Protein AF-0000000087013252 (afdb_homodimer)

Foldseek 3Di:
DAQAEAAEAEEDQAQAFDLCCPVDADDDDFLSVRTTVVVVSLVVLVQLVVFFLVLLLVLLVVLQVVQVVVVAGDAYEYEYALNNVVSCVVRNVVSLVSVLVVLVSVRYHYAFEFNNLFPCLPFPQCVNVLVRSVVRQVVCCVRNVDRHQEHQYRLLKDAPVNQVVCVVSPHQEYEHAPDCVFQVPHDLAFWEDDVRYIYRHAPLVLQCCLQPVCQPPPPPPPNDALLNSLVVQLPDDHYYHYHYYHSSSRDNSDNVVSCSSVRSNCNVVSNVVSNHGYDHPVRCSPPDYHYGDGHAIAGSDDDVRGCCLQVVDDLSVLLVVLLQQQQLLQVVVDDSSVVSSSSSRNSLLRNLLRDDDDDCVVVSCVSHPHNHSVSSSSNSSCSSNVSSVVSCVVVVFDFDWDFQDDPNHTHHIHRDPVSVVVVCVSPVVRVVCVVCRDVRVDPPPD/DAQAEAAEAEEDQAQAFDLCCPVDADDDDFLSVRTTPVPVSLVVLVQLCVFFLPLLLVLLVVLQVVQVVVVAGDAYEYEYALNRVVSCVVRNVVSLVSVLVVLVSVRYHYAFEFNNLFPCLPFPQCVNVVVRSVVRQVVCCVRNVDRHQEHQYRLLKDAPVNQVVCVVSPHQEYEHAPDCVFCVPHDLAFWEDDVRYIYRHAPLVLQCCLQPVCQPPPPPPPNDALLNSLVVQLPDDHYYHYHYYHSSSRDNSDNVVSCSSVRSNCNVVSNVVSNHGYDHPVVCSPPDYHYGDGHAIAGSDDDVRGCCLQVVDDLSVLLVVLLQQQQLLQVVVDDSSVVSSSSSRNSLLRNLLRDDDDDCVVVSCVSHPHNHSVSSSSNSSCSSNVSSVVSCVVVVFDFDWDFQDDPNHTHHIHRDPVSVVVVCVSPVVRVVCVVCRDVRVDPPPD

Nearest PDB structures (foldseek):
  3n98-assembly1_A  TM=6.508E-01  e=6.643E-13  Thermococcus kodakarensis
  1k1x-assembly1_A  TM=6.122E-01  e=3.134E-13  Thermococcus litoralis
  1k1x-assembly2_B  TM=6.027E-01  e=4.324E-13  Thermococcus litoralis
  5wu7-assembly1_A  TM=6.167E-01  e=5.104E-12  Pyrococcus horikoshii OT3
  1k1w-assembly1_A  TM=5.883E-01  e=2.050E-12  Thermococcus litoralis

Radius of gyration: 33.81 Å; Cα contacts (8 Å, |Δi|>4): 1611; chains: 2; bounding box: 65×100×78 Å

pLDDT: mean 94.32, std 11.1, range [25.77, 98.88]

Organism: Acidianus infernus (NCBI:txid12915)

Sequence (892 aa):
MVDKIILGFEVHQPFRIRKDAFWNPRFRGNVLERFFDMELNKEIFNRVKRKCYIPATKIILEEIENAEDEGREVKFFFSLSGTFIEQAEKWGKDVLELFQVLSSTKKVEFLGQTYYHSITSLWEDKTEWKEQVREQKEIIKEYFKQEPQVFENTELLTNPQILDMVEEIGYKGIIMEGKESTLNGKSPNFVYRRKGLTILFRNYRLSDDIAFRFSLRNWDQYPLTADKFANWVKDSPGQVVTIFVDYETFGEHHWPESGILDFLRWLPRELNKRGVKFALPRELINESYYDIDIQGTSSWADINKDESSWLGNIMQWAYDEAVRRAEMPSKELGGDYLKAWKYFTTSDNYYYLFTGGGGPAEVHNYFNAYSTPVDAFINEFYAINAFLNEELHKLGINNEPFFFVKNGKRSSVAWNKKEFEEIIKRDESLKDHLKYLKEWLGNEKDMVDKIILGFEVHQPFRIRKDAFWNPRFRGNVLERFFDMELNKEIFNRVKRKCYIPATKIILEEIENAEDEGREVKFFFSLSGTFIEQAEKWGKDVLELFQVLSSTKKVEFLGQTYYHSITSLWEDKTEWKEQVREQKEIIKEYFKQEPQVFENTELLTNPQILDMVEEIGYKGIIMEGKESTLNGKSPNFVYRRKGLTILFRNYRLSDDIAFRFSLRNWDQYPLTADKFANWVKDSPGQVVTIFVDYETFGEHHWPESGILDFLRWLPRELNKRGVKFALPRELINESYYDIDIQGTSSWADINKDESSWLGNIMQWAYDEAVRRAEMPSKELGGDYLKAWKYFTTSDNYYYLFTGGGGPAEVHNYFNAYSTPVDAFINEFYAINAFLNEELHKLGINNEPFFFVKNGKRSSVAWNKKEFEEIIKRDESLKDHLKYLKEWLGNEKD

Secondary structure (DSSP, 8-state):
---EEEEEEEE----PBPTTTTTS---SS-HHHHHB-HHHHHHHHHHHIIIIIHHHHHHHHHHHHHHHHTT----EEEEE-HHHHHHHHHH-HHHHHHHHHHHHTT-EEEPB--TT-BSGGGSS--HHHHHHHHHHHHHHHHHH-----EE--GGG-B-HHHHHHHHHHT-SEEEEE--HHHHTT--SSSEEEETTEEEEEE-HHHHHHHHTSTT-TTSTT-S--HHHHHHHHHHS-SSEEEEEEEGGGBTTTB-GGGTHHHHHHHHHHHHHHTTPEE--GGGGTTS--EE----S-B-SSTTT-STHHHHSSHHHHHHHHHHHHTHHHHHHH-HHHHHHHHHHTBHHHHHTT----STTHHHHHHH-SSSSHHHHHHHHHHHHHHHHHHHHHHHT--SPPEEEEETTEEEEEESSHHHHHHHHHH-GGGGGGGGGHHHHH-----/---EEEEEEEE----PBPTTTTTS---SS-HHHHHB-HHHHHHHHHHHIIIIIHHHHHHHHHHHHHHHHTT----EEEEE-HHHHHHHHHH-HHHHHHHHHHHHTT-EEEPB--TT-BSGGGSS--HHHHHHHHHHHHHHHHHH-----EE--GGG-B-HHHHHHHHHHT-SEEEEE--HHHHTT--SSSEEEETTEEEEEE-HHHHHHHHTSTT-TTSTT-S--HHHHHHHHHHS-SSEEEEEEEGGGBTTTB-GGGTHHHHHHHHHHHHHHTTPEE--GGGGTTS--EE----S-B-SSTTT-STHHHHSSHHHHHHHHHHHHTHHHHHHH-HHHHHHHHHHTBHHHHHTT----STHHHHHHHH-SSSSHHHHHHHHHHHHHHHHHHHHHHHT--SPPEEEEETTEEEEEESSHHHHHHHHHH-GGGGGGGGGHHHHH-----

Solvent-accessible surface area (backbone atoms only — not comparable to full-atom values): 46318 Å² total; per-residue (Å²): 93,22,44,30,34,32,45,33,27,43,40,77,46,76,73,46,63,30,80,46,31,55,86,57,54,58,60,65,75,56,71,52,64,46,47,24,34,62,65,59,41,48,52,52,50,52,52,40,38,67,43,11,54,46,55,48,48,50,43,52,49,48,47,31,52,51,25,50,76,71,74,45,73,47,40,34,34,35,36,66,23,40,44,28,52,54,47,24,65,74,75,29,51,68,51,51,49,51,52,35,52,41,34,72,68,67,40,44,46,59,41,28,35,30,18,52,37,32,54,42,78,75,43,79,55,49,64,64,33,53,49,28,33,50,53,23,42,52,51,42,31,70,66,49,71,42,77,50,44,30,33,39,44,45,71,28,50,40,30,55,66,54,52,53,49,44,41,69,78,62,35,42,26,34,49,35,53,46,43,60,86,54,46,69,86,53,71,38,17,40,47,27,29,48,89,82,26,26,37,41,21,25,33,55,69,66,24,40,43,61,59,67,41,47,81,34,75,85,43,92,66,50,72,69,44,27,58,61,48,30,48,54,52,39,67,32,67,48,52,32,45,31,34,62,36,55,45,48,35,37,20,60,74,36,41,57,87,73,40,43,52,54,30,62,57,42,29,66,57,39,23,48,76,69,61,35,39,54,39,47,76,71,72,53,58,83,49,82,64,42,81,53,73,72,70,63,63,36,16,70,49,70,91,79,18,31,62,51,54,45,63,55,49,69,66,22,46,53,43,49,52,44,52,50,55,32,46,51,56,19,62,70,70,30,70,65,50,29,53,44,51,49,49,67,43,18,39,64,68,31,41,40,38,47,76,73,91,67,82,52,44,58,54,46,60,71,71,31,92,39,95,39,34,65,55,34,40,53,12,52,46,42,40,48,49,54,52,37,52,51,43,31,57,77,68,69,52,64,55,48,69,48,76,40,69,53,95,91,33,78,49,52,46,22,62,49,69,68,45,42,52,50,52,30,70,77,36,64,88,50,51,76,55,60,79,48,47,58,69,69,68,40,83,65,78,124,90,23,44,30,35,33,44,31,28,42,39,76,46,77,73,46,63,29,82,47,31,55,86,58,53,58,59,62,78,56,71,54,64,45,46,25,34,61,64,58,39,49,52,51,49,53,51,41,38,68,43,11,55,46,55,49,49,50,42,52,50,50,48,31,51,51,25,50,77,70,74,46,74,47,42,35,35,36,36,68,24,41,43,28,52,53,48,25,64,74,74,28,52,69,51,52,49,51,52,36,52,42,35,72,68,68,40,41,45,59,40,27,34,30,17,52,37,32,54,41,79,76,43,80,57,49,63,64,34,53,49,28,33,51,52,22,42,51,51,41,32,69,68,48,71,41,77,49,44,30,33,38,43,44,69,29,49,40,31,56,67,54,53,50,48,44,42,70,77,63,36,43,26,33,48,34,52,46,43,60,86,55,46,69,86,52,74,38,17,41,48,28,28,46,89,82,26,26,38,42,22,25,34,54,69,65,23,40,42,60,60,67,42,47,80,33,77,84,42,91,66,49,74,69,42,28,59,61,49,30,47,54,52,39,67,31,70,47,54,31,45,31,34,62,37,55,44,48,35,34,19,61,74,35,42,56,89,73,40,44,52,56,32,63,57,42,28,64,57,38,24,48,76,69,59,36,38,54,38,46,75,70,73,53,58,84,49,82,64,41,81,55,72,71,72,62,61,35,17,70,49,71,90,80,20,31,63,50,54,45,62,56,48,69,66,23,45,53,42,50,50,45,53,51,54,33,47,49,56,20,62,71,70,29,71,66,50,29,52,45,51,49,48,69,44,18,39,64,68,30,41,39,38,47,77,72,89,67,82,53,42,57,57,45,60,70,70,30,91,37,95,39,35,64,55,34,40,54,12,52,46,42,41,48,48,52,52,38,52,50,45,31,58,77,68,68,50,64,57,48,67,46,76,39,69,53,95,93,31,80,50,52,44,21,61,47,70,69,44,43,51,51,53,32,69,76,36,63,89,48,50,76,56,58,79,46,47,56,70,72,70,40,81,66,78,126

Structure (mmCIF, N/CA/C/O backbone):
data_AF-0000000087013252-model_v1
#
loop_
_entity.id
_entity.type
_entity.pdbx_description
1 polymer Alpha-amylase
#
loop_
_atom_site.group_PDB
_atom_site.id
_atom_site.type_symbol
_atom_site.label_atom_id
_atom_site.label_alt_id
_atom_site.label_comp_id
_atom_site.label_asym_id
_atom_site.label_entity_id
_atom_site.label_seq_id
_atom_site.pdbx_PDB_ins_code
_atom_site.Cartn_x
_atom_site.Cartn_y
_atom_site.Cartn_z
_atom_site.occupancy
_atom_site.B_iso_or_equiv
_atom_site.auth_seq_id
_atom_site.auth_comp_id
_atom_site.auth_asym_id
_atom_site.auth_atom_id
_atom_site.pdbx_PDB_model_num
ATOM 1 N N . MET A 1 1 ? 5.422 51.688 -3.424 1 88.56 1 MET A N 1
ATOM 2 C CA . MET A 1 1 ? 6.285 50.844 -2.604 1 88.56 1 MET A CA 1
ATOM 3 C C . MET A 1 1 ? 5.609 50.5 -1.279 1 88.56 1 MET A C 1
ATOM 5 O O . MET A 1 1 ? 4.895 51.312 -0.711 1 88.56 1 MET A O 1
ATOM 9 N N . VAL A 1 2 ? 5.848 49.219 -0.745 1 91.5 2 VAL A N 1
ATOM 10 C CA . VAL A 1 2 ? 5.109 48.75 0.419 1 91.5 2 VAL A CA 1
ATOM 11 C C . VAL A 1 2 ? 5.562 49.5 1.666 1 91.5 2 VAL A C 1
ATOM 13 O O . VAL A 1 2 ? 6.738 49.844 1.793 1 91.5 2 VAL A O 1
ATOM 16 N N . ASP A 1 3 ? 4.598 49.75 2.545 1 94.5 3 ASP A N 1
ATOM 17 C CA . ASP A 1 3 ? 4.953 50.438 3.787 1 94.5 3 ASP A CA 1
ATOM 18 C C . ASP A 1 3 ? 4.508 49.625 5.004 1 94.5 3 ASP A C 1
ATOM 20 O O . ASP A 1 3 ? 4.695 50.031 6.145 1 94.5 3 ASP A O 1
ATOM 24 N N . LYS A 1 4 ? 3.908 48.438 4.793 1 97.75 4 LYS A N 1
ATOM 25 C CA . LYS A 1 4 ? 3.467 47.594 5.895 1 97.75 4 LYS A CA 1
ATOM 26 C C . LYS A 1 4 ? 3.885 46.125 5.668 1 97.75 4 LYS A C 1
ATOM 28 O O . LYS A 1 4 ? 3.957 45.656 4.527 1 97.75 4 LYS A O 1
ATOM 33 N N . ILE A 1 5 ? 4.133 45.469 6.738 1 98.5 5 ILE A N 1
ATOM 34 C CA . ILE A 1 5 ? 4.445 44.062 6.676 1 98.5 5 ILE A CA 1
ATOM 35 C C . ILE A 1 5 ? 3.658 43.312 7.75 1 98.5 5 ILE A C 1
ATOM 37 O O . ILE A 1 5 ? 3.453 43.812 8.852 1 98.5 5 ILE A O 1
ATOM 41 N N . ILE A 1 6 ? 3.088 42.188 7.438 1 98.62 6 ILE A N 1
ATOM 42 C CA . ILE A 1 6 ? 2.609 41.188 8.398 1 98.62 6 ILE A CA 1
ATOM 43 C C . ILE A 1 6 ? 3.52 39.969 8.367 1 98.62 6 ILE A C 1
ATOM 45 O O . ILE A 1 6 ? 3.664 39.312 7.328 1 98.62 6 ILE A O 1
ATOM 49 N N . LEU A 1 7 ? 4.133 39.688 9.438 1 98.75 7 LEU A N 1
ATOM 50 C CA . LEU A 1 7 ? 5.094 38.625 9.578 1 98.75 7 LEU A CA 1
ATOM 51 C C . LEU A 1 7 ? 4.613 37.594 10.594 1 98.75 7 LEU A C 1
ATOM 53 O O . LEU A 1 7 ? 4.367 37.938 11.758 1 98.75 7 LEU A O 1
ATOM 57 N N . GLY A 1 8 ? 4.375 36.344 10.117 1 98.5 8 GLY A N 1
ATOM 58 C CA . GLY A 1 8 ? 3.873 35.344 11.062 1 98.5 8 GLY A CA 1
ATOM 59 C C . GLY A 1 8 ? 4.344 33.938 10.758 1 98.5 8 GLY A C 1
ATOM 60 O O . GLY A 1 8 ? 5.066 33.719 9.781 1 98.5 8 GLY A O 1
ATOM 61 N N . PHE A 1 9 ? 4.004 33.031 11.656 1 98.81 9 PHE A N 1
ATOM 62 C CA . PHE A 1 9 ? 4.602 31.688 11.648 1 98.81 9 PHE A CA 1
ATOM 63 C C . PHE A 1 9 ? 3.557 30.625 11.938 1 98.81 9 PHE A C 1
ATOM 65 O O . PHE A 1 9 ? 2.688 30.812 12.789 1 98.81 9 PHE A O 1
ATOM 72 N N . GLU A 1 10 ? 3.658 29.562 11.172 1 98.56 10 GLU A N 1
ATOM 73 C CA . GLU A 1 10 ? 2.943 28.328 11.5 1 98.56 10 GLU A CA 1
ATOM 74 C C . GLU A 1 10 ? 3.738 27.484 12.484 1 98.56 10 GLU A C 1
ATOM 76 O O . GLU A 1 10 ? 4.91 27.172 12.242 1 98.56 10 GLU A O 1
ATOM 81 N N . VAL A 1 11 ? 3.123 27.188 13.641 1 98.75 11 VAL A N 1
ATOM 82 C CA . VAL A 1 11 ? 3.754 26.328 14.641 1 98.75 11 VAL A CA 1
ATOM 83 C C . VAL A 1 11 ? 2.975 25.016 14.773 1 98.75 11 VAL A C 1
ATOM 85 O O . VAL A 1 11 ? 1.846 25.016 15.266 1 98.75 11 VAL A O 1
ATOM 88 N N . HIS A 1 12 ? 3.6 23.922 14.289 1 98.38 12 HIS A N 1
ATOM 89 C CA . HIS A 1 12 ? 2.873 22.656 14.234 1 98.38 12 HIS A CA 1
ATOM 90 C C . HIS A 1 12 ? 3.811 21.469 14.453 1 98.38 12 HIS A C 1
ATOM 92 O O . HIS A 1 12 ? 4.926 21.453 13.922 1 98.38 12 HIS A O 1
ATOM 98 N N . GLN A 1 13 ? 3.404 20.578 15.359 1 98.06 13 GLN A N 1
ATOM 99 C CA . GLN A 1 13 ? 3.994 19.266 15.547 1 98.06 13 GLN A CA 1
ATOM 100 C C . GLN A 1 13 ? 2.922 18.172 15.547 1 98.06 13 GLN A C 1
ATOM 102 O O . GLN A 1 13 ? 2.01 18.188 16.375 1 98.06 13 GLN A O 1
ATOM 107 N N . PRO A 1 14 ? 3.041 17.234 14.625 1 98 14 PRO A N 1
ATOM 108 C CA . PRO A 1 14 ? 2.07 16.141 14.625 1 98 14 PRO A CA 1
ATOM 109 C C . PRO A 1 14 ? 2.385 15.078 15.68 1 98 14 PRO A C 1
ATOM 111 O O . PRO A 1 14 ? 3.482 15.07 16.234 1 98 14 PRO A O 1
ATOM 114 N N . PHE A 1 15 ? 1.362 14.328 16.094 1 98.56 15 PHE A N 1
ATOM 115 C CA . PHE A 1 15 ? 1.606 13.023 16.703 1 98.56 15 PHE A CA 1
ATOM 116 C C . PHE A 1 15 ? 1.786 11.961 15.625 1 98.56 15 PHE A C 1
ATOM 118 O O . PHE A 1 15 ? 0.81 11.508 15.023 1 98.56 15 PHE A O 1
ATOM 125 N N . ARG A 1 16 ? 3.053 11.555 15.477 1 98 16 ARG A N 1
ATOM 126 C CA . ARG A 1 16 ? 3.422 10.711 14.344 1 98 16 ARG A CA 1
ATOM 127 C C . ARG A 1 16 ? 3.002 9.266 14.578 1 98 16 ARG A C 1
ATOM 129 O O . ARG A 1 16 ? 3.24 8.711 15.656 1 98 16 ARG A O 1
ATOM 136 N N . ILE A 1 17 ? 2.43 8.664 13.516 1 98.38 17 ILE A N 1
ATOM 137 C CA . ILE A 1 17 ? 2.135 7.234 13.531 1 98.38 17 ILE A CA 1
ATOM 138 C C . ILE A 1 17 ? 3.436 6.438 13.609 1 98.38 17 ILE A C 1
ATOM 140 O O . ILE A 1 17 ? 4.441 6.824 13.008 1 98.38 17 ILE A O 1
ATOM 144 N N . ARG A 1 18 ? 3.426 5.312 14.328 1 97.19 18 ARG A N 1
ATOM 145 C CA . ARG A 1 18 ? 4.625 4.484 14.438 1 97.19 18 ARG A CA 1
ATOM 146 C C . ARG A 1 18 ? 5.121 4.059 13.055 1 97.19 18 ARG A C 1
ATOM 148 O O . ARG A 1 18 ? 4.363 3.508 12.258 1 97.19 18 ARG A O 1
ATOM 155 N N . LYS A 1 19 ? 6.398 4.215 12.828 1 95.06 19 LYS A N 1
ATOM 156 C CA . LYS A 1 19 ? 6.984 3.906 11.523 1 95.06 19 LYS A CA 1
ATOM 157 C C . LYS A 1 19 ? 7.051 2.4 11.289 1 95.06 19 LYS A C 1
ATOM 159 O O . LYS A 1 19 ? 7.254 1.948 10.164 1 95.06 19 LYS A O 1
ATOM 164 N N . ASP A 1 20 ? 7.004 1.646 12.352 1 95.94 20 ASP A N 1
ATOM 165 C CA . ASP A 1 20 ? 7.086 0.192 12.242 1 95.94 20 ASP A CA 1
ATOM 166 C C . ASP A 1 20 ? 5.754 -0.462 12.609 1 95.94 20 ASP A C 1
ATOM 168 O O . ASP A 1 20 ? 5.723 -1.613 13.047 1 95.94 20 ASP A O 1
ATOM 172 N N . ALA A 1 21 ? 4.656 0.305 12.5 1 97.44 21 ALA A N 1
ATOM 173 C CA . ALA A 1 21 ? 3.346 -0.162 12.953 1 97.44 21 ALA A CA 1
ATOM 174 C C . ALA A 1 21 ? 3.018 -1.529 12.359 1 97.44 21 ALA A C 1
ATOM 176 O O . ALA A 1 21 ? 2.51 -2.41 13.055 1 97.44 21 ALA A O 1
ATOM 177 N N . PHE A 1 22 ? 3.307 -1.709 11.062 1 97.81 22 PHE A N 1
ATOM 178 C CA . PHE A 1 22 ? 3.037 -2.988 10.422 1 97.81 22 PHE A CA 1
ATOM 179 C C . PHE A 1 22 ? 4.082 -4.027 10.812 1 97.81 22 PHE A C 1
ATOM 181 O O . PHE A 1 22 ? 3.74 -5.168 11.133 1 97.81 22 PHE A O 1
ATOM 188 N N . TRP A 1 23 ? 5.301 -3.709 10.789 1 96.38 23 TRP A N 1
ATOM 189 C CA . TRP A 1 23 ? 6.402 -4.652 10.961 1 96.38 23 TRP A CA 1
ATOM 190 C C . TRP A 1 23 ? 6.496 -5.121 12.406 1 96.38 23 TRP A C 1
ATOM 192 O O . TRP A 1 23 ? 7.02 -6.203 12.68 1 96.38 23 TRP A O 1
ATOM 202 N N . ASN A 1 24 ? 5.988 -4.297 13.328 1 95.25 24 ASN A N 1
ATOM 203 C CA . ASN A 1 24 ? 5.961 -4.625 14.75 1 95.25 24 ASN A CA 1
ATOM 204 C C . ASN A 1 24 ? 4.625 -4.25 15.391 1 95.25 24 ASN A C 1
ATOM 206 O O . ASN A 1 24 ? 4.562 -3.357 16.234 1 95.25 24 ASN A O 1
ATOM 210 N N . PRO A 1 25 ? 3.576 -5.02 15.039 1 95.88 25 PRO A N 1
ATOM 211 C CA . PRO A 1 25 ? 2.246 -4.664 15.539 1 95.88 25 PRO A CA 1
ATOM 212 C C . PRO A 1 25 ? 2.131 -4.805 17.062 1 95.88 25 PRO A C 1
ATOM 214 O O . PRO A 1 25 ? 2.76 -5.684 17.641 1 95.88 25 PRO A O 1
ATOM 217 N N . ARG A 1 26 ? 1.38 -3.967 17.719 1 94.56 26 ARG A N 1
ATOM 218 C CA . ARG A 1 26 ? 1.104 -3.977 19.141 1 94.56 26 ARG A CA 1
ATOM 219 C C . ARG A 1 26 ? -0.395 -4.074 19.422 1 94.56 26 ARG A C 1
ATOM 221 O O . ARG A 1 26 ? -1.193 -3.398 18.766 1 94.56 26 ARG A O 1
ATOM 228 N N . PHE A 1 27 ? -0.754 -4.969 20.281 1 92.94 27 PHE A N 1
ATOM 229 C CA . PHE A 1 27 ? -2.168 -5.191 20.562 1 92.94 27 PHE A CA 1
ATOM 230 C C . PHE A 1 27 ? -2.492 -4.852 22.016 1 92.94 27 PHE A C 1
ATOM 232 O O . PHE A 1 27 ? -3.623 -4.477 22.328 1 92.94 27 PHE A O 1
ATOM 239 N N . ARG A 1 28 ? -1.529 -4.992 22.969 1 92.44 28 ARG A N 1
ATOM 240 C CA . ARG A 1 28 ? -1.719 -4.711 24.391 1 92.44 28 ARG A CA 1
ATOM 241 C C . ARG A 1 28 ? -1.294 -3.285 24.719 1 92.44 28 ARG A C 1
ATOM 243 O O . ARG A 1 28 ? -0.451 -2.703 24.031 1 92.44 28 ARG A O 1
ATOM 250 N N . GLY A 1 29 ? -1.912 -2.754 25.719 1 92.5 29 GLY A N 1
ATOM 251 C CA . GLY A 1 29 ? -1.509 -1.439 26.188 1 92.5 29 GLY A CA 1
ATOM 252 C C . GLY A 1 29 ? -2.416 -0.326 25.703 1 92.5 29 GLY A C 1
ATOM 253 O O . GLY A 1 29 ? -3.502 -0.586 25.188 1 92.5 29 GLY A O 1
ATOM 254 N N . ASN A 1 30 ? -1.947 0.935 25.938 1 94.94 30 ASN A N 1
ATOM 255 C CA . ASN A 1 30 ? -2.699 2.143 25.625 1 94.94 30 ASN A CA 1
ATOM 256 C C . ASN A 1 30 ? -2.805 2.35 24.109 1 94.94 30 ASN A C 1
ATOM 258 O O . ASN A 1 30 ? -1.817 2.203 23.391 1 94.94 30 ASN A O 1
ATOM 262 N N . VAL A 1 31 ? -4.059 2.688 23.656 1 97.38 31 VAL A N 1
ATOM 263 C CA . VAL A 1 31 ? -4.332 2.781 22.234 1 97.38 31 VAL A CA 1
ATOM 264 C C . VAL A 1 31 ? -3.463 3.867 21.609 1 97.38 31 VAL A C 1
ATOM 266 O O . VAL A 1 31 ? -3 3.725 20.469 1 97.38 31 VAL A O 1
ATOM 269 N N . LEU A 1 32 ? -3.201 4.977 22.281 1 98.31 32 LEU A N 1
ATOM 270 C CA . LEU A 1 32 ? -2.379 6.055 21.75 1 98.31 32 LEU A CA 1
ATOM 271 C C . LEU A 1 32 ? -0.94 5.59 21.547 1 98.31 32 LEU A C 1
ATOM 273 O O . LEU A 1 32 ? -0.344 5.848 20.5 1 98.31 32 LEU A O 1
ATOM 277 N N . GLU A 1 33 ? -0.42 4.824 22.5 1 96.75 33 GLU A N 1
ATOM 278 C CA . GLU A 1 33 ? 0.965 4.367 22.422 1 96.75 33 GLU A CA 1
ATOM 279 C C . GLU A 1 33 ? 1.122 3.23 21.422 1 96.75 33 GLU A C 1
ATOM 281 O O . GLU A 1 33 ? 2.219 2.996 20.906 1 96.75 33 GLU A O 1
ATOM 286 N N . ARG A 1 34 ? 0.055 2.508 21.156 1 97 34 ARG A N 1
ATOM 287 C CA . ARG A 1 34 ? 0.116 1.377 20.234 1 97 34 ARG A CA 1
ATOM 288 C C . ARG A 1 34 ? 0.22 1.852 18.797 1 97 34 ARG A C 1
ATOM 290 O O . ARG A 1 34 ? 0.854 1.195 17.969 1 97 34 ARG A O 1
ATOM 297 N N . PHE A 1 35 ? -0.352 3.045 18.547 1 98.44 35 PHE A N 1
ATOM 298 C CA . PHE A 1 35 ? -0.414 3.441 17.141 1 98.44 35 PHE A CA 1
ATOM 299 C C . PHE A 1 35 ? 0.46 4.664 16.891 1 98.44 35 PHE A C 1
ATOM 301 O O . PHE A 1 35 ? 0.826 4.941 15.742 1 98.44 35 PHE A O 1
ATOM 308 N N . PHE A 1 36 ? 0.834 5.434 17.859 1 98.62 36 PHE A N 1
ATOM 309 C CA . PHE A 1 36 ? 1.62 6.652 17.688 1 98.62 36 PHE A CA 1
ATOM 310 C C . PHE A 1 36 ? 2.936 6.559 18.453 1 98.62 36 PHE A C 1
ATOM 312 O O . PHE A 1 36 ? 2.975 6.043 19.578 1 98.62 36 PHE A O 1
ATOM 319 N N . ASP A 1 37 ? 4.008 6.984 17.891 1 97.56 37 ASP A N 1
ATOM 320 C CA . ASP A 1 37 ? 5.348 6.902 18.469 1 97.56 37 ASP A CA 1
ATOM 321 C C . ASP A 1 37 ? 5.586 8.039 19.469 1 97.56 37 ASP A C 1
ATOM 323 O O . ASP A 1 37 ? 6.293 9 19.156 1 97.56 37 ASP A O 1
ATOM 327 N N . MET A 1 38 ? 5.133 7.883 20.672 1 97.5 38 MET A N 1
ATOM 328 C CA . MET A 1 38 ? 5.16 8.938 21.688 1 97.5 38 MET A CA 1
ATOM 329 C C . MET A 1 38 ? 6.598 9.281 22.062 1 97.5 38 MET A C 1
ATOM 331 O O . MET A 1 38 ? 6.906 10.445 22.344 1 97.5 38 MET A O 1
ATOM 335 N N . GLU A 1 39 ? 7.434 8.312 22 1 97.19 39 GLU A N 1
ATOM 336 C CA . GLU A 1 39 ? 8.836 8.562 22.328 1 97.19 39 GLU A CA 1
ATOM 337 C C . GLU A 1 39 ? 9.5 9.43 21.266 1 97.19 39 GLU A C 1
ATOM 339 O O . GLU A 1 39 ? 10.203 10.391 21.594 1 97.19 39 GLU A O 1
ATOM 344 N N . LEU A 1 40 ? 9.312 9.039 20.062 1 97.12 40 LEU A N 1
ATOM 345 C CA . LEU A 1 40 ? 9.867 9.828 18.984 1 97.12 40 LEU A CA 1
ATOM 346 C C . LEU A 1 40 ? 9.297 11.242 18.984 1 97.12 40 LEU A C 1
ATOM 348 O O . LEU A 1 40 ? 10.023 12.211 18.766 1 97.12 40 LEU A O 1
ATOM 352 N N . ASN A 1 41 ? 8.008 11.375 19.156 1 97.94 41 ASN A N 1
ATOM 353 C CA . ASN A 1 41 ? 7.367 12.688 19.219 1 97.94 41 ASN A CA 1
ATOM 354 C C . ASN A 1 41 ? 7.98 13.555 20.312 1 97.94 41 ASN A C 1
ATOM 356 O O . ASN A 1 41 ? 8.25 14.734 20.094 1 97.94 41 ASN A O 1
ATOM 360 N N . LYS A 1 42 ? 8.18 12.977 21.422 1 98.44 42 LYS A N 1
ATOM 361 C CA . LYS A 1 42 ? 8.805 13.688 22.531 1 98.44 42 LYS A CA 1
ATOM 362 C C . LYS A 1 42 ? 10.219 14.133 22.172 1 98.44 42 LYS A C 1
ATOM 364 O O . LYS A 1 42 ? 10.602 15.273 22.422 1 98.44 42 LYS A O 1
ATOM 369 N N . GLU A 1 43 ? 10.922 13.219 21.594 1 98.19 43 GLU A N 1
ATOM 370 C CA . GLU A 1 43 ? 12.305 13.508 21.219 1 98.19 43 GLU A CA 1
ATOM 371 C C . GLU A 1 43 ? 12.359 14.656 20.219 1 98.19 43 GLU A C 1
ATOM 373 O O . GLU A 1 43 ? 13.164 15.578 20.359 1 98.19 43 GLU A O 1
ATOM 378 N N . ILE A 1 44 ? 11.539 14.609 19.219 1 97.31 44 ILE A N 1
ATOM 379 C CA . ILE A 1 44 ? 11.516 15.641 18.172 1 97.31 44 ILE A CA 1
ATOM 380 C C . ILE A 1 44 ? 11.078 16.969 18.781 1 97.31 44 ILE A C 1
ATOM 382 O O . ILE A 1 44 ? 11.688 18.016 18.531 1 97.31 44 ILE A O 1
ATOM 386 N N . PHE A 1 45 ? 10.062 16.938 19.594 1 98.38 45 PHE A N 1
ATOM 387 C CA . PHE A 1 45 ? 9.578 18.156 20.234 1 98.38 45 PHE A CA 1
ATOM 388 C C . PHE A 1 45 ? 10.68 18.812 21.047 1 98.38 45 PHE A C 1
ATOM 390 O O . PHE A 1 45 ? 10.891 20.031 20.969 1 98.38 45 PHE A O 1
ATOM 397 N N . ASN A 1 46 ? 11.367 18.016 21.797 1 98.44 46 ASN A N 1
ATOM 398 C CA . ASN A 1 46 ? 12.43 18.531 22.656 1 98.44 46 ASN A CA 1
ATOM 399 C C . ASN A 1 46 ? 13.562 19.141 21.828 1 98.44 46 ASN A C 1
ATOM 401 O O . ASN A 1 46 ? 14.125 20.172 22.188 1 98.44 46 ASN A O 1
ATOM 405 N N . ARG A 1 47 ? 13.875 18.5 20.766 1 97.62 47 ARG A N 1
ATOM 406 C CA . ARG A 1 47 ? 14.906 19.031 19.875 1 97.62 47 ARG A CA 1
ATOM 407 C C . ARG A 1 47 ? 14.492 20.375 19.297 1 97.62 47 ARG A C 1
ATOM 409 O O . ARG A 1 47 ? 15.25 21.344 19.359 1 97.62 47 ARG A O 1
ATOM 416 N N . VAL A 1 48 ? 13.266 20.453 18.766 1 97.94 48 VAL A N 1
ATOM 417 C CA . VAL A 1 48 ? 12.789 21.688 18.141 1 97.94 48 VAL A CA 1
ATOM 418 C C . VAL A 1 48 ? 12.633 22.766 19.188 1 97.94 48 VAL A C 1
ATOM 420 O O . VAL A 1 48 ? 12.875 23.953 18.922 1 97.94 48 VAL A O 1
ATOM 423 N N . LYS A 1 49 ? 12.156 22.359 20.391 1 98.25 49 LYS A N 1
ATOM 424 C CA . LYS A 1 49 ? 12.055 23.281 21.516 1 98.25 49 LYS A CA 1
ATOM 425 C C . LYS A 1 49 ? 13.391 23.969 21.797 1 98.25 49 LYS A C 1
ATOM 427 O O . LYS A 1 49 ? 13.453 25.188 21.906 1 98.25 49 LYS A O 1
ATOM 432 N N . ARG A 1 50 ? 14.438 23.25 21.797 1 97.81 50 ARG A N 1
ATOM 433 C CA . ARG A 1 50 ? 15.766 23.75 22.141 1 97.81 50 ARG A CA 1
ATOM 434 C C . ARG A 1 50 ? 16.328 24.625 21.016 1 97.81 50 ARG A C 1
ATOM 436 O O . ARG A 1 50 ? 17 25.625 21.266 1 97.81 50 ARG A O 1
ATOM 443 N N . LYS A 1 51 ? 16.016 24.25 19.828 1 97.56 51 LYS A N 1
ATOM 444 C CA . LYS A 1 51 ? 16.703 24.859 18.688 1 97.56 51 LYS A CA 1
ATOM 445 C C . LYS A 1 51 ? 15.875 26 18.109 1 97.56 51 LYS A C 1
ATOM 447 O O . LYS A 1 51 ? 16.422 26.922 17.5 1 97.56 51 LYS A O 1
ATOM 452 N N . CYS A 1 52 ? 14.625 25.953 18.281 1 98.31 52 CYS A N 1
ATOM 453 C CA . CYS A 1 52 ? 13.766 26.906 17.609 1 98.31 52 CYS A CA 1
ATOM 454 C C . CYS A 1 52 ? 12.789 27.562 18.578 1 98.31 52 CYS A C 1
ATOM 456 O O . CYS A 1 52 ? 12.914 28.734 18.891 1 98.31 52 CYS A O 1
ATOM 458 N N . TYR A 1 53 ? 11.883 26.875 19.266 1 98.62 53 TYR A N 1
ATOM 459 C CA . TYR A 1 53 ? 10.742 27.453 19.969 1 98.62 53 TYR A CA 1
ATOM 460 C C . TYR A 1 53 ? 11.211 28.406 21.078 1 98.62 53 TYR A C 1
ATOM 462 O O . TYR A 1 53 ? 10.688 29.516 21.219 1 98.62 53 TYR A O 1
ATOM 470 N N . ILE A 1 54 ? 12.164 28 21.828 1 98.62 54 ILE A N 1
ATOM 471 C CA . ILE A 1 54 ? 12.602 28.828 22.953 1 98.62 54 ILE A CA 1
ATOM 472 C C . ILE A 1 54 ? 13.461 29.984 22.422 1 98.62 54 ILE A C 1
ATOM 474 O O . ILE A 1 54 ? 13.117 31.156 22.625 1 98.62 54 ILE A O 1
ATOM 478 N N . PRO A 1 55 ? 14.562 29.672 21.719 1 98.5 55 PRO A N 1
ATOM 479 C CA . PRO A 1 55 ? 15.422 30.797 21.328 1 98.5 55 PRO A CA 1
ATOM 480 C C . PRO A 1 55 ? 14.734 31.766 20.375 1 98.5 55 PRO A C 1
ATOM 482 O O . PRO A 1 55 ? 14.883 33 20.531 1 98.5 55 PRO A O 1
ATOM 485 N N . ALA A 1 56 ? 14.07 31.312 19.359 1 98.75 56 ALA A N 1
ATOM 486 C CA . ALA A 1 56 ? 13.398 32.219 18.422 1 98.75 56 ALA A CA 1
ATOM 487 C C . ALA A 1 56 ? 12.344 33.062 19.125 1 98.75 56 ALA A C 1
ATOM 489 O O . ALA A 1 56 ? 12.219 34.25 18.844 1 98.75 56 ALA A O 1
ATOM 490 N N . THR A 1 57 ? 11.562 32.438 20.062 1 98.81 57 THR A N 1
ATOM 491 C CA . THR A 1 57 ? 10.523 33.188 20.766 1 98.81 57 THR A CA 1
ATOM 492 C C . THR A 1 57 ? 11.133 34.219 21.688 1 98.81 57 THR A C 1
ATOM 494 O O . THR A 1 57 ? 10.586 35.344 21.828 1 98.81 57 THR A O 1
ATOM 497 N N . LYS A 1 58 ? 12.188 33.938 22.297 1 98.69 58 LYS A N 1
ATOM 498 C CA . LYS A 1 58 ? 12.883 34.906 23.141 1 98.69 58 LYS A CA 1
ATOM 499 C C . LYS A 1 58 ? 13.367 36.094 22.312 1 98.69 58 LYS A C 1
ATOM 501 O O . LYS A 1 58 ? 13.281 37.25 22.75 1 98.69 58 LYS A O 1
ATOM 506 N N . ILE A 1 59 ? 13.906 35.812 21.172 1 98.75 59 ILE A N 1
ATOM 507 C CA . ILE A 1 59 ? 14.359 36.844 20.281 1 98.75 59 ILE A CA 1
ATOM 508 C C . ILE A 1 59 ? 13.188 37.781 19.922 1 98.75 59 ILE A C 1
ATOM 510 O O . ILE A 1 59 ? 13.312 39 19.984 1 98.75 59 ILE A O 1
ATOM 514 N N . ILE A 1 60 ? 12.078 37.188 19.547 1 98.75 60 ILE A N 1
ATOM 515 C CA . ILE A 1 60 ? 10.891 37.938 19.172 1 98.75 60 ILE A CA 1
ATOM 516 C C . ILE A 1 60 ? 10.445 38.812 20.344 1 98.75 60 ILE A C 1
ATOM 518 O O . ILE A 1 60 ? 10.156 40 20.172 1 98.75 60 ILE A O 1
ATOM 522 N N . LEU A 1 61 ? 10.391 38.219 21.562 1 98.56 61 LEU A N 1
ATOM 523 C CA . LEU A 1 61 ? 9.992 38.969 22.766 1 98.56 61 LEU A CA 1
ATOM 524 C C . LEU A 1 61 ? 10.93 40.125 23.016 1 98.56 61 LEU A C 1
ATOM 526 O O . LEU A 1 61 ? 10.477 41.25 23.297 1 98.56 61 LEU A O 1
ATOM 530 N N . GLU A 1 62 ? 12.188 39.875 22.891 1 98.38 62 GLU A N 1
ATOM 531 C CA . GLU A 1 62 ? 13.188 40.906 23.109 1 98.38 62 GLU A CA 1
ATOM 532 C C . GLU A 1 62 ? 13.016 42.062 22.125 1 98.38 62 GLU A C 1
ATOM 534 O O . GLU A 1 62 ? 13.109 43.25 22.5 1 98.38 62 GLU A O 1
ATOM 539 N N . GLU A 1 63 ? 12.852 41.719 20.922 1 98.25 63 GLU A N 1
ATOM 540 C CA . GLU A 1 63 ? 12.727 42.75 19.891 1 98.25 63 GLU A CA 1
ATOM 541 C C . GLU A 1 63 ? 11.438 43.531 20.047 1 98.25 63 GLU A C 1
ATOM 543 O O . GLU A 1 63 ? 11.398 44.719 19.766 1 98.25 63 GLU A O 1
ATOM 548 N N . ILE A 1 64 ? 10.336 42.906 20.5 1 98.56 64 ILE A N 1
ATOM 549 C CA . ILE A 1 64 ? 9.094 43.594 20.797 1 98.56 64 ILE A CA 1
ATOM 550 C C . ILE A 1 64 ? 9.32 44.594 21.922 1 98.56 64 ILE A C 1
ATOM 552 O O . ILE A 1 64 ? 8.922 45.75 21.812 1 98.56 64 ILE A O 1
ATOM 556 N N . GLU A 1 65 ? 10.008 44.188 22.953 1 97.62 65 GLU A N 1
ATOM 557 C CA . GLU A 1 65 ? 10.273 45.031 24.109 1 97.62 65 GLU A CA 1
ATOM 558 C C . GLU A 1 65 ? 11.203 46.188 23.734 1 97.62 65 GLU A C 1
ATOM 560 O O . GLU A 1 65 ? 10.953 47.344 24.109 1 97.62 65 GLU A O 1
ATOM 565 N N . ASN A 1 66 ? 12.219 45.844 23.062 1 97.12 66 ASN A N 1
ATOM 566 C CA . ASN A 1 66 ? 13.148 46.875 22.625 1 97.12 66 ASN A CA 1
ATOM 567 C C . ASN A 1 66 ? 12.445 47.938 21.781 1 97.12 66 ASN A C 1
ATOM 569 O O . ASN A 1 66 ? 12.703 49.125 21.938 1 97.12 66 ASN A O 1
ATOM 573 N N . ALA A 1 67 ? 11.68 47.469 20.875 1 97.31 67 ALA A N 1
ATOM 574 C CA . ALA A 1 67 ? 10.953 48.375 20 1 97.31 67 ALA A CA 1
ATOM 575 C C . ALA A 1 67 ? 10.047 49.312 20.812 1 97.31 67 ALA A C 1
ATOM 577 O O . ALA A 1 67 ? 9.953 50.5 20.531 1 97.31 67 ALA A O 1
ATOM 578 N N . GLU A 1 68 ? 9.367 48.75 21.719 1 95.31 68 GLU A N 1
ATOM 579 C CA . GLU A 1 68 ? 8.5 49.531 22.578 1 95.31 68 GLU A CA 1
ATOM 580 C C . GLU A 1 68 ? 9.281 50.625 23.297 1 95.31 68 GLU A C 1
ATOM 582 O O . GLU A 1 68 ? 8.836 51.781 23.375 1 95.31 68 GLU A O 1
ATOM 587 N N . ASP A 1 69 ? 10.422 50.281 23.766 1 96 69 ASP A N 1
ATOM 588 C CA . ASP A 1 69 ? 11.289 51.219 24.469 1 96 69 ASP A CA 1
ATOM 589 C C . ASP A 1 69 ? 11.758 52.344 23.531 1 96 69 ASP A C 1
ATOM 591 O O . ASP A 1 69 ? 11.992 53.469 23.969 1 96 69 ASP A O 1
ATOM 595 N N . GLU A 1 70 ? 11.844 52 22.344 1 95.31 70 GLU A N 1
ATOM 596 C CA . GLU A 1 70 ? 12.352 52.969 21.344 1 95.31 70 GLU A CA 1
ATOM 597 C C . GLU A 1 70 ? 11.211 53.75 20.703 1 95.31 70 GLU A C 1
ATOM 599 O O . GLU A 1 70 ? 11.438 54.562 19.828 1 95.31 70 GLU A O 1
ATOM 604 N N . GLY A 1 71 ? 9.984 53.469 21.016 1 92.81 71 GLY A N 1
ATOM 605 C CA . GLY A 1 71 ? 8.828 54.156 20.5 1 92.81 71 GLY A CA 1
ATOM 606 C C . GLY A 1 71 ? 8.352 53.625 19.156 1 92.81 71 GLY A C 1
ATOM 607 O O . GLY A 1 71 ? 7.734 54.344 1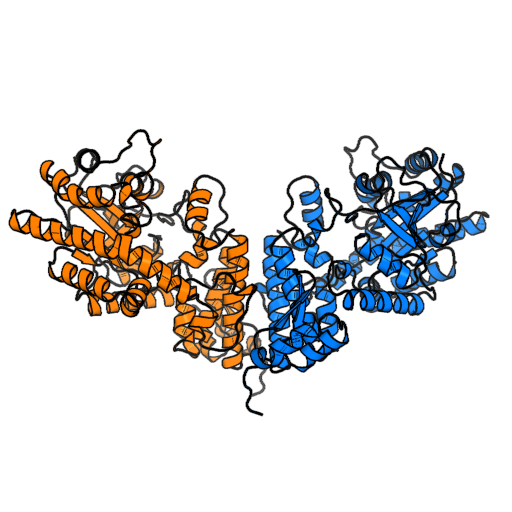8.375 1 92.81 71 GLY A O 1
ATOM 608 N N . ARG A 1 72 ? 8.797 52.438 18.828 1 94.06 72 ARG A N 1
ATOM 609 C CA . ARG A 1 72 ? 8.344 51.75 17.609 1 94.06 72 ARG A CA 1
ATOM 610 C C . ARG A 1 72 ? 7.512 50.531 17.938 1 94.06 72 ARG A C 1
ATOM 612 O O . ARG A 1 72 ? 7.352 50.188 19.109 1 94.06 72 ARG A O 1
ATOM 619 N N . GLU A 1 73 ? 6.961 49.938 16.906 1 95.81 73 GLU A N 1
ATOM 620 C CA . GLU A 1 73 ? 6.164 48.719 17.125 1 95.81 73 GLU A CA 1
ATOM 621 C C . GLU A 1 73 ? 6.699 47.562 16.297 1 95.81 73 GLU A C 1
ATOM 623 O O . GLU A 1 73 ? 7.004 47.719 15.109 1 95.81 73 GLU A O 1
ATOM 628 N N . VAL A 1 74 ? 6.887 46.531 16.938 1 98.44 74 VAL A N 1
ATOM 629 C CA . VAL A 1 74 ? 7.199 45.281 16.297 1 98.44 74 VAL A CA 1
ATOM 630 C C . VAL A 1 74 ? 6.113 44.25 16.641 1 98.44 74 VAL A C 1
ATOM 632 O O . VAL A 1 74 ? 5.758 44.062 17.797 1 98.44 74 VAL A O 1
ATOM 635 N N . LYS A 1 75 ? 5.496 43.688 15.609 1 98.75 75 LYS A N 1
ATOM 636 C CA . LYS A 1 75 ? 4.355 42.781 15.781 1 98.75 75 LYS A CA 1
ATOM 637 C C . LYS A 1 75 ? 4.543 41.5 14.984 1 98.75 75 LYS A C 1
ATOM 639 O O . LYS A 1 75 ? 5.219 41.5 13.945 1 98.75 75 LYS A O 1
ATOM 644 N N . PHE A 1 76 ? 4.02 40.438 15.469 1 98.88 76 PHE A N 1
ATOM 645 C CA . PHE A 1 76 ? 4.039 39.156 14.797 1 98.88 76 PHE A CA 1
ATOM 646 C C . PHE A 1 76 ? 2.689 38.469 14.922 1 98.88 76 PHE A C 1
ATOM 648 O O . PHE A 1 76 ? 1.873 38.812 15.773 1 98.88 76 PHE A O 1
ATOM 655 N N . PHE A 1 77 ? 2.389 37.531 14.047 1 98.81 77 PHE A N 1
ATOM 656 C CA . PHE A 1 77 ? 1.254 36.625 14.281 1 98.81 77 PHE A CA 1
ATOM 657 C C . PHE A 1 77 ? 1.691 35.188 14.242 1 98.81 77 PHE A C 1
ATOM 659 O O . PHE A 1 77 ? 2.727 34.844 13.656 1 98.81 77 PHE A O 1
ATOM 666 N N . PHE A 1 78 ? 0.954 34.312 14.938 1 98.88 78 PHE A N 1
ATOM 667 C CA . PHE A 1 78 ? 1.223 32.906 15.016 1 98.88 78 PHE A CA 1
ATOM 668 C C . PHE A 1 78 ? -0.037 32.094 14.719 1 98.88 78 PHE A C 1
ATOM 670 O O . PHE A 1 78 ? -1.143 32.5 15.07 1 98.88 78 PHE A O 1
ATOM 677 N N . SER A 1 79 ? 0.114 31.047 14.047 1 98.75 79 SER A N 1
ATOM 678 C CA . SER A 1 79 ? -0.882 29.984 13.961 1 98.75 79 SER A CA 1
ATOM 679 C C . SER A 1 79 ? -0.394 28.719 14.656 1 98.75 79 SER A C 1
ATOM 681 O O . SER A 1 79 ? 0.426 27.969 14.102 1 98.75 79 SER A O 1
ATOM 683 N N . LEU A 1 80 ? -0.898 28.438 15.875 1 98.81 80 LEU A N 1
ATOM 684 C CA . LEU A 1 80 ? -0.507 27.281 16.656 1 98.81 80 LEU A CA 1
ATOM 685 C C . LEU A 1 80 ? -1.521 26.141 16.516 1 98.81 80 LEU A C 1
ATOM 687 O O . LEU A 1 80 ? -2.711 26.328 16.781 1 98.81 80 LEU A O 1
ATOM 691 N N . SER A 1 81 ? -1.069 25 16.094 1 98.75 81 SER A N 1
ATOM 692 C CA . SER A 1 81 ? -2.004 23.875 16.078 1 98.75 81 SER A CA 1
ATOM 693 C C . SER A 1 81 ? -2.316 23.391 17.484 1 98.75 81 SER A C 1
ATOM 695 O O . SER A 1 81 ? -1.519 23.578 18.406 1 98.75 81 SER A O 1
ATOM 697 N N . GLY A 1 82 ? -3.512 22.812 17.609 1 98.81 82 GLY A N 1
ATOM 698 C CA . GLY A 1 82 ? -3.846 22.188 18.875 1 98.81 82 GLY A CA 1
ATOM 699 C C . GLY A 1 82 ? -2.893 21.078 19.25 1 98.81 82 GLY A C 1
ATOM 700 O O . GLY A 1 82 ? -2.557 20.906 20.438 1 98.81 82 GLY A O 1
ATOM 701 N N . THR A 1 83 ? -2.406 20.297 18.297 1 98.75 83 THR A N 1
ATOM 702 C CA . THR A 1 83 ? -1.477 19.203 18.562 1 98.75 83 THR A CA 1
ATOM 703 C C . THR A 1 83 ? -0.159 19.734 19.125 1 98.75 83 THR A C 1
ATOM 705 O O . THR A 1 83 ? 0.448 19.125 20 1 98.75 83 THR A O 1
ATOM 708 N N . PHE A 1 84 ? 0.28 20.922 18.609 1 98.69 84 PHE A N 1
ATOM 709 C CA . PHE A 1 84 ? 1.461 21.562 19.188 1 98.69 84 PHE A CA 1
ATOM 710 C C . PHE A 1 84 ? 1.229 21.938 20.641 1 98.69 84 PHE A C 1
ATOM 712 O O . PHE A 1 84 ? 2.076 21.672 21.5 1 98.69 84 PHE A O 1
ATOM 719 N N . ILE A 1 85 ? 0.09 22.531 20.906 1 98.81 85 ILE A N 1
ATOM 720 C CA . ILE A 1 85 ? -0.22 22.984 22.25 1 98.81 85 ILE A CA 1
ATOM 721 C C . ILE A 1 85 ? -0.256 21.781 23.203 1 98.81 85 ILE A C 1
ATOM 723 O O . ILE A 1 85 ? 0.264 21.844 24.312 1 98.81 85 ILE A O 1
ATOM 727 N N . GLU A 1 86 ? -0.815 20.625 22.734 1 98.5 86 GLU A N 1
ATOM 728 C CA . GLU A 1 86 ? -0.833 19.422 23.531 1 98.5 86 GLU A CA 1
ATOM 729 C C . GLU A 1 86 ? 0.584 18.953 23.859 1 98.5 86 GLU A C 1
ATOM 731 O O . GLU A 1 86 ? 0.873 18.562 25 1 98.5 86 GLU A O 1
ATOM 736 N N . GLN A 1 87 ? 1.384 18.953 22.891 1 98.62 87 GLN A N 1
ATOM 737 C CA . GLN A 1 87 ? 2.754 18.5 23.078 1 98.62 87 GLN A CA 1
ATOM 738 C C . GLN A 1 87 ? 3.533 19.453 23.984 1 98.62 87 GLN A C 1
ATOM 740 O O . GLN A 1 87 ? 4.316 19.016 24.828 1 98.62 87 GLN A O 1
ATOM 745 N N . ALA A 1 88 ? 3.307 20.766 23.797 1 98.69 88 ALA A N 1
ATOM 746 C CA . ALA A 1 88 ? 3.953 21.766 24.656 1 98.69 88 ALA A CA 1
ATOM 747 C C . ALA A 1 88 ? 3.508 21.609 26.109 1 98.69 88 ALA A C 1
ATOM 749 O O . ALA A 1 88 ? 4.305 21.781 27.031 1 98.69 88 ALA A O 1
ATOM 750 N N . GLU A 1 89 ? 2.258 21.297 26.297 1 98.25 89 GLU A N 1
ATOM 751 C CA . GLU A 1 89 ? 1.749 21.062 27.641 1 98.25 89 GLU A CA 1
ATOM 752 C C . GLU A 1 89 ? 2.424 19.844 28.281 1 98.25 89 GLU A C 1
ATOM 754 O O . GLU A 1 89 ? 2.709 19.844 29.484 1 98.25 89 GLU A O 1
ATOM 759 N N . LYS A 1 90 ? 2.666 18.844 27.484 1 97.56 90 LYS A N 1
ATOM 760 C CA . LYS A 1 90 ? 3.238 17.594 27.984 1 97.56 90 LYS A CA 1
ATOM 761 C C . LYS A 1 90 ? 4.742 17.734 28.203 1 97.56 90 LYS A C 1
ATOM 763 O O . LYS A 1 90 ? 5.293 17.172 29.156 1 97.56 90 LYS A O 1
ATOM 768 N N . TRP A 1 91 ? 5.395 18.438 27.234 1 98.06 91 TRP A N 1
ATOM 769 C CA . TRP A 1 91 ? 6.848 18.281 27.219 1 98.06 91 TRP A CA 1
ATOM 770 C C . TRP A 1 91 ? 7.531 19.656 27.203 1 98.06 91 TRP A C 1
ATOM 772 O O . TRP A 1 91 ? 8.766 19.734 27.25 1 98.06 91 TRP A O 1
ATOM 782 N N . GLY A 1 92 ? 6.801 20.734 27.125 1 97.88 92 GLY A N 1
ATOM 783 C CA . GLY A 1 92 ? 7.418 22.047 26.984 1 97.88 92 GLY A CA 1
ATOM 784 C C . GLY A 1 92 ? 6.566 23.172 27.531 1 97.88 92 GLY A C 1
ATOM 785 O O . GLY A 1 92 ? 6.289 24.156 26.844 1 97.88 92 GLY A O 1
ATOM 786 N N . LYS A 1 93 ? 6.184 23.109 28.781 1 98 93 LYS A N 1
ATOM 787 C CA . LYS A 1 93 ? 5.363 24.141 29.406 1 98 93 LYS A CA 1
ATOM 788 C C . LYS A 1 93 ? 6.039 25.516 29.344 1 98 93 LYS A C 1
ATOM 790 O O . LYS A 1 93 ? 5.367 26.531 29.234 1 98 93 LYS A O 1
ATOM 795 N N . ASP A 1 94 ? 7.336 25.5 29.375 1 98.19 94 ASP A N 1
ATOM 796 C CA . ASP A 1 94 ? 8.086 26.75 29.266 1 98.19 94 ASP A CA 1
ATOM 797 C C . ASP A 1 94 ? 7.859 27.406 27.922 1 98.19 94 ASP A C 1
ATOM 799 O O . ASP A 1 94 ? 7.863 28.641 27.812 1 98.19 94 ASP A O 1
ATOM 803 N N . VAL A 1 95 ? 7.719 26.625 26.891 1 98.5 95 VAL A N 1
ATOM 804 C CA . VAL A 1 95 ? 7.398 27.156 25.562 1 98.5 95 VAL A CA 1
ATOM 805 C C . VAL A 1 95 ? 6.031 27.828 25.594 1 98.5 95 VAL A C 1
ATOM 807 O O . VAL A 1 95 ? 5.867 28.938 25.078 1 98.5 95 VAL A O 1
ATOM 810 N N . LEU A 1 96 ? 5.039 27.156 26.188 1 98.12 96 LEU A N 1
ATOM 811 C CA . LEU A 1 96 ? 3.689 27.703 26.281 1 98.12 96 LEU A CA 1
ATOM 812 C C . LEU A 1 96 ? 3.693 29.016 27.062 1 98.12 96 LEU A C 1
ATOM 814 O O . LEU A 1 96 ? 2.996 29.953 26.703 1 98.12 96 LEU A O 1
ATOM 818 N N . GLU A 1 97 ? 4.422 29.016 28.078 1 98.38 97 GLU A N 1
ATOM 819 C CA . GLU A 1 97 ? 4.531 30.219 28.906 1 98.38 97 GLU A CA 1
ATOM 820 C C . GLU A 1 97 ? 5.102 31.391 28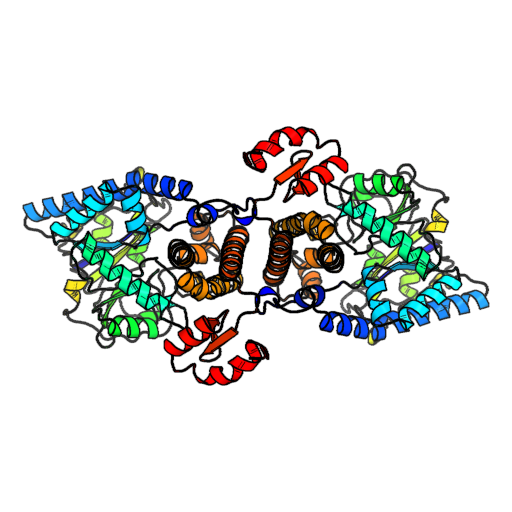.094 1 98.38 97 GLU A C 1
ATOM 822 O O . GLU A 1 97 ? 4.652 32.531 28.234 1 98.38 97 GLU A O 1
ATOM 827 N N . LEU A 1 98 ? 6.113 31.109 27.312 1 98.56 98 LEU A N 1
ATOM 828 C CA . LEU A 1 98 ? 6.699 32.125 26.469 1 98.56 98 LEU A CA 1
ATOM 829 C C . LEU A 1 98 ? 5.656 32.719 25.516 1 98.56 98 LEU A C 1
ATOM 831 O O . LEU A 1 98 ? 5.602 33.906 25.297 1 98.56 98 LEU A O 1
ATOM 835 N N . PHE A 1 99 ? 4.855 31.844 24.938 1 98.75 99 PHE A N 1
ATOM 836 C CA . PHE A 1 99 ? 3.809 32.312 24.031 1 98.75 99 PHE A CA 1
ATOM 837 C C . PHE A 1 99 ? 2.76 33.125 24.797 1 98.75 99 PHE A C 1
ATOM 839 O O . PHE A 1 99 ? 2.182 34.062 24.234 1 98.75 99 PHE A O 1
ATOM 846 N N . GLN A 1 100 ? 2.508 32.719 26.047 1 98.62 100 GLN A N 1
ATOM 847 C CA . GLN A 1 100 ? 1.575 33.5 26.875 1 98.62 100 GLN A CA 1
ATOM 848 C C . GLN A 1 100 ? 2.117 34.906 27.172 1 98.62 100 GLN A C 1
ATOM 850 O O . GLN A 1 100 ? 1.364 35.875 27.172 1 98.62 100 GLN A O 1
ATOM 855 N N . VAL A 1 101 ? 3.408 34.969 27.391 1 98.62 101 VAL A N 1
ATOM 856 C CA . VAL A 1 101 ? 4.043 36.25 27.578 1 98.62 101 VAL A CA 1
ATOM 857 C C . VAL A 1 101 ? 3.918 37.094 26.312 1 98.62 101 VAL A C 1
ATOM 859 O O . VAL A 1 101 ? 3.596 38.281 26.359 1 98.62 101 VAL A O 1
ATOM 862 N N . LEU A 1 102 ? 4.195 36.469 25.203 1 98.62 102 LEU A N 1
ATOM 863 C CA . LEU A 1 102 ? 4.023 37.156 23.922 1 98.62 102 LEU A CA 1
ATOM 864 C C . LEU A 1 102 ? 2.611 37.719 23.781 1 98.62 102 LEU A C 1
ATOM 866 O O . LEU A 1 102 ? 2.424 38.844 23.328 1 98.62 102 LEU A O 1
ATOM 870 N N . SER A 1 103 ? 1.658 36.875 24.141 1 98.44 103 SER A N 1
ATOM 871 C CA . SER A 1 103 ? 0.264 37.312 24.062 1 98.44 103 SER A CA 1
ATOM 872 C C . SER A 1 103 ? 0.017 38.531 24.922 1 98.44 103 SER A C 1
ATOM 874 O O . SER A 1 103 ? -0.736 39.438 24.547 1 98.44 103 SER A O 1
ATOM 876 N N . SER A 1 104 ? 0.605 38.625 26.062 1 97.81 104 SER A N 1
ATOM 877 C CA . SER A 1 104 ? 0.383 39.688 27.031 1 97.81 104 SER A CA 1
ATOM 878 C C . SER A 1 104 ? 0.952 41 26.531 1 97.81 104 SER A C 1
ATOM 880 O O . SER A 1 104 ? 0.542 42.094 26.984 1 97.81 104 SER A O 1
ATOM 882 N N . THR A 1 105 ? 1.897 40.969 25.562 1 97.81 105 THR A N 1
ATOM 883 C CA . THR A 1 105 ? 2.48 42.188 25.031 1 97.81 105 THR A CA 1
ATOM 884 C C . THR A 1 105 ? 1.465 42.938 24.172 1 97.81 105 THR A C 1
ATOM 886 O O . THR A 1 105 ? 1.646 44.125 23.875 1 97.81 105 THR A O 1
ATOM 889 N N . LYS A 1 106 ? 0.452 42.156 23.688 1 97.31 106 LYS A N 1
ATOM 890 C CA . LYS A 1 106 ? -0.586 42.656 22.797 1 97.31 106 LYS A CA 1
ATOM 891 C C . LYS A 1 106 ? -0.01 43 21.422 1 97.31 106 LYS A C 1
ATOM 893 O O . LYS A 1 106 ? -0.654 43.688 20.641 1 97.31 106 LYS A O 1
ATOM 898 N N . LYS A 1 107 ? 1.219 42.625 21.234 1 98.56 107 LYS A N 1
ATOM 899 C CA . LYS A 1 107 ? 1.878 42.844 19.953 1 98.56 107 LYS A CA 1
ATOM 900 C C . LYS A 1 107 ? 1.899 41.562 19.109 1 98.56 107 LYS A C 1
ATOM 902 O O . LYS A 1 107 ? 2.527 41.531 18.062 1 98.56 107 LYS A O 1
ATOM 907 N N . VAL A 1 108 ? 1.203 40.531 19.578 1 98.81 108 VAL A N 1
ATOM 908 C CA . VAL A 1 108 ? 1.16 39.25 18.891 1 98.81 108 VAL A CA 1
ATOM 909 C C . VAL A 1 108 ? -0.29 38.812 18.703 1 98.81 108 VAL A C 1
ATOM 911 O O . VAL A 1 108 ? -1.106 38.969 19.625 1 98.81 108 VAL A O 1
ATOM 914 N N . GLU A 1 109 ? -0.623 38.375 17.5 1 98.81 109 GLU A N 1
ATOM 915 C CA . GLU A 1 109 ? -1.942 37.844 17.188 1 98.81 109 GLU A CA 1
ATOM 916 C C . GLU A 1 109 ? -1.882 36.344 16.953 1 98.81 109 GLU A C 1
ATOM 918 O O . GLU A 1 109 ? -0.98 35.844 16.266 1 98.81 109 GLU A O 1
ATOM 923 N N . PHE A 1 110 ? -2.766 35.594 17.578 1 98.88 110 PHE A N 1
ATOM 924 C CA . PHE A 1 110 ? -2.902 34.156 17.312 1 98.88 110 PHE A CA 1
ATOM 925 C C . PHE A 1 110 ? -4.078 33.875 16.375 1 98.88 110 PHE A C 1
ATOM 927 O O . PHE A 1 110 ? -5.215 34.25 16.688 1 98.88 110 PHE A O 1
ATOM 934 N N . LEU A 1 111 ? -3.838 33.25 15.25 1 98.88 111 LEU A N 1
ATOM 935 C CA . LEU A 1 111 ? -4.848 32.969 14.234 1 98.88 111 LEU A CA 1
ATOM 936 C C . LEU A 1 111 ? -5.664 31.734 14.609 1 98.88 111 LEU A C 1
ATOM 938 O O . LEU A 1 111 ? -5.262 30.953 15.484 1 98.88 111 LEU A O 1
ATOM 942 N N . GLY A 1 112 ? -6.867 31.688 13.984 1 98.5 112 GLY A N 1
ATOM 943 C CA . GLY A 1 112 ? -7.59 30.422 14 1 98.5 112 GLY A CA 1
ATOM 944 C C . GLY A 1 112 ? -7.043 29.406 13.016 1 98.5 112 GLY A C 1
ATOM 945 O O . GLY A 1 112 ? -6.445 29.766 12 1 98.5 112 GLY A O 1
ATOM 946 N N . GLN A 1 113 ? -7.23 28.172 13.289 1 98.38 113 GLN A N 1
ATOM 947 C CA . GLN A 1 113 ? -6.91 27.031 12.422 1 98.38 113 GLN A CA 1
ATOM 948 C C . GLN A 1 113 ? -7.645 25.781 12.867 1 98.38 113 GLN A C 1
ATOM 950 O O . GLN A 1 113 ? -8.602 25.844 13.641 1 98.38 113 GLN A O 1
ATOM 955 N N . THR A 1 114 ? -7.32 24.578 12.289 1 98.56 114 THR A N 1
ATOM 956 C CA . THR A 1 114 ? -7.895 23.328 12.797 1 98.56 114 THR A CA 1
ATOM 957 C C . THR A 1 114 ? -7.059 22.781 13.945 1 98.56 114 THR A C 1
ATOM 959 O O . THR A 1 114 ? -5.828 22.844 13.914 1 98.56 114 THR A O 1
ATOM 962 N N . TYR A 1 115 ? -7.742 22.328 14.945 1 98.81 115 TYR A N 1
ATOM 963 C CA . TYR A 1 115 ? -7.07 21.859 16.156 1 98.81 115 TYR A CA 1
ATOM 964 C C . TYR A 1 115 ? -6 20.828 15.805 1 98.81 115 TYR A C 1
ATOM 966 O O . TYR A 1 115 ? -4.887 20.875 16.328 1 98.81 115 TYR A O 1
ATOM 974 N N . TYR A 1 116 ? -6.25 19.938 14.914 1 98.88 116 TYR A N 1
ATOM 975 C CA . TYR A 1 116 ? -5.379 18.797 14.648 1 98.88 116 TYR A CA 1
ATOM 976 C C . TYR A 1 116 ? -4.605 18.984 13.352 1 98.88 116 TYR A C 1
ATOM 978 O O . TYR A 1 116 ? -4 18.047 12.836 1 98.88 116 TYR A O 1
ATOM 986 N N . HIS A 1 117 ? -4.652 20.203 12.797 1 98.75 117 HIS A N 1
ATOM 987 C CA . HIS A 1 117 ? -3.977 20.453 11.531 1 98.75 117 HIS A CA 1
ATOM 988 C C . HIS A 1 117 ? -4.32 19.391 10.492 1 98.75 117 HIS A C 1
ATOM 990 O O . HIS A 1 117 ? -3.428 18.812 9.875 1 98.75 117 HIS A O 1
ATOM 996 N N . SER A 1 118 ? -5.613 19.156 10.297 1 98.69 118 SER A N 1
ATOM 997 C CA . SER A 1 118 ? -6.105 18.016 9.531 1 98.69 118 SER A CA 1
ATOM 998 C C . SER A 1 118 ? -6.559 18.438 8.141 1 98.69 118 SER A C 1
ATOM 1000 O O . SER A 1 118 ? -6.672 19.625 7.848 1 98.69 118 SER A O 1
ATOM 1002 N N . ILE A 1 119 ? -6.832 17.484 7.293 1 97.94 119 ILE A N 1
ATOM 1003 C CA . ILE A 1 119 ? -7.25 17.766 5.926 1 97.94 119 ILE A CA 1
ATOM 1004 C C . ILE A 1 119 ? -8.773 17.656 5.816 1 97.94 119 ILE A C 1
ATOM 1006 O O . ILE A 1 119 ? -9.32 17.562 4.715 1 97.94 119 ILE A O 1
ATOM 1010 N N . THR A 1 120 ? -9.477 17.703 6.934 1 98.12 120 THR A N 1
ATOM 1011 C CA . THR A 1 120 ? -10.906 17.438 6.992 1 98.12 120 THR A CA 1
ATOM 1012 C C . THR A 1 120 ? -11.688 18.5 6.219 1 98.12 120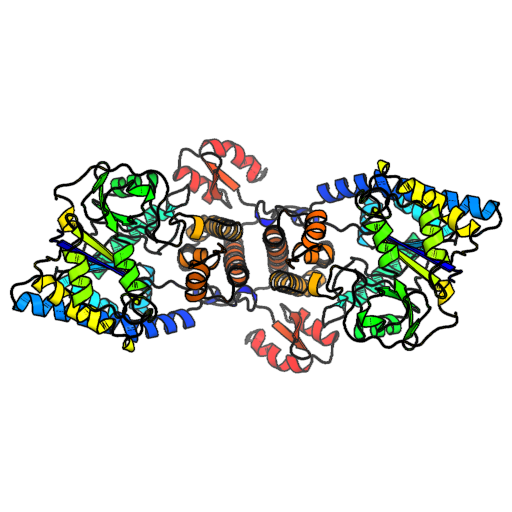 THR A C 1
ATOM 1014 O O . THR A 1 120 ? -12.859 18.297 5.891 1 98.12 120 THR A O 1
ATOM 1017 N N . SER A 1 121 ? -11.047 19.625 5.91 1 98.06 121 SER A N 1
ATOM 1018 C CA . SER A 1 121 ? -11.703 20.641 5.094 1 98.06 121 SER A CA 1
ATOM 1019 C C . SER A 1 121 ? -11.984 20.125 3.688 1 98.06 121 SER A C 1
ATOM 1021 O O . SER A 1 121 ? -12.812 20.688 2.967 1 98.06 121 SER A O 1
ATOM 1023 N N . LEU A 1 122 ? -11.312 19.062 3.27 1 96.44 122 LEU A N 1
ATOM 1024 C CA . LEU A 1 122 ? -11.445 18.531 1.919 1 96.44 122 LEU A CA 1
ATOM 1025 C C . LEU A 1 122 ? -12.562 17.5 1.855 1 96.44 122 LEU A C 1
ATOM 1027 O O . LEU A 1 122 ? -12.93 17.047 0.771 1 96.44 122 LEU A O 1
ATOM 1031 N N . TRP A 1 123 ? -13.109 17.141 3 1 95.69 123 TRP A N 1
ATOM 1032 C CA . TRP A 1 123 ? -14.18 16.141 3.029 1 95.69 123 TRP A CA 1
ATOM 1033 C C . TRP A 1 123 ? -15.492 16.75 2.557 1 95.69 123 TRP A C 1
ATOM 1035 O O . TRP A 1 123 ? -15.703 17.969 2.664 1 95.69 123 TRP A O 1
ATOM 1045 N N . GLU A 1 124 ? -16.406 15.93 2.043 1 93.19 124 GLU A N 1
ATOM 1046 C CA . GLU A 1 124 ? -17.75 16.375 1.673 1 93.19 124 GLU A CA 1
ATOM 1047 C C . GLU A 1 124 ? -18.547 16.766 2.902 1 93.19 124 GLU A C 1
ATOM 1049 O O . GLU A 1 124 ? -19.266 17.781 2.885 1 93.19 124 GLU A O 1
ATOM 1054 N N . ASP A 1 125 ? -18.484 15.906 3.854 1 93.81 125 ASP A N 1
ATOM 1055 C CA . ASP A 1 125 ? -19.062 16.219 5.148 1 93.81 125 ASP A CA 1
ATOM 1056 C C . ASP A 1 125 ? -18.141 17.094 5.98 1 93.81 125 ASP A C 1
ATOM 1058 O O . ASP A 1 125 ? -17.078 16.641 6.422 1 93.81 125 ASP A O 1
ATOM 1062 N N . LYS A 1 126 ? -18.562 18.359 6.336 1 95.44 126 LYS A N 1
ATOM 1063 C CA . LYS A 1 126 ? -17.688 19.344 6.973 1 95.44 126 LYS A CA 1
ATOM 1064 C C . LYS A 1 126 ? -17.859 19.328 8.492 1 95.44 126 LYS A C 1
ATOM 1066 O O . LYS A 1 126 ? -17.297 20.188 9.188 1 95.44 126 LYS A O 1
ATOM 1071 N N . THR A 1 127 ? -18.547 18.344 8.992 1 96.12 127 THR A N 1
ATOM 1072 C CA . THR A 1 127 ? -18.875 18.312 10.414 1 96.12 127 THR A CA 1
ATOM 1073 C C . THR A 1 127 ? -17.594 18.25 11.25 1 96.12 127 THR A C 1
ATOM 1075 O O . THR A 1 127 ? -17.422 19.047 12.18 1 96.12 127 THR A O 1
ATOM 1078 N N . GLU A 1 128 ? -16.766 17.375 10.891 1 97.81 128 GLU A N 1
ATOM 1079 C CA . GLU A 1 128 ? -15.531 17.234 11.664 1 97.81 128 GLU A CA 1
ATOM 1080 C C . GLU A 1 128 ? -14.648 18.469 11.539 1 97.81 128 GLU A C 1
ATOM 1082 O O . GLU A 1 128 ? -14.039 18.906 12.516 1 97.81 128 GLU A O 1
ATOM 1087 N N . TRP A 1 129 ? -14.555 19.047 10.359 1 98.19 129 TRP A N 1
ATOM 1088 C CA . TRP A 1 129 ? -13.766 20.25 10.156 1 98.19 129 TRP A CA 1
ATOM 1089 C C . TRP A 1 129 ? -14.242 21.375 11.055 1 98.19 129 TRP A C 1
ATOM 1091 O O . TRP A 1 129 ? -13.445 22.031 11.734 1 98.19 129 TRP A O 1
ATOM 1101 N N . LYS A 1 130 ? -15.539 21.594 11.094 1 98 130 LYS A N 1
ATOM 1102 C CA . LYS A 1 130 ? -16.125 22.641 11.93 1 98 130 LYS A CA 1
ATOM 1103 C C . LYS A 1 130 ? -15.828 22.391 13.406 1 98 130 LYS A C 1
ATOM 1105 O O . LYS A 1 130 ? -15.562 23.328 14.164 1 98 130 LYS A O 1
ATOM 1110 N N . GLU A 1 131 ? -15.922 21.125 13.719 1 98.12 131 GLU A N 1
ATOM 1111 C CA . GLU A 1 131 ? -15.641 20.781 15.109 1 98.12 131 GLU A CA 1
ATOM 1112 C C . GLU A 1 131 ? -14.203 21.109 15.477 1 98.12 131 GLU A C 1
ATOM 1114 O O . GLU A 1 131 ? -13.945 21.672 16.547 1 98.12 131 GLU A O 1
ATOM 1119 N N . GLN A 1 132 ? -13.281 20.797 14.641 1 98.75 132 GLN A N 1
ATOM 1120 C CA . GLN A 1 132 ? -11.875 21.062 14.922 1 98.75 132 GLN A CA 1
ATOM 1121 C C . GLN A 1 132 ? -11.594 22.562 14.945 1 98.75 132 GLN A C 1
ATOM 1123 O O . GLN A 1 132 ? -10.75 23.031 15.719 1 98.75 132 GLN A O 1
ATOM 1128 N N . VAL A 1 133 ? -12.258 23.344 14.078 1 98.75 133 VAL A N 1
ATOM 1129 C CA . VAL A 1 133 ? -12.125 24.797 14.078 1 98.75 133 VAL A CA 1
ATOM 1130 C C . VAL A 1 133 ? -12.617 25.359 15.406 1 98.75 133 VAL A C 1
ATOM 1132 O O . VAL A 1 133 ? -11.977 26.234 15.984 1 98.75 133 VAL A O 1
ATOM 1135 N N . ARG A 1 134 ? -13.719 24.828 15.891 1 98.38 134 ARG A N 1
ATOM 1136 C CA . ARG A 1 134 ? -14.273 25.266 17.172 1 98.38 134 ARG A CA 1
ATOM 1137 C C . ARG A 1 134 ? -13.328 24.922 18.312 1 98.38 134 ARG A C 1
ATOM 1139 O O . ARG A 1 134 ? -13.07 25.75 19.188 1 98.38 134 ARG A O 1
ATOM 1146 N N . GLU A 1 135 ? -12.844 23.688 18.297 1 98.62 135 GLU A N 1
ATOM 1147 C CA . GLU A 1 135 ? -11.898 23.25 19.328 1 98.62 135 GLU A CA 1
ATOM 1148 C C . GLU A 1 135 ? -10.672 24.172 19.359 1 98.62 135 GLU A C 1
ATOM 1150 O O . GLU A 1 135 ? -10.164 24.484 20.438 1 98.62 135 GLU A O 1
ATOM 1155 N N . GLN A 1 136 ? -10.234 24.562 18.219 1 98.62 136 GLN A N 1
ATOM 1156 C CA . GLN A 1 136 ? -9.07 25.438 18.125 1 98.62 136 GLN A CA 1
ATOM 1157 C C . GLN A 1 136 ? -9.352 26.812 18.734 1 98.62 136 GLN A C 1
ATOM 1159 O O . GLN A 1 136 ? -8.523 27.344 19.469 1 98.62 136 GLN A O 1
ATOM 1164 N N . LYS A 1 137 ? -10.453 27.375 18.359 1 98.19 137 LYS A N 1
ATOM 1165 C CA . LYS A 1 137 ? -10.852 28.672 18.922 1 98.19 137 LYS A CA 1
ATOM 1166 C C . LYS A 1 137 ? -10.867 28.625 20.438 1 98.19 137 LYS A C 1
ATOM 1168 O O . LYS A 1 137 ? -10.375 29.547 21.094 1 98.19 137 LYS A O 1
ATOM 1173 N N . GLU A 1 138 ? -11.375 27.547 21.016 1 98.44 138 GLU A N 1
ATOM 1174 C CA . GLU A 1 138 ? -11.508 27.406 22.469 1 98.44 138 GLU A CA 1
ATOM 1175 C C . GLU A 1 138 ? -10.141 27.312 23.141 1 98.44 138 GLU A C 1
ATOM 1177 O O . GLU A 1 138 ? -9.914 27.938 24.172 1 98.44 138 GLU A O 1
ATOM 1182 N N . ILE A 1 139 ? -9.258 26.578 22.516 1 98.56 139 ILE A N 1
ATOM 1183 C CA . ILE A 1 139 ? -7.969 26.359 23.156 1 98.56 139 ILE A CA 1
ATOM 1184 C C . ILE A 1 139 ? -7.141 27.656 23.078 1 98.56 139 ILE A C 1
ATOM 1186 O O . ILE A 1 139 ? -6.375 27.953 24 1 98.56 139 ILE A O 1
ATOM 1190 N N . ILE A 1 140 ? -7.242 28.422 22.016 1 98.69 140 ILE A N 1
ATOM 1191 C CA . ILE A 1 140 ? -6.543 29.703 21.891 1 98.69 140 ILE A CA 1
ATOM 1192 C C . ILE A 1 140 ? -7.055 30.672 22.953 1 98.69 140 ILE A C 1
ATOM 1194 O O . ILE A 1 140 ? -6.27 31.375 23.594 1 98.69 140 ILE A O 1
ATOM 1198 N N . LYS A 1 141 ? -8.344 30.688 23.109 1 98.44 141 LYS A N 1
ATOM 1199 C CA . LYS A 1 141 ? -8.93 31.531 24.156 1 98.44 141 LYS A CA 1
ATOM 1200 C C . LYS A 1 141 ? -8.453 31.109 25.547 1 98.44 141 LYS A C 1
ATOM 1202 O O . LYS A 1 141 ? -8.117 31.953 26.375 1 98.44 141 LYS A O 1
ATOM 1207 N N . GLU A 1 142 ? -8.406 29.844 25.75 1 98.12 142 GLU A N 1
ATOM 1208 C CA . GLU A 1 142 ? -8.039 29.297 27.047 1 98.12 142 GLU A CA 1
ATOM 1209 C C . GLU A 1 142 ? -6.594 29.625 27.406 1 98.12 142 GLU A C 1
ATOM 1211 O O . GLU A 1 142 ? -6.312 30.094 28.516 1 98.12 142 GLU A O 1
ATOM 1216 N N . TYR A 1 143 ? -5.691 29.484 26.5 1 97.94 143 TYR A N 1
ATOM 1217 C CA . TYR A 1 143 ? -4.27 29.578 26.828 1 97.94 143 TYR A CA 1
ATOM 1218 C C . TYR A 1 143 ? -3.75 30.984 26.609 1 97.94 143 TYR A C 1
ATOM 1220 O O . TYR A 1 143 ? -2.834 31.438 27.297 1 97.94 143 TYR A O 1
ATOM 1228 N N . PHE A 1 144 ? -4.328 31.766 25.656 1 98.38 144 PHE A N 1
ATOM 1229 C CA . PHE A 1 144 ? -3.691 33.031 25.25 1 98.38 144 PHE A CA 1
ATOM 1230 C C . PHE A 1 144 ? -4.656 34.188 25.391 1 98.38 144 PHE A C 1
ATOM 1232 O O . PHE A 1 144 ? -4.301 35.344 25.109 1 98.38 144 PHE A O 1
ATOM 1239 N N . LYS A 1 145 ? -5.895 33.938 25.766 1 98 145 LYS A N 1
ATOM 1240 C CA . LYS A 1 145 ? -6.914 34.938 26.062 1 98 145 LYS A CA 1
ATOM 1241 C C . LYS A 1 145 ? -7.211 35.781 24.844 1 98 145 LYS A C 1
ATOM 1243 O O . LYS A 1 145 ? -7.383 37 24.953 1 98 145 LYS A O 1
ATOM 1248 N N . GLN A 1 146 ? -7.16 35.219 23.703 1 98.31 146 GLN A N 1
ATOM 1249 C CA . GLN A 1 146 ? -7.5 35.875 22.453 1 98.31 146 GLN A CA 1
ATOM 1250 C C . GLN A 1 146 ? -8.594 35.094 21.703 1 98.31 146 GLN A C 1
ATOM 1252 O O . GLN A 1 146 ? -8.656 33.875 21.781 1 98.31 146 GLN A O 1
ATOM 1257 N N . GLU A 1 147 ? -9.445 35.781 21.125 1 97.94 147 GLU A N 1
ATOM 1258 C CA . GLU A 1 147 ? -10.406 35.25 20.188 1 97.94 147 GLU A CA 1
ATOM 1259 C C . GLU A 1 147 ? -9.945 35.438 18.734 1 97.94 147 GLU A C 1
ATOM 1261 O O . GLU A 1 147 ? -9.984 36.562 18.219 1 97.94 147 GLU A O 1
ATOM 1266 N N . PRO A 1 148 ? -9.594 34.406 18.109 1 98.31 148 PRO A N 1
ATOM 1267 C CA . PRO A 1 148 ? -9.047 34.562 16.766 1 98.31 148 PRO A CA 1
ATOM 1268 C C . PRO A 1 148 ? -10.031 35.219 15.797 1 98.31 148 PRO A C 1
ATOM 1270 O O . PRO A 1 148 ? -11.211 34.875 15.773 1 98.31 148 PRO A O 1
ATOM 1273 N N . GLN A 1 149 ? -9.531 36.156 15.047 1 98.25 149 GLN A N 1
ATOM 1274 C CA . GLN A 1 149 ? -10.352 36.875 14.086 1 98.25 149 GLN A CA 1
ATOM 1275 C C . GLN A 1 149 ? -9.977 36.5 12.648 1 98.25 149 GLN A C 1
ATOM 1277 O O . GLN A 1 149 ? -10.805 36.594 11.742 1 98.25 149 GLN A O 1
ATOM 1282 N N . VAL A 1 150 ? -8.805 36.156 12.453 1 98.81 150 VAL A N 1
ATOM 1283 C CA . VAL A 1 150 ? -8.281 35.781 11.148 1 98.81 150 VAL A CA 1
ATOM 1284 C C . VAL A 1 150 ? -7.953 34.281 11.141 1 98.81 150 VAL A C 1
ATOM 1286 O O . VAL A 1 150 ? -7.492 33.75 12.148 1 98.81 150 VAL A O 1
ATOM 1289 N N . PHE A 1 151 ? -8.289 33.625 10.008 1 98.75 151 PHE A N 1
ATOM 1290 C CA . PHE A 1 151 ? -8.188 32.156 9.914 1 98.75 151 PHE A CA 1
ATOM 1291 C C . PHE A 1 151 ? -7.059 31.766 8.969 1 98.75 151 PHE A C 1
ATOM 1293 O O . PHE A 1 151 ? -6.75 32.5 8.023 1 98.75 151 PHE A O 1
ATOM 1300 N N . GLU A 1 152 ? -6.348 30.781 9.312 1 98.31 152 GLU A N 1
ATOM 1301 C CA . GLU A 1 152 ? -5.449 30.047 8.43 1 98.31 152 GLU A CA 1
ATOM 1302 C C . GLU A 1 152 ? -5.824 28.562 8.367 1 98.31 152 GLU A C 1
ATOM 1304 O O . GLU A 1 152 ? -5.59 27.828 9.32 1 98.31 152 GLU A O 1
ATOM 1309 N N . ASN A 1 153 ? -6.406 28.109 7.242 1 98.62 153 ASN A N 1
ATOM 1310 C CA . ASN A 1 153 ? -6.738 26.688 7.145 1 98.62 153 ASN A CA 1
ATOM 1311 C C . ASN A 1 153 ? -5.488 25.828 6.992 1 98.62 153 ASN A C 1
ATOM 1313 O O . ASN A 1 153 ? -4.477 26.297 6.461 1 98.62 153 ASN A O 1
ATOM 1317 N N . THR A 1 154 ? -5.629 24.594 7.488 1 98.44 154 THR A N 1
ATOM 1318 C CA . THR A 1 154 ? -4.531 23.641 7.391 1 98.44 154 THR A CA 1
ATOM 1319 C C . THR A 1 154 ? -3.902 23.672 6 1 98.44 154 THR A C 1
ATOM 1321 O O . THR A 1 154 ? -4.594 23.516 4.996 1 98.44 154 THR A O 1
ATOM 1324 N N . GLU A 1 155 ? -2.553 23.984 5.992 1 97.94 155 GLU A N 1
ATOM 1325 C CA . GLU A 1 155 ? -1.742 23.953 4.781 1 97.94 155 GLU A CA 1
ATOM 1326 C C . GLU A 1 155 ? -2.189 25.016 3.783 1 97.94 155 GLU A C 1
ATOM 1328 O O . GLU A 1 155 ? -1.918 24.906 2.586 1 97.94 155 GLU A O 1
ATOM 1333 N N . LEU A 1 156 ? -2.936 26.031 4.234 1 98.19 156 LEU A N 1
ATOM 1334 C CA . LEU A 1 156 ? -3.498 27.109 3.42 1 98.19 156 LEU A CA 1
ATOM 1335 C C . LEU A 1 156 ? -4.406 26.531 2.334 1 98.19 156 LEU A C 1
ATOM 1337 O O . LEU A 1 156 ? -4.539 27.125 1.258 1 98.19 156 LEU A O 1
ATOM 1341 N N . LEU A 1 157 ? -4.883 25.328 2.59 1 97.94 157 LEU A N 1
ATOM 1342 C CA . LEU A 1 157 ? -5.883 24.766 1.688 1 97.94 157 LEU A CA 1
ATOM 1343 C C . LEU A 1 157 ? -7.137 25.625 1.659 1 97.94 157 LEU A C 1
ATOM 1345 O O . LEU A 1 157 ? -7.781 25.828 2.691 1 97.94 157 LEU A O 1
ATOM 1349 N N . THR A 1 158 ? -7.43 26.125 0.471 1 96.88 158 THR A N 1
ATOM 1350 C CA . THR A 1 158 ? -8.594 27 0.352 1 96.88 158 THR A CA 1
ATOM 1351 C C . THR A 1 158 ? -9.297 26.781 -0.986 1 96.88 158 THR A C 1
ATOM 1353 O O . THR A 1 158 ? -8.656 26.438 -1.98 1 96.88 158 THR A O 1
ATOM 1356 N N . ASN A 1 159 ? -10.531 26.859 -1 1 96.31 159 ASN A N 1
ATOM 1357 C CA . ASN A 1 159 ? -11.406 26.906 -2.164 1 96.31 159 ASN A CA 1
ATOM 1358 C C . ASN A 1 159 ? -12.68 27.703 -1.866 1 96.31 159 ASN A C 1
ATOM 1360 O O . ASN A 1 159 ? -12.883 28.172 -0.743 1 96.31 159 ASN A O 1
ATOM 1364 N N . PRO A 1 160 ? -13.484 27.953 -2.832 1 96.62 160 PRO A N 1
ATOM 1365 C CA . PRO A 1 160 ? -14.656 28.797 -2.594 1 96.62 160 PRO A CA 1
ATOM 1366 C C . PRO A 1 160 ? -15.531 28.297 -1.454 1 96.62 160 PRO A C 1
ATOM 1368 O O . PRO A 1 160 ? -16.016 29.094 -0.643 1 96.62 160 PRO A O 1
ATOM 1371 N N . GLN A 1 161 ? -15.664 27.016 -1.371 1 96.19 161 GLN A N 1
ATOM 1372 C CA . GLN A 1 161 ? -16.5 26.453 -0.322 1 96.19 161 GLN A CA 1
ATOM 1373 C C . GLN A 1 161 ? -15.898 26.688 1.059 1 96.19 161 GLN A C 1
ATOM 1375 O O . GLN A 1 161 ? -16.609 27.047 1.998 1 96.19 161 GLN A O 1
ATOM 1380 N N . ILE A 1 162 ? -14.633 26.484 1.193 1 97.56 162 ILE A N 1
ATOM 1381 C CA . ILE A 1 162 ? -13.938 26.703 2.457 1 97.56 162 ILE A CA 1
ATOM 1382 C C . ILE A 1 162 ? -14.039 28.172 2.857 1 97.56 162 ILE A C 1
ATOM 1384 O O . ILE A 1 162 ? -14.305 28.484 4.02 1 97.56 162 ILE A O 1
ATOM 1388 N N . LEU A 1 163 ? -13.898 29.078 1.899 1 98.12 163 LEU A N 1
ATOM 1389 C CA . LEU A 1 163 ? -14 30.516 2.172 1 98.12 163 LEU A CA 1
ATOM 1390 C C . LEU A 1 163 ? -15.391 30.875 2.682 1 98.12 163 LEU A C 1
ATOM 1392 O O . LEU A 1 163 ? -15.523 31.656 3.629 1 98.12 163 LEU A O 1
ATOM 1396 N N . ASP A 1 164 ? -16.375 30.266 2.049 1 97.81 164 ASP A N 1
ATOM 1397 C CA . ASP A 1 164 ? -17.734 30.516 2.482 1 97.81 164 ASP A CA 1
ATOM 1398 C C . ASP A 1 164 ? -17.953 30.031 3.916 1 97.81 164 ASP A C 1
ATOM 1400 O O . ASP A 1 164 ? -18.578 30.734 4.719 1 97.81 164 ASP A O 1
ATOM 1404 N N . MET A 1 165 ? -17.422 28.906 4.199 1 97.62 165 MET A N 1
ATOM 1405 C CA . MET A 1 165 ? -17.594 28.312 5.52 1 97.62 165 MET A CA 1
ATOM 1406 C C . MET A 1 165 ? -16.844 29.109 6.586 1 97.62 165 MET A C 1
ATOM 1408 O O . MET A 1 165 ? -17.344 29.281 7.703 1 97.62 165 MET A O 1
ATOM 1412 N N . VAL A 1 166 ? -15.672 29.562 6.266 1 98.31 166 VAL A N 1
ATOM 1413 C CA . VAL A 1 166 ? -14.883 30.375 7.18 1 98.31 166 VAL A CA 1
ATOM 1414 C C . VAL A 1 166 ? -15.648 31.656 7.523 1 98.31 166 VAL A C 1
ATOM 1416 O O . VAL A 1 166 ? -15.703 32.062 8.688 1 98.31 166 VAL A O 1
ATOM 1419 N N . GLU A 1 167 ? -16.219 32.281 6.551 1 97.75 167 GLU A N 1
ATOM 1420 C CA . GLU A 1 167 ? -17.031 33.469 6.758 1 97.75 167 GLU A CA 1
ATOM 1421 C C . GLU A 1 167 ? -18.266 33.156 7.602 1 97.75 167 GLU A C 1
ATOM 1423 O O . GLU A 1 167 ? -18.594 33.906 8.516 1 97.75 167 GLU A O 1
ATOM 1428 N N . GLU A 1 168 ? -18.875 32.062 7.344 1 97.25 168 GLU A N 1
ATOM 1429 C CA . GLU A 1 168 ? -20.078 31.641 8.047 1 97.25 168 GLU A CA 1
ATOM 1430 C C . GLU A 1 168 ? -19.797 31.406 9.531 1 97.25 168 GLU A C 1
ATOM 1432 O O . GLU A 1 168 ? -20.656 31.688 10.375 1 97.25 168 GLU A O 1
ATOM 1437 N N . ILE A 1 169 ? -18.703 30.812 9.82 1 97.19 169 ILE A N 1
ATOM 1438 C CA . ILE A 1 169 ? -18.328 30.5 11.195 1 97.19 169 ILE A CA 1
ATOM 1439 C C . ILE A 1 169 ? -18.109 31.812 11.969 1 97.19 169 ILE A C 1
ATOM 1441 O O . ILE A 1 169 ? -18.266 31.844 13.188 1 97.19 169 ILE A O 1
ATOM 1445 N N . GLY A 1 170 ? -17.625 32.906 11.242 1 97.25 170 GLY A N 1
ATOM 1446 C CA . GLY A 1 170 ? -17.562 34.188 11.906 1 97.25 170 GLY A CA 1
ATOM 1447 C C . GLY A 1 170 ? -16.172 34.812 11.82 1 97.25 170 GLY A C 1
ATOM 1448 O O . GLY A 1 170 ? -15.938 35.875 12.406 1 97.25 170 GLY A O 1
ATOM 1449 N N . TYR A 1 171 ? -15.312 34.219 11.109 1 98.56 171 TYR A N 1
ATOM 1450 C CA . TYR A 1 171 ? -14.008 34.844 10.922 1 98.56 171 TYR A CA 1
ATOM 1451 C C . TYR A 1 171 ? -14.102 36.031 9.969 1 98.56 171 TYR A C 1
ATOM 1453 O O . TYR A 1 171 ? -14.945 36.062 9.07 1 98.56 171 TYR A O 1
ATOM 1461 N N . LYS A 1 172 ? -13.172 36.969 10.148 1 98.56 172 LYS A N 1
ATOM 1462 C CA . LYS A 1 172 ? -13.219 38.219 9.391 1 98.56 172 LYS A CA 1
ATOM 1463 C C . LYS A 1 172 ? -12.141 38.25 8.312 1 98.56 172 LYS A C 1
ATOM 1465 O O . LYS A 1 172 ? -12.211 39.062 7.383 1 98.56 172 LYS A O 1
ATOM 1470 N N . GLY A 1 173 ? -11.227 37.438 8.422 1 98.62 173 GLY A N 1
ATOM 1471 C CA . GLY A 1 173 ? -10.156 37.344 7.445 1 98.62 173 GLY A CA 1
ATOM 1472 C C . GLY A 1 173 ? -9.547 35.969 7.336 1 98.62 173 GLY A C 1
ATOM 1473 O O . GLY A 1 173 ? -9.789 35.125 8.188 1 98.62 173 GLY A O 1
ATOM 1474 N N . ILE A 1 174 ? -8.781 35.781 6.262 1 98.75 174 ILE A N 1
ATOM 1475 C CA . ILE A 1 174 ? -8.102 34.5 6.051 1 98.75 174 ILE A CA 1
ATOM 1476 C C . ILE A 1 174 ? -6.793 34.75 5.305 1 98.75 174 ILE A C 1
ATOM 1478 O O . ILE A 1 174 ? -6.695 35.656 4.469 1 98.75 174 ILE A O 1
ATOM 1482 N N . ILE A 1 175 ? -5.758 34 5.711 1 98.62 175 ILE A N 1
ATOM 1483 C CA . ILE A 1 175 ? -4.5 33.969 4.973 1 98.62 175 ILE A CA 1
ATOM 1484 C C . ILE A 1 175 ? -4.559 32.938 3.865 1 98.62 175 ILE A C 1
ATOM 1486 O O . ILE A 1 175 ? -4.977 31.797 4.098 1 98.62 175 ILE A O 1
ATOM 1490 N N . MET A 1 176 ? -4.188 33.281 2.648 1 97.75 176 MET A N 1
ATOM 1491 C CA . MET A 1 176 ? -4.203 32.406 1.49 1 97.75 176 MET A CA 1
ATOM 1492 C C . MET A 1 176 ? -2.887 32.5 0.726 1 97.75 176 MET A C 1
ATOM 1494 O O . MET A 1 176 ? -2.158 33.469 0.837 1 97.75 176 MET A O 1
ATOM 1498 N N . GLU A 1 177 ? -2.66 31.469 -0.085 1 97.81 177 GLU A N 1
ATOM 1499 C CA . GLU A 1 177 ? -1.446 31.469 -0.896 1 97.81 177 GLU A CA 1
ATOM 1500 C C . GLU A 1 177 ? -1.562 32.438 -2.068 1 97.81 177 GLU A C 1
ATOM 1502 O O . GLU A 1 177 ? -2.592 32.469 -2.742 1 97.81 177 GLU A O 1
ATOM 1507 N N . GLY A 1 178 ? -0.469 33.219 -2.219 1 96.5 178 GLY A N 1
ATOM 1508 C CA . GLY A 1 178 ? -0.453 34.125 -3.357 1 96.5 178 GLY A CA 1
ATOM 1509 C C . GLY A 1 178 ? -0.091 33.438 -4.66 1 96.5 178 GLY A C 1
ATOM 1510 O O . GLY A 1 178 ? 0.833 33.875 -5.355 1 96.5 178 GLY A O 1
ATOM 1511 N N . LYS A 1 179 ? -0.862 32.438 -4.953 1 93.12 179 LYS A N 1
ATOM 1512 C CA . LYS A 1 179 ? -0.629 31.641 -6.16 1 93.12 179 LYS A CA 1
ATOM 1513 C C . LYS A 1 179 ? -1.031 32.406 -7.41 1 93.12 179 LYS A C 1
ATOM 1515 O O . LYS A 1 179 ? -2.055 33.094 -7.418 1 93.12 179 LYS A O 1
ATOM 1520 N N . GLU A 1 180 ? -0.315 32.281 -8.5 1 92 180 GLU A N 1
ATOM 1521 C CA . GLU A 1 180 ? -0.521 33.062 -9.719 1 92 180 GLU A CA 1
ATOM 1522 C C . GLU A 1 180 ? -1.904 32.781 -10.312 1 92 180 GLU A C 1
ATOM 1524 O O . GLU A 1 180 ? -2.58 33.719 -10.75 1 92 180 GLU A O 1
ATOM 1529 N N . SER A 1 181 ? -2.258 31.5 -10.289 1 91.5 181 SER A N 1
ATOM 1530 C CA . SER A 1 181 ? -3.531 31.172 -10.914 1 91.5 181 SER A CA 1
ATOM 1531 C C . SER A 1 181 ? -4.703 31.781 -10.164 1 91.5 181 SER A C 1
ATOM 1533 O O . SER A 1 181 ? -5.758 32.031 -10.75 1 91.5 181 SER A O 1
ATOM 1535 N N . THR A 1 182 ? -4.484 32.062 -8.906 1 93.25 182 THR A N 1
ATOM 1536 C CA . THR A 1 182 ? -5.52 32.656 -8.094 1 93.25 182 THR A CA 1
ATOM 1537 C C . THR A 1 182 ? -5.539 34.188 -8.305 1 93.25 182 THR A C 1
ATOM 1539 O O . THR A 1 182 ? -6.605 34.781 -8.453 1 93.25 182 THR A O 1
ATOM 1542 N N . LEU A 1 183 ? -4.395 34.812 -8.375 1 95.19 183 LEU A N 1
ATOM 1543 C CA . LEU A 1 183 ? -4.246 36.25 -8.422 1 95.19 183 LEU A CA 1
ATOM 1544 C C . LEU A 1 183 ? -4.477 36.781 -9.836 1 95.19 183 LEU A C 1
ATOM 1546 O O . LEU A 1 183 ? -4.863 37.938 -10.016 1 95.19 183 LEU A O 1
ATOM 1550 N N . ASN A 1 184 ? -4.246 35.938 -10.859 1 93.25 184 ASN A N 1
ATOM 1551 C CA . ASN A 1 184 ? -4.473 36.281 -12.258 1 93.25 184 ASN A CA 1
ATOM 1552 C C . ASN A 1 184 ? -3.844 37.625 -12.625 1 93.25 184 ASN A C 1
ATOM 1554 O O . ASN A 1 184 ? -4.527 38.5 -13.117 1 93.25 184 ASN A O 1
ATOM 1558 N N . GLY A 1 185 ? -2.561 37.781 -12.297 1 92.5 185 GLY A N 1
ATOM 1559 C CA . GLY A 1 185 ? -1.814 38.969 -12.688 1 92.5 185 GLY A CA 1
ATOM 1560 C C . GLY A 1 185 ? -1.791 40.031 -11.617 1 92.5 185 GLY A C 1
ATOM 1561 O O . GLY A 1 185 ? -1.037 41 -11.719 1 92.5 185 GLY A O 1
ATOM 1562 N N . LYS A 1 186 ? -2.557 39.875 -10.57 1 95.31 186 LYS A N 1
ATOM 1563 C CA . LYS A 1 186 ? -2.564 40.844 -9.461 1 95.31 186 LYS A CA 1
ATOM 1564 C C . LYS A 1 186 ? -1.425 40.562 -8.484 1 95.31 186 LYS A C 1
ATOM 1566 O O . LYS A 1 186 ? -0.88 39.438 -8.469 1 95.31 186 LYS A O 1
ATOM 1571 N N . SER A 1 187 ? -1.096 41.625 -7.812 1 96.12 187 SER A N 1
ATOM 1572 C CA . SER A 1 187 ? -0.04 41.5 -6.812 1 96.12 187 SER A CA 1
ATOM 1573 C C . SER A 1 187 ? -0.571 40.906 -5.52 1 96.12 187 SER A C 1
ATOM 1575 O O . SER A 1 187 ? -1.68 41.219 -5.086 1 96.12 187 SER A O 1
ATOM 1577 N N . PRO A 1 188 ? 0.208 40.031 -4.871 1 97.81 188 PRO A N 1
ATOM 1578 C CA . PRO A 1 188 ? -0.201 39.5 -3.57 1 97.81 188 PRO A CA 1
ATOM 1579 C C . PRO A 1 188 ? -0.07 40.5 -2.445 1 97.81 188 PRO A C 1
ATOM 1581 O O . PRO A 1 188 ? -0.392 40.219 -1.293 1 97.81 188 PRO A O 1
ATOM 1584 N N . ASN A 1 189 ? 0.376 41.719 -2.748 1 98.31 189 ASN A N 1
ATOM 1585 C CA . ASN A 1 189 ? 0.767 42.688 -1.726 1 98.31 189 ASN A CA 1
ATOM 1586 C C . ASN A 1 189 ? -0.315 43.719 -1.505 1 98.31 189 ASN A C 1
ATOM 1588 O O . ASN A 1 189 ? -0.009 44.906 -1.265 1 98.31 189 ASN A O 1
ATOM 1592 N N . PHE A 1 190 ? -1.536 43.281 -1.646 1 97.88 190 PHE A N 1
ATOM 1593 C CA . PHE A 1 190 ? -2.678 44.156 -1.356 1 97.88 190 PHE A CA 1
ATOM 1594 C C . PHE A 1 190 ? -3.658 43.438 -0.424 1 97.88 190 PHE A C 1
ATOM 1596 O O . PHE A 1 190 ? -3.574 42.219 -0.222 1 97.88 190 PHE A O 1
ATOM 1603 N N . VAL A 1 191 ? -4.492 44.25 0.22 1 98.12 191 VAL A N 1
ATOM 1604 C CA . VAL A 1 191 ? -5.621 43.719 0.964 1 98.12 191 VAL A CA 1
ATOM 1605 C C . VAL A 1 191 ? -6.781 43.438 0.012 1 98.12 191 VAL A C 1
ATOM 1607 O O . VAL A 1 191 ? -7.215 44.312 -0.728 1 98.12 191 VAL A O 1
ATOM 1610 N N . TYR A 1 192 ? -7.191 42.188 0.002 1 98.12 192 TYR A N 1
ATOM 1611 C CA . TYR A 1 192 ? -8.289 41.812 -0.88 1 98.12 192 TYR A CA 1
ATOM 1612 C C . TYR A 1 192 ? -9.539 41.438 -0.077 1 98.12 192 TYR A C 1
ATOM 1614 O O . TYR A 1 192 ? -9.461 41.25 1.137 1 98.12 192 TYR A O 1
ATOM 1622 N N . ARG A 1 193 ? -10.594 41.438 -0.772 1 97.56 193 ARG A N 1
ATOM 1623 C CA . ARG A 1 193 ? -11.859 41.062 -0.134 1 97.56 193 ARG A CA 1
ATOM 1624 C C . ARG A 1 193 ? -12.703 40.188 -1.054 1 97.56 193 ARG A C 1
ATOM 1626 O O . ARG A 1 193 ? -12.766 40.438 -2.262 1 97.56 193 ARG A O 1
ATOM 1633 N N . ARG A 1 194 ? -13.188 39.188 -0.568 1 96.56 194 ARG A N 1
ATOM 1634 C CA . ARG A 1 194 ? -14.195 38.344 -1.197 1 96.56 194 ARG A CA 1
ATOM 1635 C C . ARG A 1 194 ? -15.445 38.25 -0.327 1 96.56 194 ARG A C 1
ATOM 1637 O O . ARG A 1 194 ? -15.445 37.562 0.696 1 96.56 194 ARG A O 1
ATOM 1644 N N . LYS A 1 195 ? -16.531 38.906 -0.787 1 93.81 195 LYS A N 1
ATOM 1645 C CA . LYS A 1 195 ? -17.734 39.062 0.03 1 93.81 195 LYS A CA 1
ATOM 1646 C C . LYS A 1 195 ? -17.422 39.781 1.348 1 93.81 195 LYS A C 1
ATOM 1648 O O . LYS A 1 195 ? -16.844 40.844 1.354 1 93.81 195 LYS A O 1
ATOM 1653 N N . GLY A 1 196 ? -17.609 39.156 2.389 1 94 196 GLY A N 1
ATOM 1654 C CA . GLY A 1 196 ? -17.359 39.781 3.678 1 94 196 GLY A CA 1
ATOM 1655 C C . GLY A 1 196 ? -16.047 39.375 4.312 1 94 196 GLY A C 1
ATOM 1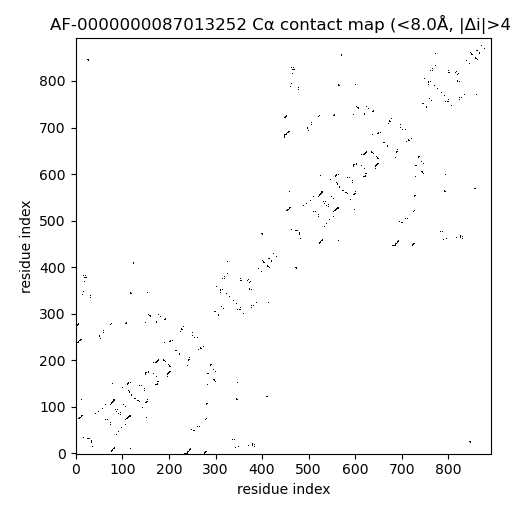656 O O . GLY A 1 196 ? -15.719 39.812 5.414 1 94 196 GLY A O 1
ATOM 1657 N N . LEU A 1 197 ? -15.297 38.656 3.59 1 97.69 197 LEU A N 1
ATOM 1658 C CA . LEU A 1 197 ? -14.078 38.062 4.156 1 97.69 197 LEU A CA 1
ATOM 1659 C C . LEU A 1 197 ? -12.836 38.75 3.594 1 97.69 197 LEU A C 1
ATOM 1661 O O . LEU A 1 197 ? -12.672 38.844 2.375 1 97.69 197 LEU A O 1
ATOM 1665 N N . THR A 1 198 ? -11.992 39.344 4.441 1 98.44 198 THR A N 1
ATOM 1666 C CA . THR A 1 198 ? -10.703 39.875 4.031 1 98.44 198 THR A CA 1
ATOM 1667 C C . THR A 1 198 ? -9.727 38.75 3.689 1 98.44 198 THR A C 1
ATOM 1669 O O . THR A 1 198 ? -9.617 37.781 4.43 1 98.44 198 THR A O 1
ATOM 1672 N N . ILE A 1 199 ? -9.086 38.875 2.566 1 98.44 199 ILE A N 1
ATOM 1673 C CA . ILE A 1 199 ? -8.117 37.875 2.139 1 98.44 199 ILE A CA 1
ATOM 1674 C C . ILE A 1 199 ? -6.723 38.5 2.102 1 98.44 199 ILE A C 1
ATOM 1676 O O . ILE A 1 199 ? -6.492 39.5 1.413 1 98.44 199 ILE A O 1
ATOM 1680 N N . LEU A 1 200 ? -5.852 37.969 2.857 1 98.56 200 LEU A N 1
ATOM 1681 C CA . LEU A 1 200 ? -4.445 38.344 2.859 1 98.56 200 LEU A CA 1
ATOM 1682 C C . LEU A 1 200 ? -3.584 37.281 2.195 1 98.56 200 LEU A C 1
ATOM 1684 O O . LEU A 1 200 ? -3.402 36.188 2.748 1 98.56 200 LEU A O 1
ATOM 1688 N N . PHE A 1 201 ? -3.014 37.594 1.013 1 98.5 201 PHE A N 1
ATOM 1689 C CA . PHE A 1 201 ? -2.242 36.625 0.25 1 98.5 201 PHE A CA 1
ATOM 1690 C C . PHE A 1 201 ? -0.797 36.594 0.735 1 98.5 201 PHE A C 1
ATOM 1692 O O . PHE A 1 201 ? -0.148 37.625 0.866 1 98.5 201 PHE A O 1
ATOM 1699 N N . ARG A 1 202 ? -0.387 35.344 0.999 1 98.44 202 ARG A N 1
ATOM 1700 C CA . ARG A 1 202 ? 1.022 35.094 1.284 1 98.44 202 ARG A CA 1
ATOM 1701 C C . ARG A 1 202 ? 1.893 35.438 0.08 1 98.44 202 ARG A C 1
ATOM 1703 O O . ARG A 1 202 ? 1.592 35.031 -1.045 1 98.44 202 ARG A O 1
ATOM 1710 N N . ASN A 1 203 ? 2.877 36.312 0.269 1 98.19 203 ASN A N 1
ATOM 1711 C CA . ASN A 1 203 ? 3.906 36.469 -0.75 1 98.19 203 ASN A CA 1
ATOM 1712 C C . ASN A 1 203 ? 4.879 35.281 -0.761 1 98.19 203 ASN A C 1
ATOM 1714 O O . ASN A 1 203 ? 5.906 35.312 -0.085 1 98.19 203 ASN A O 1
ATOM 1718 N N . TYR A 1 204 ? 4.523 34.312 -1.557 1 96.31 204 TYR A N 1
ATOM 1719 C CA . TYR A 1 204 ? 5.23 33.031 -1.406 1 96.31 204 TYR A CA 1
ATOM 1720 C C . TYR A 1 204 ? 6.668 33.156 -1.906 1 96.31 204 TYR A C 1
ATOM 1722 O O . TYR A 1 204 ? 7.555 32.438 -1.436 1 96.31 204 TYR A O 1
ATOM 1730 N N . ARG A 1 205 ? 7.027 34.094 -2.805 1 95.62 205 ARG A N 1
ATOM 1731 C CA . ARG A 1 205 ? 8.406 34.25 -3.266 1 95.62 205 ARG A CA 1
ATOM 1732 C C . ARG A 1 205 ? 9.312 34.688 -2.127 1 95.62 205 ARG A C 1
ATOM 1734 O O . ARG A 1 205 ? 10.328 34.062 -1.85 1 95.62 205 ARG A O 1
ATOM 1741 N N . LEU A 1 206 ? 8.867 35.75 -1.46 1 98.06 206 LEU A N 1
ATOM 1742 C CA . LEU A 1 206 ? 9.656 36.25 -0.346 1 98.06 206 LEU A CA 1
ATOM 1743 C C . LEU A 1 206 ? 9.641 35.281 0.825 1 98.06 206 LEU A C 1
ATOM 1745 O O . LEU A 1 206 ? 10.672 35.062 1.477 1 98.06 206 LEU A O 1
ATOM 1749 N N . SER A 1 207 ? 8.5 34.719 1.096 1 98.25 207 SER A N 1
ATOM 1750 C CA . SER A 1 207 ? 8.398 33.75 2.178 1 98.25 207 SER A CA 1
ATOM 1751 C C . SER A 1 207 ? 9.32 32.562 1.94 1 98.25 207 SER A C 1
ATOM 1753 O O . SER A 1 207 ? 10.016 32.094 2.855 1 98.25 207 SER A O 1
ATOM 1755 N N . ASP A 1 208 ? 9.336 32.062 0.687 1 95.94 208 ASP A N 1
ATOM 1756 C CA . ASP A 1 208 ? 10.102 30.875 0.348 1 95.94 208 ASP A CA 1
ATOM 1757 C C . ASP A 1 208 ? 11.602 31.172 0.371 1 95.94 208 ASP A C 1
ATOM 1759 O O . ASP A 1 208 ? 12.414 30.266 0.597 1 95.94 208 ASP A O 1
ATOM 1763 N N . ASP A 1 209 ? 11.969 32.375 0.087 1 97.25 209 ASP A N 1
ATOM 1764 C CA . ASP A 1 209 ? 13.375 32.781 0.202 1 97.25 209 ASP A CA 1
ATOM 1765 C C . ASP A 1 209 ? 13.891 32.531 1.62 1 97.25 209 ASP A C 1
ATOM 1767 O O . ASP A 1 209 ? 15.023 32.094 1.81 1 97.25 209 ASP A O 1
ATOM 1771 N N . ILE A 1 210 ? 13.008 32.812 2.574 1 97.81 210 ILE A N 1
ATOM 1772 C CA . ILE A 1 210 ? 13.375 32.625 3.971 1 97.81 210 ILE A CA 1
ATOM 1773 C C . ILE A 1 210 ? 13.312 31.125 4.309 1 97.81 210 ILE A C 1
ATOM 1775 O O . ILE A 1 210 ? 14.258 30.578 4.867 1 97.81 210 ILE A O 1
ATOM 1779 N N . ALA A 1 211 ? 12.305 30.516 3.895 1 96.25 211 ALA A N 1
ATOM 1780 C CA . ALA A 1 211 ? 11.969 29.172 4.359 1 96.25 211 ALA A CA 1
ATOM 1781 C C . ALA A 1 211 ? 12.859 28.125 3.686 1 96.25 211 ALA A C 1
ATOM 1783 O O . ALA A 1 211 ? 13.234 27.125 4.305 1 96.25 211 ALA A O 1
ATOM 1784 N N . PHE A 1 212 ? 13.234 28.391 2.383 1 92.81 212 PHE A N 1
ATOM 1785 C CA . PHE A 1 212 ? 13.828 27.297 1.636 1 92.81 212 PHE A CA 1
ATOM 1786 C C . PHE A 1 212 ? 15.211 27.672 1.12 1 92.81 212 PHE A C 1
ATOM 1788 O O . PHE A 1 212 ? 16.094 26.828 0.992 1 92.81 212 PHE A O 1
ATOM 1795 N N . ARG A 1 213 ? 15.445 28.875 0.855 1 94.75 213 ARG A N 1
ATOM 1796 C CA . ARG A 1 213 ? 16.656 29.25 0.139 1 94.75 213 ARG A CA 1
ATOM 1797 C C . ARG A 1 213 ? 17.688 29.844 1.087 1 94.75 213 ARG A C 1
ATOM 1799 O O . ARG A 1 213 ? 18.844 30.078 0.698 1 94.75 213 ARG A O 1
ATOM 1806 N N . PHE A 1 214 ? 17.328 30.062 2.283 1 96.12 214 PHE A N 1
ATOM 1807 C CA . PHE A 1 214 ? 18.156 30.797 3.232 1 96.12 214 PHE A CA 1
ATOM 1808 C C . PHE A 1 214 ? 19.562 30.203 3.314 1 96.12 214 PHE A C 1
ATOM 1810 O O . PHE A 1 214 ? 20.547 30.922 3.344 1 96.12 214 PHE A O 1
ATOM 1817 N N . SER A 1 215 ? 19.625 28.859 3.312 1 94.44 215 SER A N 1
ATOM 1818 C CA . SER A 1 215 ? 20.906 28.188 3.52 1 94.44 215 SER A CA 1
ATOM 1819 C C . SER A 1 215 ? 21.484 27.688 2.201 1 94.44 215 SER A C 1
ATOM 1821 O O . SER A 1 215 ? 22.484 26.969 2.191 1 94.44 215 SER A O 1
ATOM 1823 N N . LEU A 1 216 ? 20.797 28.078 1.127 1 94.06 216 LEU A N 1
ATOM 1824 C CA . LEU A 1 216 ? 21.266 27.609 -0.179 1 94.06 216 LEU A CA 1
ATOM 1825 C C . LEU A 1 216 ? 22.438 28.453 -0.674 1 94.06 216 LEU A C 1
ATOM 1827 O O . LEU A 1 216 ? 22.234 29.5 -1.272 1 94.06 216 LEU A O 1
ATOM 1831 N N . ARG A 1 217 ? 23.562 27.953 -0.719 1 93.5 217 ARG A N 1
ATOM 1832 C CA . ARG A 1 217 ? 24.781 28.688 -1.024 1 93.5 217 ARG A CA 1
ATOM 1833 C C . ARG A 1 217 ? 24.875 29 -2.516 1 93.5 217 ARG A C 1
ATOM 1835 O O . ARG A 1 217 ? 25.5 29.969 -2.918 1 93.5 217 ARG A O 1
ATOM 1842 N N . ASN A 1 218 ? 24.266 28.156 -3.322 1 93.94 218 ASN A N 1
ATOM 1843 C CA . ASN A 1 218 ? 24.328 28.344 -4.766 1 93.94 218 ASN A CA 1
ATOM 1844 C C . ASN A 1 218 ? 23.25 29.297 -5.254 1 93.94 218 ASN A C 1
ATOM 1846 O O . ASN A 1 218 ? 23.156 29.594 -6.449 1 93.94 218 ASN A O 1
ATOM 1850 N N . TRP A 1 219 ? 22.359 29.703 -4.336 1 95 219 TRP A N 1
ATOM 1851 C CA . TRP A 1 219 ? 21.391 30.734 -4.648 1 95 219 TRP A CA 1
ATOM 1852 C C . TRP A 1 219 ? 22.062 32.062 -4.934 1 95 219 TRP A C 1
ATOM 1854 O O . TRP A 1 219 ? 22.922 32.531 -4.164 1 95 219 TRP A O 1
ATOM 1864 N N . ASP A 1 220 ? 21.781 32.688 -6.066 1 96.06 220 ASP A N 1
ATOM 1865 C CA . ASP A 1 220 ? 22.5 33.875 -6.531 1 96.06 220 ASP A CA 1
ATOM 1866 C C . ASP A 1 220 ? 22.266 35.062 -5.605 1 96.06 220 ASP A C 1
ATOM 1868 O O . ASP A 1 220 ? 22.938 36.094 -5.73 1 96.06 220 ASP A O 1
ATOM 1872 N N . GLN A 1 221 ? 21.406 34.938 -4.668 1 96.44 221 GLN A N 1
ATOM 1873 C CA . GLN A 1 221 ? 21.125 36 -3.717 1 96.44 221 GLN A CA 1
ATOM 1874 C C . GLN A 1 221 ? 21.672 35.656 -2.332 1 96.44 221 GLN A C 1
ATOM 1876 O O . GLN A 1 221 ? 21.359 36.344 -1.352 1 96.44 221 GLN A O 1
ATOM 1881 N N . TYR A 1 222 ? 22.422 34.562 -2.275 1 95.62 222 TYR A N 1
ATOM 1882 C CA . TYR A 1 222 ? 23.031 34.188 -1.01 1 95.62 222 TYR A CA 1
ATOM 1883 C C . TYR A 1 222 ? 24.172 35.125 -0.644 1 95.62 222 TYR A C 1
ATOM 1885 O O . TYR A 1 222 ? 24.938 35.531 -1.511 1 95.62 222 TYR A O 1
ATOM 1893 N N . PRO A 1 223 ? 24.328 35.312 0.61 1 96.81 223 PRO A N 1
ATOM 1894 C CA . PRO A 1 223 ? 23.453 35 1.743 1 96.81 223 PRO A CA 1
ATOM 1895 C C . PRO A 1 223 ? 22.25 35.906 1.843 1 96.81 223 PRO A C 1
ATOM 1897 O O . PRO A 1 223 ? 22.297 37.062 1.374 1 96.81 223 PRO A O 1
ATOM 1900 N N . LEU A 1 224 ? 21.234 35.469 2.373 1 97.75 224 LEU A N 1
ATOM 1901 C CA . LEU A 1 224 ? 20.078 36.312 2.66 1 97.75 224 LEU A CA 1
ATOM 1902 C C . LEU A 1 224 ? 20.234 37 4.004 1 97.75 224 LEU A C 1
ATOM 1904 O O . LEU A 1 224 ? 20.078 36.406 5.059 1 97.75 224 LEU A O 1
ATOM 1908 N N . THR A 1 225 ? 20.422 38.281 3.973 1 97.5 225 THR A N 1
ATOM 1909 C CA . THR A 1 225 ? 20.562 39.094 5.191 1 97.5 225 THR A CA 1
ATOM 1910 C C . THR A 1 225 ? 19.281 39.844 5.477 1 97.5 225 THR A C 1
ATOM 1912 O O . THR A 1 225 ? 18.438 40.031 4.586 1 97.5 225 THR A O 1
ATOM 1915 N N . ALA A 1 226 ? 19.188 40.312 6.75 1 98.31 226 ALA A N 1
ATOM 1916 C CA . ALA A 1 226 ? 18 41.094 7.141 1 98.31 226 ALA A CA 1
ATOM 1917 C C . ALA A 1 226 ? 17.906 42.375 6.352 1 98.31 226 ALA A C 1
ATOM 1919 O O . ALA A 1 226 ? 16.828 42.812 5.965 1 98.31 226 ALA A O 1
ATOM 1920 N N . ASP A 1 227 ? 19.047 42.969 6.141 1 98 227 ASP A N 1
ATOM 1921 C CA . ASP A 1 227 ? 19.094 44.219 5.398 1 98 227 ASP A CA 1
ATOM 1922 C C . ASP A 1 227 ? 18.656 44.031 3.951 1 98 227 ASP A C 1
ATOM 1924 O O . ASP A 1 227 ? 17.844 44.781 3.432 1 98 227 ASP A O 1
ATOM 1928 N N . LYS A 1 228 ? 19.234 43.062 3.26 1 97.56 228 LYS A N 1
ATOM 1929 C CA . LYS A 1 228 ? 18.859 42.719 1.887 1 97.56 228 LYS A CA 1
ATOM 1930 C C . LYS A 1 228 ? 17.375 42.438 1.771 1 97.56 228 LYS A C 1
ATOM 1932 O O . LYS A 1 228 ? 16.703 42.938 0.882 1 97.56 228 LYS A O 1
ATOM 1937 N N . PHE A 1 229 ? 16.891 41.625 2.68 1 98.69 229 PHE A N 1
ATOM 1938 C CA . PHE A 1 229 ? 15.477 41.25 2.664 1 98.69 229 PHE A CA 1
ATOM 1939 C C . PHE A 1 229 ? 14.578 42.438 2.896 1 98.69 229 PHE A C 1
ATOM 1941 O O . PHE A 1 229 ? 13.547 42.594 2.244 1 98.69 229 PHE A O 1
ATOM 1948 N N . ALA A 1 230 ? 14.922 43.281 3.814 1 98.44 230 ALA A N 1
ATOM 1949 C CA . ALA A 1 230 ? 14.148 44.469 4.102 1 98.44 230 ALA A CA 1
ATOM 1950 C C . ALA A 1 230 ? 14.062 45.375 2.873 1 98.44 230 ALA A C 1
ATOM 1952 O O . ALA A 1 230 ? 13.031 46 2.629 1 98.44 230 ALA A O 1
ATOM 1953 N N . ASN A 1 231 ? 15.125 45.438 2.135 1 98.25 231 ASN A N 1
ATOM 1954 C CA . ASN A 1 231 ? 15.094 46.188 0.883 1 98.25 231 ASN A CA 1
ATOM 1955 C C . ASN A 1 231 ? 14.102 45.562 -0.106 1 98.25 231 ASN A C 1
ATOM 1957 O O . ASN A 1 231 ? 13.359 46.312 -0.767 1 98.25 231 ASN A O 1
ATOM 1961 N N . TRP A 1 232 ? 14.203 44.281 -0.212 1 98.31 232 TRP A N 1
ATOM 1962 C CA . TRP A 1 232 ? 13.281 43.594 -1.115 1 98.31 232 TRP A CA 1
ATOM 1963 C C . TRP A 1 232 ? 11.836 43.875 -0.739 1 98.31 232 TRP A C 1
ATOM 1965 O O . TRP A 1 232 ? 10.992 44.094 -1.612 1 98.31 232 TRP A O 1
ATOM 1975 N N . VAL A 1 233 ? 11.539 43.875 0.581 1 98.38 233 VAL A N 1
ATOM 1976 C CA . VAL A 1 233 ? 10.195 44.156 1.07 1 98.38 233 VAL A CA 1
ATOM 1977 C C . VAL A 1 233 ? 9.797 45.594 0.707 1 98.38 233 VAL A C 1
ATOM 1979 O O . VAL A 1 233 ? 8.75 45.812 0.099 1 98.38 233 VAL A O 1
ATOM 1982 N N . LYS A 1 234 ? 10.633 46.531 1.022 1 97.81 234 LYS A N 1
ATOM 1983 C CA . LYS A 1 234 ? 10.344 47.938 0.775 1 97.81 234 LYS A CA 1
ATOM 1984 C C . LYS A 1 234 ? 10.141 48.188 -0.714 1 97.81 234 LYS A C 1
ATOM 1986 O O . LYS A 1 234 ? 9.281 49 -1.098 1 97.81 234 LYS A O 1
ATOM 1991 N N . ASP A 1 235 ? 10.914 47.531 -1.537 1 96.94 235 ASP A N 1
ATOM 1992 C CA . ASP A 1 235 ? 10.914 47.75 -2.977 1 96.94 235 ASP A CA 1
ATOM 1993 C C . ASP A 1 235 ? 9.742 47.031 -3.652 1 96.94 235 ASP A C 1
ATOM 1995 O O . ASP A 1 235 ? 9.438 47.312 -4.82 1 96.94 235 ASP A O 1
ATOM 1999 N N . SER A 1 236 ? 9.047 46.188 -2.904 1 96.62 236 SER A N 1
ATOM 2000 C CA . SER A 1 236 ? 7.91 45.469 -3.471 1 96.62 236 SER A CA 1
ATOM 2001 C C . SER A 1 236 ? 6.73 46.406 -3.709 1 96.62 236 SER A C 1
ATOM 2003 O O . SER A 1 236 ? 6.469 47.281 -2.9 1 96.62 236 SER A O 1
ATOM 2005 N N . PRO A 1 237 ? 6.133 46.281 -4.828 1 95.19 237 PRO A N 1
ATOM 2006 C CA . PRO A 1 237 ? 4.93 47.094 -5.039 1 95.19 237 PRO A CA 1
ATOM 2007 C C . PRO A 1 237 ? 3.746 46.625 -4.195 1 95.19 237 PRO A C 1
ATOM 2009 O O . PRO A 1 237 ? 3.613 45.438 -3.928 1 95.19 237 PRO A O 1
ATOM 2012 N N . GLY A 1 238 ? 2.93 47.594 -3.799 1 95.81 238 GLY A N 1
ATOM 2013 C CA . GLY A 1 238 ? 1.705 47.219 -3.113 1 95.81 238 GLY A CA 1
ATOM 2014 C C . GLY A 1 238 ? 1.517 47.938 -1.786 1 95.81 238 GLY A C 1
ATOM 2015 O O . GLY A 1 238 ? 2.111 49 -1.551 1 95.81 238 GLY A O 1
ATOM 2016 N N . GLN A 1 239 ? 0.618 47.344 -0.942 1 94.94 239 GLN A N 1
ATOM 2017 C CA . GLN A 1 239 ? 0.166 47.938 0.31 1 94.94 239 GLN A CA 1
ATOM 2018 C C . GLN A 1 239 ? 0.773 47.219 1.513 1 94.94 239 GLN A C 1
ATOM 2020 O O . GLN A 1 239 ? 1.138 47.844 2.502 1 94.94 239 GLN A O 1
ATOM 2025 N N . VAL A 1 240 ? 0.871 45.938 1.449 1 98.12 240 VAL A N 1
ATOM 2026 C CA . VAL A 1 240 ? 1.292 45.125 2.586 1 98.12 240 VAL A CA 1
ATOM 2027 C C . VAL A 1 240 ? 1.914 43.844 2.088 1 98.12 240 VAL A C 1
ATOM 2029 O O . VAL A 1 240 ? 1.395 43.188 1.164 1 98.12 240 VAL A O 1
ATOM 2032 N N . VAL A 1 241 ? 3.059 43.5 2.613 1 98.62 241 VAL A N 1
ATOM 2033 C CA . VAL A 1 241 ? 3.693 42.219 2.33 1 98.62 241 VAL A CA 1
ATOM 2034 C C . VAL A 1 241 ? 3.379 41.219 3.449 1 98.62 241 VAL A C 1
ATOM 2036 O O . VAL A 1 241 ? 3.584 41.531 4.629 1 98.62 241 VAL A O 1
ATOM 2039 N N . THR A 1 242 ? 2.803 40.094 3.078 1 98.75 242 THR A N 1
ATOM 2040 C CA . THR A 1 242 ? 2.5 39.031 4.039 1 98.75 242 THR A CA 1
ATOM 2041 C C . THR A 1 242 ? 3.551 37.938 3.975 1 98.75 242 THR A C 1
ATOM 2043 O O . THR A 1 242 ? 3.684 37.25 2.955 1 98.75 242 THR A O 1
ATOM 2046 N N . ILE A 1 243 ? 4.289 37.781 5.039 1 98.81 243 ILE A N 1
ATOM 2047 C CA . ILE A 1 243 ? 5.254 36.688 5.184 1 98.81 243 ILE A CA 1
ATOM 2048 C C . ILE A 1 243 ? 4.711 35.656 6.148 1 98.81 243 ILE A C 1
ATOM 2050 O O . ILE A 1 243 ? 4.348 35.969 7.285 1 98.81 243 ILE A O 1
ATOM 2054 N N . PHE A 1 244 ? 4.59 34.469 5.695 1 98.75 244 PHE A N 1
ATOM 2055 C CA . PHE A 1 244 ? 4.074 33.375 6.5 1 98.75 244 PHE A CA 1
ATOM 2056 C C . PHE A 1 244 ? 4.863 32.094 6.23 1 98.75 244 PHE A C 1
ATOM 2058 O O . PHE A 1 244 ? 4.863 31.578 5.109 1 98.75 244 PHE A O 1
ATOM 2065 N N . VAL A 1 245 ? 5.672 31.625 7.207 1 98.31 245 VAL A N 1
ATOM 2066 C CA . VAL A 1 245 ? 6.527 30.438 7.062 1 98.31 245 VAL A CA 1
ATOM 2067 C C . VAL A 1 245 ? 6.422 29.562 8.312 1 98.31 245 VAL A C 1
ATOM 2069 O O . VAL A 1 245 ? 5.898 30 9.336 1 98.31 245 VAL A O 1
ATOM 2072 N N . ASP A 1 246 ? 6.879 28.328 8.211 1 97.56 246 ASP A N 1
ATOM 2073 C CA . ASP A 1 246 ? 6.961 27.469 9.391 1 97.56 246 ASP A CA 1
ATOM 2074 C C . ASP A 1 246 ? 7.895 28.062 10.445 1 97.56 246 ASP A C 1
ATOM 2076 O O . ASP A 1 246 ? 8.977 28.562 10.109 1 97.56 246 ASP A O 1
ATOM 2080 N N . TYR A 1 247 ? 7.387 28.016 11.648 1 98.62 247 TYR A N 1
ATOM 2081 C CA . TYR A 1 247 ? 8.227 28.531 12.719 1 98.62 247 TYR A CA 1
ATOM 2082 C C . TYR A 1 247 ? 9.531 27.766 12.812 1 98.62 247 TYR A C 1
ATOM 2084 O O . TYR A 1 247 ? 10.578 28.344 13.125 1 98.62 247 TYR A O 1
ATOM 2092 N N . GLU A 1 248 ? 9.492 26.5 12.398 1 97.56 248 GLU A N 1
ATOM 2093 C CA . GLU A 1 248 ? 10.641 25.594 12.469 1 97.56 248 GLU A CA 1
ATOM 2094 C C . GLU A 1 248 ? 11.727 26.016 11.484 1 97.56 248 GLU A C 1
ATOM 2096 O O . GLU A 1 248 ? 12.852 25.5 11.539 1 97.56 248 GLU A O 1
ATOM 2101 N N . THR A 1 249 ? 11.375 26.938 10.641 1 97.62 249 THR A N 1
ATOM 2102 C CA . THR A 1 249 ? 12.375 27.531 9.758 1 97.62 249 THR A CA 1
ATOM 2103 C C . THR A 1 249 ? 13.523 28.125 10.57 1 97.62 249 THR A C 1
ATOM 2105 O O . THR A 1 249 ? 14.68 28.094 10.141 1 97.62 249 THR A O 1
ATOM 2108 N N . PHE A 1 250 ? 13.234 28.656 11.711 1 98.31 250 PHE A N 1
ATOM 2109 C CA . PHE A 1 250 ? 14.195 29.391 12.531 1 98.31 250 PHE A CA 1
ATOM 2110 C C . PHE A 1 250 ? 14.836 28.484 13.57 1 98.31 250 PHE A C 1
ATOM 2112 O O . PHE A 1 250 ? 14.625 28.656 14.773 1 98.31 250 PHE A O 1
ATOM 2119 N N . GLY A 1 251 ? 15.781 27.641 13.102 1 95.5 251 GLY A N 1
ATOM 2120 C CA . GLY A 1 251 ? 16.531 26.812 14.039 1 95.5 251 GLY A CA 1
ATOM 2121 C C . GLY A 1 251 ? 16.469 25.328 13.719 1 95.5 251 GLY A C 1
ATOM 2122 O O . GLY A 1 251 ? 17.359 24.578 14.086 1 95.5 251 GLY A O 1
ATOM 2123 N N . GLU A 1 252 ? 15.359 24.891 13.047 1 92.75 252 GLU A N 1
ATOM 2124 C CA . GLU A 1 252 ? 15.219 23.469 12.734 1 92.75 252 GLU A CA 1
ATOM 2125 C C . GLU A 1 252 ? 15.445 23.203 11.25 1 92.75 252 GLU A C 1
ATOM 2127 O O . GLU A 1 252 ? 16.281 22.375 10.883 1 92.75 252 GLU A O 1
ATOM 2132 N N . HIS A 1 253 ? 14.695 23.922 10.406 1 92.12 253 HIS A N 1
ATOM 2133 C CA . HIS A 1 253 ? 14.922 23.766 8.969 1 92.12 253 HIS A CA 1
ATOM 2134 C C . HIS A 1 253 ? 16.266 24.359 8.555 1 92.12 253 HIS A C 1
ATOM 2136 O O . HIS A 1 253 ? 16.938 23.828 7.684 1 92.12 253 HIS A O 1
ATOM 2142 N N . HIS A 1 254 ? 16.516 25.547 9.07 1 95.06 254 HIS A N 1
ATOM 2143 C CA . HIS A 1 254 ? 17.844 26.172 9.016 1 95.06 254 HIS A CA 1
ATOM 2144 C C . HIS A 1 254 ? 18.484 26.219 10.398 1 95.06 254 HIS A C 1
ATOM 2146 O O . HIS A 1 254 ? 17.938 26.812 11.328 1 95.06 254 HIS A O 1
ATOM 2152 N N . TRP A 1 255 ? 19.625 25.672 10.492 1 93.12 255 TRP A N 1
ATOM 2153 C CA . TRP A 1 255 ? 20.281 25.594 11.797 1 93.12 255 TRP A CA 1
ATOM 2154 C C . TRP A 1 255 ? 20.719 26.969 12.273 1 93.12 255 TRP A C 1
ATOM 2156 O O . TRP A 1 255 ? 20.953 27.875 11.469 1 93.12 255 TRP A O 1
ATOM 2166 N N . PRO A 1 256 ? 20.797 27.016 13.555 1 92.62 256 PRO A N 1
ATOM 2167 C CA . PRO A 1 256 ? 21.203 28.312 14.117 1 92.62 256 PRO A CA 1
ATOM 2168 C C . PRO A 1 256 ? 22.5 28.844 13.523 1 92.62 256 PRO A C 1
ATOM 2170 O O . PRO A 1 256 ? 22.656 30.047 13.328 1 92.62 256 PRO A O 1
ATOM 2173 N N . GLU A 1 257 ? 23.344 27.938 13.125 1 93.5 257 GLU A N 1
ATOM 2174 C CA . GLU A 1 257 ? 24.656 28.312 12.602 1 93.5 257 GLU A CA 1
ATOM 2175 C C . GLU A 1 257 ? 24.547 28.969 11.234 1 93.5 257 GLU A C 1
ATOM 2177 O O . GLU A 1 257 ? 25.484 29.641 10.781 1 93.5 257 GLU A O 1
ATOM 2182 N N . SER A 1 258 ? 23.438 28.797 10.617 1 94.69 258 SER A N 1
ATOM 2183 C CA . SER A 1 258 ? 23.234 29.391 9.305 1 94.69 258 SER A CA 1
ATOM 2184 C C . SER A 1 258 ? 23.062 30.906 9.406 1 94.69 258 SER A C 1
ATOM 2186 O O . SER A 1 258 ? 23.156 31.609 8.398 1 94.69 258 SER A O 1
ATOM 2188 N N . GLY A 1 259 ? 22.703 31.391 10.602 1 96.81 259 GLY A N 1
ATOM 2189 C CA . GLY A 1 259 ? 22.453 32.812 10.805 1 96.81 259 GLY A CA 1
ATOM 2190 C C . GLY A 1 259 ? 20.969 33.156 10.789 1 96.81 259 GLY A C 1
ATOM 2191 O O . GLY A 1 259 ? 20.609 34.312 10.852 1 96.81 259 GLY A O 1
ATOM 2192 N N . ILE A 1 260 ? 20.188 32.156 10.734 1 98.38 260 ILE A N 1
ATOM 2193 C CA . ILE A 1 260 ? 18.75 32.344 10.578 1 98.38 260 ILE A CA 1
ATOM 2194 C C . ILE A 1 260 ? 18.188 33.094 11.797 1 98.38 260 ILE A C 1
ATOM 2196 O O . ILE A 1 260 ? 17.266 33.906 11.672 1 98.38 260 ILE A O 1
ATOM 2200 N N . LEU A 1 261 ? 18.703 32.844 13.016 1 98.44 261 LEU A N 1
ATOM 2201 C CA . LEU A 1 261 ? 18.219 33.5 14.227 1 98.44 261 LEU A CA 1
ATOM 2202 C C . LEU A 1 261 ? 18.656 34.938 14.273 1 98.44 261 LEU A C 1
ATOM 2204 O O . LEU A 1 261 ? 17.922 35.812 14.75 1 98.44 261 LEU A O 1
ATOM 2208 N N . ASP A 1 262 ? 19.828 35.188 13.789 1 98 262 ASP A N 1
ATOM 2209 C CA . ASP A 1 262 ? 20.266 36.562 13.664 1 98 262 ASP A CA 1
ATOM 2210 C C . ASP A 1 262 ? 19.422 37.344 12.664 1 98 262 ASP A C 1
ATOM 2212 O O . ASP A 1 262 ? 19.094 38.5 12.875 1 98 262 ASP A O 1
ATOM 2216 N N . PHE A 1 263 ? 19.234 36.656 11.602 1 98.62 263 PHE A N 1
ATOM 2217 C CA . PHE A 1 263 ? 18.328 37.219 10.617 1 98.62 263 PHE A CA 1
ATOM 2218 C C . PHE A 1 263 ? 17 37.656 11.266 1 98.62 263 PHE A C 1
ATOM 2220 O O . PHE A 1 263 ? 16.531 38.75 11.055 1 98.62 263 PHE A O 1
ATOM 2227 N N . LEU A 1 264 ? 16.406 36.781 12.055 1 98.62 264 LEU A N 1
ATOM 2228 C CA . LEU A 1 264 ? 15.148 37.031 12.75 1 98.62 264 LEU A CA 1
ATOM 2229 C C . LEU A 1 264 ? 15.281 38.219 13.688 1 98.62 264 LEU A C 1
ATOM 2231 O O . LEU A 1 264 ? 14.383 39.062 13.766 1 98.62 264 LEU A O 1
ATOM 2235 N N . ARG A 1 265 ? 16.359 38.344 14.375 1 98.19 265 ARG A N 1
ATOM 2236 C CA . ARG A 1 265 ? 16.625 39.406 15.344 1 98.19 265 ARG A CA 1
ATOM 2237 C C . ARG A 1 265 ? 16.719 40.781 14.656 1 98.19 265 ARG A C 1
ATOM 2239 O O . ARG A 1 265 ? 16.156 41.75 15.141 1 98.19 265 ARG A O 1
ATOM 2246 N N . TRP A 1 266 ? 17.328 40.812 13.516 1 98.06 266 TRP A N 1
ATOM 2247 C CA . TRP A 1 266 ? 17.688 42.062 12.906 1 98.06 266 TRP A CA 1
ATOM 2248 C C . TRP A 1 266 ? 16.609 42.562 11.953 1 98.06 266 TRP A C 1
ATOM 2250 O O . TRP A 1 266 ? 16.531 43.75 11.625 1 98.06 266 TRP A O 1
ATOM 2260 N N . LEU A 1 267 ? 15.781 41.688 11.523 1 98.56 267 LEU A N 1
ATOM 2261 C CA . LEU A 1 267 ? 14.828 42 10.469 1 98.56 267 LEU A CA 1
ATOM 2262 C C . LEU A 1 267 ? 13.93 43.156 10.883 1 98.56 267 LEU A C 1
ATOM 2264 O O . LEU A 1 267 ? 13.734 44.125 10.117 1 98.56 267 LEU A O 1
ATOM 2268 N N . PRO A 1 268 ? 13.32 43.156 12.133 1 98.25 268 PRO A N 1
ATOM 2269 C CA . PRO A 1 268 ? 12.461 44.281 12.523 1 98.25 268 PRO A CA 1
ATOM 2270 C C . PRO A 1 268 ? 13.188 45.625 12.484 1 98.25 268 PRO A C 1
ATOM 2272 O O . PRO A 1 268 ? 12.609 46.656 12.07 1 98.25 268 PRO A O 1
ATOM 2275 N N . ARG A 1 269 ? 14.445 45.625 12.789 1 97.44 269 ARG A N 1
ATOM 2276 C CA . ARG A 1 269 ? 15.242 46.875 12.812 1 97.44 269 ARG A CA 1
ATOM 2277 C C . ARG A 1 269 ? 15.508 47.375 11.398 1 97.44 269 ARG A C 1
ATOM 2279 O O . ARG A 1 269 ? 15.391 48.562 11.117 1 97.44 269 ARG A O 1
ATOM 2286 N N . GLU A 1 270 ? 15.898 46.438 10.586 1 98.12 270 GLU A N 1
ATOM 2287 C CA . GLU A 1 270 ? 16.203 46.812 9.203 1 98.12 270 GLU A CA 1
ATOM 2288 C C . GLU A 1 270 ? 14.945 47.281 8.484 1 98.12 270 GLU A C 1
ATOM 2290 O O . GLU A 1 270 ? 15.023 48.188 7.645 1 98.12 270 GLU A O 1
ATOM 2295 N N . LEU A 1 271 ? 13.789 46.688 8.75 1 98.38 271 LEU A N 1
ATOM 2296 C CA . LEU A 1 271 ? 12.523 47.156 8.188 1 98.38 271 LEU A CA 1
ATOM 2297 C C . LEU A 1 271 ? 12.18 48.562 8.672 1 98.38 271 LEU A C 1
ATOM 2299 O O . LEU A 1 271 ? 11.742 49.406 7.879 1 98.38 271 LEU A O 1
ATOM 2303 N N . ASN A 1 272 ? 12.359 48.781 9.945 1 97 272 ASN A N 1
ATOM 2304 C CA . ASN A 1 272 ? 12.094 50.094 10.523 1 97 272 ASN A CA 1
ATOM 2305 C C . ASN A 1 272 ? 12.945 51.188 9.867 1 97 272 ASN A C 1
ATOM 2307 O O . ASN A 1 272 ? 12.461 52.281 9.609 1 97 272 ASN A O 1
ATOM 2311 N N . LYS A 1 273 ? 14.195 50.906 9.57 1 96.88 273 LYS A N 1
ATOM 2312 C CA . LYS A 1 273 ? 15.102 51.844 8.922 1 96.88 273 LYS A CA 1
ATOM 2313 C C . LYS A 1 273 ? 14.562 52.281 7.559 1 96.88 273 LYS A C 1
ATOM 2315 O O . LYS A 1 273 ? 14.867 53.375 7.09 1 96.88 273 LYS A O 1
ATOM 2320 N N . ARG A 1 274 ? 13.758 51.5 7.016 1 97.06 274 ARG A N 1
ATOM 2321 C CA . ARG A 1 274 ? 13.258 51.75 5.668 1 97.06 274 ARG A CA 1
ATOM 2322 C C . ARG A 1 274 ? 11.82 52.25 5.699 1 97.06 274 ARG A C 1
ATOM 2324 O O . ARG A 1 274 ? 11.18 52.375 4.656 1 97.06 274 ARG A O 1
ATOM 2331 N N . GLY A 1 275 ? 11.281 52.406 6.84 1 95.75 275 GLY A N 1
ATOM 2332 C CA . GLY A 1 275 ? 9.953 52.969 7.012 1 95.75 275 GLY A CA 1
ATOM 2333 C C . GLY A 1 275 ? 8.844 51.938 6.852 1 95.75 275 GLY A C 1
ATOM 2334 O O . GLY A 1 275 ? 7.684 52.281 6.641 1 95.75 275 GLY A O 1
ATOM 2335 N N . VAL A 1 276 ? 9.164 50.688 6.871 1 97.81 276 VAL A N 1
ATOM 2336 C CA . VAL A 1 276 ? 8.164 49.625 6.785 1 97.81 276 VAL A CA 1
ATOM 2337 C C . VAL A 1 276 ? 7.59 49.344 8.172 1 97.81 276 VAL A C 1
ATOM 2339 O O . VAL A 1 276 ? 8.328 49 9.102 1 97.81 276 VAL A O 1
ATOM 2342 N N . LYS A 1 277 ? 6.293 49.438 8.312 1 97.5 277 LYS A N 1
ATOM 2343 C CA . LYS A 1 277 ? 5.641 49.25 9.609 1 97.5 277 LYS A CA 1
ATOM 2344 C C . LYS A 1 277 ? 5.062 47.844 9.75 1 97.5 277 LYS A C 1
ATOM 2346 O O . LYS A 1 277 ? 4.578 47.281 8.773 1 97.5 277 LYS A O 1
ATOM 2351 N N . PHE A 1 278 ? 5.109 47.375 10.969 1 98.31 278 PHE A N 1
ATOM 2352 C CA . PHE A 1 278 ? 4.484 46.094 11.273 1 98.31 278 PHE A CA 1
ATOM 2353 C C . PHE A 1 278 ? 2.982 46.25 11.484 1 98.31 278 PHE A C 1
ATOM 2355 O O . PHE A 1 278 ? 2.537 47.25 12.055 1 98.31 278 PHE A O 1
ATOM 2362 N N . ALA A 1 279 ? 2.242 45.312 11.07 1 98.06 279 ALA A N 1
ATOM 2363 C CA . ALA A 1 279 ? 0.812 45.219 11.344 1 98.06 279 ALA A CA 1
ATOM 2364 C C . ALA A 1 279 ? 0.412 43.781 11.672 1 98.06 279 ALA A C 1
ATOM 2366 O O . ALA A 1 279 ? 1.104 42.844 11.289 1 98.06 279 ALA A O 1
ATOM 2367 N N . LEU A 1 280 ? -0.626 43.656 12.484 1 98.62 280 LEU A N 1
ATOM 2368 C CA . LEU A 1 280 ? -1.263 42.375 12.68 1 98.62 280 LEU A CA 1
ATOM 2369 C C . LEU A 1 280 ? -2.318 42.125 11.609 1 98.62 280 LEU A C 1
ATOM 2371 O O . LEU A 1 280 ? -2.932 43.062 11.102 1 98.62 280 LEU A O 1
ATOM 2375 N N . PRO A 1 281 ? -2.543 40.781 11.273 1 98.75 281 PRO A N 1
ATOM 2376 C CA . PRO A 1 281 ? -3.59 40.5 10.297 1 98.75 281 PRO A CA 1
ATOM 2377 C C . PRO A 1 281 ? -4.934 41.125 10.656 1 98.75 281 PRO A C 1
ATOM 2379 O O . PRO A 1 281 ? -5.609 41.688 9.797 1 98.75 281 PRO A O 1
ATOM 2382 N N . ARG A 1 282 ? -5.336 41.125 11.891 1 98.31 282 ARG A N 1
ATOM 2383 C CA . ARG A 1 282 ? -6.641 41.625 12.305 1 98.31 282 ARG A CA 1
ATOM 2384 C C . ARG A 1 282 ? -6.746 43.125 12.062 1 98.31 282 ARG A C 1
ATOM 2386 O O . ARG A 1 282 ? -7.844 43.656 11.891 1 98.31 282 ARG A O 1
ATOM 2393 N N . GLU A 1 283 ? -5.602 43.812 12.047 1 98.19 283 GLU A N 1
ATOM 2394 C CA . GLU A 1 283 ? -5.586 45.25 11.883 1 98.19 283 GLU A CA 1
ATOM 2395 C C . GLU A 1 283 ? -5.844 45.656 10.43 1 98.19 283 GLU A C 1
ATOM 2397 O O . GLU A 1 283 ? -6.117 46.812 10.133 1 98.19 283 GLU A O 1
ATOM 2402 N N . LEU A 1 284 ? -5.812 44.75 9.531 1 97.94 284 LEU A N 1
ATOM 2403 C CA . LEU A 1 284 ? -5.953 45.031 8.109 1 97.94 284 LEU A CA 1
ATOM 2404 C C . LEU A 1 284 ? -7.371 44.719 7.633 1 97.94 284 LEU A C 1
ATOM 2406 O O . LEU A 1 284 ? -7.703 44.969 6.473 1 97.94 284 LEU A O 1
ATOM 2410 N N . ILE A 1 285 ? -8.281 44.281 8.484 1 97.19 285 ILE A N 1
ATOM 2411 C CA . ILE A 1 285 ? -9.633 43.844 8.133 1 97.19 285 ILE A CA 1
ATOM 2412 C C . ILE A 1 285 ? -10.43 45.031 7.59 1 97.19 285 ILE A C 1
ATOM 2414 O O . ILE A 1 285 ? -11.227 44.875 6.66 1 97.19 285 ILE A O 1
ATOM 2418 N N . ASN A 1 286 ? -10.188 46.219 8.109 1 92.19 286 ASN A N 1
ATOM 2419 C CA . ASN A 1 286 ? -10.977 47.375 7.699 1 92.19 286 ASN A CA 1
ATOM 2420 C C . ASN A 1 286 ? -10.18 48.312 6.812 1 92.19 286 ASN A C 1
ATOM 2422 O O . ASN A 1 286 ? -10.57 49.469 6.613 1 92.19 286 ASN A O 1
ATOM 2426 N N . GLU A 1 287 ? -9.125 47.906 6.23 1 93.31 287 GLU A N 1
ATOM 2427 C CA . GLU A 1 287 ? -8.297 48.719 5.336 1 93.31 287 GLU A CA 1
ATOM 2428 C C . GLU A 1 287 ? -8.898 48.75 3.934 1 93.31 287 GLU A C 1
ATOM 2430 O O . GLU A 1 287 ? -9.797 48 3.605 1 93.31 287 GLU A O 1
ATOM 2435 N N . SER A 1 288 ? -8.414 49.781 3.145 1 92.12 288 SER A N 1
ATOM 2436 C CA . SER A 1 288 ? -8.781 49.781 1.732 1 92.12 288 SER A CA 1
ATOM 2437 C C . SER A 1 288 ? -8.438 48.469 1.046 1 92.12 288 SER A C 1
ATOM 2439 O O . SER A 1 288 ? -7.383 47.906 1.314 1 92.12 288 SER A O 1
ATOM 2441 N N . TYR A 1 289 ? -9.398 48.031 0.199 1 93.25 289 TYR A N 1
ATOM 2442 C CA . TYR A 1 289 ? -9.234 46.688 -0.34 1 93.25 289 TYR A CA 1
ATOM 2443 C C . TYR A 1 289 ? -9.562 46.656 -1.829 1 93.25 289 TYR A C 1
ATOM 2445 O O . TYR A 1 289 ? -10.164 47.594 -2.361 1 93.25 289 TYR A O 1
ATOM 2453 N N . TYR A 1 290 ? -9.086 45.625 -2.422 1 96.19 290 TYR A N 1
ATOM 2454 C CA . TYR A 1 290 ? -9.477 45.281 -3.781 1 96.19 290 TYR A CA 1
ATOM 2455 C C . TYR A 1 290 ? -10.344 44.031 -3.791 1 96.19 290 TYR A C 1
ATOM 2457 O O . TYR A 1 290 ? -10.117 43.094 -3.016 1 96.19 290 TYR A O 1
ATOM 2465 N N . ASP A 1 291 ? -11.305 44.062 -4.672 1 96.19 291 ASP A N 1
ATOM 2466 C CA . ASP A 1 291 ? -12.156 42.875 -4.793 1 96.19 291 ASP A CA 1
ATOM 2467 C C . ASP A 1 291 ? -11.438 41.75 -5.547 1 96.19 291 ASP A C 1
ATOM 2469 O O . ASP A 1 291 ? -10.672 42.031 -6.477 1 96.19 291 ASP A O 1
ATOM 2473 N N . ILE A 1 292 ? -11.703 40.562 -5.121 1 96.25 292 ILE A N 1
ATOM 2474 C CA . ILE A 1 292 ? -11.102 39.438 -5.82 1 96.25 292 ILE A CA 1
ATOM 2475 C C . ILE A 1 292 ? -12.086 38.25 -5.852 1 96.25 292 ILE A C 1
ATOM 2477 O O . ILE A 1 292 ? -12.875 38.062 -4.922 1 96.25 292 ILE A O 1
ATOM 2481 N N . ASP A 1 293 ? -12.031 37.531 -6.957 1 93.31 293 ASP A N 1
ATOM 2482 C CA . ASP A 1 293 ? -12.773 36.281 -7.086 1 93.31 293 ASP A CA 1
ATOM 2483 C C . ASP A 1 293 ? -11.836 35.062 -7.027 1 93.31 293 ASP A C 1
ATOM 2485 O O . ASP A 1 293 ? -10.734 35.125 -7.59 1 93.31 293 ASP A O 1
ATOM 2489 N N . ILE A 1 294 ? -12.148 34.188 -6.211 1 94.56 294 ILE A N 1
ATOM 2490 C CA . ILE A 1 294 ? -11.344 32.969 -6.043 1 94.56 294 ILE A CA 1
ATOM 2491 C C . ILE A 1 294 ? -12.047 31.797 -6.699 1 94.56 294 ILE A C 1
ATOM 2493 O O . ILE A 1 294 ? -13.211 31.5 -6.391 1 94.56 294 ILE A O 1
ATOM 2497 N N . GLN A 1 295 ? -11.219 31.266 -7.703 1 90.31 295 GLN A N 1
ATOM 2498 C CA . GLN A 1 295 ? -11.719 30.062 -8.375 1 90.31 295 GLN A CA 1
ATOM 2499 C C . GLN A 1 295 ? -10.828 28.859 -8.102 1 90.31 295 GLN A C 1
ATOM 2501 O O . GLN A 1 295 ? -9.625 29.016 -7.875 1 90.31 295 GLN A O 1
ATOM 2506 N N . GLY A 1 296 ? -11.305 27.688 -7.758 1 91.44 296 GLY A N 1
ATOM 2507 C CA . GLY A 1 296 ? -10.547 26.453 -7.617 1 91.44 296 GLY A CA 1
ATOM 2508 C C . GLY A 1 296 ? -9.898 26.297 -6.254 1 91.44 296 GLY A C 1
ATOM 2509 O O . GLY A 1 296 ? -10.117 27.125 -5.363 1 91.44 296 GLY A O 1
ATOM 2510 N N . THR A 1 297 ? -9.016 25.297 -6.109 1 94.94 297 THR A N 1
ATOM 2511 C CA . THR A 1 297 ? -8.352 25.016 -4.844 1 94.94 297 THR A CA 1
ATOM 2512 C C . THR A 1 297 ? -6.934 25.578 -4.836 1 94.94 297 THR A C 1
ATOM 2514 O O . THR A 1 297 ? -6.246 25.547 -5.859 1 94.94 297 THR A O 1
ATOM 2517 N N . SER A 1 298 ? -6.559 26.141 -3.711 1 96.06 298 SER A N 1
ATOM 2518 C CA . SER A 1 298 ? -5.219 26.672 -3.502 1 96.06 298 SER A CA 1
ATOM 2519 C C . SER A 1 298 ? -4.59 26.125 -2.23 1 96.06 298 SER A C 1
ATOM 2521 O O . SER A 1 298 ? -5.293 25.797 -1.271 1 96.06 298 SER A O 1
ATOM 2523 N N . SER A 1 299 ? -3.316 25.891 -2.229 1 96.94 299 SER A N 1
ATOM 2524 C CA . SER A 1 299 ? -2.512 25.531 -1.064 1 96.94 299 SER A CA 1
ATOM 2525 C C . SER A 1 299 ? -1.078 26.031 -1.208 1 96.94 299 SER A C 1
ATOM 2527 O O . SER A 1 299 ? -0.676 26.484 -2.285 1 96.94 299 SER A O 1
ATOM 2529 N N . TRP A 1 300 ? -0.332 26 -0.164 1 95.12 300 TRP A N 1
ATOM 2530 C CA . TRP A 1 300 ? 1.036 26.5 -0.278 1 95.12 300 TRP A CA 1
ATOM 2531 C C . TRP A 1 300 ? 2.008 25.344 -0.546 1 95.12 300 TRP A C 1
ATOM 2533 O O . TRP A 1 300 ? 3.227 25.547 -0.518 1 95.12 300 TRP A O 1
ATOM 2543 N N . ALA A 1 301 ? 1.418 24.203 -0.804 1 90.31 301 ALA A N 1
ATOM 2544 C CA . ALA A 1 301 ? 2.299 23.047 -0.887 1 90.31 301 ALA A CA 1
ATOM 2545 C C . ALA A 1 301 ? 2.633 22.719 -2.338 1 90.31 301 ALA A C 1
ATOM 2547 O O . ALA A 1 301 ? 1.755 22.734 -3.205 1 90.31 301 ALA A O 1
ATOM 2548 N N . ASP A 1 302 ? 3.889 22.453 -2.639 1 85.88 302 ASP A N 1
ATOM 2549 C CA . ASP A 1 302 ? 4.434 21.812 -3.83 1 85.88 302 ASP A CA 1
ATOM 2550 C C . ASP A 1 302 ? 4.102 22.609 -5.086 1 85.88 302 ASP A C 1
ATOM 2552 O O . ASP A 1 302 ? 3.76 23.797 -5.004 1 85.88 302 ASP A O 1
ATOM 2556 N N . ILE A 1 303 ? 4.254 22.016 -6.223 1 82.38 303 ILE A N 1
ATOM 2557 C CA . ILE A 1 303 ? 4.246 22.734 -7.496 1 82.38 303 ILE A CA 1
ATOM 2558 C C . ILE A 1 303 ? 2.811 23.047 -7.906 1 82.38 303 ILE A C 1
ATOM 2560 O O . ILE A 1 303 ? 2.527 24.141 -8.414 1 82.38 303 ILE A O 1
ATOM 2564 N N . ASN A 1 304 ? 1.958 22.156 -7.598 1 85.62 304 ASN A N 1
ATOM 2565 C CA . ASN A 1 304 ? 0.58 22.344 -8.039 1 85.62 304 ASN A CA 1
ATOM 2566 C C . ASN A 1 304 ? -0.173 23.312 -7.141 1 85.62 304 ASN A C 1
ATOM 2568 O O . ASN A 1 304 ? -1.141 23.953 -7.57 1 85.62 304 ASN A O 1
ATOM 2572 N N . LYS A 1 305 ? 0.271 23.406 -5.875 1 93.44 305 LYS A N 1
ATOM 2573 C CA . LYS A 1 305 ? -0.326 24.312 -4.891 1 93.44 305 LYS A CA 1
ATOM 2574 C C . LYS A 1 305 ? -1.831 24.078 -4.781 1 93.44 305 LYS A C 1
ATOM 2576 O O . LYS A 1 305 ? -2.613 25.031 -4.82 1 93.44 305 LYS A O 1
ATOM 2581 N N . ASP A 1 306 ? -2.18 22.812 -4.844 1 93.81 306 ASP A N 1
ATOM 2582 C CA . ASP A 1 306 ? -3.574 22.422 -4.688 1 93.81 306 ASP A CA 1
ATOM 2583 C C . ASP A 1 306 ? -3.697 21.188 -3.791 1 93.81 306 ASP A C 1
ATOM 2585 O O . ASP A 1 306 ? -2.822 20.938 -2.961 1 93.81 306 ASP A O 1
ATOM 2589 N N . GLU A 1 307 ? -4.797 20.531 -3.836 1 95.5 307 GLU A N 1
ATOM 2590 C CA . GLU A 1 307 ? -5.098 19.453 -2.9 1 95.5 307 GLU A CA 1
ATOM 2591 C C . GLU A 1 307 ? -4.324 18.172 -3.252 1 95.5 307 GLU A C 1
ATOM 2593 O O . GLU A 1 307 ? -4.312 17.219 -2.479 1 95.5 307 GLU A O 1
ATOM 2598 N N . SER A 1 308 ? -3.578 18.094 -4.367 1 94.19 308 SER A N 1
ATOM 2599 C CA . SER A 1 308 ? -2.973 16.875 -4.883 1 94.19 308 SER A CA 1
ATOM 2600 C C . SER A 1 308 ? -1.887 16.359 -3.945 1 94.19 308 SER A C 1
ATOM 2602 O O . SER A 1 308 ? -1.587 15.164 -3.934 1 94.19 308 SER A O 1
ATOM 2604 N N . SER A 1 309 ? -1.321 17.25 -3.105 1 94.56 309 SER A N 1
ATOM 2605 C CA . SER A 1 309 ? -0.272 16.844 -2.178 1 94.56 309 SER A CA 1
ATOM 2606 C C . SER A 1 309 ? -0.831 15.977 -1.06 1 94.56 309 SER A C 1
ATOM 2608 O O . SER A 1 309 ? -0.08 15.273 -0.378 1 94.56 309 SER A O 1
ATOM 2610 N N . TRP A 1 310 ? -2.174 15.953 -0.872 1 96.56 310 TRP A N 1
ATOM 2611 C CA . TRP A 1 310 ? -2.793 15.211 0.219 1 96.56 310 TRP A CA 1
ATOM 2612 C C . TRP A 1 310 ? -3.822 14.219 -0.315 1 96.56 310 TRP A C 1
ATOM 2614 O O . TRP A 1 310 ? -4.145 13.227 0.349 1 96.56 310 TRP A O 1
ATOM 2624 N N . LEU A 1 311 ? -4.434 14.547 -1.412 1 96.19 311 LEU A N 1
ATOM 2625 C CA . LEU A 1 311 ? -5.441 13.688 -2.025 1 96.19 311 LEU A CA 1
ATOM 2626 C C . LEU A 1 311 ? -5.25 13.617 -3.537 1 96.19 311 LEU A C 1
ATOM 2628 O O . LEU A 1 311 ? -6.203 13.812 -4.297 1 96.19 311 LEU A O 1
ATOM 2632 N N . GLY A 1 312 ? -3.998 13.328 -3.926 1 93.88 312 GLY A N 1
ATOM 2633 C CA . GLY A 1 312 ? -3.682 13.359 -5.344 1 93.88 312 GLY A CA 1
ATOM 2634 C C . GLY A 1 312 ? -3.363 11.992 -5.918 1 93.88 312 GLY A C 1
ATOM 2635 O O . GLY A 1 312 ? -3.135 11.859 -7.125 1 93.88 312 GLY A O 1
ATOM 2636 N N . ASN A 1 313 ? -3.297 10.945 -5.102 1 92.81 313 ASN A N 1
ATOM 2637 C CA . ASN A 1 313 ? -2.973 9.609 -5.59 1 92.81 313 ASN A CA 1
ATOM 2638 C C . ASN A 1 313 ? -3.756 8.531 -4.844 1 92.81 313 ASN A C 1
ATOM 2640 O O . ASN A 1 313 ? -4.422 8.82 -3.848 1 92.81 313 ASN A O 1
ATOM 2644 N N . ILE A 1 314 ? -3.715 7.367 -5.293 1 94.25 314 ILE A N 1
ATOM 2645 C CA . ILE A 1 314 ? -4.609 6.305 -4.852 1 94.25 314 ILE A CA 1
ATOM 2646 C C . ILE A 1 314 ? -4.246 5.883 -3.428 1 94.25 314 ILE A C 1
ATOM 2648 O O . ILE A 1 314 ? -5.113 5.473 -2.654 1 94.25 314 ILE A O 1
ATOM 2652 N N . MET A 1 315 ? -2.984 5.934 -3.043 1 95.88 315 MET A N 1
ATOM 2653 C CA . MET A 1 315 ? -2.596 5.617 -1.671 1 95.88 315 MET A CA 1
ATOM 2654 C C . MET A 1 315 ? -3.225 6.598 -0.687 1 95.88 315 MET A C 1
ATOM 2656 O O . MET A 1 315 ? -3.762 6.191 0.344 1 95.88 315 MET A O 1
ATOM 2660 N N . GLN A 1 316 ? -3.174 7.895 -1.031 1 97.38 316 GLN A N 1
ATOM 2661 C CA . GLN A 1 316 ? -3.779 8.938 -0.207 1 97.38 316 GLN A CA 1
ATOM 2662 C C . GLN A 1 316 ? -5.289 8.758 -0.116 1 97.38 316 GLN A C 1
ATOM 2664 O O . GLN A 1 316 ? -5.875 8.914 0.958 1 97.38 316 GLN A O 1
ATOM 2669 N N . TRP A 1 317 ? -5.91 8.391 -1.196 1 97.12 317 TRP A N 1
ATOM 2670 C CA . TRP A 1 317 ? -7.352 8.164 -1.212 1 97.12 317 TRP A CA 1
ATOM 2671 C C . TRP A 1 317 ? -7.73 6.988 -0.319 1 97.12 317 TRP A C 1
ATOM 2673 O O . TRP A 1 317 ? -8.719 7.051 0.414 1 97.12 317 TRP A O 1
ATOM 2683 N N . ALA A 1 318 ? -6.965 5.902 -0.434 1 97.81 318 ALA A N 1
ATOM 2684 C CA . ALA A 1 318 ? -7.234 4.719 0.379 1 97.81 318 ALA A CA 1
ATOM 2685 C C . ALA A 1 318 ? -7.074 5.027 1.865 1 97.81 318 ALA A C 1
ATOM 2687 O O . ALA A 1 318 ? -7.91 4.633 2.682 1 97.81 318 ALA A O 1
ATOM 2688 N N . TYR A 1 319 ? -5.992 5.719 2.215 1 98.38 319 TYR A N 1
ATOM 2689 C CA . TYR A 1 319 ? -5.777 6.125 3.6 1 98.38 319 TYR A CA 1
ATOM 2690 C C . TYR A 1 319 ? -6.93 6.988 4.098 1 98.38 319 TYR A C 1
ATOM 2692 O O . TYR A 1 319 ? -7.457 6.762 5.191 1 98.38 319 TYR A O 1
ATOM 2700 N N . ASP A 1 320 ? -7.293 7.953 3.297 1 98.25 320 ASP A N 1
ATOM 2701 C CA . ASP A 1 320 ? -8.375 8.859 3.658 1 98.25 320 ASP A CA 1
ATOM 2702 C C . ASP A 1 320 ? -9.68 8.102 3.885 1 98.25 320 ASP A C 1
ATOM 2704 O O . ASP A 1 320 ? -10.422 8.383 4.832 1 98.25 320 ASP A O 1
ATOM 2708 N N . GLU A 1 321 ? -10 7.168 3.002 1 97.75 321 GLU A N 1
ATOM 2709 C CA . GLU A 1 321 ? -11.188 6.34 3.143 1 97.75 321 GLU A CA 1
ATOM 2710 C C . GLU A 1 321 ? -11.188 5.59 4.473 1 97.75 321 GLU A C 1
ATOM 2712 O O . GLU A 1 321 ? -12.203 5.535 5.164 1 97.75 321 GLU A O 1
ATOM 2717 N N . ALA A 1 322 ? -10.047 5.02 4.805 1 98.56 322 ALA A N 1
ATOM 2718 C CA . ALA A 1 322 ? -9.93 4.281 6.059 1 98.56 322 ALA A CA 1
ATOM 2719 C C . ALA A 1 322 ? -10.133 5.203 7.258 1 98.56 322 ALA A C 1
ATOM 2721 O O . ALA A 1 322 ? -10.781 4.828 8.234 1 98.56 322 ALA A O 1
ATOM 2722 N N . VAL A 1 323 ? -9.555 6.402 7.18 1 98.75 323 VAL A N 1
ATOM 2723 C CA . VAL A 1 323 ? -9.711 7.375 8.25 1 98.75 323 VAL A CA 1
ATOM 2724 C C . VAL A 1 323 ? -11.188 7.734 8.414 1 98.75 323 VAL A C 1
ATOM 2726 O O . VAL A 1 323 ? -11.703 7.758 9.531 1 98.75 323 VAL A O 1
ATOM 2729 N N . ARG A 1 324 ? -11.859 7.98 7.355 1 98 324 ARG A N 1
ATOM 2730 C CA . ARG A 1 324 ? -13.273 8.344 7.406 1 98 324 ARG A CA 1
ATOM 2731 C C . ARG A 1 324 ? -14.109 7.191 7.961 1 98 324 ARG A C 1
ATOM 2733 O O . ARG A 1 324 ? -15.07 7.418 8.703 1 98 324 ARG A O 1
ATOM 2740 N N . ARG A 1 325 ? -13.75 5.969 7.645 1 98.06 325 ARG A N 1
ATOM 2741 C CA . ARG A 1 325 ? -14.453 4.793 8.148 1 98.06 325 ARG A CA 1
ATOM 2742 C C . ARG A 1 325 ? -14.367 4.711 9.664 1 98.06 325 ARG A C 1
ATOM 2744 O O . ARG A 1 325 ? -15.273 4.18 10.32 1 98.06 325 ARG A O 1
ATOM 2751 N N . ALA A 1 326 ? -13.359 5.25 10.227 1 98.62 326 ALA A N 1
ATOM 2752 C CA . ALA A 1 326 ? -13.117 5.102 11.664 1 98.62 326 ALA A CA 1
ATOM 2753 C C . ALA A 1 326 ? -13.766 6.23 12.453 1 98.62 326 ALA A C 1
ATOM 2755 O O . ALA A 1 326 ? -13.789 6.199 13.688 1 98.62 326 ALA A O 1
ATOM 2756 N N . GLU A 1 327 ? -14.328 7.254 11.75 1 98.62 327 GLU A N 1
ATOM 2757 C CA . GLU A 1 327 ? -14.867 8.438 12.414 1 98.62 327 GLU A CA 1
ATOM 2758 C C . GLU A 1 327 ? -15.961 8.055 13.414 1 98.62 327 GLU A C 1
ATOM 2760 O O . GLU A 1 327 ? -15.844 8.336 14.602 1 98.62 327 GLU A O 1
ATOM 2765 N N . MET A 1 328 ? -17.031 7.375 12.945 1 98.38 328 MET A N 1
ATOM 2766 C CA . MET A 1 328 ? -18.234 7.168 13.758 1 98.38 328 MET A CA 1
ATOM 2767 C C . MET A 1 328 ? -17.953 6.188 14.898 1 98.38 328 MET A C 1
ATOM 2769 O O . MET A 1 328 ? -18.375 6.414 16.031 1 98.38 328 MET A O 1
ATOM 2773 N N . PRO A 1 329 ? -17.188 5.047 14.594 1 98.56 329 PRO A N 1
ATOM 2774 C CA . PRO A 1 329 ? -16.828 4.184 15.719 1 98.56 329 PRO A CA 1
ATOM 2775 C C . PRO A 1 329 ? -16.031 4.918 16.797 1 98.56 329 PRO A C 1
ATOM 2777 O O . PRO A 1 329 ? -16.25 4.699 17.984 1 98.56 329 PRO A O 1
ATOM 2780 N N . SER A 1 330 ? -15.117 5.77 16.422 1 98.75 330 SER A N 1
ATOM 2781 C CA . SER A 1 330 ? -14.305 6.527 17.375 1 98.75 330 SER A CA 1
ATOM 2782 C C . SER A 1 330 ? -15.172 7.473 18.203 1 98.75 330 SER A C 1
ATOM 2784 O O . SER A 1 330 ? -14.961 7.609 19.406 1 98.75 330 SER A O 1
ATOM 2786 N N . LYS A 1 331 ? -16.047 8.133 17.547 1 98.25 331 LYS A N 1
ATOM 2787 C CA . LYS A 1 331 ? -16.938 9.047 18.25 1 98.25 331 LYS A CA 1
ATOM 2788 C C . LYS A 1 331 ? -17.844 8.297 19.219 1 98.25 331 LYS A C 1
ATOM 2790 O O . LYS A 1 331 ? -18.172 8.805 20.297 1 98.25 331 LYS A O 1
ATOM 2795 N N . GLU A 1 332 ? -18.281 7.121 18.812 1 98 332 GLU A N 1
ATOM 2796 C CA . GLU A 1 332 ? -19.109 6.289 19.688 1 98 332 GLU A CA 1
ATOM 2797 C C . GLU A 1 332 ? -18.312 5.812 20.906 1 98 332 GLU A C 1
ATOM 2799 O O . GLU A 1 332 ? -18.828 5.789 22.031 1 98 332 GLU A O 1
ATOM 2804 N N . LEU A 1 333 ? -17.094 5.395 20.734 1 98.25 333 LEU A N 1
ATOM 2805 C CA . LEU A 1 333 ? -16.25 4.902 21.828 1 98.25 333 LEU A CA 1
ATOM 2806 C C . LEU A 1 333 ? -15.789 6.051 22.703 1 98.25 333 LEU A C 1
ATOM 2808 O O . LEU A 1 333 ? -15.703 5.902 23.938 1 98.25 333 LEU A O 1
ATOM 2812 N N . GLY A 1 334 ? -15.414 7.207 22.156 1 98.12 334 GLY A N 1
ATOM 2813 C CA . GLY A 1 334 ? -14.945 8.375 22.875 1 98.12 334 GLY A CA 1
ATOM 2814 C C . GLY A 1 334 ? -13.57 8.188 23.484 1 98.12 334 GLY A C 1
ATOM 2815 O O . GLY A 1 334 ? -12.805 7.328 23.062 1 98.12 334 GLY A O 1
ATOM 2816 N N . GLY A 1 335 ? -13.172 9.125 24.328 1 97.75 335 GLY A N 1
ATOM 2817 C CA . GLY A 1 335 ? -11.938 9.039 25.078 1 97.75 335 GLY A CA 1
ATOM 2818 C C . GLY A 1 335 ? -10.703 8.953 24.203 1 97.75 335 GLY A C 1
ATOM 2819 O O . GLY A 1 335 ? -10.555 9.734 23.266 1 97.75 335 GLY A O 1
ATOM 2820 N N . ASP A 1 336 ? -9.852 7.961 24.547 1 98.19 336 ASP A N 1
ATOM 2821 C CA . ASP A 1 336 ? -8.562 7.828 23.875 1 98.19 336 ASP A CA 1
ATOM 2822 C C . ASP A 1 336 ? -8.758 7.371 22.422 1 98.19 336 ASP A C 1
ATOM 2824 O O . ASP A 1 336 ? -7.945 7.68 21.562 1 98.19 336 ASP A O 1
ATOM 2828 N N . TYR A 1 337 ? -9.828 6.656 22.172 1 98.62 337 TYR A N 1
ATOM 2829 C CA . TYR A 1 337 ? -10.094 6.227 20.812 1 98.62 337 TYR A CA 1
ATOM 2830 C C . TYR A 1 337 ? -10.438 7.414 19.922 1 98.62 337 TYR A C 1
ATOM 2832 O O . TYR A 1 337 ? -9.961 7.512 18.797 1 98.62 337 TYR A O 1
ATOM 2840 N N . LEU A 1 338 ? -11.312 8.281 20.469 1 98.81 338 LEU A N 1
ATOM 2841 C CA . LEU A 1 338 ? -11.648 9.492 19.719 1 98.81 338 LEU A CA 1
ATOM 2842 C C . LEU A 1 338 ? -10.406 10.352 19.5 1 98.81 338 LEU A C 1
ATOM 2844 O O . LEU A 1 338 ? -10.188 10.852 18.391 1 98.81 338 LEU A O 1
ATOM 2848 N N . LYS A 1 339 ? -9.617 10.508 20.516 1 98.5 339 LYS A N 1
ATOM 2849 C CA . LYS A 1 339 ? -8.391 11.281 20.406 1 98.5 339 LYS A CA 1
ATOM 2850 C C . LYS A 1 339 ? -7.445 10.672 19.375 1 98.5 339 LYS A C 1
ATOM 2852 O O . LYS A 1 339 ? -6.891 11.391 18.531 1 98.5 339 LYS A O 1
ATOM 2857 N N . ALA A 1 340 ? -7.238 9.344 19.453 1 98.81 340 ALA A N 1
ATOM 2858 C CA . ALA A 1 340 ? -6.391 8.648 18.484 1 98.81 340 ALA A CA 1
ATOM 2859 C C . ALA A 1 340 ? -6.887 8.883 17.062 1 98.81 340 ALA A C 1
ATOM 2861 O O . ALA A 1 340 ? -6.094 9.18 16.156 1 98.81 340 ALA A O 1
ATOM 2862 N N . TRP A 1 341 ? -8.18 8.766 16.828 1 98.88 341 TRP A N 1
ATOM 2863 C CA . TRP A 1 341 ? -8.75 8.969 15.5 1 98.88 341 TRP A CA 1
ATOM 2864 C C . TRP A 1 341 ? -8.461 10.375 14.992 1 98.88 341 TRP A C 1
ATOM 2866 O O . TRP A 1 341 ? -8.117 10.562 13.82 1 98.88 341 TRP A O 1
ATOM 2876 N N . LYS A 1 342 ? -8.609 11.352 15.859 1 98.88 342 LYS A N 1
ATOM 2877 C CA . LYS A 1 342 ? -8.328 12.734 15.484 1 98.88 342 LYS A CA 1
ATOM 2878 C C . LYS A 1 342 ? -6.879 12.906 15.047 1 98.88 342 LYS A C 1
ATOM 2880 O O . LYS A 1 342 ? -6.59 13.641 14.102 1 98.88 342 LYS A O 1
ATOM 2885 N N . TYR A 1 343 ? -5.934 12.195 15.703 1 98.88 343 TYR A N 1
ATOM 2886 C CA . TYR A 1 343 ? -4.531 12.234 15.297 1 98.88 343 TYR A CA 1
ATOM 2887 C C . TYR A 1 343 ? -4.348 11.664 13.898 1 98.88 343 TYR A C 1
ATOM 2889 O O . TYR A 1 343 ? -3.498 12.133 13.141 1 98.88 343 TYR A O 1
ATOM 2897 N N . PHE A 1 344 ? -5.145 10.68 13.477 1 98.88 344 PHE A N 1
ATOM 2898 C CA . PHE A 1 344 ? -5.039 10.062 12.156 1 98.88 344 PHE A CA 1
ATOM 2899 C C . PHE A 1 344 ? -5.445 11.047 11.07 1 98.88 344 PHE A C 1
ATOM 2901 O O . PHE A 1 344 ? -5.078 10.875 9.898 1 98.88 344 PHE A O 1
ATOM 2908 N N . THR A 1 345 ? -6.188 12.141 11.414 1 98.88 345 THR A N 1
ATOM 2909 C CA . THR A 1 345 ? -6.711 13.07 10.422 1 98.88 345 THR A CA 1
ATOM 2910 C C . THR A 1 345 ? -5.664 14.125 10.062 1 98.88 345 THR A C 1
ATOM 2912 O O . THR A 1 345 ? -5.863 14.914 9.141 1 98.88 345 THR A O 1
ATOM 2915 N N . THR A 1 346 ? -4.508 14.109 10.75 1 98.75 346 THR A N 1
ATOM 2916 C CA . THR A 1 346 ? -3.482 15.141 10.625 1 98.75 346 THR A CA 1
ATOM 2917 C C . THR A 1 346 ? -2.912 15.164 9.211 1 98.75 346 THR A C 1
ATOM 2919 O O . THR A 1 346 ? -2.662 14.117 8.617 1 98.75 346 THR A O 1
ATOM 2922 N N . SER A 1 347 ? -2.65 16.344 8.648 1 98.38 347 SER A N 1
ATOM 2923 C CA . SER A 1 347 ? -2.236 16.547 7.266 1 98.38 347 SER A CA 1
ATOM 2924 C C . SER A 1 347 ? -0.911 15.852 6.977 1 98.38 347 SER A C 1
ATOM 2926 O O . SER A 1 347 ? -0.696 15.344 5.871 1 98.38 347 SER A O 1
ATOM 2928 N N . ASP A 1 348 ? -0.038 15.727 7.965 1 97.44 348 ASP A N 1
ATOM 2929 C CA . ASP A 1 348 ? 1.288 15.141 7.805 1 97.44 348 ASP A CA 1
ATOM 2930 C C . ASP A 1 348 ? 1.193 13.695 7.332 1 97.44 348 ASP A C 1
ATOM 2932 O O . ASP A 1 348 ? 1.967 13.266 6.473 1 97.44 348 ASP A O 1
ATOM 2936 N N . ASN A 1 349 ? 0.272 12.953 7.891 1 97.94 349 ASN A N 1
ATOM 2937 C CA . ASN A 1 349 ? 0.094 11.547 7.535 1 97.94 349 ASN A CA 1
ATOM 2938 C C . ASN A 1 349 ? -0.219 11.383 6.051 1 97.94 349 ASN A C 1
ATOM 2940 O O . ASN A 1 349 ? 0.276 10.453 5.41 1 97.94 349 ASN A O 1
ATOM 2944 N N . TYR A 1 350 ? -1.044 12.289 5.527 1 97.56 350 TYR A N 1
ATOM 2945 C CA . TYR A 1 350 ? -1.407 12.273 4.117 1 97.56 350 TYR A CA 1
ATOM 2946 C C . TYR A 1 350 ? -0.226 12.68 3.244 1 97.56 350 TYR A C 1
ATOM 2948 O O . TYR A 1 350 ? -0.008 12.109 2.174 1 97.56 350 TYR A O 1
ATOM 2956 N N . TYR A 1 351 ? 0.495 13.664 3.729 1 95.75 351 TYR A N 1
ATOM 2957 C CA . TYR A 1 351 ? 1.605 14.211 2.955 1 95.75 351 TYR A CA 1
ATOM 2958 C C . TYR A 1 351 ? 2.711 13.18 2.785 1 95.75 351 TYR A C 1
ATOM 2960 O O . TYR A 1 351 ? 3.371 13.133 1.744 1 95.75 351 TYR A O 1
ATOM 2968 N N . TYR A 1 352 ? 2.943 12.312 3.77 1 95.44 352 TYR A N 1
ATOM 2969 C CA . TYR A 1 352 ? 3.963 11.273 3.713 1 95.44 352 TYR A CA 1
ATOM 2970 C C . TYR A 1 352 ? 3.688 10.305 2.57 1 95.44 352 TYR A C 1
ATOM 2972 O O . TYR A 1 352 ? 4.586 9.586 2.125 1 95.44 352 TYR A O 1
ATOM 2980 N N . LEU A 1 353 ? 2.5 10.297 2.018 1 95.94 353 LEU A N 1
ATOM 2981 C CA . LEU A 1 353 ? 2.076 9.359 0.985 1 95.94 353 LEU A CA 1
ATOM 2982 C C . LEU A 1 353 ? 2.146 10 -0.396 1 95.94 353 LEU A C 1
ATOM 2984 O O . LEU A 1 353 ? 1.81 9.367 -1.398 1 95.94 353 LEU A O 1
ATOM 2988 N N . PHE A 1 354 ? 2.576 11.219 -0.463 1 92.94 354 PHE A N 1
ATOM 2989 C CA . PHE A 1 354 ? 2.631 11.961 -1.716 1 92.94 354 PHE A CA 1
ATOM 2990 C C . PHE A 1 354 ? 3.723 11.406 -2.625 1 92.94 354 PHE A C 1
ATOM 2992 O O . PHE A 1 354 ? 4.859 11.211 -2.191 1 92.94 354 PHE A O 1
ATOM 2999 N N . THR A 1 355 ? 3.393 10.992 -4.027 1 85.12 355 THR A N 1
ATOM 3000 C CA . THR A 1 355 ? 4.332 10.391 -4.969 1 85.12 355 THR A CA 1
ATOM 3001 C C . THR A 1 355 ? 4.691 11.375 -6.078 1 85.12 355 THR A C 1
ATOM 3003 O O . THR A 1 355 ? 5.383 11.016 -7.035 1 85.12 355 THR A O 1
ATOM 3006 N N . GLY A 1 356 ? 4.277 12.531 -6.383 1 69.56 356 GLY A N 1
ATOM 3007 C CA . GLY A 1 356 ? 4.457 13.438 -7.504 1 69.56 356 GLY A CA 1
ATOM 3008 C C . GLY A 1 356 ? 5.914 13.734 -7.801 1 69.56 356 GLY A C 1
ATOM 3009 O O . GLY A 1 356 ? 6.77 13.617 -6.922 1 69.56 356 GLY A O 1
ATOM 3010 N N . GLY A 1 357 ? 6.449 13.438 -9.148 1 55.22 357 GLY A N 1
ATOM 3011 C CA . GLY A 1 357 ? 7.695 13.648 -9.859 1 55.22 357 GLY A CA 1
ATOM 3012 C C . GLY A 1 357 ? 8.133 15.102 -9.883 1 55.22 357 GLY A C 1
ATOM 3013 O O . GLY A 1 357 ? 7.332 16 -9.586 1 55.22 357 GLY A O 1
ATOM 3014 N N . GLY A 1 358 ? 9.477 15.719 -9.734 1 45.19 358 GLY A N 1
ATOM 3015 C CA . GLY A 1 358 ? 10.273 16.922 -9.953 1 45.19 358 GLY A CA 1
ATOM 3016 C C . GLY A 1 358 ? 10.969 17.406 -8.695 1 45.19 358 GLY A C 1
ATOM 3017 O O . GLY A 1 358 ? 11.18 16.641 -7.758 1 45.19 358 GLY A O 1
ATOM 3018 N N . GLY A 1 359 ? 11.023 18.797 -8.633 1 38.34 359 GLY A N 1
ATOM 3019 C CA . GLY A 1 359 ? 11.656 19.578 -7.582 1 38.34 359 GLY A CA 1
ATOM 3020 C C . GLY A 1 359 ? 11.336 19.062 -6.191 1 38.34 359 GLY A C 1
ATOM 3021 O O . GLY A 1 359 ? 12.203 19.031 -5.316 1 38.34 359 GLY A O 1
ATOM 3022 N N . PRO A 1 360 ? 10.125 18.906 -5.754 1 40.19 360 PRO A N 1
ATOM 3023 C CA . PRO A 1 360 ? 9.531 18.781 -4.422 1 40.19 360 PRO A CA 1
ATOM 3024 C C . PRO A 1 360 ? 9.781 17.406 -3.791 1 40.19 360 PRO A C 1
ATOM 3026 O O . PRO A 1 360 ? 9.406 17.172 -2.639 1 40.19 360 PRO A O 1
ATOM 3029 N N . ALA A 1 361 ? 9.992 16.297 -4.543 1 43.56 361 ALA A N 1
ATOM 3030 C CA . ALA A 1 361 ? 10.391 15.023 -3.955 1 43.56 361 ALA A CA 1
ATOM 3031 C C . ALA A 1 361 ? 11.523 15.219 -2.947 1 43.56 361 ALA A C 1
ATOM 3033 O O . ALA A 1 361 ? 11.57 14.531 -1.924 1 43.56 361 ALA A O 1
ATOM 3034 N N . GLU A 1 362 ? 12.359 16.078 -3.305 1 38.69 362 GLU A N 1
ATOM 3035 C CA . GLU A 1 362 ? 13.422 16.438 -2.369 1 38.69 362 GLU A CA 1
ATOM 3036 C C . GLU A 1 362 ? 12.852 17.016 -1.077 1 38.69 362 GLU A C 1
ATOM 3038 O O . GLU A 1 362 ? 13.336 16.703 0.014 1 38.69 362 GLU A O 1
ATOM 3043 N N . VAL A 1 363 ? 11.914 17.875 -1.242 1 40.06 363 VAL A N 1
ATOM 3044 C CA . VAL A 1 363 ? 11.289 18.438 -0.052 1 40.06 363 VAL A CA 1
ATOM 3045 C C . VAL A 1 363 ? 10.539 17.344 0.704 1 40.06 363 VAL A C 1
ATOM 3047 O O . VAL A 1 363 ? 10.578 17.281 1.936 1 40.06 363 VAL A O 1
ATOM 3050 N N . HIS A 1 364 ? 9.938 16.422 -0.146 1 42.94 364 HIS A N 1
ATOM 3051 C CA . HIS A 1 364 ? 9.18 15.328 0.46 1 42.94 364 HIS A CA 1
ATOM 3052 C C . HIS A 1 364 ? 10.094 14.359 1.189 1 42.94 364 HIS A C 1
ATOM 3054 O O . HIS A 1 364 ? 9.766 13.883 2.281 1 42.94 364 HIS A O 1
ATOM 3060 N N . ASN A 1 365 ? 11.203 14.156 0.573 1 43.5 365 ASN A N 1
ATOM 3061 C CA . ASN A 1 365 ? 12.164 13.266 1.209 1 43.5 365 ASN A CA 1
ATOM 3062 C C . ASN A 1 365 ? 12.719 13.859 2.502 1 43.5 365 ASN A C 1
ATOM 3064 O O . ASN A 1 365 ? 13.047 13.133 3.434 1 43.5 365 ASN A O 1
ATOM 3068 N N . TYR A 1 366 ? 12.711 15.234 2.482 1 38.03 366 TYR A N 1
ATOM 3069 C CA . TYR A 1 366 ? 13.203 15.945 3.66 1 38.03 366 TYR A CA 1
ATOM 3070 C C . TYR A 1 366 ? 12.234 15.797 4.828 1 38.03 366 TYR A C 1
ATOM 3072 O O . TYR A 1 366 ? 12.656 15.672 5.98 1 38.03 366 TYR A O 1
ATOM 3080 N N . PHE A 1 367 ? 10.93 15.742 4.539 1 40.81 367 PHE A N 1
ATOM 3081 C CA . PHE A 1 367 ? 9.922 15.773 5.594 1 40.81 367 PHE A CA 1
ATOM 3082 C C . PHE A 1 367 ? 9.367 14.375 5.844 1 40.81 367 PHE A C 1
ATOM 3084 O O . PHE A 1 367 ? 8.5 14.195 6.707 1 40.81 367 PHE A O 1
ATOM 3091 N N . ASN A 1 368 ? 9.867 13.359 5.09 1 43.03 368 ASN A N 1
ATOM 3092 C CA . ASN A 1 368 ? 9.242 12.039 5.18 1 43.03 368 ASN A CA 1
ATOM 3093 C C . ASN A 1 368 ? 9.828 11.219 6.324 1 43.03 368 ASN A C 1
ATOM 3095 O O . ASN A 1 368 ? 11.031 10.969 6.355 1 43.03 368 ASN A O 1
ATOM 3099 N N . ALA A 1 369 ? 8.891 11.031 7.297 1 49.12 369 ALA A N 1
ATOM 3100 C CA . ALA A 1 369 ? 9.234 10.18 8.43 1 49.12 369 ALA A CA 1
ATOM 3101 C C . ALA A 1 369 ? 9.602 8.773 7.961 1 49.12 369 ALA A C 1
ATOM 3103 O O . ALA A 1 369 ? 10.156 7.98 8.727 1 49.12 369 ALA A O 1
ATOM 3104 N N . TYR A 1 370 ? 9.273 8.539 6.672 1 65.56 370 TYR A N 1
ATOM 3105 C CA . TYR A 1 370 ? 9.484 7.199 6.129 1 65.56 370 TYR A CA 1
ATOM 3106 C C . TYR A 1 370 ? 10.508 7.223 5 1 65.56 370 TYR A C 1
ATOM 3108 O O . TYR A 1 370 ? 10.82 8.281 4.457 1 65.56 370 TYR A O 1
ATOM 3116 N N . SER A 1 371 ? 11.078 6.172 4.676 1 72.62 371 SER A N 1
ATOM 3117 C CA . SER A 1 371 ? 12.078 6.07 3.619 1 72.62 371 SER A CA 1
ATOM 3118 C C . SER A 1 371 ? 11.461 6.32 2.246 1 72.62 371 SER A C 1
ATOM 3120 O O . SER A 1 371 ? 12.078 6.969 1.396 1 72.62 371 SER A O 1
ATOM 3122 N N . THR A 1 372 ? 10.273 5.902 2.029 1 88.81 372 THR A N 1
ATOM 3123 C CA . THR A 1 372 ? 9.547 6.098 0.781 1 88.81 372 THR A CA 1
ATOM 3124 C C . THR A 1 372 ? 8.047 6.242 1.044 1 88.81 372 THR A C 1
ATOM 3126 O O . THR A 1 372 ? 7.551 5.809 2.084 1 88.81 372 THR A O 1
ATOM 3129 N N . PRO A 1 373 ? 7.367 6.914 0.131 1 92.94 373 PRO A N 1
ATOM 3130 C CA . PRO A 1 373 ? 5.914 7.004 0.29 1 92.94 373 PRO A CA 1
ATOM 3131 C C . PRO A 1 373 ? 5.25 5.637 0.437 1 92.94 373 PRO A C 1
ATOM 3133 O O . PRO A 1 373 ? 4.277 5.496 1.185 1 92.94 373 PRO A O 1
ATOM 3136 N N . VAL A 1 374 ? 5.82 4.625 -0.185 1 92.75 374 VAL A N 1
ATOM 3137 C CA . VAL A 1 374 ? 5.238 3.289 -0.105 1 92.75 374 VAL A CA 1
ATOM 3138 C C . VAL A 1 374 ? 5.449 2.717 1.295 1 92.75 374 VAL A C 1
ATOM 3140 O O . VAL A 1 374 ? 4.547 2.096 1.861 1 92.75 374 VAL A O 1
ATOM 3143 N N . ASP A 1 375 ? 6.605 2.939 1.803 1 94.5 375 ASP A N 1
ATOM 3144 C CA . ASP A 1 375 ? 6.879 2.496 3.166 1 94.5 375 ASP A CA 1
ATOM 3145 C C . ASP A 1 375 ? 5.945 3.178 4.164 1 94.5 375 ASP A C 1
ATOM 3147 O O . ASP A 1 375 ? 5.422 2.533 5.074 1 94.5 375 ASP A O 1
ATOM 3151 N N . ALA A 1 376 ? 5.789 4.488 3.996 1 96.75 376 ALA A N 1
ATOM 3152 C CA . ALA A 1 376 ? 4.832 5.219 4.82 1 96.75 376 ALA A CA 1
ATOM 3153 C C . ALA A 1 376 ? 3.432 4.625 4.691 1 96.75 376 ALA A C 1
ATOM 3155 O O . ALA A 1 376 ? 2.74 4.426 5.691 1 96.75 376 ALA A O 1
ATOM 3156 N N . PHE A 1 377 ? 3.066 4.293 3.455 1 97.38 377 PHE A N 1
ATOM 3157 C CA . PHE A 1 377 ? 1.733 3.768 3.182 1 97.38 377 PHE A CA 1
ATOM 3158 C C . PHE A 1 377 ? 1.527 2.43 3.879 1 97.38 377 PHE A C 1
ATOM 3160 O O . PHE A 1 377 ? 0.485 2.197 4.496 1 97.38 377 PHE A O 1
ATOM 3167 N N . ILE A 1 378 ? 2.441 1.536 3.826 1 98 378 ILE A N 1
ATOM 3168 C CA . ILE A 1 378 ? 2.348 0.214 4.434 1 98 378 ILE A CA 1
ATOM 3169 C C . ILE A 1 378 ? 2.043 0.351 5.926 1 98 378 ILE A C 1
ATOM 3171 O O . ILE A 1 378 ? 1.117 -0.283 6.434 1 98 378 ILE A O 1
ATOM 3175 N N . ASN A 1 379 ? 2.713 1.205 6.586 1 98.19 379 ASN A N 1
ATOM 3176 C CA . ASN A 1 379 ? 2.584 1.323 8.031 1 98.19 379 ASN A CA 1
ATOM 3177 C C . ASN A 1 379 ? 1.343 2.121 8.422 1 98.19 379 ASN A C 1
ATOM 3179 O O . ASN A 1 379 ? 0.588 1.712 9.305 1 98.19 379 ASN A O 1
ATOM 3183 N N . GLU A 1 380 ? 1.09 3.242 7.77 1 98.44 380 GLU A N 1
ATOM 3184 C CA . GLU A 1 380 ? -0.056 4.078 8.125 1 98.44 380 GLU A CA 1
ATOM 3185 C C . GLU A 1 380 ? -1.37 3.389 7.762 1 98.44 380 GLU A C 1
ATOM 3187 O O . GLU A 1 380 ? -2.338 3.451 8.523 1 98.44 380 GLU A O 1
ATOM 3192 N N . PHE A 1 381 ? -1.398 2.771 6.551 1 98.5 381 PHE A N 1
ATOM 3193 C CA . PHE A 1 381 ? -2.584 2.061 6.086 1 98.5 381 PHE A CA 1
ATOM 3194 C C . PHE A 1 381 ? -2.893 0.875 6.992 1 98.5 381 PHE A C 1
ATOM 3196 O O . PHE A 1 381 ? -4.055 0.625 7.324 1 98.5 381 PHE A O 1
ATOM 3203 N N . TYR A 1 382 ? -1.85 0.13 7.402 1 98.56 382 TYR A N 1
ATOM 3204 C CA . TYR A 1 382 ? -2.035 -0.95 8.367 1 98.56 382 TYR A CA 1
ATOM 3205 C C . TYR A 1 382 ? -2.559 -0.413 9.695 1 98.56 382 TYR A C 1
ATOM 3207 O O . TYR A 1 382 ? -3.504 -0.964 10.266 1 98.56 382 TYR A O 1
ATOM 3215 N N . ALA A 1 383 ? -1.961 0.675 10.219 1 98.75 383 ALA A N 1
ATOM 3216 C CA . ALA A 1 383 ? -2.293 1.227 11.531 1 98.75 383 ALA A CA 1
ATOM 3217 C C . ALA A 1 383 ? -3.762 1.639 11.594 1 98.75 383 ALA A C 1
ATOM 3219 O O . ALA A 1 383 ? -4.48 1.254 12.523 1 98.75 383 ALA A O 1
ATOM 3220 N N . ILE A 1 384 ? -4.215 2.395 10.602 1 98.81 384 ILE A N 1
ATOM 3221 C CA . ILE A 1 384 ? -5.574 2.924 10.648 1 98.81 384 ILE A CA 1
ATOM 3222 C C . ILE A 1 384 ? -6.578 1.783 10.484 1 98.81 384 ILE A C 1
ATOM 3224 O O . ILE A 1 384 ? -7.645 1.794 11.109 1 98.81 384 ILE A O 1
ATOM 3228 N N . ASN A 1 385 ? -6.281 0.765 9.656 1 98.56 385 ASN A N 1
ATOM 3229 C CA . ASN A 1 385 ? -7.203 -0.357 9.5 1 98.56 385 ASN A CA 1
ATOM 3230 C C . ASN A 1 385 ? -7.215 -1.251 10.734 1 98.56 385 ASN A C 1
ATOM 3232 O O . ASN A 1 385 ? -8.258 -1.779 11.117 1 98.56 385 ASN A O 1
ATOM 3236 N N . ALA A 1 386 ? -6.008 -1.506 11.312 1 97.75 386 ALA A N 1
ATOM 3237 C CA . ALA A 1 386 ? -5.957 -2.242 12.57 1 97.75 386 ALA A CA 1
ATOM 3238 C C . ALA A 1 386 ? -6.75 -1.521 13.664 1 97.75 386 ALA A C 1
ATOM 3240 O O . ALA A 1 386 ? -7.457 -2.154 14.445 1 97.75 386 ALA A O 1
ATOM 3241 N N . PHE A 1 387 ? -6.586 -0.161 13.758 1 98.44 387 PHE A N 1
ATOM 3242 C CA . PHE A 1 387 ? -7.32 0.684 14.695 1 98.44 387 PHE A CA 1
ATOM 3243 C C . PHE A 1 387 ? -8.82 0.526 14.5 1 98.44 387 PHE A C 1
ATOM 3245 O O . PHE A 1 387 ? -9.555 0.292 15.469 1 98.44 387 PHE A O 1
ATOM 3252 N N . LEU A 1 388 ? -9.305 0.644 13.25 1 98.31 388 LEU A N 1
ATOM 3253 C CA . LEU A 1 388 ? -10.727 0.5 12.938 1 98.31 388 LEU A CA 1
ATOM 3254 C C . LEU A 1 388 ? -11.234 -0.876 13.344 1 98.31 388 LEU A C 1
ATOM 3256 O O . LEU A 1 388 ? -12.312 -0.991 13.938 1 98.31 388 LEU A O 1
ATOM 3260 N N . ASN A 1 389 ? -10.492 -1.943 13.008 1 96.88 389 ASN A N 1
ATOM 3261 C CA . ASN A 1 389 ? -10.906 -3.295 13.367 1 96.88 389 ASN A CA 1
ATOM 3262 C C . ASN A 1 389 ? -11.07 -3.449 14.875 1 96.88 389 ASN A C 1
ATOM 3264 O O . ASN A 1 389 ? -12.008 -4.102 15.336 1 96.88 389 ASN A O 1
ATOM 3268 N N . GLU A 1 390 ? -10.156 -2.904 15.602 1 96.12 390 GLU A N 1
ATOM 3269 C CA . GLU A 1 390 ? -10.25 -2.93 17.062 1 96.12 390 GLU A CA 1
ATOM 3270 C C . GLU A 1 390 ? -11.516 -2.227 17.531 1 96.12 390 GLU A C 1
ATOM 3272 O O . GLU A 1 390 ? -12.203 -2.723 18.438 1 96.12 390 GLU A O 1
ATOM 3277 N N . GLU A 1 391 ? -11.797 -1.074 16.969 1 97.88 391 GLU A N 1
ATOM 3278 C CA . GLU A 1 391 ? -13 -0.335 17.344 1 97.88 391 GLU A CA 1
ATOM 3279 C C . GLU A 1 391 ? -14.258 -1.155 17.078 1 97.88 391 GLU A C 1
ATOM 3281 O O . GLU A 1 391 ? -15.164 -1.211 17.906 1 97.88 391 GLU A O 1
ATOM 3286 N N . LEU A 1 392 ? -14.312 -1.73 15.906 1 97.31 392 LEU A N 1
ATOM 3287 C CA . LEU A 1 392 ? -15.477 -2.525 15.539 1 97.31 392 LEU A CA 1
ATOM 3288 C C . LEU A 1 392 ? -15.656 -3.701 16.484 1 97.31 392 LEU A C 1
ATOM 3290 O O . LEU A 1 392 ? -16.781 -4.008 16.891 1 97.31 392 LEU A O 1
ATOM 3294 N N . HIS A 1 393 ? -14.562 -4.293 16.828 1 95.31 393 HIS A N 1
ATOM 3295 C CA . HIS A 1 393 ? -14.617 -5.391 17.797 1 95.31 393 HIS A CA 1
ATOM 3296 C C . HIS A 1 393 ? -15.148 -4.914 19.141 1 95.31 393 HIS A C 1
ATOM 3298 O O . HIS A 1 393 ? -16.016 -5.562 19.734 1 95.31 393 HIS A O 1
ATOM 3304 N N . LYS A 1 394 ? -14.648 -3.84 19.609 1 96 394 LYS A N 1
ATOM 3305 C CA . LYS A 1 394 ? -15.055 -3.291 20.906 1 96 394 LYS A CA 1
ATOM 3306 C C . LYS A 1 394 ? -16.547 -2.939 20.906 1 96 394 LYS A C 1
ATOM 3308 O O . LYS A 1 394 ? -17.203 -3.055 21.938 1 96 394 LYS A O 1
ATOM 3313 N N . LEU A 1 395 ? -17 -2.566 19.703 1 97.44 395 LEU A N 1
ATOM 3314 C CA . LEU A 1 395 ? -18.391 -2.141 19.609 1 97.44 395 LEU A CA 1
ATOM 3315 C C . LEU A 1 395 ? -19.297 -3.311 19.234 1 97.44 395 LEU A C 1
ATOM 3317 O O . LEU A 1 395 ? -20.516 -3.152 19.141 1 97.44 395 LEU A O 1
ATOM 3321 N N . GLY A 1 396 ? -18.703 -4.465 18.984 1 95.25 396 GLY A N 1
ATOM 3322 C CA . GLY A 1 396 ? -19.453 -5.648 18.609 1 95.25 396 GLY A CA 1
ATOM 3323 C C . GLY A 1 396 ? -20.062 -5.555 17.234 1 95.25 396 GLY A C 1
ATOM 3324 O O . GLY A 1 396 ? -21.156 -6.098 16.984 1 95.25 396 GLY A O 1
ATOM 3325 N N . ILE A 1 397 ? -19.422 -4.859 16.375 1 94.62 397 ILE A N 1
ATOM 3326 C CA . ILE A 1 397 ? -19.922 -4.66 15.016 1 94.62 397 ILE A CA 1
ATOM 3327 C C . ILE A 1 397 ? -19.391 -5.766 14.102 1 94.62 397 ILE A C 1
ATOM 3329 O O . ILE A 1 397 ? -18.188 -5.984 14.016 1 94.62 397 ILE A O 1
ATOM 3333 N N . ASN A 1 398 ? -20.281 -6.43 13.344 1 88.94 398 ASN A N 1
ATOM 3334 C CA . ASN A 1 398 ? -19.891 -7.555 12.508 1 88.94 398 ASN A CA 1
ATOM 3335 C C . ASN A 1 398 ? -20.453 -7.418 11.094 1 88.94 398 ASN A C 1
ATOM 3337 O O . ASN A 1 398 ? -20.438 -8.375 10.32 1 88.94 398 ASN A O 1
ATOM 3341 N N . ASN A 1 399 ? -21 -6.301 10.789 1 90.75 399 ASN A N 1
ATOM 3342 C CA . ASN A 1 399 ? -21.547 -6.082 9.461 1 90.75 399 ASN A CA 1
ATOM 3343 C C . ASN A 1 399 ? -20.672 -5.145 8.633 1 90.75 399 ASN A C 1
ATOM 3345 O O . ASN A 1 399 ? -19.875 -4.383 9.195 1 90.75 399 ASN A O 1
ATOM 3349 N N . GLU A 1 400 ? -20.766 -5.242 7.25 1 94.25 400 GLU A N 1
ATOM 3350 C CA . GLU A 1 400 ? -20.062 -4.32 6.367 1 94.25 400 GLU A CA 1
ATOM 3351 C C . GLU A 1 400 ? -20.578 -2.896 6.52 1 94.25 400 GLU A C 1
ATOM 3353 O O . GLU A 1 400 ? -21.703 -2.689 6.977 1 94.25 400 GLU A O 1
ATOM 3358 N N . PRO A 1 401 ? -19.859 -1.931 6.16 1 96.38 401 PRO A N 1
ATOM 3359 C CA . PRO A 1 401 ? -20.266 -0.538 6.352 1 96.38 401 PRO A CA 1
ATOM 3360 C C . PRO A 1 401 ? -21.344 -0.096 5.352 1 96.38 401 PRO A C 1
ATOM 3362 O O . PRO A 1 401 ? -21.469 -0.697 4.281 1 96.38 401 PRO A O 1
ATOM 3365 N N . PHE A 1 402 ? -22.109 0.847 5.762 1 96.81 402 PHE A N 1
ATOM 3366 C CA . PHE A 1 402 ? -23 1.568 4.852 1 96.81 402 PHE A CA 1
ATOM 3367 C C . PHE A 1 402 ? -22.344 2.865 4.383 1 96.81 402 PHE A C 1
ATOM 3369 O O . PHE A 1 402 ? -21.984 3.715 5.195 1 96.81 402 PHE A O 1
ATOM 3376 N N . PHE A 1 403 ? -22.141 3.045 3.1 1 95.94 403 PHE A N 1
ATOM 3377 C CA . PHE A 1 403 ? -21.516 4.23 2.521 1 95.94 403 PHE A CA 1
ATOM 3378 C C . PHE A 1 403 ? -22.578 5.23 2.07 1 95.94 403 PHE A C 1
ATOM 3380 O O . PHE A 1 403 ? -23.391 4.93 1.188 1 95.94 403 PHE A O 1
ATOM 3387 N N . PHE A 1 404 ? -22.594 6.359 2.713 1 96.31 404 PHE A N 1
ATOM 3388 C CA . PHE A 1 404 ? -23.469 7.434 2.252 1 96.31 404 PHE A CA 1
ATOM 3389 C C . PHE A 1 404 ? -22.859 8.141 1.047 1 96.31 404 PHE A C 1
ATOM 3391 O O . PHE A 1 404 ? -21.641 8.375 1.004 1 96.31 404 PHE A O 1
ATOM 3398 N N . VAL A 1 405 ? -23.625 8.391 0.071 1 92 405 VAL A N 1
ATOM 3399 C CA . VAL A 1 405 ? -23.172 9.102 -1.121 1 92 405 VAL A CA 1
ATOM 3400 C C . VAL A 1 405 ? -23.922 10.422 -1.25 1 92 405 VAL A C 1
ATOM 3402 O O . VAL A 1 405 ? -25.141 10.469 -1.085 1 92 405 VAL A O 1
ATOM 3405 N N . LYS A 1 406 ? -23.172 11.492 -1.393 1 88.06 406 LYS A N 1
ATOM 3406 C CA . LYS A 1 406 ? -23.688 12.844 -1.623 1 88.06 406 LYS A CA 1
ATOM 3407 C C . LYS A 1 406 ? -23.031 13.477 -2.844 1 88.06 406 LYS A C 1
ATOM 3409 O O . LYS A 1 406 ? -21.797 13.523 -2.939 1 88.06 406 LYS A O 1
ATOM 3414 N N . ASN A 1 407 ? -23.812 13.906 -3.818 1 83.12 407 ASN A N 1
ATOM 3415 C CA . ASN A 1 407 ? -23.312 14.547 -5.035 1 83.12 407 ASN A CA 1
ATOM 3416 C C . ASN A 1 407 ? -22.375 13.633 -5.805 1 83.12 407 ASN A C 1
ATOM 3418 O O . ASN A 1 407 ? -21.312 14.07 -6.27 1 83.12 407 ASN A O 1
ATOM 3422 N N . GLY A 1 408 ? -22.656 12.273 -5.758 1 82.88 408 GLY A N 1
ATOM 3423 C CA . GLY A 1 408 ? -21.875 11.305 -6.52 1 82.88 408 GLY A CA 1
ATOM 3424 C C . GLY A 1 408 ? -20.594 10.891 -5.824 1 82.88 408 GLY A C 1
ATOM 3425 O O . GLY A 1 408 ? -19.812 10.102 -6.367 1 82.88 408 GLY A O 1
ATOM 3426 N N . LYS A 1 409 ? -20.375 11.484 -4.59 1 86.44 409 LYS A N 1
ATOM 3427 C CA . LYS A 1 409 ? -19.172 11.164 -3.846 1 86.44 409 LYS A CA 1
ATOM 3428 C C . LYS A 1 409 ? -19.5 10.547 -2.488 1 86.44 409 LYS A C 1
ATOM 3430 O O . LYS A 1 409 ? -20.5 10.914 -1.867 1 86.44 409 LYS A O 1
ATOM 3435 N N . ARG A 1 410 ? -18.625 9.609 -2.115 1 88.69 410 ARG A N 1
ATOM 3436 C CA . ARG A 1 410 ? -18.75 9.078 -0.764 1 88.69 410 ARG A CA 1
ATOM 3437 C C . ARG A 1 410 ? -18.594 10.172 0.28 1 88.69 410 ARG A C 1
ATOM 3439 O O . ARG A 1 410 ? -17.703 11.023 0.156 1 88.69 410 ARG A O 1
ATOM 3446 N N . SER A 1 411 ? -19.484 10.242 1.22 1 91.25 411 SER A N 1
ATOM 3447 C CA . SER A 1 411 ? -19.484 11.312 2.217 1 91.25 411 SER A CA 1
ATOM 3448 C C . SER A 1 411 ? -19.203 10.766 3.613 1 91.25 411 SER A C 1
ATOM 3450 O O . SER A 1 411 ? -18.156 11.039 4.195 1 91.25 411 SER A O 1
ATOM 3452 N N . SER A 1 412 ? -20.094 9.93 4.164 1 95.06 412 SER A N 1
ATOM 3453 C CA . SER A 1 412 ? -19.969 9.375 5.508 1 95.06 412 SER A CA 1
ATOM 3454 C C . SER A 1 412 ? -20.156 7.859 5.504 1 95.06 412 SER A C 1
ATOM 3456 O O . SER A 1 412 ? -20.656 7.297 4.531 1 95.06 412 SER A O 1
ATOM 3458 N N . VAL A 1 413 ? -19.688 7.246 6.535 1 97.25 413 VAL A N 1
ATOM 3459 C CA . VAL A 1 413 ? -19.75 5.793 6.641 1 97.25 413 VAL A CA 1
ATOM 3460 C C . VAL A 1 413 ? -20.328 5.402 8 1 97.25 413 VAL A C 1
ATOM 3462 O O . VAL A 1 413 ? -19.922 5.945 9.031 1 97.25 413 VAL A O 1
ATOM 3465 N N . ALA A 1 414 ? -21.328 4.543 8.016 1 97.81 414 ALA A N 1
ATOM 3466 C CA . ALA A 1 414 ? -21.938 4.02 9.234 1 97.81 414 ALA A CA 1
ATOM 3467 C C . ALA A 1 414 ? -21.688 2.518 9.367 1 97.81 414 ALA A C 1
ATOM 3469 O O . ALA A 1 414 ? -21.625 1.802 8.367 1 97.81 414 ALA A O 1
ATOM 3470 N N . TRP A 1 415 ? -21.516 2.076 10.609 1 97.56 415 TRP A N 1
ATOM 3471 C CA . TRP A 1 415 ? -21.25 0.663 10.852 1 97.56 415 TRP A CA 1
ATOM 3472 C C . TRP A 1 415 ? -22.422 0.008 11.586 1 97.56 415 TRP A C 1
ATOM 3474 O O . TRP A 1 415 ? -22.5 -1.221 11.664 1 97.56 415 TRP A O 1
ATOM 3484 N N . ASN A 1 416 ? -23.312 0.765 12.164 1 96.69 416 ASN A N 1
ATOM 3485 C CA . ASN A 1 416 ? -24.516 0.281 12.828 1 96.69 416 ASN A CA 1
ATOM 3486 C C . ASN A 1 416 ? -25.656 1.279 12.711 1 96.69 416 ASN A C 1
ATOM 3488 O O . ASN A 1 416 ? -25.5 2.344 12.109 1 96.69 416 ASN A O 1
ATOM 3492 N N . LYS A 1 417 ? -26.781 0.872 13.211 1 96.19 417 LYS A N 1
ATOM 3493 C CA . LYS A 1 417 ? -28 1.683 13.078 1 96.19 417 LYS A CA 1
ATOM 3494 C C . LYS A 1 417 ? -27.828 3.029 13.781 1 96.19 417 LYS A C 1
ATOM 3496 O O . LYS A 1 417 ? -28.234 4.062 13.25 1 96.19 417 LYS A O 1
ATOM 3501 N N . LYS A 1 418 ? -27.25 3.008 14.891 1 96.94 418 LYS A N 1
ATOM 3502 C CA . LYS A 1 418 ? -27.047 4.234 15.656 1 96.94 418 LYS A CA 1
ATOM 3503 C C . LYS A 1 418 ? -26.234 5.246 14.867 1 96.94 418 LYS A C 1
ATOM 3505 O O . LYS A 1 418 ? -26.578 6.426 14.797 1 96.94 418 LYS A O 1
ATOM 3510 N N . GLU A 1 419 ? -25.125 4.855 14.312 1 97.38 419 GLU A N 1
ATOM 3511 C CA . GLU A 1 419 ? -24.266 5.711 13.5 1 97.38 419 GLU A CA 1
ATOM 3512 C C . GLU A 1 419 ? -25 6.215 12.258 1 97.38 419 GLU A C 1
ATOM 3514 O O . GLU A 1 419 ? -24.875 7.383 11.883 1 97.38 419 GLU A O 1
ATOM 3519 N N . PHE A 1 420 ? -25.75 5.293 11.664 1 97 420 PHE A N 1
ATOM 3520 C CA . PHE A 1 420 ? -26.547 5.633 10.492 1 97 420 PHE A CA 1
ATOM 3521 C C . PHE A 1 420 ? -27.5 6.785 10.797 1 97 420 PHE A C 1
ATOM 3523 O O . PHE A 1 420 ? -27.547 7.773 10.055 1 97 420 PHE A O 1
ATOM 3530 N N . GLU A 1 421 ? -28.156 6.664 11.891 1 96.81 421 GLU A N 1
ATOM 3531 C CA . GLU A 1 421 ? -29.125 7.676 12.297 1 96.81 421 GLU A CA 1
ATOM 3532 C C . GLU A 1 421 ? -28.438 8.984 12.664 1 96.81 421 GLU A C 1
ATOM 3534 O O . GLU A 1 421 ? -28.953 10.07 12.375 1 96.81 421 GLU A O 1
ATOM 3539 N N . GLU A 1 422 ? -27.359 8.906 13.281 1 96.69 422 GLU A N 1
ATOM 3540 C CA . GLU A 1 422 ? -26.594 10.102 13.641 1 96.69 422 GLU A CA 1
ATOM 3541 C C . GLU A 1 422 ? -26.156 10.867 12.391 1 96.69 422 GLU A C 1
ATOM 3543 O O . GLU A 1 422 ? -26.172 12.102 12.375 1 96.69 422 GLU A O 1
ATOM 3548 N N . ILE A 1 423 ? -25.734 10.188 11.383 1 96.88 423 ILE A N 1
ATOM 3549 C CA . ILE A 1 423 ? -25.266 10.797 10.141 1 96.88 423 ILE A CA 1
ATOM 3550 C C . ILE A 1 423 ? -26.438 11.516 9.453 1 96.88 423 ILE A C 1
ATOM 3552 O O . ILE A 1 423 ? -26.266 12.625 8.945 1 96.88 423 ILE A O 1
ATOM 3556 N N . ILE A 1 424 ? -27.594 10.883 9.508 1 96.19 424 ILE A N 1
ATOM 3557 C CA . ILE A 1 424 ? -28.781 11.492 8.914 1 96.19 424 ILE A CA 1
ATOM 3558 C C . ILE A 1 424 ? -29.172 12.742 9.695 1 96.19 424 ILE A C 1
ATOM 3560 O O . ILE A 1 424 ? -29.578 13.75 9.109 1 96.19 424 ILE A O 1
ATOM 3564 N N . LYS A 1 425 ? -28.984 12.664 10.977 1 95 425 LYS A N 1
ATOM 3565 C CA . LYS A 1 425 ? -29.297 13.812 11.82 1 95 425 LYS A CA 1
ATOM 3566 C C . LYS A 1 425 ? -28.375 14.984 11.523 1 95 425 LYS A C 1
ATOM 3568 O O . LYS A 1 425 ? -28.797 16.141 11.531 1 95 425 LYS A O 1
ATOM 3573 N N . ARG A 1 426 ? -27.141 14.727 11.219 1 93.5 426 ARG A N 1
ATOM 3574 C CA . ARG A 1 426 ? -26.141 15.758 10.961 1 93.5 426 ARG A CA 1
ATOM 3575 C C . ARG A 1 426 ? -26.359 16.406 9.594 1 93.5 426 ARG A C 1
ATOM 3577 O O . ARG A 1 426 ? -25.969 17.547 9.367 1 93.5 426 ARG A O 1
ATOM 3584 N N . ASP A 1 427 ? -26.906 15.609 8.695 1 93.81 427 ASP A N 1
ATOM 3585 C CA . ASP A 1 427 ? -27.141 16.078 7.332 1 93.81 427 ASP A CA 1
ATOM 3586 C C . ASP A 1 427 ? -28.469 15.547 6.797 1 93.81 427 ASP A C 1
ATOM 3588 O O . ASP A 1 427 ? -28.516 14.484 6.176 1 93.81 427 ASP A O 1
ATOM 3592 N N . GLU A 1 428 ? -29.406 16.328 6.797 1 92 428 GLU A N 1
ATOM 3593 C CA . GLU A 1 428 ? -30.766 15.922 6.449 1 92 428 GLU A CA 1
ATOM 3594 C C . GLU A 1 428 ? -30.891 15.641 4.957 1 92 428 GLU A C 1
ATOM 3596 O O . GLU A 1 428 ? -31.828 14.977 4.523 1 92 428 GLU A O 1
ATOM 3601 N N . SER A 1 429 ? -29.969 16.125 4.246 1 93.25 429 SER A N 1
ATOM 3602 C CA . SER A 1 429 ? -30.031 15.875 2.811 1 93.25 429 SER A CA 1
ATOM 3603 C C . SER A 1 429 ? -29.797 14.406 2.492 1 93.25 429 SER A C 1
ATOM 3605 O O . SER A 1 429 ? -30.047 13.953 1.372 1 93.25 429 SER A O 1
ATOM 3607 N N . LEU A 1 430 ? -29.438 13.602 3.492 1 95.56 430 LEU A N 1
ATOM 3608 C CA . LEU A 1 430 ? -29.125 12.188 3.305 1 95.56 430 LEU A CA 1
ATOM 3609 C C . LEU A 1 430 ? -30.312 11.32 3.707 1 95.56 430 LEU A C 1
ATOM 3611 O O . LEU A 1 430 ? -30.219 10.094 3.73 1 95.56 430 LEU A O 1
ATOM 3615 N N . LYS A 1 431 ? -31.422 11.875 3.963 1 95.38 431 LYS A N 1
ATOM 3616 C CA . LYS A 1 431 ? -32.594 11.18 4.5 1 95.38 431 LYS A CA 1
ATOM 3617 C C . LYS A 1 431 ? -33.094 10.109 3.533 1 95.38 431 LYS A C 1
ATOM 3619 O O . LYS A 1 431 ? -33.656 9.094 3.957 1 95.38 431 LYS A O 1
ATOM 3624 N N . ASP A 1 432 ? -32.875 10.32 2.273 1 94.19 432 ASP A N 1
ATOM 3625 C CA . ASP A 1 432 ? -33.312 9.375 1.266 1 94.19 432 ASP A CA 1
ATOM 3626 C C . ASP A 1 432 ? -32.656 8.016 1.437 1 94.19 432 ASP A C 1
ATOM 3628 O O . ASP A 1 432 ? -33.156 6.996 0.96 1 94.19 432 ASP A O 1
ATOM 3632 N N . HIS A 1 433 ? -31.547 7.961 2.098 1 95.12 433 HIS A N 1
ATOM 3633 C CA . HIS A 1 433 ? -30.828 6.715 2.305 1 95.12 433 HIS A CA 1
ATOM 3634 C C . HIS A 1 433 ? -31.547 5.809 3.295 1 95.12 433 HIS A C 1
ATOM 3636 O O . HIS A 1 433 ? -31.234 4.621 3.4 1 95.12 433 HIS A O 1
ATOM 3642 N N . LEU A 1 434 ? -32.531 6.312 4.008 1 95.12 434 LEU A N 1
ATOM 3643 C CA . LEU A 1 434 ? -33.312 5.543 4.988 1 95.12 434 LEU A CA 1
ATOM 3644 C C . LEU A 1 434 ? -33.969 4.34 4.336 1 95.12 434 LEU A C 1
ATOM 3646 O O . LEU A 1 434 ? -34.156 3.307 4.977 1 95.12 434 LEU A O 1
ATOM 3650 N N . LYS A 1 435 ? -34.219 4.445 3.086 1 94.44 435 LYS A N 1
ATOM 3651 C CA . LYS A 1 435 ? -34.906 3.379 2.361 1 94.44 435 LYS A CA 1
ATOM 3652 C C . LYS A 1 435 ? -34.031 2.135 2.252 1 94.44 435 LYS A C 1
ATOM 3654 O O . LYS A 1 435 ? -34.531 1.033 2.021 1 94.44 435 LYS A O 1
ATOM 3659 N N . TYR A 1 436 ? -32.719 2.301 2.445 1 94 436 TYR A N 1
ATOM 3660 C CA . TYR A 1 436 ? -31.797 1.182 2.289 1 94 436 TYR A CA 1
ATOM 3661 C C . TYR A 1 436 ? -31.469 0.56 3.641 1 94 436 TYR A C 1
ATOM 3663 O O . TYR A 1 436 ? -30.781 -0.462 3.707 1 94 436 TYR A O 1
ATOM 3671 N N . LEU A 1 437 ? -31.938 1.176 4.73 1 94.56 437 LEU A N 1
ATOM 3672 C CA . LEU A 1 437 ? -31.531 0.791 6.078 1 94.56 437 LEU A CA 1
ATOM 3673 C C . LEU A 1 437 ? -31.922 -0.652 6.371 1 94.56 437 LEU A C 1
ATOM 3675 O O . LEU A 1 437 ? -31.109 -1.435 6.863 1 94.56 437 LEU A O 1
ATOM 3679 N N . LYS A 1 438 ? -33.125 -1.032 6.078 1 91.81 438 LYS A N 1
ATOM 3680 C CA . LYS A 1 438 ? -33.625 -2.373 6.363 1 91.81 438 LYS A CA 1
ATOM 3681 C C . LYS A 1 438 ? -32.844 -3.428 5.582 1 91.81 438 LYS A C 1
ATOM 3683 O O . LYS A 1 438 ? -32.5 -4.473 6.129 1 91.81 438 LYS A O 1
ATOM 3688 N N . GLU A 1 439 ? -32.656 -3.141 4.371 1 91.88 439 GLU A N 1
ATOM 3689 C CA . GLU A 1 439 ? -31.922 -4.07 3.529 1 91.88 439 GLU A CA 1
ATOM 3690 C C . GLU A 1 439 ? -30.484 -4.234 4.027 1 91.88 439 GLU A C 1
ATOM 3692 O O . GLU A 1 439 ? -29.953 -5.344 4.027 1 91.88 439 GLU A O 1
ATOM 3697 N N . TRP A 1 440 ? -29.828 -3.145 4.402 1 93.31 440 TRP A N 1
ATOM 3698 C CA . TRP A 1 440 ? -28.453 -3.143 4.863 1 93.31 440 TRP A CA 1
ATOM 3699 C C . TRP A 1 440 ? -28.297 -3.939 6.156 1 93.31 440 TRP A C 1
ATOM 3701 O O . TRP A 1 440 ? -27.391 -4.754 6.293 1 93.31 440 TRP A O 1
ATOM 3711 N N . LEU A 1 441 ? -29.172 -3.752 7.086 1 90.12 441 LEU A N 1
ATOM 3712 C CA . LEU A 1 441 ? -29.062 -4.418 8.375 1 90.12 441 LEU A CA 1
ATOM 3713 C C . LEU A 1 441 ? -29.562 -5.859 8.289 1 90.12 441 LEU A C 1
ATOM 3715 O O . LEU A 1 441 ? -29.234 -6.688 9.141 1 90.12 441 LEU A O 1
ATOM 3719 N N . GLY A 1 442 ? -29.922 -6.215 7.09 1 76.75 442 GLY A N 1
ATOM 3720 C CA . GLY A 1 442 ? -30.5 -7.539 6.953 1 76.75 442 GLY A CA 1
ATOM 3721 C C . GLY A 1 442 ? -31.828 -7.684 7.676 1 76.75 442 GLY A C 1
ATOM 3722 O O . GLY A 1 442 ? -32.25 -6.781 8.398 1 76.75 442 GLY A O 1
ATOM 3723 N N . ASN A 1 443 ? -32.781 -8.609 7.32 1 53.38 443 ASN A N 1
ATOM 3724 C CA . ASN A 1 443 ? -34 -8.938 8.023 1 53.38 443 ASN A CA 1
ATOM 3725 C C . ASN A 1 443 ? -33.75 -9.219 9.5 1 53.38 443 ASN A C 1
ATOM 3727 O O . ASN A 1 443 ? -33.531 -10.359 9.898 1 53.38 443 ASN A O 1
ATOM 3731 N N . GLU A 1 444 ? -32.875 -8.562 10.117 1 42.59 444 GLU A N 1
ATOM 3732 C CA . GLU A 1 444 ? -33.031 -8.891 11.531 1 42.59 444 GLU A CA 1
ATOM 3733 C C . GLU A 1 444 ? -34.469 -9.016 11.938 1 42.59 444 GLU A C 1
ATOM 3735 O O . GLU A 1 444 ? -35.25 -8.078 11.766 1 42.59 444 GLU A O 1
ATOM 3740 N N . LYS A 1 445 ? -35.125 -10.211 11.844 1 32.38 445 LYS A N 1
ATOM 3741 C CA . LYS A 1 445 ? -36.344 -10.516 12.609 1 32.38 445 LYS A CA 1
ATOM 3742 C C . LYS A 1 445 ? -36.344 -9.758 13.93 1 32.38 445 LYS A C 1
ATOM 3744 O O . LYS A 1 445 ? -35.406 -9.82 14.703 1 32.38 445 LYS A O 1
ATOM 3749 N N . ASP A 1 446 ? -37 -8.531 13.961 1 25.95 446 ASP A N 1
ATOM 3750 C CA . ASP A 1 446 ? -37.625 -8.148 15.227 1 25.95 446 ASP A CA 1
ATOM 3751 C C . ASP A 1 446 ? -38.156 -9.367 15.969 1 25.95 446 ASP A C 1
ATOM 3753 O O . ASP A 1 446 ? -38.812 -10.227 15.367 1 25.95 446 ASP A O 1
ATOM 3757 N N . MET B 1 1 ? 22.609 -32.156 -34.406 1 88.62 1 MET B N 1
ATOM 3758 C CA . MET B 1 1 ? 21.25 -31.656 -34.5 1 88.62 1 MET B CA 1
ATOM 3759 C C . MET B 1 1 ? 20.297 -32.469 -33.625 1 88.62 1 MET B C 1
ATOM 3761 O O . MET B 1 1 ? 20.469 -33.656 -33.469 1 88.62 1 MET B O 1
ATOM 3765 N N . VAL B 1 2 ? 19.234 -31.781 -33.031 1 91.62 2 VAL B N 1
ATOM 3766 C CA . VAL B 1 2 ? 18.375 -32.438 -32.031 1 91.62 2 VAL B CA 1
ATOM 3767 C C . VAL B 1 2 ? 17.5 -33.469 -32.719 1 91.62 2 VAL B C 1
ATOM 3769 O O . VAL B 1 2 ? 17.062 -33.281 -33.875 1 91.62 2 VAL B O 1
ATOM 3772 N N . ASP B 1 3 ? 17.281 -34.562 -31.984 1 94.56 3 ASP B N 1
ATOM 3773 C CA . ASP B 1 3 ? 16.406 -35.594 -32.531 1 94.56 3 ASP B CA 1
ATOM 3774 C C . ASP B 1 3 ? 15.258 -35.906 -31.594 1 94.56 3 ASP B C 1
ATOM 3776 O O . ASP B 1 3 ? 14.438 -36.781 -31.875 1 94.56 3 ASP B O 1
ATOM 3780 N N . LYS B 1 4 ? 15.18 -35.219 -30.453 1 97.75 4 LYS B N 1
ATOM 3781 C CA . LYS B 1 4 ? 14.109 -35.438 -29.484 1 97.75 4 LYS B CA 1
ATOM 3782 C C . LYS B 1 4 ? 13.508 -34.125 -29.016 1 97.75 4 LYS B C 1
ATOM 3784 O O . LYS B 1 4 ? 14.211 -33.125 -28.922 1 97.75 4 LYS B O 1
ATOM 3789 N N . ILE B 1 5 ? 12.266 -34.188 -28.719 1 98.5 5 ILE B N 1
ATOM 3790 C CA . ILE B 1 5 ? 11.594 -33 -28.172 1 98.5 5 ILE B CA 1
ATOM 3791 C C . ILE B 1 5 ? 10.719 -33.438 -26.984 1 98.5 5 ILE B C 1
ATOM 3793 O O . ILE B 1 5 ? 10.125 -34.5 -27 1 98.5 5 ILE B O 1
ATOM 3797 N N . ILE B 1 6 ? 10.727 -32.719 -25.906 1 98.62 6 ILE B N 1
ATOM 3798 C CA . ILE B 1 6 ? 9.727 -32.781 -24.859 1 98.62 6 ILE B CA 1
ATOM 3799 C C . ILE B 1 6 ? 8.859 -31.516 -24.891 1 98.62 6 ILE B C 1
ATOM 3801 O O . ILE B 1 6 ? 9.375 -30.406 -24.734 1 98.62 6 ILE B O 1
ATOM 3805 N N . LEU B 1 7 ? 7.633 -31.672 -25.125 1 98.75 7 LEU B N 1
ATOM 3806 C CA . LEU B 1 7 ? 6.676 -30.578 -25.266 1 98.75 7 LEU B CA 1
ATOM 3807 C C . LEU B 1 7 ? 5.609 -30.656 -24.188 1 98.75 7 LEU B C 1
ATOM 3809 O O . LEU B 1 7 ? 4.902 -31.656 -24.062 1 98.75 7 LEU B O 1
ATOM 3813 N N . GLY B 1 8 ? 5.555 -29.594 -23.328 1 98.5 8 GLY B N 1
ATOM 3814 C CA . GLY B 1 8 ? 4.574 -29.656 -22.25 1 98.5 8 GLY B CA 1
ATOM 3815 C C . GLY B 1 8 ? 4.039 -28.297 -21.844 1 98.5 8 GLY B C 1
ATOM 3816 O O . GLY B 1 8 ? 4.445 -27.281 -22.406 1 98.5 8 GLY B O 1
ATOM 3817 N N . PHE B 1 9 ? 3.062 -28.312 -20.953 1 98.81 9 PHE B N 1
ATOM 3818 C CA . PHE B 1 9 ? 2.27 -27.125 -20.672 1 98.81 9 PHE B CA 1
ATOM 3819 C C . PHE B 1 9 ? 2.002 -26.984 -19.188 1 98.81 9 PHE B C 1
ATOM 3821 O O . PHE B 1 9 ? 1.734 -27.969 -18.5 1 98.81 9 PHE B O 1
ATOM 3828 N N . GLU B 1 10 ? 2.143 -25.75 -18.734 1 98.56 10 GLU B N 1
ATOM 3829 C CA . GLU B 1 10 ? 1.639 -25.391 -17.406 1 98.56 10 GLU B CA 1
ATOM 3830 C C . GLU B 1 10 ? 0.159 -25.016 -17.469 1 98.56 10 GLU B C 1
ATOM 3832 O O . GLU B 1 10 ? -0.244 -24.172 -18.266 1 98.56 10 GLU B O 1
ATOM 3837 N N . VAL B 1 11 ? -0.665 -25.719 -16.672 1 98.75 11 VAL B N 1
ATOM 3838 C CA . VAL B 1 11 ? -2.092 -25.422 -16.594 1 98.75 11 VAL B CA 1
ATOM 3839 C C . VAL B 1 11 ? -2.436 -24.906 -15.195 1 98.75 11 VAL B C 1
ATOM 3841 O O . VAL B 1 11 ? -2.383 -25.656 -14.227 1 98.75 11 VAL B O 1
ATOM 3844 N N . HIS B 1 12 ? -2.76 -23.609 -15.133 1 98.38 12 HIS B N 1
ATOM 3845 C CA . HIS B 1 12 ? -2.959 -23 -13.82 1 98.38 12 HIS B CA 1
ATOM 3846 C C . HIS B 1 12 ? -4.012 -21.891 -13.875 1 98.38 12 HIS B C 1
ATOM 3848 O O . HIS B 1 12 ? -4.035 -21.109 -14.828 1 98.38 12 HIS B O 1
ATOM 3854 N N . GLN B 1 13 ? -4.953 -21.969 -12.938 1 98.06 13 GLN B N 1
ATOM 3855 C CA . GLN B 1 13 ? -5.906 -20.891 -12.641 1 98.06 13 GLN B CA 1
ATOM 3856 C C . GLN B 1 13 ? -5.941 -20.594 -11.148 1 98.06 13 GLN B C 1
ATOM 3858 O O . GLN B 1 13 ? -6.238 -21.469 -10.336 1 98.06 13 GLN B O 1
ATOM 3863 N N . PRO B 1 14 ? -5.637 -19.344 -10.797 1 98 14 PRO B N 1
ATOM 3864 C CA . PRO B 1 14 ? -5.715 -19 -9.375 1 98 14 PRO B CA 1
ATOM 3865 C C . PRO B 1 14 ? -7.145 -18.719 -8.914 1 98 14 PRO B C 1
ATOM 3867 O O . PRO B 1 14 ? -8.047 -18.562 -9.75 1 98 14 PRO B O 1
ATOM 3870 N N . PHE B 1 15 ? -7.395 -18.859 -7.609 1 98.56 15 PHE B N 1
ATOM 3871 C CA . PHE B 1 15 ? -8.531 -18.188 -7 1 98.56 15 PHE B CA 1
ATOM 3872 C C . PHE B 1 15 ? -8.18 -16.75 -6.648 1 98.56 15 PHE B C 1
ATOM 3874 O O . PHE B 1 15 ? -7.496 -16.484 -5.652 1 98.56 15 PHE B O 1
ATOM 3881 N N . ARG B 1 16 ? -8.742 -15.844 -7.461 1 97.94 16 ARG B N 1
ATOM 3882 C CA . ARG B 1 16 ? -8.328 -14.445 -7.395 1 97.94 16 ARG B CA 1
ATOM 3883 C C . ARG B 1 16 ? -8.969 -13.742 -6.199 1 97.94 16 ARG B C 1
ATOM 3885 O O . ARG B 1 16 ? -10.172 -13.875 -5.965 1 97.94 16 ARG B O 1
ATOM 3892 N N . ILE B 1 17 ? -8.125 -12.953 -5.488 1 98.38 17 ILE B N 1
ATOM 3893 C CA . ILE B 1 17 ? -8.625 -12.086 -4.426 1 98.38 17 ILE B CA 1
ATOM 3894 C C . ILE B 1 17 ? -9.547 -11.016 -5.02 1 98.38 17 ILE B C 1
ATOM 3896 O O . ILE B 1 17 ? -9.289 -10.516 -6.117 1 98.38 17 ILE B O 1
ATOM 3900 N N . ARG B 1 18 ? -10.602 -10.641 -4.293 1 97.19 18 ARG B N 1
ATOM 3901 C CA . ARG B 1 18 ? -11.516 -9.617 -4.781 1 97.19 18 ARG B CA 1
ATOM 3902 C C . ARG B 1 18 ? -10.781 -8.312 -5.086 1 97.19 18 ARG B C 1
ATOM 3904 O O . ARG B 1 18 ? -10.047 -7.797 -4.238 1 97.19 18 ARG B O 1
ATOM 3911 N N . LYS B 1 19 ? -11.023 -7.754 -6.238 1 95.06 19 LYS B N 1
ATOM 3912 C CA . LYS B 1 19 ? -10.336 -6.547 -6.676 1 95.06 19 LYS B CA 1
ATOM 3913 C C . LYS B 1 19 ? -10.805 -5.324 -5.891 1 95.06 19 LYS B C 1
ATOM 3915 O O . LYS B 1 19 ? -10.156 -4.277 -5.918 1 95.06 19 LYS B O 1
ATOM 3920 N N . ASP B 1 20 ? -11.969 -5.422 -5.301 1 95.94 20 ASP B N 1
ATOM 3921 C CA . ASP B 1 20 ? -12.531 -4.301 -4.551 1 95.94 20 ASP B CA 1
ATOM 3922 C C . ASP B 1 20 ? -12.562 -4.609 -3.055 1 95.94 20 ASP B C 1
ATOM 3924 O O . ASP B 1 20 ? -13.391 -4.055 -2.322 1 95.94 20 ASP B O 1
ATOM 3928 N N . ALA B 1 21 ? -11.719 -5.551 -2.607 1 97.44 21 ALA B N 1
ATOM 3929 C CA . ALA B 1 21 ? -11.758 -6.031 -1.229 1 97.44 21 ALA B CA 1
ATOM 3930 C C . ALA B 1 21 ? -11.719 -4.867 -0.242 1 97.44 21 ALA B C 1
ATOM 3932 O O . ALA B 1 21 ? -12.453 -4.859 0.75 1 97.44 21 ALA B O 1
ATOM 3933 N N . PHE B 1 22 ? -10.859 -3.875 -0.506 1 97.81 22 PHE B N 1
ATOM 3934 C CA . PHE B 1 22 ? -10.766 -2.721 0.381 1 97.81 22 PHE B CA 1
ATOM 3935 C C . PHE B 1 22 ? -11.945 -1.779 0.169 1 97.81 22 PHE B C 1
ATOM 3937 O O . PHE B 1 22 ? -12.539 -1.294 1.134 1 97.81 22 PHE B O 1
ATOM 3944 N N . TRP B 1 23 ? -12.297 -1.479 -1.002 1 96.38 23 TRP B N 1
ATOM 3945 C CA . TRP B 1 23 ? -13.273 -0.45 -1.341 1 96.38 23 TRP B CA 1
ATOM 3946 C C . TRP B 1 23 ? -14.688 -0.909 -0.996 1 96.38 23 TRP B C 1
ATOM 3948 O O . TRP B 1 23 ? -15.578 -0.085 -0.774 1 96.38 23 TRP B O 1
ATOM 3958 N N . ASN B 1 24 ? -14.883 -2.23 -0.974 1 95.31 24 ASN B N 1
ATOM 3959 C CA . ASN B 1 24 ? -16.172 -2.828 -0.625 1 95.31 24 ASN B CA 1
ATOM 3960 C C . ASN B 1 24 ? -16 -4.02 0.311 1 95.31 24 ASN B C 1
ATOM 3962 O O . ASN B 1 24 ? -16.281 -5.16 -0.068 1 95.31 24 ASN B O 1
ATOM 3966 N N . PRO B 1 25 ? -15.625 -3.736 1.579 1 95.94 25 PRO B N 1
ATOM 3967 C CA . PRO B 1 25 ? -15.352 -4.836 2.506 1 95.94 25 PRO B CA 1
ATOM 3968 C C . PRO B 1 25 ? -16.594 -5.66 2.828 1 95.94 25 PRO B C 1
ATOM 3970 O O . PRO B 1 25 ? -17.703 -5.121 2.877 1 95.94 25 PRO B O 1
ATOM 3973 N N . ARG B 1 26 ? -16.469 -6.938 3.012 1 94.62 26 ARG B N 1
ATOM 3974 C CA . ARG B 1 26 ? -17.516 -7.871 3.391 1 94.62 26 ARG B CA 1
ATOM 3975 C C . ARG B 1 26 ? -17.172 -8.594 4.691 1 94.62 26 ARG B C 1
ATOM 3977 O O . ARG B 1 26 ? -16.047 -9.031 4.879 1 94.62 26 ARG B O 1
ATOM 3984 N N . PHE B 1 27 ? -18.109 -8.602 5.582 1 93.19 27 PHE B N 1
ATOM 3985 C CA . PHE B 1 27 ? -17.859 -9.211 6.883 1 93.19 27 PHE B CA 1
ATOM 3986 C C . PHE B 1 27 ? -18.766 -10.414 7.102 1 93.19 27 PHE B C 1
ATOM 3988 O O . PHE B 1 27 ? -18.422 -11.344 7.828 1 93.19 27 PHE B O 1
ATOM 3995 N N . ARG B 1 28 ? -19.953 -10.406 6.508 1 92.94 28 ARG B N 1
ATOM 3996 C CA . ARG B 1 28 ? -20.906 -11.492 6.652 1 92.94 28 ARG B CA 1
ATOM 3997 C C . ARG B 1 28 ? -20.75 -12.508 5.523 1 92.94 28 ARG B C 1
ATOM 3999 O O . ARG B 1 28 ? -20.297 -12.164 4.434 1 92.94 28 ARG B O 1
ATOM 4006 N N . GLY B 1 29 ? -21.109 -13.758 5.836 1 92.5 29 GLY B N 1
ATOM 4007 C CA . GLY B 1 29 ? -21.109 -14.789 4.809 1 92.5 29 GLY B CA 1
ATOM 4008 C C . GLY B 1 29 ? -19.875 -15.672 4.855 1 92.5 29 GLY B C 1
ATOM 4009 O O . GLY B 1 29 ? -19.141 -15.68 5.848 1 92.5 29 GLY B O 1
ATOM 4010 N N . ASN B 1 30 ? -19.719 -16.516 3.777 1 94.94 30 ASN B N 1
ATOM 4011 C CA . ASN B 1 30 ? -18.641 -17.484 3.658 1 94.94 30 ASN B CA 1
ATOM 4012 C C . ASN B 1 30 ? -17.281 -16.812 3.475 1 94.94 30 ASN B C 1
ATOM 4014 O O . ASN B 1 30 ? -17.156 -15.875 2.682 1 94.94 30 ASN B O 1
ATOM 4018 N N . VAL B 1 31 ? -16.266 -17.328 4.262 1 97.38 31 VAL B N 1
ATOM 4019 C CA . VAL B 1 31 ? -14.961 -16.688 4.285 1 97.38 31 VAL B CA 1
ATOM 4020 C C . VAL B 1 31 ? -14.352 -16.719 2.889 1 97.38 31 VAL B C 1
ATOM 4022 O O . VAL B 1 31 ? -13.68 -15.758 2.477 1 97.38 31 VAL B O 1
ATOM 4025 N N . LEU B 1 32 ? -14.531 -17.766 2.104 1 98.31 32 LEU B N 1
ATOM 4026 C CA . LEU B 1 32 ? -13.969 -17.859 0.759 1 98.31 32 LEU B CA 1
ATOM 4027 C C . LEU B 1 32 ? -14.578 -16.812 -0.16 1 98.31 32 LEU B C 1
ATOM 4029 O O . LEU B 1 32 ? -13.859 -16.141 -0.899 1 98.31 32 LEU B O 1
ATOM 4033 N N . GLU B 1 33 ? -15.891 -16.609 -0.043 1 96.75 33 GLU B N 1
ATOM 4034 C CA . GLU B 1 33 ? -16.594 -15.656 -0.911 1 96.75 33 GLU B CA 1
ATOM 4035 C C . GLU B 1 33 ? -16.312 -14.219 -0.493 1 96.75 33 GLU B C 1
ATOM 4037 O O . GLU B 1 33 ? -16.438 -13.297 -1.304 1 96.75 33 GLU B O 1
ATOM 4042 N N . ARG B 1 34 ? -15.977 -14.016 0.768 1 97.06 34 ARG B N 1
ATOM 4043 C CA . ARG B 1 34 ? -15.734 -12.664 1.271 1 97.06 34 ARG B CA 1
ATOM 4044 C C . ARG B 1 34 ? -14.398 -12.125 0.761 1 97.06 34 ARG B C 1
ATOM 4046 O O . ARG B 1 34 ? -14.258 -10.922 0.543 1 97.06 34 ARG B O 1
ATOM 4053 N N . PHE B 1 35 ? -13.461 -13.062 0.51 1 98.44 35 PHE B N 1
ATOM 4054 C CA . PHE B 1 35 ? -12.133 -12.562 0.187 1 98.44 35 PHE B CA 1
ATOM 4055 C C . PHE B 1 35 ? -11.758 -12.906 -1.251 1 98.44 35 PHE B C 1
ATOM 4057 O O . PHE B 1 35 ? -10.859 -12.289 -1.827 1 98.44 35 PHE B O 1
ATOM 4064 N N . PHE B 1 36 ? -12.375 -13.844 -1.901 1 98.62 36 PHE B N 1
ATOM 4065 C CA . PHE B 1 36 ? -12.031 -14.266 -3.254 1 98.62 36 PHE B CA 1
ATOM 4066 C C . PHE B 1 36 ? -13.219 -14.086 -4.191 1 98.62 36 PHE B C 1
ATOM 4068 O O . PHE B 1 36 ? -14.367 -14.352 -3.811 1 98.62 36 PHE B O 1
ATOM 4075 N N . ASP B 1 37 ? -13.023 -13.625 -5.363 1 97.56 37 ASP B N 1
ATOM 4076 C CA . ASP B 1 37 ? -14.062 -13.336 -6.344 1 97.56 37 ASP B CA 1
ATOM 4077 C C . ASP B 1 37 ? -14.484 -14.602 -7.086 1 97.56 37 ASP B C 1
ATOM 4079 O O . ASP B 1 37 ? -14.102 -14.812 -8.234 1 97.56 37 ASP B O 1
ATOM 4083 N N . MET B 1 38 ? -15.352 -15.375 -6.496 1 97.5 38 MET B N 1
ATOM 4084 C CA . MET B 1 38 ? -15.742 -16.688 -7.016 1 97.5 38 MET B CA 1
ATOM 4085 C C . MET B 1 38 ? -16.484 -16.547 -8.344 1 97.5 38 MET B C 1
ATOM 4087 O O . MET B 1 38 ? -16.344 -17.391 -9.234 1 97.5 38 MET B O 1
ATOM 4091 N N . GLU B 1 39 ? -17.172 -15.469 -8.477 1 97.19 39 GLU B N 1
ATOM 4092 C CA . GLU B 1 39 ? -17.891 -15.242 -9.727 1 97.19 39 GLU B CA 1
ATOM 4093 C C . GLU B 1 39 ? -16.938 -14.953 -10.875 1 97.19 39 GLU B C 1
ATOM 4095 O O . GLU B 1 39 ? -17.062 -15.523 -11.961 1 97.19 39 GLU B O 1
ATOM 4100 N N . LEU B 1 40 ? -16.047 -14.078 -10.625 1 97.12 40 LEU B N 1
ATOM 4101 C CA . LEU B 1 40 ? -15.055 -13.773 -11.641 1 97.12 40 LEU B CA 1
ATOM 4102 C C . LEU B 1 40 ? -14.234 -15.008 -11.984 1 97.12 40 LEU B C 1
ATOM 4104 O O . LEU B 1 40 ? -13.938 -15.258 -13.156 1 97.12 40 LEU B O 1
ATOM 4108 N N . ASN B 1 41 ? -13.797 -15.742 -11 1 97.88 41 ASN B N 1
ATOM 4109 C CA . ASN B 1 41 ? -13.039 -16.969 -11.219 1 97.88 41 ASN B CA 1
ATOM 4110 C C . ASN B 1 41 ? -13.805 -17.938 -12.109 1 97.88 41 ASN B C 1
ATOM 4112 O O . ASN B 1 41 ? -13.234 -18.531 -13.031 1 97.88 41 ASN B O 1
ATOM 4116 N N . LYS B 1 42 ? -15.039 -18.094 -11.828 1 98.44 42 LYS B N 1
ATOM 4117 C CA . LYS B 1 42 ? -15.891 -18.969 -12.633 1 98.44 42 LYS B CA 1
ATOM 4118 C C . LYS B 1 42 ? -15.977 -18.469 -14.078 1 98.44 42 LYS B C 1
ATOM 4120 O O . LYS B 1 42 ? -15.852 -19.25 -15.016 1 98.44 42 LYS B O 1
ATOM 4125 N N . GLU B 1 43 ? -16.188 -17.203 -14.18 1 98.19 43 GLU B N 1
ATOM 4126 C CA . GLU B 1 43 ? -16.297 -16.609 -15.508 1 98.19 43 GLU B CA 1
ATOM 4127 C C . GLU B 1 43 ? -15.023 -16.812 -16.312 1 98.19 43 GLU B C 1
ATOM 4129 O O . GLU B 1 43 ? -15.078 -17.203 -17.484 1 98.19 43 GLU B O 1
ATOM 4134 N N . ILE B 1 44 ? -13.898 -16.547 -15.727 1 97.31 44 ILE B N 1
ATOM 4135 C CA . ILE B 1 44 ? -12.617 -16.688 -16.406 1 97.31 44 ILE B CA 1
ATOM 4136 C C . ILE B 1 44 ? -12.367 -18.156 -16.75 1 97.31 44 ILE B C 1
ATOM 4138 O O . ILE B 1 44 ? -11.961 -18.484 -17.859 1 97.31 44 ILE B O 1
ATOM 4142 N N . PHE B 1 45 ? -12.625 -19.016 -15.82 1 98.38 45 PHE B N 1
ATOM 4143 C CA . PHE B 1 45 ? -12.43 -20.438 -16.062 1 98.38 45 PHE B CA 1
ATOM 4144 C C . PHE B 1 45 ? -13.258 -20.906 -17.25 1 98.38 45 PHE B C 1
ATOM 4146 O O . PHE B 1 45 ? -12.758 -21.625 -18.125 1 98.38 45 PHE B O 1
ATOM 4153 N N . ASN B 1 46 ? -14.492 -20.484 -17.266 1 98.44 46 ASN B N 1
ATOM 4154 C CA . ASN B 1 46 ? -15.383 -20.891 -18.344 1 98.44 46 ASN B CA 1
ATOM 4155 C C . ASN B 1 46 ? -14.898 -20.375 -19.703 1 98.44 46 ASN B C 1
ATOM 4157 O O . ASN B 1 46 ? -14.992 -21.062 -20.703 1 98.44 46 ASN B O 1
ATOM 4161 N N . ARG B 1 47 ? -14.445 -19.188 -19.688 1 97.62 47 ARG B N 1
ATOM 4162 C CA . ARG B 1 47 ? -13.914 -18.609 -20.922 1 97.62 47 ARG B CA 1
ATOM 4163 C C . ARG B 1 47 ? -12.703 -19.391 -21.422 1 97.62 47 ARG B C 1
ATOM 4165 O O . ARG B 1 47 ? -12.648 -19.781 -22.578 1 97.62 47 ARG B O 1
ATOM 4172 N N . VAL B 1 48 ? -11.75 -19.656 -20.531 1 97.94 48 VAL B N 1
ATOM 4173 C CA . VAL B 1 48 ? -10.531 -20.359 -20.906 1 97.94 48 VAL B CA 1
ATOM 4174 C C . VAL B 1 48 ? -10.859 -21.797 -21.297 1 97.94 48 VAL B C 1
ATOM 4176 O O . VAL B 1 48 ? -10.242 -22.359 -22.203 1 97.94 48 VAL B O 1
ATOM 4179 N N . LYS B 1 49 ? -11.82 -22.391 -20.547 1 98.25 49 LYS B N 1
ATOM 4180 C CA . LYS B 1 49 ? -12.297 -23.734 -20.875 1 98.25 49 LYS B CA 1
ATOM 4181 C C . LYS B 1 49 ? -12.766 -23.797 -22.328 1 98.25 49 LYS B C 1
ATOM 4183 O O . LYS B 1 49 ? -12.367 -24.703 -23.078 1 98.25 49 LYS B O 1
ATOM 4188 N N . ARG B 1 50 ? -13.5 -22.875 -22.766 1 97.81 50 ARG B N 1
ATOM 4189 C CA . ARG B 1 50 ? -14.102 -22.859 -24.094 1 97.81 50 ARG B CA 1
ATOM 4190 C C . ARG B 1 50 ? -13.055 -22.578 -25.172 1 97.81 50 ARG B C 1
ATOM 4192 O O . ARG B 1 50 ? -13.109 -23.141 -26.266 1 97.81 50 ARG B O 1
ATOM 4199 N N . LYS B 1 51 ? -12.117 -21.766 -24.812 1 97.5 51 LYS B N 1
ATOM 4200 C CA . LYS B 1 51 ? -11.211 -21.266 -25.844 1 97.5 51 LYS B CA 1
ATOM 4201 C C . LYS B 1 51 ? -9.922 -22.062 -25.891 1 97.5 51 LYS B C 1
ATOM 4203 O O . LYS B 1 51 ? -9.258 -22.125 -26.938 1 97.5 51 LYS B O 1
ATOM 4208 N N . CYS B 1 52 ? -9.586 -22.672 -24.828 1 98.31 52 CYS B N 1
ATOM 4209 C CA . CYS B 1 52 ? -8.281 -23.312 -24.75 1 98.31 52 CYS B CA 1
ATOM 4210 C C . CYS B 1 52 ? -8.406 -24.734 -24.234 1 98.31 52 CYS B C 1
ATOM 4212 O O . CYS B 1 52 ? -8.211 -25.703 -24.984 1 98.31 52 CYS B O 1
ATOM 4214 N N . TYR B 1 53 ? -8.891 -25.047 -23.031 1 98.62 53 TYR B N 1
ATOM 4215 C CA . TYR B 1 53 ? -8.766 -26.328 -22.375 1 98.62 53 TYR B CA 1
ATOM 4216 C C . TYR B 1 53 ? -9.453 -27.422 -23.188 1 98.62 53 TYR B C 1
ATOM 4218 O O . TYR B 1 53 ? -8.891 -28.516 -23.375 1 98.62 53 TYR B O 1
ATOM 4226 N N . ILE B 1 54 ? -10.609 -27.172 -23.641 1 98.62 54 ILE B N 1
ATOM 4227 C CA . ILE B 1 54 ? -11.344 -28.203 -24.359 1 98.62 54 ILE B CA 1
ATOM 4228 C C . ILE B 1 54 ? -10.781 -28.359 -25.781 1 98.62 54 ILE B C 1
ATOM 4230 O O . ILE B 1 54 ? -10.305 -29.438 -26.156 1 98.62 54 ILE B O 1
ATOM 4234 N N . PRO B 1 55 ? -10.773 -27.266 -26.562 1 98.5 55 PRO B N 1
ATOM 4235 C CA . PRO B 1 55 ? -10.336 -27.469 -27.953 1 98.5 55 PRO B CA 1
ATOM 4236 C C . PRO B 1 55 ? -8.875 -27.906 -28.047 1 98.5 55 PRO B C 1
ATOM 4238 O O . PRO B 1 55 ? -8.539 -28.781 -28.844 1 98.5 55 PRO B O 1
ATOM 4241 N N . ALA B 1 56 ? -7.973 -27.281 -27.359 1 98.75 56 ALA B N 1
ATOM 4242 C CA . ALA B 1 56 ? -6.559 -27.656 -27.422 1 98.75 56 ALA B CA 1
ATOM 4243 C C . ALA B 1 56 ? -6.344 -29.094 -26.984 1 98.75 56 ALA B C 1
ATOM 4245 O O . ALA B 1 56 ? -5.566 -29.828 -27.594 1 98.75 56 ALA B O 1
ATOM 4246 N N . THR B 1 57 ? -7.055 -29.531 -25.891 1 98.81 57 THR B N 1
ATOM 4247 C CA . THR B 1 57 ? -6.902 -30.891 -25.391 1 98.81 57 THR B CA 1
ATOM 4248 C C . THR B 1 57 ? -7.453 -31.906 -26.406 1 98.81 57 THR B C 1
ATOM 4250 O O . THR B 1 57 ? -6.895 -33 -26.562 1 98.81 57 THR B O 1
ATOM 4253 N N . LYS B 1 58 ? -8.5 -31.594 -27.031 1 98.69 58 LYS B N 1
ATOM 4254 C CA . LYS B 1 58 ? -9.047 -32.469 -28.062 1 98.69 58 LYS B CA 1
ATOM 4255 C C . LYS B 1 58 ? -8.07 -32.625 -29.219 1 98.69 58 LYS B C 1
ATOM 4257 O O . LYS B 1 58 ? -7.914 -33.719 -29.766 1 98.69 58 LYS B O 1
ATOM 4262 N N . ILE B 1 59 ? -7.492 -31.531 -29.609 1 98.75 59 ILE B N 1
ATOM 4263 C CA . ILE B 1 59 ? -6.496 -31.578 -30.672 1 98.75 59 ILE B CA 1
ATOM 4264 C C . ILE B 1 59 ? -5.355 -32.5 -30.281 1 98.75 59 ILE B C 1
ATOM 4266 O O . ILE B 1 59 ? -4.938 -33.344 -31.078 1 98.75 59 ILE B O 1
ATOM 4270 N N . ILE B 1 60 ? -4.852 -32.344 -29.094 1 98.75 60 ILE B N 1
ATOM 4271 C CA . ILE B 1 60 ? -3.75 -33.156 -28.594 1 98.75 60 ILE B CA 1
ATOM 4272 C C . ILE B 1 60 ? -4.156 -34.625 -28.609 1 98.75 60 ILE B C 1
ATOM 4274 O O . ILE B 1 60 ? -3.4 -35.5 -29.078 1 98.75 60 ILE B O 1
ATOM 4278 N N . LEU B 1 61 ? -5.371 -34.938 -28.094 1 98.56 61 LEU B N 1
ATOM 4279 C CA . LEU B 1 61 ? -5.875 -36.312 -28.078 1 98.56 61 LEU B CA 1
ATOM 4280 C C . LEU B 1 61 ? -5.957 -36.906 -29.484 1 98.56 61 LEU B C 1
ATOM 4282 O O . LEU B 1 61 ? -5.523 -38.031 -29.719 1 98.56 61 LEU B O 1
ATOM 4286 N N . GLU B 1 62 ? -6.473 -36.125 -30.375 1 98.38 62 GLU B N 1
ATOM 4287 C CA . GLU B 1 62 ? -6.613 -36.562 -31.766 1 98.38 62 GLU B CA 1
ATOM 4288 C C . GLU B 1 62 ? -5.254 -36.844 -32.375 1 98.38 62 GLU B C 1
ATOM 4290 O O . GLU B 1 62 ? -5.102 -37.844 -33.094 1 98.38 62 GLU B O 1
ATOM 4295 N N . GLU B 1 63 ? -4.367 -36 -32.156 1 98.25 63 GLU B N 1
ATOM 4296 C CA . GLU B 1 63 ? -3.045 -36.188 -32.781 1 98.25 63 GLU B CA 1
ATOM 4297 C C . GLU B 1 63 ? -2.32 -37.375 -32.156 1 98.25 63 GLU B C 1
ATOM 4299 O O . GLU B 1 63 ? -1.559 -38.062 -32.844 1 98.25 63 GLU B O 1
ATOM 4304 N N . ILE B 1 64 ? -2.502 -37.656 -30.859 1 98.56 64 ILE B N 1
ATOM 4305 C CA . ILE B 1 64 ? -1.945 -38.844 -30.219 1 98.56 64 ILE B CA 1
ATOM 4306 C C . ILE B 1 64 ? -2.531 -40.094 -30.859 1 98.56 64 ILE B C 1
ATOM 4308 O O . ILE B 1 64 ? -1.794 -41 -31.219 1 98.56 64 ILE B O 1
ATOM 4312 N N . GLU B 1 65 ? -3.814 -40.094 -31.078 1 97.62 65 GLU B N 1
ATOM 4313 C CA . GLU B 1 65 ? -4.5 -41.25 -31.656 1 97.62 65 GLU B CA 1
ATOM 4314 C C . GLU B 1 65 ? -4.09 -41.438 -33.125 1 97.62 65 GLU B C 1
ATOM 4316 O O . GLU B 1 65 ? -3.799 -42.562 -33.531 1 97.62 65 GLU B O 1
ATOM 4321 N N . ASN B 1 66 ? -4.102 -40.375 -33.812 1 97.12 66 ASN B N 1
ATOM 4322 C CA . ASN B 1 66 ? -3.684 -40.469 -35.188 1 97.12 66 ASN B CA 1
ATOM 4323 C C . ASN B 1 66 ? -2.268 -41 -35.344 1 97.12 66 ASN B C 1
ATOM 4325 O O . ASN B 1 66 ? -1.996 -41.844 -36.219 1 97.12 66 ASN B O 1
ATOM 4329 N N . ALA B 1 67 ? -1.429 -40.5 -34.531 1 97.31 67 ALA B N 1
ATOM 4330 C CA . ALA B 1 67 ? -0.038 -40.938 -34.562 1 97.31 67 ALA B CA 1
ATOM 4331 C C . ALA B 1 67 ? 0.065 -42.438 -34.281 1 97.31 67 ALA B C 1
ATOM 4333 O O . ALA B 1 67 ? 0.837 -43.156 -34.906 1 97.31 67 ALA B O 1
ATOM 4334 N N . GLU B 1 68 ? -0.64 -42.844 -33.312 1 95.31 68 GLU B N 1
ATOM 4335 C CA . GLU B 1 68 ? -0.642 -44.281 -32.969 1 95.31 68 GLU B CA 1
ATOM 4336 C C . GLU B 1 68 ? -1.083 -45.125 -34.156 1 95.31 68 GLU B C 1
ATOM 4338 O O . GLU B 1 68 ? -0.487 -46.156 -34.438 1 95.31 68 GLU B O 1
ATOM 4343 N N . ASP B 1 69 ? -2.084 -44.688 -34.812 1 96 69 ASP B N 1
ATOM 4344 C CA . ASP B 1 69 ? -2.604 -45.375 -36 1 96 69 ASP B CA 1
ATOM 4345 C C . ASP B 1 69 ? -1.562 -45.406 -37.125 1 96 69 ASP B C 1
ATOM 4347 O O . ASP B 1 69 ? -1.533 -46.375 -37.906 1 96 69 ASP B O 1
ATOM 4351 N N . GLU B 1 70 ? -0.768 -44.469 -37.125 1 95.31 70 GLU B N 1
ATOM 4352 C CA . GLU B 1 70 ? 0.233 -44.344 -38.156 1 95.31 70 GLU B CA 1
ATOM 4353 C C . GLU B 1 70 ? 1.548 -45 -37.75 1 95.31 70 GLU B C 1
ATOM 4355 O O . GLU B 1 70 ? 2.521 -44.969 -38.5 1 95.31 70 GLU B O 1
ATOM 4360 N N . GLY B 1 71 ? 1.672 -45.5 -36.562 1 92.88 71 GLY B N 1
ATOM 4361 C CA . GLY B 1 71 ? 2.863 -46.188 -36.094 1 92.88 71 GLY B CA 1
ATOM 4362 C C . GLY B 1 71 ? 3.908 -45.25 -35.531 1 92.88 71 GLY B C 1
ATOM 4363 O O . GLY B 1 71 ? 5.102 -45.562 -35.531 1 92.88 71 GLY B O 1
ATOM 4364 N N . ARG B 1 72 ? 3.5 -44.031 -35.25 1 94.19 72 ARG B N 1
ATOM 4365 C CA . ARG B 1 72 ? 4.383 -43.031 -34.625 1 94.19 72 ARG B CA 1
ATOM 4366 C C . ARG B 1 72 ? 3.926 -42.719 -33.188 1 94.19 72 ARG B C 1
ATOM 4368 O O . ARG B 1 72 ? 2.896 -43.219 -32.75 1 94.19 72 ARG B O 1
ATOM 4375 N N . GLU B 1 73 ? 4.738 -41.938 -32.5 1 95.81 73 GLU B N 1
ATOM 4376 C CA . GLU B 1 73 ? 4.375 -41.562 -31.156 1 95.81 73 GLU B CA 1
ATOM 4377 C C . GLU B 1 73 ? 4.34 -40.031 -31 1 95.81 73 GLU B C 1
ATOM 4379 O O . GLU B 1 73 ? 5.25 -39.344 -31.453 1 95.81 73 GLU B O 1
ATOM 4384 N N . VAL B 1 74 ? 3.312 -39.594 -30.516 1 98.44 74 VAL B N 1
ATOM 4385 C CA . VAL B 1 74 ? 3.16 -38.219 -30.094 1 98.44 74 VAL B CA 1
ATOM 4386 C C . VAL B 1 74 ? 2.898 -38.156 -28.594 1 98.44 74 VAL B C 1
ATOM 4388 O O . VAL B 1 74 ? 2.016 -38.844 -28.078 1 98.44 74 VAL B O 1
ATOM 4391 N N . LYS B 1 75 ? 3.744 -37.406 -27.875 1 98.75 75 LYS B N 1
ATOM 4392 C CA . LYS B 1 75 ? 3.686 -37.375 -26.406 1 98.75 75 LYS B CA 1
ATOM 4393 C C . LYS B 1 75 ? 3.715 -35.938 -25.906 1 98.75 75 LYS B C 1
ATOM 4395 O O . LYS B 1 75 ? 4.285 -35.062 -26.562 1 98.75 75 LYS B O 1
ATOM 4400 N N . PHE B 1 76 ? 3.09 -35.688 -24.828 1 98.88 76 PHE B N 1
ATOM 4401 C CA . PHE B 1 76 ? 3.076 -34.406 -24.172 1 98.88 76 PHE B CA 1
ATOM 4402 C C . PHE B 1 76 ? 3.225 -34.562 -22.656 1 98.88 76 PHE B C 1
ATOM 4404 O O . PHE B 1 76 ? 3.02 -35.656 -22.125 1 98.88 76 PHE B O 1
ATOM 4411 N N . PHE B 1 77 ? 3.668 -33.531 -21.984 1 98.81 77 PHE B N 1
ATOM 4412 C CA . PHE B 1 77 ? 3.562 -33.5 -20.531 1 98.81 77 PHE B CA 1
ATOM 4413 C C . PHE B 1 77 ? 2.801 -32.281 -20.047 1 98.81 77 PHE B C 1
ATOM 4415 O O . PHE B 1 77 ? 2.721 -31.281 -20.766 1 98.81 77 PHE B O 1
ATOM 4422 N N . PHE B 1 78 ? 2.172 -32.406 -18.875 1 98.88 78 PHE B N 1
ATOM 4423 C CA . PHE B 1 78 ? 1.399 -31.328 -18.266 1 98.88 78 PHE B CA 1
ATOM 4424 C C . PHE B 1 78 ? 1.809 -31.125 -16.812 1 98.88 78 PHE B C 1
ATOM 4426 O O . PHE B 1 78 ? 2.148 -32.094 -16.125 1 98.88 78 PHE B O 1
ATOM 4433 N N . SER B 1 79 ? 1.846 -29.938 -16.406 1 98.75 79 SER B N 1
ATOM 4434 C CA . SER B 1 79 ? 1.864 -29.562 -14.992 1 98.75 79 SER B CA 1
ATOM 4435 C C . SER B 1 79 ? 0.572 -28.859 -14.594 1 98.75 79 SER B C 1
ATOM 4437 O O . SER B 1 79 ? 0.38 -27.688 -14.891 1 98.75 79 SER B O 1
ATOM 4439 N N . LEU B 1 80 ? -0.337 -29.578 -13.898 1 98.81 80 LEU B N 1
ATOM 4440 C CA . LEU B 1 80 ? -1.628 -29.047 -13.469 1 98.81 80 LEU B CA 1
ATOM 4441 C C . LEU B 1 80 ? -1.576 -28.609 -12.016 1 98.81 80 LEU B C 1
ATOM 4443 O O . LEU B 1 80 ? -1.249 -29.391 -11.125 1 98.81 80 LEU B O 1
ATOM 4447 N N . SER B 1 81 ? -1.904 -27.375 -11.758 1 98.75 81 SER B N 1
ATOM 4448 C CA . SER B 1 81 ? -1.983 -26.969 -10.352 1 98.75 81 SER B CA 1
ATOM 4449 C C . SER B 1 81 ? -3.211 -27.578 -9.68 1 98.75 81 SER B C 1
ATOM 4451 O O . SER B 1 81 ? -4.199 -27.891 -10.336 1 98.75 81 SER B O 1
ATOM 4453 N N . GLY B 1 82 ? -3.068 -27.734 -8.375 1 98.81 82 GLY B N 1
ATOM 4454 C CA . GLY B 1 82 ? -4.23 -28.172 -7.609 1 98.81 82 GLY B CA 1
ATOM 4455 C C . GLY B 1 82 ? -5.395 -27.203 -7.703 1 98.81 82 GLY B C 1
ATOM 4456 O O . GLY B 1 82 ? -6.551 -27.625 -7.766 1 98.81 82 GLY B O 1
ATOM 4457 N N . THR B 1 83 ? -5.141 -25.906 -7.738 1 98.75 83 THR B N 1
ATOM 4458 C CA . THR B 1 83 ? -6.191 -24.891 -7.84 1 98.75 83 THR B CA 1
ATOM 4459 C C . THR B 1 83 ? -6.941 -25.031 -9.156 1 98.75 83 THR B C 1
ATOM 4461 O O . THR B 1 83 ? -8.156 -24.844 -9.211 1 98.75 83 THR B O 1
ATOM 4464 N N . PHE B 1 84 ? -6.207 -25.375 -10.25 1 98.69 84 PHE B N 1
ATOM 4465 C CA . PHE B 1 84 ? -6.871 -25.656 -11.516 1 98.69 84 PHE B CA 1
ATOM 4466 C C . PHE B 1 84 ? -7.809 -26.844 -11.391 1 98.69 84 PHE B C 1
ATOM 4468 O O . PHE B 1 84 ? -8.953 -26.797 -11.844 1 98.69 84 PHE B O 1
ATOM 4475 N N . ILE B 1 85 ? -7.312 -27.906 -10.789 1 98.81 85 ILE B N 1
ATOM 4476 C CA . ILE B 1 85 ? -8.094 -29.125 -10.656 1 98.81 85 ILE B CA 1
ATOM 4477 C C . ILE B 1 85 ? -9.359 -28.844 -9.844 1 98.81 85 ILE B C 1
ATOM 4479 O O . ILE B 1 85 ? -10.445 -29.312 -10.188 1 98.81 85 ILE B O 1
ATOM 4483 N N . GLU B 1 86 ? -9.234 -28 -8.773 1 98.5 86 GLU B N 1
ATOM 4484 C CA . GLU B 1 86 ? -10.398 -27.625 -7.98 1 98.5 86 GLU B CA 1
ATOM 4485 C C . GLU B 1 86 ? -11.43 -26.891 -8.828 1 98.5 86 GLU B C 1
ATOM 4487 O O . GLU B 1 86 ? -12.625 -27.156 -8.734 1 98.5 86 GLU B O 1
ATOM 4492 N N . GLN B 1 87 ? -10.953 -25.984 -9.586 1 98.62 87 GLN B N 1
ATOM 4493 C CA . GLN B 1 87 ? -11.859 -25.203 -10.414 1 98.62 87 GLN B CA 1
ATOM 4494 C C . GLN B 1 87 ? -12.492 -26.062 -11.5 1 98.62 87 GLN B C 1
ATOM 4496 O O . GLN B 1 87 ? -13.68 -25.906 -11.805 1 98.62 87 GLN B O 1
ATOM 4501 N N . ALA B 1 88 ? -11.703 -26.969 -12.094 1 98.69 88 ALA B N 1
ATOM 4502 C CA . ALA B 1 88 ? -12.242 -27.891 -13.102 1 98.69 88 ALA B CA 1
ATOM 4503 C C . ALA B 1 88 ? -13.312 -28.797 -12.492 1 98.69 88 ALA B C 1
ATOM 4505 O O . ALA B 1 88 ? -14.305 -29.109 -13.148 1 98.69 88 ALA B O 1
ATOM 4506 N N . GLU B 1 89 ? -13.094 -29.219 -11.281 1 98.25 89 GLU B N 1
ATOM 4507 C CA . GLU B 1 89 ? -14.086 -30.047 -10.594 1 98.25 89 GLU B CA 1
ATOM 4508 C C . GLU B 1 89 ? -15.383 -29.281 -10.383 1 98.25 89 GLU B C 1
ATOM 4510 O O . GLU B 1 89 ? -16.469 -29.844 -10.516 1 98.25 89 GLU B O 1
ATOM 4515 N N . LYS B 1 90 ? -15.258 -28.031 -10.086 1 97.5 90 LYS B N 1
ATOM 4516 C CA . LYS B 1 90 ? -16.422 -27.188 -9.789 1 97.5 90 LYS B CA 1
ATOM 4517 C C . LYS B 1 90 ? -17.141 -26.766 -11.062 1 97.5 90 LYS B C 1
ATOM 4519 O O . LYS B 1 90 ? -18.375 -26.703 -11.094 1 97.5 90 LYS B O 1
ATOM 4524 N N . TRP B 1 91 ? -16.328 -26.438 -12.094 1 98.06 91 TRP B N 1
ATOM 4525 C CA . TRP B 1 91 ? -16.953 -25.719 -13.195 1 98.06 91 TRP B CA 1
ATOM 4526 C C . TRP B 1 91 ? -16.656 -26.375 -14.531 1 98.06 91 TRP B C 1
ATOM 4528 O O . TRP B 1 91 ? -17.156 -25.953 -15.578 1 98.06 91 TRP B O 1
ATOM 4538 N N . GLY B 1 92 ? -15.828 -27.406 -14.57 1 97.88 92 GLY B N 1
ATOM 4539 C CA . GLY B 1 92 ? -15.406 -27.969 -15.836 1 97.88 92 GLY B CA 1
ATOM 4540 C C . GLY B 1 92 ? -15.031 -29.438 -15.734 1 97.88 92 GLY B C 1
ATOM 4541 O O . GLY B 1 92 ? -13.938 -29.844 -16.141 1 97.88 92 GLY B O 1
ATOM 4542 N N . LYS B 1 93 ? -15.914 -30.266 -15.258 1 98 93 LYS B N 1
ATOM 4543 C CA . LYS B 1 93 ? -15.664 -31.703 -15.117 1 98 93 LYS B CA 1
ATOM 4544 C C . LYS B 1 93 ? -15.305 -32.344 -16.453 1 98 93 LYS B C 1
ATOM 4546 O O . LYS B 1 93 ? -14.523 -33.281 -16.516 1 98 93 LYS B O 1
ATOM 4551 N N . ASP B 1 94 ? -15.859 -31.797 -17.5 1 98.19 94 ASP B N 1
ATOM 4552 C CA . ASP B 1 94 ? -15.547 -32.312 -18.844 1 98.19 94 ASP B CA 1
ATOM 4553 C C . ASP B 1 94 ? -14.078 -32.062 -19.188 1 98.19 94 ASP B C 1
ATOM 4555 O O . ASP B 1 94 ? -13.469 -32.875 -19.891 1 98.19 94 ASP B O 1
ATOM 4559 N N . VAL B 1 95 ? -13.523 -30.984 -18.719 1 98.5 95 VAL B N 1
ATOM 4560 C CA . VAL B 1 95 ? -12.094 -30.734 -18.906 1 98.5 95 VAL B CA 1
ATOM 4561 C C . VAL B 1 95 ? -11.281 -31.797 -18.172 1 98.5 95 VAL B C 1
ATOM 4563 O O . VAL B 1 95 ? -10.32 -32.344 -18.734 1 98.5 95 VAL B O 1
ATOM 4566 N N . LEU B 1 96 ? -11.648 -32.094 -16.922 1 98.12 96 LEU B N 1
ATOM 4567 C CA . LEU B 1 96 ? -10.953 -33.094 -16.125 1 98.12 96 LEU B CA 1
ATOM 4568 C C . LEU B 1 96 ? -11.031 -34.469 -16.797 1 98.12 96 LEU B C 1
ATOM 4570 O O . LEU B 1 96 ? -10.055 -35.219 -16.812 1 98.12 96 LEU B O 1
ATOM 4574 N N . GLU B 1 97 ? -12.141 -34.75 -17.297 1 98.38 97 GLU B N 1
ATOM 4575 C CA . GLU B 1 97 ? -12.336 -36.031 -18 1 98.38 97 GLU B CA 1
ATOM 4576 C C . GLU B 1 97 ? -11.422 -36.125 -19.203 1 98.38 97 GLU B C 1
ATOM 4578 O O . GLU B 1 97 ? -10.867 -37.188 -19.484 1 98.38 97 GLU B O 1
ATOM 4583 N N . LEU B 1 98 ? -11.32 -35.062 -19.953 1 98.56 98 LEU B N 1
ATOM 4584 C CA . LEU B 1 98 ? -10.43 -35.062 -21.109 1 98.56 98 LEU B CA 1
ATOM 4585 C C . LEU B 1 98 ? -8.992 -35.344 -20.688 1 98.56 98 LEU B C 1
ATOM 4587 O O . LEU B 1 98 ? -8.281 -36.094 -21.359 1 98.56 98 LEU B O 1
ATOM 4591 N N . PHE B 1 99 ? -8.57 -34.75 -19.594 1 98.75 99 PHE B N 1
ATOM 4592 C CA . PHE B 1 99 ? -7.223 -35 -19.094 1 98.75 99 PHE B CA 1
ATOM 4593 C C . PHE B 1 99 ? -7.066 -36.438 -18.641 1 98.75 99 PHE B C 1
ATOM 4595 O O . PHE B 1 99 ? -5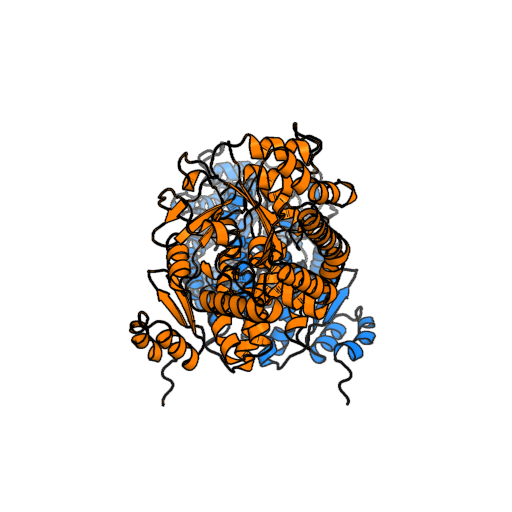.988 -37.031 -18.766 1 98.75 99 PHE B O 1
ATOM 4602 N N . GLN B 1 100 ? -8.148 -37 -18.078 1 98.62 100 GLN B N 1
ATOM 4603 C CA . GLN B 1 100 ? -8.117 -38.406 -17.672 1 98.62 100 GLN B CA 1
ATOM 4604 C C . GLN B 1 100 ? -7.984 -39.312 -18.891 1 98.62 100 GLN B C 1
ATOM 4606 O O . GLN B 1 100 ? -7.273 -40.312 -18.828 1 98.62 100 GLN B O 1
ATOM 4611 N N . VAL B 1 101 ? -8.656 -38.938 -19.953 1 98.62 101 VAL B N 1
ATOM 4612 C CA . VAL B 1 101 ? -8.523 -39.688 -21.188 1 98.62 101 VAL B CA 1
ATOM 4613 C C . VAL B 1 101 ? -7.082 -39.594 -21.688 1 98.62 101 VAL B C 1
ATOM 4615 O O . VAL B 1 101 ? -6.492 -40.594 -22.109 1 98.62 101 VAL B O 1
ATOM 4618 N N . LEU B 1 102 ? -6.559 -38.406 -21.688 1 98.62 102 LEU B N 1
ATOM 4619 C CA . LEU B 1 102 ? -5.164 -38.219 -22.078 1 98.62 102 LEU B CA 1
ATOM 4620 C C . LEU B 1 102 ? -4.254 -39.156 -21.25 1 98.62 102 LEU B C 1
ATOM 4622 O O . LEU B 1 102 ? -3.33 -39.75 -21.797 1 98.62 102 LEU B O 1
ATOM 4626 N N . SER B 1 103 ? -4.5 -39.156 -19.953 1 98.44 103 SER B N 1
ATOM 4627 C CA . SER B 1 103 ? -3.701 -40 -19.078 1 98.44 103 SER B CA 1
ATOM 4628 C C . SER B 1 103 ? -3.783 -41.469 -19.484 1 98.44 103 SER B C 1
ATOM 4630 O O . SER B 1 103 ? -2.787 -42.188 -19.438 1 98.44 103 SER B O 1
ATOM 4632 N N . SER B 1 104 ? -4.902 -41.906 -19.906 1 97.81 104 SER B N 1
ATOM 4633 C CA . SER B 1 104 ? -5.152 -43.312 -20.234 1 97.81 104 SER B CA 1
ATOM 4634 C C . SER B 1 104 ? -4.422 -43.719 -21.516 1 97.81 104 SER B C 1
ATOM 4636 O O . SER B 1 104 ? -4.188 -44.906 -21.75 1 97.81 104 SER B O 1
ATOM 4638 N N . THR B 1 105 ? -4.051 -42.75 -22.359 1 97.75 105 THR B N 1
ATOM 4639 C CA . THR B 1 105 ? -3.33 -43.031 -23.578 1 97.75 105 THR B CA 1
ATOM 4640 C C . THR B 1 105 ? -1.91 -43.5 -23.281 1 97.75 105 THR B C 1
ATOM 4642 O O . THR B 1 105 ? -1.247 -44.094 -24.141 1 97.75 105 THR B O 1
ATOM 4645 N N . LYS B 1 106 ? -1.428 -43.125 -22.062 1 97.31 106 LYS B N 1
ATOM 4646 C CA . LYS B 1 106 ? -0.07 -43.406 -21.609 1 97.31 106 LYS B CA 1
ATOM 4647 C C . LYS B 1 106 ? 0.957 -42.625 -22.406 1 97.31 106 LYS B C 1
ATOM 4649 O O . LYS B 1 106 ? 2.152 -42.906 -22.359 1 97.31 106 LYS B O 1
ATOM 4654 N N . LYS B 1 107 ? 0.462 -41.719 -23.219 1 98.56 107 LYS B N 1
ATOM 4655 C CA . LYS B 1 107 ? 1.331 -40.844 -24.016 1 98.56 107 LYS B CA 1
ATOM 4656 C C . LYS B 1 107 ? 1.459 -39.469 -23.375 1 98.56 107 LYS B C 1
ATOM 4658 O O . LYS B 1 107 ? 2.047 -38.562 -23.969 1 98.56 107 LYS B O 1
ATOM 4663 N N . VAL B 1 108 ? 0.926 -39.312 -22.172 1 98.81 108 VAL B N 1
ATOM 4664 C CA . VAL B 1 108 ? 0.967 -38.031 -21.469 1 98.81 108 VAL B CA 1
ATOM 4665 C C . VAL B 1 108 ? 1.51 -38.219 -20.062 1 98.81 108 VAL B C 1
ATOM 4667 O O . VAL B 1 108 ? 1.133 -39.188 -19.375 1 98.81 108 VAL B O 1
ATOM 4670 N N . GLU B 1 109 ? 2.432 -37.375 -19.656 1 98.81 109 GLU B N 1
ATOM 4671 C CA . GLU B 1 109 ? 2.992 -37.375 -18.312 1 98.81 109 GLU B CA 1
ATOM 4672 C C . GLU B 1 109 ? 2.527 -36.156 -17.516 1 98.81 109 GLU B C 1
ATOM 4674 O O . GLU B 1 109 ? 2.516 -35.031 -18.031 1 98.81 109 GLU B O 1
ATOM 4679 N N . PHE B 1 110 ? 2.051 -36.375 -16.312 1 98.88 110 PHE B N 1
ATOM 4680 C CA . PHE B 1 110 ? 1.718 -35.25 -15.398 1 98.88 110 PHE B CA 1
ATOM 4681 C C . PHE B 1 110 ? 2.834 -35.031 -14.391 1 98.88 110 PHE B C 1
ATOM 4683 O O . PHE B 1 110 ? 3.197 -35.969 -13.648 1 98.88 110 PHE B O 1
ATOM 4690 N N . LEU B 1 111 ? 3.396 -33.844 -14.32 1 98.88 111 LEU B N 1
ATOM 4691 C CA . LEU B 1 111 ? 4.508 -33.5 -13.445 1 98.88 111 LEU B CA 1
ATOM 4692 C C . LEU B 1 111 ? 4.008 -33.188 -12.031 1 98.88 111 LEU B C 1
ATOM 4694 O O . LEU B 1 111 ? 2.812 -32.969 -11.828 1 98.88 111 LEU B O 1
ATOM 4698 N N . GLY B 1 112 ? 4.98 -33.312 -11.094 1 98.5 112 GLY B N 1
ATOM 4699 C CA . GLY B 1 112 ? 4.723 -32.75 -9.781 1 98.5 112 GLY B CA 1
ATOM 4700 C C . GLY B 1 112 ? 4.863 -31.234 -9.75 1 98.5 112 GLY B C 1
ATOM 4701 O O . GLY B 1 112 ? 5.598 -30.656 -10.555 1 98.5 112 GLY B O 1
ATOM 4702 N N . GLN B 1 113 ? 4.207 -30.594 -8.859 1 98.38 113 GLN B N 1
ATOM 4703 C CA . GLN B 1 113 ? 4.305 -29.172 -8.562 1 98.38 113 GLN B CA 1
ATOM 4704 C C . GLN B 1 113 ? 3.695 -28.844 -7.199 1 98.38 113 GLN B C 1
ATOM 4706 O O . GLN B 1 113 ? 3.479 -29.75 -6.383 1 98.38 113 GLN B O 1
ATOM 4711 N N . THR B 1 114 ? 3.523 -27.531 -6.832 1 98.56 114 THR B N 1
ATOM 4712 C CA . THR B 1 114 ? 2.818 -27.203 -5.598 1 98.56 114 THR B CA 1
ATOM 4713 C C . THR B 1 114 ? 1.313 -27.109 -5.84 1 98.56 114 THR B C 1
ATOM 4715 O O . THR B 1 114 ? 0.872 -26.625 -6.879 1 98.56 114 THR B O 1
ATOM 4718 N N . TYR B 1 115 ? 0.588 -27.656 -4.922 1 98.81 115 TYR B N 1
ATOM 4719 C CA . TYR B 1 115 ? -0.861 -27.734 -5.07 1 98.81 115 TYR B CA 1
ATOM 4720 C C . TYR B 1 115 ? -1.45 -26.359 -5.383 1 98.81 115 TYR B C 1
ATOM 4722 O O . TYR B 1 115 ? -2.305 -26.234 -6.262 1 98.81 115 TYR B O 1
ATOM 4730 N N . TYR B 1 116 ? -0.997 -25.328 -4.758 1 98.88 116 TYR B N 1
ATOM 4731 C CA . TYR B 1 116 ? -1.615 -24.016 -4.84 1 98.88 116 TYR B CA 1
ATOM 4732 C C . TYR B 1 116 ? -0.786 -23.078 -5.711 1 98.88 116 TYR B C 1
ATOM 4734 O O . TYR B 1 116 ? -1.011 -21.859 -5.719 1 98.88 116 TYR B O 1
ATOM 4742 N N . HIS B 1 117 ? 0.195 -23.625 -6.422 1 98.75 117 HIS B N 1
ATOM 4743 C CA . HIS B 1 117 ? 1.065 -22.797 -7.25 1 98.75 117 HIS B CA 1
ATOM 4744 C C . HIS B 1 117 ? 1.599 -21.594 -6.469 1 98.75 117 HIS B C 1
ATOM 4746 O O . HIS B 1 117 ? 1.497 -20.453 -6.922 1 98.75 117 HIS B O 1
ATOM 4752 N N . SER B 1 118 ? 2.166 -21.859 -5.301 1 98.69 118 SER B N 1
ATOM 4753 C CA . SER B 1 118 ? 2.506 -20.828 -4.328 1 98.69 118 SER B CA 1
ATOM 4754 C C . SER B 1 118 ? 3.998 -20.516 -4.348 1 98.69 118 SER B C 1
ATOM 4756 O O . SER B 1 118 ? 4.777 -21.234 -4.973 1 98.69 118 SER B O 1
ATOM 4758 N N . ILE B 1 119 ? 4.398 -19.484 -3.662 1 97.81 119 ILE B N 1
ATOM 4759 C CA . ILE B 1 119 ? 5.801 -19.078 -3.629 1 97.81 119 ILE B CA 1
ATOM 4760 C C . ILE B 1 119 ? 6.449 -19.578 -2.342 1 97.81 119 ILE B C 1
ATOM 4762 O O . ILE B 1 119 ? 7.523 -19.109 -1.96 1 97.81 119 ILE B O 1
ATOM 4766 N N . THR B 1 120 ? 5.852 -20.547 -1.687 1 98.12 120 THR B N 1
ATOM 4767 C CA . THR B 1 120 ? 6.262 -21 -0.359 1 98.12 120 THR B CA 1
ATOM 4768 C C . THR B 1 120 ? 7.652 -21.625 -0.406 1 98.12 120 THR B C 1
ATOM 4770 O O . THR B 1 120 ? 8.305 -21.781 0.629 1 98.12 120 THR B O 1
ATOM 4773 N N . SER B 1 121 ? 8.125 -21.969 -1.607 1 98 121 SER B N 1
ATOM 4774 C CA . SER B 1 121 ? 9.484 -22.5 -1.737 1 98 121 SER B CA 1
ATOM 4775 C C . SER B 1 121 ? 10.523 -21.438 -1.358 1 98 121 SER B C 1
ATOM 4777 O O . SER B 1 121 ? 11.672 -21.781 -1.081 1 98 121 SER B O 1
ATOM 4779 N N . LEU B 1 122 ? 10.133 -20.188 -1.344 1 96.31 122 LEU B N 1
ATOM 4780 C CA . LEU B 1 122 ? 11.055 -19.078 -1.064 1 96.31 122 LEU B CA 1
ATOM 4781 C C . LEU B 1 122 ? 11.117 -18.797 0.431 1 96.31 122 LEU B C 1
ATOM 4783 O O . LEU B 1 122 ? 11.953 -18 0.879 1 96.31 122 LEU B O 1
ATOM 4787 N N . TRP B 1 123 ? 10.25 -19.422 1.201 1 95.5 123 TRP B N 1
ATOM 4788 C CA . TRP B 1 123 ? 10.234 -19.188 2.643 1 95.5 123 TRP B CA 1
ATOM 4789 C C . TRP B 1 123 ? 11.406 -19.906 3.316 1 95.5 123 TRP B C 1
ATOM 4791 O O . TRP B 1 123 ? 11.914 -20.906 2.803 1 95.5 123 TRP B O 1
ATOM 4801 N N . GLU B 1 124 ? 11.852 -19.406 4.469 1 93 124 GLU B N 1
ATOM 4802 C CA . GLU B 1 124 ? 12.875 -20.078 5.266 1 93 124 GLU B CA 1
ATOM 4803 C C . GLU B 1 124 ? 12.367 -21.406 5.82 1 93 124 GLU B C 1
ATOM 4805 O O . GLU B 1 124 ? 13.094 -22.391 5.828 1 93 124 GLU B O 1
ATOM 4810 N N . ASP B 1 125 ? 11.188 -21.312 6.348 1 93.75 125 ASP B N 1
ATOM 4811 C CA . ASP B 1 125 ? 10.508 -22.531 6.781 1 93.75 125 ASP B CA 1
ATOM 4812 C C . ASP B 1 125 ? 9.828 -23.219 5.605 1 93.75 125 ASP B C 1
ATOM 4814 O O . ASP B 1 125 ? 8.852 -22.719 5.055 1 93.75 125 ASP B O 1
ATOM 4818 N N . LYS B 1 126 ? 10.258 -24.5 5.25 1 95.44 126 LYS B N 1
ATOM 4819 C CA . LYS B 1 126 ? 9.812 -25.188 4.043 1 95.44 126 LYS B CA 1
ATOM 4820 C C . LYS B 1 126 ? 8.641 -26.125 4.348 1 95.44 126 LYS B C 1
ATOM 4822 O O . LYS B 1 126 ? 8.211 -26.891 3.482 1 95.44 126 LYS B O 1
ATOM 4827 N N . THR B 1 127 ? 8.094 -26 5.523 1 96.06 127 THR B N 1
ATOM 4828 C CA . THR B 1 127 ? 7.055 -26.938 5.953 1 96.06 127 THR B CA 1
ATOM 4829 C C . THR B 1 127 ? 5.832 -26.844 5.039 1 96.06 127 THR B C 1
ATOM 4831 O O . THR B 1 127 ? 5.352 -27.859 4.539 1 96.06 127 THR B O 1
ATOM 4834 N N . GLU B 1 128 ? 5.422 -25.672 4.832 1 97.81 128 GLU B N 1
ATOM 4835 C CA . GLU B 1 128 ? 4.238 -25.5 3.994 1 97.81 128 GLU B CA 1
ATOM 4836 C C . GLU B 1 128 ? 4.508 -25.922 2.555 1 97.81 128 GLU B C 1
ATOM 4838 O O . GLU B 1 128 ? 3.654 -26.531 1.909 1 97.81 128 GLU B O 1
ATOM 4843 N N . TRP B 1 129 ? 5.656 -25.594 2.027 1 98.19 129 TRP B N 1
ATOM 4844 C CA . TRP B 1 129 ? 6.016 -25.984 0.668 1 98.19 129 TRP B CA 1
ATOM 4845 C C . TRP B 1 129 ? 5.957 -27.5 0.503 1 98.19 129 TRP B C 1
ATOM 4847 O O . TRP B 1 129 ? 5.355 -28 -0.449 1 98.19 129 TRP B O 1
ATOM 4857 N N . LYS B 1 130 ? 6.543 -28.219 1.432 1 98 130 LYS B N 1
ATOM 4858 C CA . LYS B 1 130 ? 6.543 -29.688 1.391 1 98 130 LYS B CA 1
ATOM 4859 C C . LYS B 1 130 ? 5.121 -30.234 1.452 1 98 130 LYS B C 1
ATOM 4861 O O . LYS B 1 130 ? 4.801 -31.219 0.773 1 98 130 LYS B O 1
ATOM 4866 N N . GLU B 1 131 ? 4.375 -29.562 2.287 1 98.12 131 GLU B N 1
ATOM 4867 C CA . GLU B 1 131 ? 2.984 -30 2.406 1 98.12 131 GLU B CA 1
ATOM 4868 C C . GLU B 1 131 ? 2.242 -29.844 1.081 1 98.12 131 GLU B C 1
ATOM 4870 O O . GLU B 1 131 ? 1.515 -30.734 0.659 1 98.12 131 GLU B O 1
ATOM 4875 N N . GLN B 1 132 ? 2.416 -28.75 0.421 1 98.75 132 GLN B N 1
ATOM 4876 C CA . GLN B 1 132 ? 1.737 -28.516 -0.847 1 98.75 132 GLN B CA 1
ATOM 4877 C C . GLN B 1 132 ? 2.234 -29.469 -1.93 1 98.75 132 GLN B C 1
ATOM 4879 O O . GLN B 1 132 ? 1.465 -29.875 -2.797 1 98.75 132 GLN B O 1
ATOM 4884 N N . VAL B 1 133 ? 3.531 -29.781 -1.929 1 98.75 133 VAL B N 1
ATOM 4885 C CA . VAL B 1 133 ? 4.094 -30.734 -2.871 1 98.75 133 VAL B CA 1
ATOM 4886 C C . VAL B 1 133 ? 3.455 -32.094 -2.656 1 98.75 133 VAL B C 1
ATOM 4888 O O . VAL B 1 133 ? 3.098 -32.781 -3.619 1 98.75 133 VAL B O 1
ATOM 4891 N N . ARG B 1 134 ? 3.287 -32.469 -1.399 1 98.38 134 ARG B N 1
ATOM 4892 C CA . ARG B 1 134 ? 2.658 -33.75 -1.074 1 98.38 134 ARG B CA 1
ATOM 4893 C C . ARG B 1 134 ? 1.201 -33.781 -1.525 1 98.38 134 ARG B C 1
ATOM 4895 O O . ARG B 1 134 ? 0.75 -34.75 -2.131 1 98.38 134 ARG B O 1
ATOM 4902 N N . GLU B 1 135 ? 0.503 -32.688 -1.21 1 98.62 135 GLU B N 1
ATOM 4903 C CA . GLU B 1 135 ? -0.893 -32.594 -1.624 1 98.62 135 GLU B CA 1
ATOM 4904 C C . GLU B 1 135 ? -1.032 -32.75 -3.137 1 98.62 135 GLU B C 1
ATOM 4906 O O . GLU B 1 135 ? -1.975 -33.375 -3.623 1 98.62 135 GLU B O 1
ATOM 4911 N N . GLN B 1 136 ? -0.12 -32.156 -3.848 1 98.62 136 GLN B N 1
ATOM 4912 C CA . GLN B 1 136 ? -0.136 -32.219 -5.305 1 98.62 136 GLN B CA 1
ATOM 4913 C C . GLN B 1 136 ? 0.065 -33.656 -5.797 1 98.62 136 GLN B C 1
ATOM 4915 O O . GLN B 1 136 ? -0.638 -34.094 -6.703 1 98.62 136 GLN B O 1
ATOM 4920 N N . LYS B 1 137 ? 1.046 -34.312 -5.266 1 98.25 137 LYS B N 1
ATOM 4921 C CA . LYS B 1 137 ? 1.3 -35.688 -5.629 1 98.25 137 LYS B CA 1
ATOM 4922 C C . LYS B 1 137 ? 0.051 -36.562 -5.434 1 98.25 137 LYS B C 1
ATOM 4924 O O . LYS B 1 137 ? -0.292 -37.375 -6.297 1 98.25 137 LYS B O 1
ATOM 4929 N N . GLU B 1 138 ? -0.669 -36.344 -4.344 1 98.44 138 GLU B N 1
ATOM 4930 C CA . GLU B 1 138 ? -1.854 -37.125 -4.004 1 98.44 138 GLU B CA 1
ATOM 4931 C C . GLU B 1 138 ? -2.984 -36.875 -4.996 1 98.44 138 GLU B C 1
ATOM 4933 O O . GLU B 1 138 ? -3.652 -37.812 -5.438 1 98.44 138 GLU B O 1
ATOM 4938 N N . ILE B 1 139 ? -3.141 -35.625 -5.348 1 98.56 139 ILE B N 1
ATOM 4939 C CA . ILE B 1 139 ? -4.277 -35.312 -6.211 1 98.56 139 ILE B CA 1
ATOM 4940 C C . ILE B 1 139 ? -4.004 -35.812 -7.625 1 98.56 139 ILE B C 1
ATOM 4942 O O . ILE B 1 139 ? -4.926 -36.25 -8.328 1 98.56 139 ILE B O 1
ATOM 4946 N N . ILE B 1 140 ? -2.77 -35.781 -8.102 1 98.69 140 ILE B N 1
ATOM 4947 C CA . ILE B 1 140 ? -2.412 -36.312 -9.414 1 98.69 140 ILE B CA 1
ATOM 4948 C C . ILE B 1 140 ? -2.654 -37.812 -9.445 1 98.69 140 ILE B C 1
ATOM 4950 O O . ILE B 1 140 ? -3.201 -38.344 -10.422 1 98.69 140 ILE B O 1
ATOM 4954 N N . LYS B 1 141 ? -2.26 -38.469 -8.398 1 98.38 141 LYS B N 1
ATOM 4955 C CA . LYS B 1 141 ? -2.514 -39.906 -8.305 1 98.38 141 LYS B CA 1
ATOM 4956 C C . LYS B 1 141 ? -4.012 -40.219 -8.297 1 98.38 141 LYS B C 1
ATOM 4958 O O . LYS B 1 141 ? -4.469 -41.125 -8.969 1 98.38 141 LYS B O 1
ATOM 4963 N N . GLU B 1 142 ? -4.727 -39.438 -7.59 1 98.12 142 GLU B N 1
ATOM 4964 C CA . GLU B 1 142 ? -6.164 -39.625 -7.434 1 98.12 142 GLU B CA 1
ATOM 4965 C C . GLU B 1 142 ? -6.895 -39.438 -8.758 1 98.12 142 GLU B C 1
ATOM 4967 O O . GLU B 1 142 ? -7.711 -40.281 -9.141 1 98.12 142 GLU B O 1
ATOM 4972 N N . TYR B 1 143 ? -6.594 -38.438 -9.516 1 97.94 143 TYR B N 1
ATOM 4973 C CA . TYR B 1 143 ? -7.387 -38.094 -10.688 1 97.94 143 TYR B CA 1
ATOM 4974 C C . TYR B 1 143 ? -6.82 -38.719 -11.945 1 97.94 143 TYR B C 1
ATOM 4976 O O . TYR B 1 143 ? -7.566 -39.062 -12.875 1 97.94 143 TYR B O 1
ATOM 4984 N N . PHE B 1 144 ? -5.48 -38.969 -12.016 1 98.44 144 PHE B N 1
ATOM 4985 C CA . PHE B 1 144 ? -4.883 -39.344 -13.289 1 98.44 144 PHE B CA 1
ATOM 4986 C C . PHE B 1 144 ? -4.113 -40.656 -13.164 1 98.44 144 PHE B C 1
ATOM 4988 O O . PHE B 1 144 ? -3.543 -41.156 -14.141 1 98.44 144 PHE B O 1
ATOM 4995 N N . LYS B 1 145 ? -4.035 -41.219 -11.961 1 98 145 LYS B N 1
ATOM 4996 C CA . LYS B 1 145 ? -3.443 -42.531 -11.68 1 98 145 LYS B CA 1
ATOM 4997 C C . LYS B 1 145 ? -1.966 -42.531 -12.062 1 98 145 LYS B C 1
ATOM 4999 O O . LYS B 1 145 ? -1.48 -43.531 -12.609 1 98 145 LYS B O 1
ATOM 5004 N N . GLN B 1 146 ? -1.316 -41.469 -11.883 1 98.31 146 GLN B N 1
ATOM 5005 C CA . GLN B 1 146 ? 0.12 -41.344 -12.117 1 98.31 146 GLN B CA 1
ATOM 5006 C C . GLN B 1 146 ? 0.843 -40.844 -10.875 1 98.31 146 GLN B C 1
ATOM 5008 O O . GLN B 1 146 ? 0.299 -40.062 -10.109 1 98.31 146 GLN B O 1
ATOM 5013 N N . GLU B 1 147 ? 1.954 -41.375 -10.641 1 97.94 147 GLU B N 1
ATOM 5014 C CA . GLU B 1 147 ? 2.879 -40.844 -9.633 1 97.94 147 GLU B CA 1
ATOM 5015 C C . GLU B 1 147 ? 3.953 -39.969 -10.273 1 97.94 147 GLU B C 1
ATOM 5017 O O . GLU B 1 147 ? 4.855 -40.469 -10.945 1 97.94 147 GLU B O 1
ATOM 5022 N N . PRO B 1 148 ? 3.885 -38.75 -10.023 1 98.25 148 PRO B N 1
ATOM 5023 C CA . PRO B 1 148 ? 4.824 -37.844 -10.695 1 98.25 148 PRO B CA 1
ATOM 5024 C C . PRO B 1 148 ? 6.285 -38.156 -10.391 1 98.25 148 PRO B C 1
ATOM 5026 O O . PRO B 1 148 ? 6.633 -38.406 -9.227 1 98.25 148 PRO B O 1
ATOM 5029 N N . GLN B 1 149 ? 7.086 -38.188 -11.398 1 98.25 149 GLN B N 1
ATOM 5030 C CA . GLN B 1 149 ? 8.508 -38.469 -11.242 1 98.25 149 GLN B CA 1
ATOM 5031 C C . GLN B 1 149 ? 9.359 -37.25 -11.484 1 98.25 149 GLN B C 1
ATOM 5033 O O . GLN B 1 149 ? 10.469 -37.125 -10.953 1 98.25 149 GLN B O 1
ATOM 5038 N N . VAL B 1 150 ? 8.898 -36.375 -12.258 1 98.81 150 VAL B N 1
ATOM 5039 C CA . VAL B 1 150 ? 9.586 -35.156 -12.602 1 98.81 150 VAL B CA 1
ATOM 5040 C C . VAL B 1 150 ? 8.828 -33.969 -12.008 1 98.81 150 VAL B C 1
ATOM 5042 O O . VAL B 1 150 ? 7.594 -33.969 -11.969 1 98.81 150 VAL B O 1
ATOM 5045 N N . PHE B 1 151 ? 9.594 -32.969 -11.477 1 98.81 151 PHE B N 1
ATOM 5046 C CA . PHE B 1 151 ? 9.016 -31.859 -10.734 1 98.81 151 PHE B CA 1
ATOM 5047 C C . PHE B 1 151 ? 9.164 -30.562 -11.516 1 98.81 151 PHE B C 1
ATOM 5049 O O . PHE B 1 151 ? 10.117 -30.406 -12.281 1 98.81 151 PHE B O 1
ATOM 5056 N N . GLU B 1 152 ? 8.195 -29.766 -11.492 1 98.31 152 GLU B N 1
ATOM 5057 C CA . GLU B 1 152 ? 8.242 -28.359 -11.891 1 98.31 152 GLU B CA 1
ATOM 5058 C C . GLU B 1 152 ? 7.812 -27.453 -10.742 1 98.31 152 GLU B C 1
ATOM 5060 O O . GLU B 1 152 ? 6.629 -27.375 -10.414 1 98.31 152 GLU B O 1
ATOM 5065 N N . ASN B 1 153 ? 8.766 -26.719 -10.117 1 98.62 153 ASN B N 1
ATOM 5066 C CA . ASN B 1 153 ? 8.375 -25.812 -9.047 1 98.62 153 ASN B CA 1
ATOM 5067 C C . ASN B 1 153 ? 7.629 -24.594 -9.578 1 98.62 153 ASN B C 1
ATOM 5069 O O . ASN B 1 153 ? 7.84 -24.188 -10.727 1 98.62 153 ASN B O 1
ATOM 5073 N N . THR B 1 154 ? 6.762 -24.078 -8.703 1 98.44 154 THR B N 1
ATOM 5074 C CA . THR B 1 154 ? 5.992 -22.891 -9.055 1 98.44 154 THR B CA 1
ATOM 5075 C C . THR B 1 154 ? 6.883 -21.844 -9.742 1 98.44 154 THR B C 1
ATOM 5077 O O . THR B 1 154 ? 7.914 -21.453 -9.195 1 98.44 154 THR B O 1
ATOM 5080 N N . GLU B 1 155 ? 6.473 -21.5 -11 1 97.94 155 GLU B N 1
ATOM 5081 C CA . GLU B 1 155 ? 7.109 -20.438 -11.766 1 97.94 155 GLU B CA 1
ATOM 5082 C C . GLU B 1 155 ? 8.555 -20.797 -12.117 1 97.94 155 GLU B C 1
ATOM 5084 O O . GLU B 1 155 ? 9.367 -19.906 -12.391 1 97.94 155 GLU B O 1
ATOM 5089 N N . LEU B 1 156 ? 8.914 -22.078 -12.055 1 98.19 156 LEU B N 1
ATOM 5090 C CA . LEU B 1 156 ? 10.258 -22.594 -12.305 1 98.19 156 LEU B CA 1
ATOM 5091 C C . LEU B 1 156 ? 11.266 -21.953 -11.352 1 98.19 156 LEU B C 1
ATOM 5093 O O . LEU B 1 156 ? 12.438 -21.812 -11.695 1 98.19 156 LEU B O 1
ATOM 5097 N N . LEU B 1 157 ? 10.742 -21.469 -10.242 1 97.94 157 LEU B N 1
ATOM 5098 C CA . LEU B 1 157 ? 11.633 -20.969 -9.203 1 97.94 157 LEU B CA 1
ATOM 5099 C C . LEU B 1 157 ? 12.531 -22.094 -8.68 1 97.94 157 LEU B C 1
ATOM 5101 O O . LEU B 1 157 ? 12.039 -23.094 -8.164 1 97.94 157 LEU B O 1
ATOM 5105 N N . THR B 1 158 ? 13.82 -21.875 -8.844 1 96.81 158 THR B N 1
ATOM 5106 C CA . THR B 1 158 ? 14.758 -22.906 -8.406 1 96.81 158 THR B CA 1
ATOM 5107 C C . THR B 1 158 ? 16.031 -22.281 -7.848 1 96.81 158 THR B C 1
ATOM 5109 O O . THR B 1 158 ? 16.422 -21.188 -8.258 1 96.81 158 THR B O 1
ATOM 5112 N N . ASN B 1 159 ? 16.578 -22.844 -6.906 1 96.38 159 ASN B N 1
ATOM 5113 C CA . ASN B 1 159 ? 17.906 -22.594 -6.344 1 96.38 159 ASN B CA 1
ATOM 5114 C C . ASN B 1 159 ? 18.5 -23.844 -5.73 1 96.38 159 ASN B C 1
ATOM 5116 O O . ASN B 1 159 ? 17.875 -24.906 -5.723 1 96.38 159 ASN B O 1
ATOM 5120 N N . PRO B 1 160 ? 19.719 -23.812 -5.32 1 96.69 160 PRO B N 1
ATOM 5121 C CA . PRO B 1 160 ? 20.359 -25.047 -4.836 1 96.69 160 PRO B CA 1
ATOM 5122 C C . PRO B 1 160 ? 19.562 -25.703 -3.713 1 96.69 160 PRO B C 1
ATOM 5124 O O . PRO B 1 160 ? 19.438 -26.938 -3.691 1 96.69 160 PRO B O 1
ATOM 5127 N N . GLN B 1 161 ? 19.016 -24.906 -2.867 1 96.19 161 GLN B N 1
ATOM 5128 C CA . GLN B 1 161 ? 18.25 -25.469 -1.751 1 96.19 161 GLN B CA 1
ATOM 5129 C C . GLN B 1 161 ? 17 -26.172 -2.238 1 96.19 161 GLN B C 1
ATOM 5131 O O . GLN B 1 161 ? 16.672 -27.266 -1.771 1 96.19 161 GLN B O 1
ATOM 5136 N N . ILE B 1 162 ? 16.281 -25.578 -3.121 1 97.56 162 ILE B N 1
ATOM 5137 C CA . ILE B 1 162 ? 15.07 -26.156 -3.68 1 97.56 162 ILE B CA 1
ATOM 5138 C C . ILE B 1 162 ? 15.406 -27.469 -4.398 1 97.56 162 ILE B C 1
ATOM 5140 O O . ILE B 1 162 ? 14.703 -28.469 -4.242 1 97.56 162 ILE B O 1
ATOM 5144 N N . LEU B 1 163 ? 16.516 -27.5 -5.141 1 98.12 163 LEU B N 1
ATOM 5145 C CA . LEU B 1 163 ? 16.938 -28.703 -5.855 1 98.12 163 LEU B CA 1
ATOM 5146 C C . LEU B 1 163 ? 17.234 -29.828 -4.883 1 98.12 163 LEU B C 1
ATOM 5148 O O . LEU B 1 163 ? 16.844 -30.984 -5.121 1 98.12 163 LEU B O 1
ATOM 5152 N N . ASP B 1 164 ? 17.891 -29.469 -3.809 1 97.81 164 ASP B N 1
ATOM 5153 C CA . ASP B 1 164 ? 18.203 -30.469 -2.791 1 97.81 164 ASP B CA 1
ATOM 5154 C C . ASP B 1 164 ? 16.922 -31.047 -2.193 1 97.81 164 ASP B C 1
ATOM 5156 O O . ASP B 1 164 ? 16.812 -32.25 -2 1 97.81 164 ASP B O 1
ATOM 5160 N N . MET B 1 165 ? 15.992 -30.188 -1.956 1 97.62 165 MET B N 1
ATOM 5161 C CA . MET B 1 165 ? 14.742 -30.609 -1.329 1 97.62 165 MET B CA 1
ATOM 5162 C C . MET B 1 165 ? 13.922 -31.469 -2.285 1 97.62 165 MET B C 1
ATOM 5164 O O . MET B 1 165 ? 13.281 -32.438 -1.866 1 97.62 165 MET B O 1
ATOM 5168 N N . VAL B 1 166 ? 13.891 -31.109 -3.529 1 98.31 166 VAL B N 1
ATOM 5169 C CA . VAL B 1 166 ? 13.18 -31.875 -4.547 1 98.31 166 VAL B CA 1
ATOM 5170 C C . VAL B 1 166 ? 13.75 -33.281 -4.621 1 98.31 166 VAL B C 1
ATOM 5172 O O . VAL B 1 166 ? 12.992 -34.25 -4.688 1 98.31 166 VAL B O 1
ATOM 5175 N N . GLU B 1 167 ? 15.023 -33.406 -4.629 1 97.75 167 GLU B N 1
ATOM 5176 C CA . GLU B 1 167 ? 15.688 -34.688 -4.633 1 97.75 167 GLU B CA 1
ATOM 5177 C C . GLU B 1 167 ? 15.367 -35.5 -3.363 1 97.75 167 GLU B C 1
ATOM 5179 O O . GLU B 1 167 ? 15.078 -36.688 -3.428 1 97.75 167 GLU B O 1
ATOM 5184 N N . GLU B 1 168 ? 15.359 -34.812 -2.252 1 97.19 168 GLU B N 1
ATOM 5185 C CA . GLU B 1 168 ? 15.102 -35.438 -0.959 1 97.19 168 GLU B CA 1
ATOM 5186 C C . GLU B 1 168 ? 13.688 -36 -0.893 1 97.19 168 GLU B C 1
ATOM 5188 O O . GLU B 1 168 ? 13.461 -37.062 -0.284 1 97.19 168 GLU B O 1
ATOM 5193 N N . ILE B 1 169 ? 12.75 -35.281 -1.415 1 97.19 169 ILE B N 1
ATOM 5194 C CA . ILE B 1 169 ? 11.352 -35.719 -1.407 1 97.19 169 ILE B CA 1
ATOM 5195 C C . ILE B 1 169 ? 11.188 -36.969 -2.248 1 97.19 169 ILE B C 1
ATOM 5197 O O . ILE B 1 169 ? 10.273 -37.781 -2.01 1 97.19 169 ILE B O 1
ATOM 5201 N N . GLY B 1 170 ? 12.039 -37.125 -3.338 1 97.19 170 GLY B N 1
ATOM 5202 C CA . GLY B 1 170 ? 12.016 -38.375 -4.07 1 97.19 170 GLY B CA 1
ATOM 5203 C C . GLY B 1 170 ? 11.797 -38.188 -5.562 1 97.19 170 GLY B C 1
ATOM 5204 O O . GLY B 1 170 ? 11.68 -39.156 -6.301 1 97.19 170 GLY B O 1
ATOM 5205 N N . TYR B 1 171 ? 11.781 -37 -5.996 1 98.56 171 TYR B N 1
ATOM 5206 C CA . TYR B 1 171 ? 11.672 -36.781 -7.434 1 98.56 171 TYR B CA 1
ATOM 5207 C C . TYR B 1 171 ? 12.984 -37.094 -8.141 1 98.56 171 TYR B C 1
ATOM 5209 O O . TYR B 1 171 ? 14.062 -36.938 -7.551 1 98.56 171 TYR B O 1
ATOM 5217 N N . LYS B 1 172 ? 12.859 -37.469 -9.414 1 98.5 172 LYS B N 1
ATOM 5218 C CA . LYS B 1 172 ? 14.031 -37.938 -10.164 1 98.5 172 LYS B CA 1
ATOM 5219 C C . LYS B 1 172 ? 14.484 -36.875 -11.164 1 98.5 172 LYS B C 1
ATOM 5221 O O . LYS B 1 172 ? 15.609 -36.938 -11.672 1 98.5 172 LYS B O 1
ATOM 5226 N N . GLY B 1 173 ? 13.672 -36 -11.438 1 98.62 173 GLY B N 1
ATOM 5227 C CA . GLY B 1 173 ? 14.008 -34.906 -12.359 1 98.62 173 GLY B CA 1
ATOM 5228 C C . GLY B 1 173 ? 13.266 -33.625 -12.07 1 98.62 173 GLY B C 1
ATOM 5229 O O . GLY B 1 173 ? 12.305 -33.625 -11.297 1 98.62 173 GLY B O 1
ATOM 5230 N N . ILE B 1 174 ? 13.75 -32.562 -12.703 1 98.75 174 ILE B N 1
ATOM 5231 C CA . ILE B 1 174 ? 13.109 -31.25 -12.547 1 98.75 174 ILE B CA 1
ATOM 5232 C C . ILE B 1 174 ? 13.289 -30.422 -13.82 1 98.75 174 ILE B C 1
ATOM 5234 O O . ILE B 1 174 ? 14.312 -30.531 -14.5 1 98.75 174 ILE B O 1
ATOM 5238 N N . ILE B 1 175 ? 12.227 -29.703 -14.195 1 98.62 175 ILE B N 1
ATOM 5239 C CA . ILE B 1 175 ? 12.312 -28.734 -15.289 1 98.62 175 ILE B CA 1
ATOM 5240 C C . ILE B 1 175 ? 12.797 -27.391 -14.758 1 98.62 175 ILE B C 1
ATOM 5242 O O . ILE B 1 175 ? 12.289 -26.891 -13.75 1 98.62 175 ILE B O 1
ATOM 5246 N N . MET B 1 176 ? 13.789 -26.781 -15.383 1 97.69 176 MET B N 1
ATOM 5247 C CA . MET B 1 176 ? 14.359 -25.5 -14.984 1 97.69 176 MET B CA 1
ATOM 5248 C C . MET B 1 176 ? 14.484 -24.562 -16.172 1 97.69 176 MET B C 1
ATOM 5250 O O . MET B 1 176 ? 14.516 -25.016 -17.328 1 97.69 176 MET B O 1
ATOM 5254 N N . GLU B 1 177 ? 14.609 -23.297 -15.867 1 97.81 177 GLU B N 1
ATOM 5255 C CA . GLU B 1 177 ? 14.781 -22.312 -16.938 1 97.81 177 GLU B CA 1
ATOM 5256 C C . GLU B 1 177 ? 16.188 -22.375 -17.516 1 97.81 177 GLU B C 1
ATOM 5258 O O . GLU B 1 177 ? 17.172 -22.453 -16.766 1 97.81 177 GLU B O 1
ATOM 5263 N N . GLY B 1 178 ? 16.219 -22.375 -18.875 1 96.5 178 GLY B N 1
ATOM 5264 C CA . GLY B 1 178 ? 17.516 -22.344 -19.516 1 96.5 178 GLY B CA 1
ATOM 5265 C C . GLY B 1 178 ? 18.141 -20.953 -19.547 1 96.5 178 GLY B C 1
ATOM 5266 O O . GLY B 1 178 ? 18.5 -20.469 -20.609 1 96.5 178 GLY B O 1
ATOM 5267 N N . LYS B 1 179 ? 18.266 -20.406 -18.375 1 93.19 179 LYS B N 1
ATOM 5268 C CA . LYS B 1 179 ? 18.812 -19.062 -18.219 1 93.19 179 LYS B CA 1
ATOM 5269 C C . LYS B 1 179 ? 20.312 -19.062 -18.469 1 93.19 179 LYS B C 1
ATOM 5271 O O . LYS B 1 179 ? 21.031 -19.969 -18.047 1 93.19 179 LYS B O 1
ATOM 5276 N N . GLU B 1 180 ? 20.844 -18.031 -19.094 1 92 180 GLU B N 1
ATOM 5277 C CA . GLU B 1 180 ? 22.25 -17.953 -19.484 1 92 180 GLU B CA 1
ATOM 5278 C C . GLU B 1 180 ? 23.172 -18.016 -18.281 1 92 180 GLU B C 1
ATOM 5280 O O . GLU B 1 180 ? 24.203 -18.703 -18.312 1 92 180 GLU B O 1
ATOM 5285 N N . SER B 1 181 ? 22.766 -17.281 -17.25 1 91.38 181 SER B N 1
ATOM 5286 C CA . SER B 1 181 ? 23.641 -17.234 -16.078 1 91.38 181 SER B CA 1
ATOM 5287 C C . SER B 1 181 ? 23.766 -18.594 -15.414 1 91.38 181 SER B C 1
ATOM 5289 O O . SER B 1 181 ? 24.781 -18.891 -14.773 1 91.38 181 SER B O 1
ATOM 5291 N N . THR B 1 182 ? 22.766 -19.406 -15.609 1 93.31 182 THR B N 1
ATOM 5292 C CA . THR B 1 182 ? 22.797 -20.75 -15.047 1 93.31 182 THR B CA 1
ATOM 5293 C C . THR B 1 182 ? 23.609 -21.688 -15.922 1 93.31 182 THR B C 1
ATOM 5295 O O . THR B 1 182 ? 24.406 -22.469 -15.422 1 93.31 182 THR B O 1
ATOM 5298 N N . LEU B 1 183 ? 23.469 -21.594 -17.219 1 95.19 183 LEU B N 1
ATOM 5299 C CA . LEU B 1 183 ? 24.062 -22.516 -18.188 1 95.19 183 LEU B CA 1
ATOM 5300 C C . LEU B 1 183 ? 25.516 -22.172 -18.438 1 95.19 183 LEU B C 1
ATOM 5302 O O . LEU B 1 183 ? 26.312 -23.031 -18.812 1 95.19 183 LEU B O 1
ATOM 5306 N N . ASN B 1 184 ? 25.891 -20.891 -18.25 1 93.31 184 ASN B N 1
ATOM 5307 C CA . ASN B 1 184 ? 27.266 -20.406 -18.406 1 93.31 184 ASN B CA 1
ATOM 5308 C C . ASN B 1 184 ? 27.875 -20.875 -19.719 1 93.31 184 ASN B C 1
ATOM 5310 O O . ASN B 1 184 ? 28.938 -21.5 -19.734 1 93.31 184 ASN B O 1
ATOM 5314 N N . GLY B 1 185 ? 27.156 -20.641 -20.828 1 92.62 185 GLY B N 1
ATOM 5315 C CA . GLY B 1 185 ? 27.672 -20.938 -22.156 1 92.62 185 GLY B CA 1
ATOM 5316 C C . GLY B 1 185 ? 27.25 -22.297 -22.672 1 92.62 185 GLY B C 1
ATOM 5317 O O . GLY B 1 185 ? 27.438 -22.594 -23.859 1 92.62 185 GLY B O 1
ATOM 5318 N N . LYS B 1 186 ? 26.641 -23.109 -21.859 1 95.38 186 LYS B N 1
ATOM 5319 C CA . LYS B 1 186 ? 26.156 -24.422 -22.281 1 95.38 186 LYS B CA 1
ATOM 5320 C C . LYS B 1 186 ? 24.797 -24.297 -22.953 1 95.38 186 LYS B C 1
ATOM 5322 O O . LYS B 1 186 ? 24.078 -23.312 -22.75 1 95.38 186 LYS B O 1
ATOM 5327 N N . SER B 1 187 ? 24.562 -25.297 -23.75 1 96.19 187 SER B N 1
ATOM 5328 C CA . SER B 1 187 ? 23.266 -25.344 -24.438 1 96.19 187 SER B CA 1
ATOM 5329 C C . SER B 1 187 ? 22.172 -25.891 -23.531 1 96.19 187 SER B C 1
ATOM 5331 O O . SER B 1 187 ? 22.406 -26.828 -22.766 1 96.19 187 SER B O 1
ATOM 5333 N N . PRO B 1 188 ? 20.969 -25.328 -23.594 1 97.81 188 PRO B N 1
ATOM 5334 C CA . PRO B 1 188 ? 19.844 -25.875 -22.828 1 97.81 188 PRO B CA 1
ATOM 5335 C C . PRO B 1 188 ? 19.312 -27.188 -23.406 1 97.81 188 PRO B C 1
ATOM 5337 O O . PRO B 1 188 ? 18.391 -27.766 -22.859 1 97.81 188 PRO B O 1
ATOM 5340 N N . ASN B 1 189 ? 19.891 -27.656 -24.484 1 98.31 189 ASN B N 1
ATOM 5341 C CA . ASN B 1 189 ? 19.312 -28.766 -25.25 1 98.31 189 ASN B CA 1
ATOM 5342 C C . ASN B 1 189 ? 20.016 -30.078 -24.953 1 98.31 189 ASN B C 1
ATOM 5344 O O . ASN B 1 189 ? 20.203 -30.906 -25.844 1 98.31 189 ASN B O 1
ATOM 5348 N N . PHE B 1 190 ? 20.438 -30.219 -23.719 1 97.81 190 PHE B N 1
ATOM 5349 C CA . PHE B 1 190 ? 21.016 -31.469 -23.266 1 97.81 190 PHE B CA 1
ATOM 5350 C C . PHE B 1 190 ? 20.359 -31.922 -21.969 1 97.81 190 PHE B C 1
ATOM 5352 O O . PHE B 1 190 ? 19.656 -31.141 -21.312 1 97.81 190 PHE B O 1
ATOM 5359 N N . VAL B 1 191 ? 20.516 -33.219 -21.688 1 98.12 191 VAL B N 1
ATOM 5360 C CA . VAL B 1 191 ? 20.141 -33.75 -20.375 1 98.12 191 VAL B CA 1
ATOM 5361 C C . VAL B 1 191 ? 21.25 -33.5 -19.375 1 98.12 191 VAL B C 1
ATOM 5363 O O . VAL B 1 191 ? 22.406 -33.875 -19.609 1 98.12 191 VAL B O 1
ATOM 5366 N N . TYR B 1 192 ? 20.906 -32.781 -18.328 1 98.12 192 TYR B N 1
ATOM 5367 C CA . TYR B 1 192 ? 21.906 -32.469 -17.297 1 98.12 192 TYR B CA 1
ATOM 5368 C C . TYR B 1 192 ? 21.594 -33.219 -16 1 98.12 192 TYR B C 1
ATOM 5370 O O . TYR B 1 192 ? 20.5 -33.75 -15.828 1 98.12 192 TYR B O 1
ATOM 5378 N N . ARG B 1 193 ? 22.594 -33.25 -15.203 1 97.56 193 ARG B N 1
ATOM 5379 C CA . ARG B 1 193 ? 22.422 -33.875 -13.906 1 97.56 193 ARG B CA 1
ATOM 5380 C C . ARG B 1 193 ? 23.141 -33.094 -12.812 1 97.56 193 ARG B C 1
ATOM 5382 O O . ARG B 1 193 ? 24.25 -32.594 -13.023 1 97.56 193 ARG B O 1
ATOM 5389 N N . ARG B 1 194 ? 22.516 -32.875 -11.797 1 96.56 194 ARG B N 1
ATOM 5390 C CA . ARG B 1 194 ? 23.078 -32.375 -10.555 1 96.56 194 ARG B CA 1
ATOM 5391 C C . ARG B 1 194 ? 22.828 -33.312 -9.391 1 96.56 194 ARG B C 1
ATOM 5393 O O . ARG B 1 194 ? 21.703 -33.406 -8.883 1 96.56 194 ARG B O 1
ATOM 5400 N N . LYS B 1 195 ? 23.906 -33.969 -8.938 1 93.81 195 LYS B N 1
ATOM 5401 C CA . LYS B 1 195 ? 23.781 -35.062 -7.965 1 93.81 195 LYS B CA 1
ATOM 5402 C C . LYS B 1 195 ? 22.875 -36.188 -8.484 1 93.81 195 LYS B C 1
ATOM 5404 O O . LYS B 1 195 ? 23.109 -36.688 -9.578 1 93.81 195 LYS B O 1
ATOM 5409 N N . GLY B 1 196 ? 21.859 -36.438 -7.875 1 94 196 GLY B N 1
ATOM 5410 C CA . GLY B 1 196 ? 20.984 -37.5 -8.297 1 94 196 GLY B CA 1
ATOM 5411 C C . GLY B 1 196 ? 19.766 -37.031 -9.055 1 94 196 GLY B C 1
ATOM 5412 O O . GLY B 1 196 ? 18.922 -37.812 -9.461 1 94 196 GLY B O 1
ATOM 5413 N N . LEU B 1 197 ? 19.75 -35.781 -9.344 1 97.69 197 LEU B N 1
ATOM 5414 C CA . LEU B 1 197 ? 18.562 -35.188 -9.945 1 97.69 197 LEU B CA 1
ATOM 5415 C C . LEU B 1 197 ? 18.812 -34.812 -11.406 1 97.69 197 LEU B C 1
ATOM 5417 O O . LEU B 1 197 ? 19.766 -34.125 -11.719 1 97.69 197 LEU B O 1
ATOM 5421 N N . THR B 1 198 ? 18.031 -35.344 -12.328 1 98.44 198 THR B N 1
ATOM 5422 C CA . THR B 1 198 ? 18.062 -34.969 -13.734 1 98.44 198 THR B CA 1
ATOM 5423 C C . THR B 1 198 ? 17.484 -33.562 -13.922 1 98.44 198 THR B C 1
ATOM 5425 O O . THR B 1 198 ? 16.422 -33.25 -13.367 1 98.44 198 THR B O 1
ATOM 5428 N N . ILE B 1 199 ? 18.188 -32.719 -14.625 1 98.44 199 ILE B N 1
ATOM 5429 C CA . ILE B 1 199 ? 17.719 -31.375 -14.883 1 98.44 199 ILE B CA 1
ATOM 5430 C C . ILE B 1 199 ? 17.453 -31.188 -16.375 1 98.44 199 ILE B C 1
ATOM 5432 O O . ILE B 1 199 ? 18.344 -31.391 -17.203 1 98.44 199 ILE B O 1
ATOM 5436 N N . LEU B 1 200 ? 16.266 -30.891 -16.688 1 98.5 200 LEU B N 1
ATOM 5437 C CA . LEU B 1 200 ? 15.852 -30.578 -18.062 1 98.5 200 LEU B CA 1
ATOM 5438 C C . LEU B 1 200 ? 15.594 -29.078 -18.219 1 98.5 200 LEU B C 1
ATOM 5440 O O . LEU B 1 200 ? 14.617 -28.547 -17.672 1 98.5 200 LEU B O 1
ATOM 5444 N N . PHE B 1 201 ? 16.453 -28.375 -18.984 1 98.5 201 PHE B N 1
ATOM 5445 C CA . PHE B 1 201 ? 16.359 -26.922 -19.125 1 98.5 201 PHE B CA 1
ATOM 5446 C C . PHE B 1 201 ? 15.367 -26.562 -20.234 1 98.5 201 PHE B C 1
ATOM 5448 O O . PHE B 1 201 ? 15.438 -27.094 -21.344 1 98.5 201 PHE B O 1
ATOM 5455 N N . ARG B 1 202 ? 14.469 -25.688 -19.844 1 98.44 202 ARG B N 1
ATOM 5456 C CA . ARG B 1 202 ? 13.562 -25.078 -20.812 1 98.44 202 ARG B CA 1
ATOM 5457 C C . ARG B 1 202 ? 14.336 -24.266 -21.828 1 98.44 202 ARG B C 1
ATOM 5459 O O . ARG B 1 202 ? 15.195 -23.453 -21.469 1 98.44 202 ARG B O 1
ATOM 5466 N N . ASN B 1 203 ? 14.156 -24.562 -23.109 1 98.19 203 ASN B N 1
ATOM 5467 C CA . ASN B 1 203 ? 14.633 -23.656 -24.141 1 98.19 203 ASN B CA 1
ATOM 5468 C C . ASN B 1 203 ? 13.758 -22.406 -24.25 1 98.19 203 ASN B C 1
ATOM 5470 O O . ASN B 1 203 ? 12.797 -22.391 -25.031 1 98.19 203 ASN B O 1
ATOM 5474 N N . TYR B 1 204 ? 14.133 -21.406 -23.484 1 96.31 204 TYR B N 1
ATOM 5475 C CA . TYR B 1 204 ? 13.195 -20.312 -23.312 1 96.31 204 TYR B CA 1
ATOM 5476 C C . TYR B 1 204 ? 13.07 -19.5 -24.594 1 96.31 204 TYR B C 1
ATOM 5478 O O . TYR B 1 204 ? 12.023 -18.891 -24.859 1 96.31 204 TYR B O 1
ATOM 5486 N N . ARG B 1 205 ? 14.039 -19.484 -25.516 1 95.62 205 ARG B N 1
ATOM 5487 C CA . ARG B 1 205 ? 13.93 -18.75 -26.781 1 95.62 205 ARG B CA 1
ATOM 5488 C C . ARG B 1 205 ? 12.828 -19.344 -27.656 1 95.62 205 ARG B C 1
ATOM 5490 O O . ARG B 1 205 ? 11.922 -18.625 -28.078 1 95.62 205 ARG B O 1
ATOM 5497 N N . LEU B 1 206 ? 12.906 -20.641 -27.828 1 98.06 206 LEU B N 1
ATOM 5498 C CA . LEU B 1 206 ? 11.898 -21.312 -28.641 1 98.06 206 LEU B CA 1
ATOM 5499 C C . LEU B 1 206 ? 10.547 -21.297 -27.953 1 98.06 206 LEU B C 1
ATOM 5501 O O . LEU B 1 206 ? 9.516 -21.094 -28.609 1 98.06 206 LEU B O 1
ATOM 5505 N N . SER B 1 207 ? 10.547 -21.547 -26.672 1 98.25 207 SER B N 1
ATOM 5506 C CA . SER B 1 207 ? 9.297 -21.516 -25.922 1 98.25 207 SER B CA 1
ATOM 5507 C C . SER B 1 207 ? 8.617 -20.156 -26.016 1 98.25 207 SER B C 1
ATOM 5509 O O . SER B 1 207 ? 7.402 -20.078 -26.219 1 98.25 207 SER B O 1
ATOM 5511 N N . ASP B 1 208 ? 9.422 -19.094 -25.875 1 95.94 208 ASP B N 1
ATOM 5512 C CA . ASP B 1 208 ? 8.891 -17.734 -25.859 1 95.94 208 ASP B CA 1
ATOM 5513 C C . ASP B 1 208 ? 8.391 -17.328 -27.234 1 95.94 208 ASP B C 1
ATOM 5515 O O . ASP B 1 208 ? 7.504 -16.469 -27.359 1 95.94 208 ASP B O 1
ATOM 5519 N N . ASP B 1 209 ? 8.992 -17.875 -28.266 1 97.25 209 ASP B N 1
ATOM 5520 C CA . ASP B 1 209 ? 8.5 -17.609 -29.609 1 97.25 209 ASP B CA 1
ATOM 5521 C C . ASP B 1 209 ? 7.043 -18.047 -29.75 1 97.25 209 ASP B C 1
ATOM 5523 O O . ASP B 1 209 ? 6.246 -17.375 -30.406 1 97.25 209 ASP B O 1
ATOM 5527 N N . ILE B 1 210 ? 6.73 -19.156 -29.094 1 97.81 210 ILE B N 1
ATOM 5528 C CA . ILE B 1 210 ? 5.363 -19.656 -29.125 1 97.81 210 ILE B CA 1
ATOM 5529 C C . ILE B 1 210 ? 4.484 -18.844 -28.188 1 97.81 210 ILE B C 1
ATOM 5531 O O . ILE B 1 210 ? 3.418 -18.359 -28.594 1 97.81 210 ILE B O 1
ATOM 5535 N N . ALA B 1 211 ? 4.965 -18.594 -27.062 1 96.25 211 ALA B N 1
ATOM 5536 C CA . ALA B 1 211 ? 4.152 -18.062 -25.969 1 96.25 211 ALA B CA 1
ATOM 5537 C C . ALA B 1 211 ? 3.906 -16.562 -26.156 1 96.25 211 ALA B C 1
ATOM 5539 O O . ALA B 1 211 ? 2.832 -16.062 -25.812 1 96.25 211 ALA B O 1
ATOM 5540 N N . PHE B 1 212 ? 4.922 -15.844 -26.766 1 92.81 212 PHE B N 1
ATOM 5541 C CA . PHE B 1 212 ? 4.828 -14.391 -26.703 1 92.81 212 PHE B CA 1
ATOM 5542 C C . PHE B 1 212 ? 4.852 -13.781 -28.094 1 92.81 212 PHE B C 1
ATOM 5544 O O . PHE B 1 212 ? 4.234 -12.742 -28.344 1 92.81 212 PHE B O 1
ATOM 5551 N N . ARG B 1 213 ? 5.492 -14.375 -29 1 94.75 213 ARG B N 1
ATOM 5552 C CA . ARG B 1 213 ? 5.742 -13.703 -30.266 1 94.75 213 ARG B CA 1
ATOM 5553 C C . ARG B 1 213 ? 4.812 -14.234 -31.359 1 94.75 213 ARG B C 1
ATOM 5555 O O . ARG B 1 213 ? 4.77 -13.688 -32.469 1 94.75 213 ARG B O 1
ATOM 5562 N N . PHE B 1 214 ? 4.07 -15.234 -31.062 1 96.06 214 PHE B N 1
ATOM 5563 C CA . PHE B 1 214 ? 3.281 -15.945 -32.062 1 96.06 214 PHE B CA 1
ATOM 5564 C C . PHE B 1 214 ? 2.398 -14.984 -32.844 1 96.06 214 PHE B C 1
ATOM 5566 O O . PHE B 1 214 ? 2.289 -15.086 -34.062 1 96.06 214 PHE B O 1
ATOM 5573 N N . SER B 1 215 ? 1.806 -14.008 -32.125 1 94.38 215 SER B N 1
ATOM 5574 C CA . SER B 1 215 ? 0.837 -13.117 -32.75 1 94.38 215 SER B CA 1
ATOM 5575 C C . SER B 1 215 ? 1.459 -11.758 -33.094 1 94.38 215 SER B C 1
ATOM 5577 O O . SER B 1 215 ? 0.756 -10.828 -33.469 1 94.38 215 SER B O 1
ATOM 5579 N N . LEU B 1 216 ? 2.775 -11.703 -32.875 1 94.06 216 LEU B N 1
ATOM 5580 C CA . LEU B 1 216 ? 3.455 -10.43 -33.094 1 94.06 216 LEU B CA 1
ATOM 5581 C C . LEU B 1 216 ? 3.74 -10.234 -34.594 1 94.06 216 LEU B C 1
ATOM 5583 O O . LEU B 1 216 ? 4.746 -10.727 -35.094 1 94.06 216 LEU B O 1
ATOM 5587 N N . ARG B 1 217 ? 3.111 -9.375 -35.219 1 93.44 217 ARG B N 1
ATOM 5588 C CA . ARG B 1 217 ? 3.188 -9.203 -36.656 1 93.44 217 ARG B CA 1
ATOM 5589 C C . ARG B 1 217 ? 4.484 -8.516 -37.062 1 93.44 217 ARG B C 1
ATOM 5591 O O . ARG B 1 217 ? 4.977 -8.703 -38.188 1 93.44 217 ARG B O 1
ATOM 5598 N N . ASN B 1 218 ? 5.031 -7.73 -36.156 1 93.88 218 ASN B N 1
ATOM 5599 C CA . ASN B 1 218 ? 6.258 -7.008 -36.5 1 93.88 218 ASN B CA 1
ATOM 5600 C C . ASN B 1 218 ? 7.496 -7.852 -36.188 1 93.88 218 ASN B C 1
ATOM 5602 O O . ASN B 1 218 ? 8.625 -7.406 -36.406 1 93.88 218 ASN B O 1
ATOM 5606 N N . TRP B 1 219 ? 7.273 -9.039 -35.625 1 94.94 219 TRP B N 1
ATOM 5607 C CA . TRP B 1 219 ? 8.359 -10 -35.438 1 94.94 219 TRP B CA 1
ATOM 5608 C C . TRP B 1 219 ? 8.875 -10.477 -36.781 1 94.94 219 TRP B C 1
ATOM 5610 O O . TRP B 1 219 ? 8.094 -10.867 -37.656 1 94.94 219 TRP B O 1
ATOM 5620 N N . ASP B 1 220 ? 10.172 -10.391 -37.031 1 96.06 220 ASP B N 1
ATOM 5621 C CA . ASP B 1 220 ? 10.758 -10.641 -38.344 1 96.06 220 ASP B CA 1
ATOM 5622 C C . ASP B 1 220 ? 10.609 -12.109 -38.75 1 96.06 220 ASP B C 1
ATOM 5624 O O . ASP B 1 220 ? 10.883 -12.477 -39.906 1 96.06 220 ASP B O 1
ATOM 5628 N N . GLN B 1 221 ? 10.141 -12.922 -37.875 1 96.38 221 GLN B N 1
ATOM 5629 C CA . GLN B 1 221 ? 9.93 -14.328 -38.156 1 96.38 221 GLN B CA 1
ATOM 5630 C C . GLN B 1 221 ? 8.445 -14.664 -38.281 1 96.38 221 GLN B C 1
ATOM 5632 O O . GLN B 1 221 ? 8.062 -15.836 -38.312 1 96.38 221 GLN B O 1
ATOM 5637 N N . TYR B 1 222 ? 7.641 -13.602 -38.25 1 95.5 222 TYR B N 1
ATOM 5638 C CA . TYR B 1 222 ? 6.199 -13.805 -38.375 1 95.5 222 TYR B CA 1
ATOM 5639 C C . TYR B 1 222 ? 5.84 -14.18 -39.812 1 95.5 222 TYR B C 1
ATOM 5641 O O . TYR B 1 222 ? 6.406 -13.641 -40.75 1 95.5 222 TYR B O 1
ATOM 5649 N N . PRO B 1 223 ? 4.855 -14.984 -39.938 1 96.75 223 PRO B N 1
ATOM 5650 C CA . PRO B 1 223 ? 4.148 -15.781 -38.906 1 96.75 223 PRO B CA 1
ATOM 5651 C C . PRO B 1 223 ? 4.941 -17 -38.469 1 96.75 223 PRO B C 1
ATOM 5653 O O . PRO B 1 223 ? 5.789 -17.5 -39.219 1 96.75 223 PRO B O 1
ATOM 5656 N N . LEU B 1 224 ? 4.727 -17.422 -37.344 1 97.75 224 LEU B N 1
ATOM 5657 C CA . LEU B 1 224 ? 5.312 -18.672 -36.844 1 97.75 224 LEU B CA 1
ATOM 5658 C C . LEU B 1 224 ? 4.453 -19.859 -37.219 1 97.75 224 LEU B C 1
ATOM 5660 O O . LEU B 1 224 ? 3.389 -20.094 -36.656 1 97.75 224 LEU B O 1
ATOM 5664 N N . THR B 1 225 ? 4.945 -20.656 -38.125 1 97.5 225 THR B N 1
ATOM 5665 C CA . THR B 1 225 ? 4.23 -21.859 -38.562 1 97.5 225 THR B CA 1
ATOM 5666 C C . THR B 1 225 ? 4.844 -23.109 -37.938 1 97.5 225 THR B C 1
ATOM 5668 O O . THR B 1 225 ? 5.977 -23.062 -37.438 1 97.5 225 THR B O 1
ATOM 5671 N N . ALA B 1 226 ? 4.027 -24.188 -37.969 1 98.25 226 ALA B N 1
ATOM 5672 C CA . ALA B 1 226 ? 4.512 -25.453 -37.438 1 98.25 226 ALA B CA 1
ATOM 5673 C C . ALA B 1 226 ? 5.738 -25.953 -38.188 1 98.25 226 ALA B C 1
ATOM 5675 O O . ALA B 1 226 ? 6.676 -26.484 -37.562 1 98.25 226 ALA B O 1
ATOM 5676 N N . ASP B 1 227 ? 5.688 -25.766 -39.469 1 97.94 227 ASP B N 1
ATOM 5677 C CA . ASP B 1 227 ? 6.801 -26.188 -40.312 1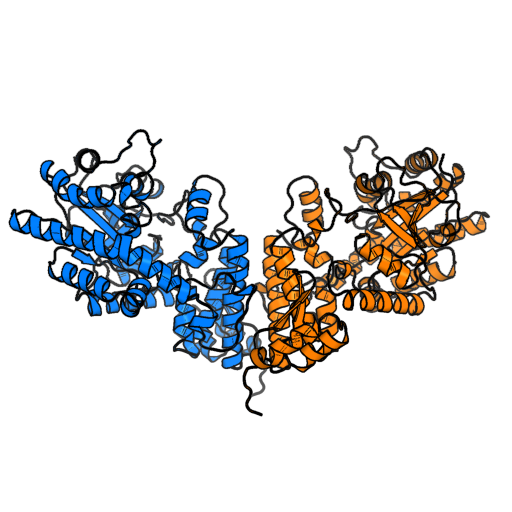 97.94 227 ASP B CA 1
ATOM 5678 C C . ASP B 1 227 ? 8.07 -25.406 -39.969 1 97.94 227 ASP B C 1
ATOM 5680 O O . ASP B 1 227 ? 9.141 -26 -39.812 1 97.94 227 ASP B O 1
ATOM 5684 N N . LYS B 1 228 ? 7.992 -24.094 -39.969 1 97.94 228 LYS B N 1
ATOM 5685 C CA . LYS B 1 228 ? 9.117 -23.219 -39.625 1 97.94 228 LYS B CA 1
ATOM 5686 C C . LYS B 1 228 ? 9.688 -23.578 -38.25 1 97.94 228 LYS B C 1
ATOM 5688 O O . LYS B 1 228 ? 10.898 -23.734 -38.094 1 97.94 228 LYS B O 1
ATOM 5693 N N . PHE B 1 229 ? 8.812 -23.734 -37.281 1 98.62 229 PHE B N 1
ATOM 5694 C CA . PHE B 1 229 ? 9.227 -24.047 -35.938 1 98.62 229 PHE B CA 1
ATOM 5695 C C . PHE B 1 229 ? 9.906 -25.406 -35.875 1 98.62 229 PHE B C 1
ATOM 5697 O O . PHE B 1 229 ? 10.922 -25.562 -35.188 1 98.62 229 PHE B O 1
ATOM 5704 N N . ALA B 1 230 ? 9.367 -26.375 -36.531 1 98.38 230 ALA B N 1
ATOM 5705 C CA . ALA B 1 230 ? 9.953 -27.719 -36.562 1 98.38 230 ALA B CA 1
ATOM 5706 C C . ALA B 1 230 ? 11.367 -27.672 -37.125 1 98.38 230 ALA B C 1
ATOM 5708 O O . ALA B 1 230 ? 12.25 -28.406 -36.688 1 98.38 230 ALA B O 1
ATOM 5709 N N . ASN B 1 231 ? 11.57 -26.844 -38.094 1 98.19 231 ASN B N 1
ATOM 5710 C CA . ASN B 1 231 ? 12.914 -26.656 -38.625 1 98.19 231 ASN B CA 1
ATOM 5711 C C . ASN B 1 231 ? 13.859 -26.094 -37.594 1 98.19 231 ASN B C 1
ATOM 5713 O O . ASN B 1 231 ? 15.008 -26.531 -37.469 1 98.19 231 ASN B O 1
ATOM 5717 N N . TRP B 1 232 ? 13.352 -25.062 -36.938 1 98.31 232 TRP B N 1
ATOM 5718 C CA . TRP B 1 232 ? 14.164 -24.453 -35.875 1 98.31 232 TRP B CA 1
ATOM 5719 C C . TRP B 1 232 ? 14.57 -25.484 -34.844 1 98.31 232 TRP B C 1
ATOM 5721 O O . TRP B 1 232 ? 15.719 -25.5 -34.375 1 98.31 232 TRP B O 1
ATOM 5731 N N . VAL B 1 233 ? 13.617 -26.375 -34.469 1 98.38 233 VAL B N 1
ATOM 5732 C CA . VAL B 1 233 ? 13.883 -27.422 -33.469 1 98.38 233 VAL B CA 1
ATOM 5733 C C . VAL B 1 233 ? 14.938 -28.375 -34 1 98.38 233 VAL B C 1
ATOM 5735 O O . VAL B 1 233 ? 15.953 -28.625 -33.344 1 98.38 233 VAL B O 1
ATOM 5738 N N . LYS B 1 234 ? 14.734 -28.875 -35.188 1 97.75 234 LYS B N 1
ATOM 5739 C CA . LYS B 1 234 ? 15.648 -29.844 -35.781 1 97.75 234 LYS B CA 1
ATOM 5740 C C . LYS B 1 234 ? 17.047 -29.266 -35.938 1 97.75 234 LYS B C 1
ATOM 5742 O O . LYS B 1 234 ? 18.047 -29.969 -35.719 1 97.75 234 LYS B O 1
ATOM 5747 N N . ASP B 1 235 ? 17.125 -27.984 -36.25 1 96.94 235 ASP B N 1
ATOM 5748 C CA . ASP B 1 235 ? 18.406 -27.328 -36.531 1 96.94 235 ASP B CA 1
ATOM 5749 C C . ASP B 1 235 ? 19.125 -26.938 -35.25 1 96.94 235 ASP B C 1
ATOM 5751 O O . ASP B 1 235 ? 20.297 -26.578 -35.281 1 96.94 235 ASP B O 1
ATOM 5755 N N . SER B 1 236 ? 18.422 -27.047 -34.125 1 96.62 236 SER B N 1
ATOM 5756 C CA . SER B 1 236 ? 19.047 -26.703 -32.844 1 96.62 236 SER B CA 1
ATOM 5757 C C . SER B 1 236 ? 20.109 -27.734 -32.438 1 96.62 236 SER B C 1
ATOM 5759 O O . SER B 1 236 ? 19.922 -28.938 -32.656 1 96.62 236 SER B O 1
ATOM 5761 N N . PRO B 1 237 ? 21.203 -27.281 -32.031 1 95.19 237 PRO B N 1
ATOM 5762 C CA . PRO B 1 237 ? 22.203 -28.234 -31.531 1 95.19 237 PRO B CA 1
ATOM 5763 C C . PRO B 1 237 ? 21.797 -28.875 -30.203 1 95.19 237 PRO B C 1
ATOM 5765 O O . PRO B 1 237 ? 21.125 -28.25 -29.391 1 95.19 237 PRO B O 1
ATOM 5768 N N . GLY B 1 238 ? 22.219 -30.141 -30.047 1 95.81 238 GLY B N 1
ATOM 5769 C CA . GLY B 1 238 ? 22 -30.781 -28.766 1 95.81 238 GLY B CA 1
ATOM 5770 C C . GLY B 1 238 ? 21.297 -32.125 -28.875 1 95.81 238 GLY B C 1
ATOM 5771 O O . GLY B 1 238 ? 21.297 -32.75 -29.938 1 95.81 238 GLY B O 1
ATOM 5772 N N . GLN B 1 239 ? 20.719 -32.562 -27.703 1 94.81 239 GLN B N 1
ATOM 5773 C CA . GLN B 1 239 ? 20.141 -33.906 -27.547 1 94.81 239 GLN B CA 1
ATOM 5774 C C . GLN B 1 239 ? 18.609 -33.812 -27.516 1 94.81 239 GLN B C 1
ATOM 5776 O O . GLN B 1 239 ? 17.938 -34.688 -28.078 1 94.81 239 GLN B O 1
ATOM 5781 N N . VAL B 1 240 ? 18.078 -32.844 -26.891 1 98.12 240 VAL B N 1
ATOM 5782 C CA . VAL B 1 240 ? 16.641 -32.75 -26.656 1 98.12 240 VAL B CA 1
ATOM 5783 C C . VAL B 1 240 ? 16.25 -31.297 -26.453 1 98.12 240 VAL B C 1
ATOM 5785 O O . VAL B 1 240 ? 16.938 -30.547 -25.766 1 98.12 240 VAL B O 1
ATOM 5788 N N . VAL B 1 241 ? 15.219 -30.875 -27.141 1 98.62 241 VAL B N 1
ATOM 5789 C CA . VAL B 1 241 ? 14.648 -29.547 -26.953 1 98.62 241 VAL B CA 1
ATOM 5790 C C . VAL B 1 241 ? 13.453 -29.625 -26.016 1 98.62 241 VAL B C 1
ATOM 5792 O O . VAL B 1 241 ? 12.539 -30.422 -26.234 1 98.62 241 VAL B O 1
ATOM 5795 N N . THR B 1 242 ? 13.5 -28.859 -24.922 1 98.75 242 THR B N 1
ATOM 5796 C CA . THR B 1 242 ? 12.398 -28.797 -23.969 1 98.75 242 THR B CA 1
ATOM 5797 C C . THR B 1 242 ? 11.555 -27.547 -24.203 1 98.75 242 THR B C 1
ATOM 5799 O O . THR B 1 242 ? 12.047 -26.422 -24.016 1 98.75 242 THR B O 1
ATOM 5802 N N . ILE B 1 243 ? 10.328 -27.734 -24.594 1 98.81 243 ILE B N 1
ATOM 5803 C CA . ILE B 1 243 ? 9.367 -26.656 -24.734 1 98.81 243 ILE B CA 1
ATOM 5804 C C . ILE B 1 243 ? 8.352 -26.703 -23.594 1 98.81 243 ILE B C 1
ATOM 5806 O O . ILE B 1 243 ? 7.719 -27.734 -23.359 1 98.81 243 ILE B O 1
ATOM 5810 N N . PHE B 1 244 ? 8.273 -25.656 -22.875 1 98.75 244 PHE B N 1
ATOM 5811 C CA . PHE B 1 244 ? 7.359 -25.562 -21.734 1 98.75 244 PHE B CA 1
ATOM 5812 C C . PHE B 1 244 ? 6.723 -24.172 -21.672 1 98.75 244 PHE B C 1
ATOM 5814 O O . PHE B 1 244 ? 7.418 -23.172 -21.5 1 98.75 244 PHE B O 1
ATOM 5821 N N . VAL B 1 245 ? 5.41 -24.078 -21.969 1 98.25 245 VAL B N 1
ATOM 5822 C CA . VAL B 1 245 ? 4.688 -22.797 -22 1 98.25 245 VAL B CA 1
ATOM 5823 C C . VAL B 1 245 ? 3.348 -22.953 -21.281 1 98.25 245 VAL B C 1
ATOM 5825 O O . VAL B 1 245 ? 2.91 -24.062 -20.984 1 98.25 245 VAL B O 1
ATOM 5828 N N . ASP B 1 246 ? 2.721 -21.844 -20.938 1 97.5 246 ASP B N 1
ATOM 5829 C CA . ASP B 1 246 ? 1.369 -21.875 -20.391 1 97.5 246 ASP B CA 1
ATOM 5830 C C . ASP B 1 246 ? 0.391 -22.5 -21.391 1 97.5 246 ASP B C 1
ATOM 5832 O O . ASP B 1 246 ? 0.436 -22.203 -22.578 1 97.5 246 ASP B O 1
ATOM 5836 N N . TYR B 1 247 ? -0.409 -23.375 -20.828 1 98.62 247 TYR B N 1
ATOM 5837 C CA . TYR B 1 247 ? -1.397 -24 -21.688 1 98.62 247 TYR B CA 1
ATOM 5838 C C . TYR B 1 247 ? -2.326 -22.953 -22.312 1 98.62 247 TYR B C 1
ATOM 5840 O O . TYR B 1 247 ? -2.754 -23.094 -23.453 1 98.62 247 TYR B O 1
ATOM 5848 N N . GLU B 1 248 ? -2.506 -21.844 -21.594 1 97.56 248 GLU B N 1
ATOM 5849 C CA . GLU B 1 248 ? -3.408 -20.781 -22 1 97.56 248 GLU B CA 1
ATOM 5850 C C . GLU B 1 248 ? -2.869 -20.031 -23.219 1 97.56 248 GLU B C 1
ATOM 5852 O O . GLU B 1 248 ? -3.584 -19.25 -23.844 1 97.56 248 GLU B O 1
ATOM 5857 N N . THR B 1 249 ? -1.648 -20.359 -23.547 1 97.62 249 THR B N 1
ATOM 5858 C CA . THR B 1 249 ? -1.082 -19.844 -24.797 1 97.62 249 THR B CA 1
ATOM 5859 C C . THR B 1 249 ? -1.947 -20.25 -25.984 1 97.62 249 THR B C 1
ATOM 5861 O O . THR B 1 249 ? -2.082 -19.484 -26.953 1 97.62 249 THR B O 1
ATOM 5864 N N . PHE B 1 250 ? -2.547 -21.391 -25.953 1 98.31 250 PHE B N 1
ATOM 5865 C CA . PHE B 1 250 ? -3.277 -21.969 -27.062 1 98.31 250 PHE B CA 1
ATOM 5866 C C . PHE B 1 250 ? -4.766 -21.672 -26.953 1 98.31 250 PHE B C 1
ATOM 5868 O O . PHE B 1 250 ? -5.582 -22.578 -26.781 1 98.31 250 PHE B O 1
ATOM 5875 N N . GLY B 1 251 ? -5.129 -20.391 -27.266 1 95.44 251 GLY B N 1
ATOM 5876 C CA . GLY B 1 251 ? -6.535 -20.047 -27.312 1 95.44 251 GLY B CA 1
ATOM 5877 C C . GLY B 1 251 ? -6.875 -18.844 -26.453 1 95.44 251 GLY B C 1
ATOM 5878 O O . GLY B 1 251 ? -7.852 -18.141 -26.719 1 95.44 251 GLY B O 1
ATOM 5879 N N . GLU B 1 252 ? -6.078 -18.625 -25.359 1 92.62 252 GLU B N 1
ATOM 5880 C CA . GLU B 1 252 ? -6.371 -17.5 -24.469 1 92.62 252 GLU B CA 1
ATOM 5881 C C . GLU B 1 252 ? -5.367 -16.375 -24.656 1 92.62 252 GLU B C 1
ATOM 5883 O O . GLU B 1 252 ? -5.75 -15.219 -24.891 1 92.62 252 GLU B O 1
ATOM 5888 N N . HIS B 1 253 ? -4.074 -16.688 -24.547 1 92.19 253 HIS B N 1
ATOM 5889 C CA . HIS B 1 253 ? -3.068 -15.664 -24.781 1 92.19 253 HIS B CA 1
ATOM 5890 C C . HIS B 1 253 ? -3.014 -15.289 -26.266 1 92.19 253 HIS B C 1
ATOM 5892 O O . HIS B 1 253 ? -2.812 -14.117 -26.594 1 92.19 253 HIS B O 1
ATOM 5898 N N . HIS B 1 254 ? -3.027 -16.297 -27.094 1 95.06 254 HIS B N 1
ATOM 5899 C CA . HIS B 1 254 ? -3.248 -16.156 -28.531 1 95.06 254 HIS B CA 1
ATOM 5900 C C . HIS B 1 254 ? -4.613 -16.703 -28.938 1 95.06 254 HIS B C 1
ATOM 5902 O O . HIS B 1 254 ? -4.895 -17.891 -28.734 1 95.06 254 HIS B O 1
ATOM 5908 N N . TRP B 1 255 ? -5.383 -15.906 -29.547 1 93.06 255 TRP B N 1
ATOM 5909 C CA . TRP B 1 255 ? -6.738 -16.312 -29.891 1 93.06 255 TRP B CA 1
ATOM 5910 C C . TRP B 1 255 ? -6.723 -17.375 -30.984 1 93.06 255 TRP B C 1
ATOM 5912 O O . TRP B 1 255 ? -5.777 -17.438 -31.781 1 93.06 255 TRP B O 1
ATOM 5922 N N . PRO B 1 256 ? -7.77 -18.109 -30.953 1 92.56 256 PRO B N 1
ATOM 5923 C CA . PRO B 1 256 ? -7.84 -19.172 -31.969 1 92.56 256 PRO B CA 1
ATOM 5924 C C . PRO B 1 256 ? -7.656 -18.656 -33.375 1 92.56 256 PRO B C 1
ATOM 5926 O O . PRO B 1 256 ? -7.047 -19.328 -34.219 1 92.56 256 PRO B O 1
ATOM 5929 N N . GLU B 1 257 ? -8.062 -17.438 -33.594 1 93.56 257 GLU B N 1
ATOM 5930 C CA . GLU B 1 257 ? -8.008 -16.844 -34.938 1 93.56 257 GLU B CA 1
ATOM 5931 C C . GLU B 1 257 ? -6.574 -16.562 -35.375 1 93.56 257 GLU B C 1
ATOM 5933 O O . GLU B 1 257 ? -6.297 -16.375 -36.562 1 93.56 257 GLU B O 1
ATOM 5938 N N . SER B 1 258 ? -5.691 -16.562 -34.406 1 94.62 258 SER B N 1
ATOM 5939 C CA . SER B 1 258 ? -4.289 -16.297 -34.75 1 94.62 258 SER B CA 1
ATOM 5940 C C . SER B 1 258 ? -3.662 -17.484 -35.469 1 94.62 258 SER B C 1
ATOM 5942 O O . SER B 1 258 ? -2.584 -17.359 -36.031 1 94.62 258 SER B O 1
ATOM 5944 N N . GLY B 1 259 ? -4.293 -18.672 -35.312 1 96.75 259 GLY B N 1
ATOM 5945 C CA . GLY B 1 259 ? -3.746 -19.891 -35.906 1 96.75 259 GLY B CA 1
ATOM 5946 C C . GLY B 1 259 ? -2.996 -20.75 -34.906 1 96.75 259 GLY B C 1
ATOM 5947 O O . GLY B 1 259 ? -2.396 -21.75 -35.25 1 96.75 259 GLY B O 1
ATOM 5948 N N . ILE B 1 260 ? -3.059 -20.359 -33.719 1 98.31 260 ILE B N 1
ATOM 5949 C CA . ILE B 1 260 ? -2.27 -21 -32.656 1 98.31 260 ILE B CA 1
ATOM 5950 C C . ILE B 1 260 ? -2.73 -22.453 -32.5 1 98.31 260 ILE B C 1
ATOM 5952 O O . ILE B 1 260 ? -1.919 -23.344 -32.219 1 98.31 260 ILE B O 1
ATOM 5956 N N . LEU B 1 261 ? -4.027 -22.75 -32.625 1 98.44 261 LEU B N 1
ATOM 5957 C CA . LEU B 1 261 ? -4.543 -24.109 -32.5 1 98.44 261 LEU B CA 1
ATOM 5958 C C . LEU B 1 261 ? -4.141 -24.969 -33.688 1 98.44 261 LEU B C 1
ATOM 5960 O O . LEU B 1 261 ? -3.865 -26.156 -33.531 1 98.44 261 LEU B O 1
ATOM 5964 N N . ASP B 1 262 ? -4.125 -24.375 -34.812 1 98 262 ASP B N 1
ATOM 5965 C CA . ASP B 1 262 ? -3.623 -25.078 -36 1 98 262 ASP B CA 1
ATOM 5966 C C . ASP B 1 262 ? -2.139 -25.406 -35.844 1 98 262 ASP B C 1
ATOM 5968 O O . ASP B 1 262 ? -1.692 -26.484 -36.25 1 98 262 ASP B O 1
ATOM 5972 N N . PHE B 1 263 ? -1.482 -24.406 -35.406 1 98.56 263 PHE B N 1
ATOM 5973 C CA . PHE B 1 263 ? -0.074 -24.625 -35.094 1 98.56 263 PHE B CA 1
ATOM 5974 C C . PHE B 1 263 ? 0.1 -25.844 -34.219 1 98.56 263 PHE B C 1
ATOM 5976 O O . PHE B 1 263 ? 0.931 -26.719 -34.469 1 98.56 263 PHE B O 1
ATOM 5983 N N . LEU B 1 264 ? -0.661 -25.938 -33.156 1 98.62 264 LEU B N 1
ATOM 5984 C CA . LEU B 1 264 ? -0.612 -27.047 -32.188 1 98.62 264 LEU B CA 1
ATOM 5985 C C . LEU B 1 264 ? -0.925 -28.375 -32.906 1 98.62 264 LEU B C 1
ATOM 5987 O O . LEU B 1 264 ? -0.275 -29.391 -32.625 1 98.62 264 LEU B O 1
ATOM 5991 N N . ARG B 1 265 ? -1.877 -28.391 -33.781 1 98.12 265 ARG B N 1
ATOM 5992 C CA . ARG B 1 265 ? -2.322 -29.578 -34.5 1 98.12 265 ARG B CA 1
ATOM 5993 C C . ARG B 1 265 ? -1.224 -30.094 -35.406 1 98.12 265 ARG B C 1
ATOM 5995 O O . ARG B 1 265 ? -0.975 -31.297 -35.469 1 98.12 265 ARG B O 1
ATOM 6002 N N . TRP B 1 266 ? -0.532 -29.203 -36.062 1 98 266 TRP B N 1
ATOM 6003 C CA . TRP B 1 266 ? 0.358 -29.594 -37.156 1 98 266 TRP B CA 1
ATOM 6004 C C . TRP B 1 266 ? 1.771 -29.844 -36.625 1 98 266 TRP B C 1
ATOM 6006 O O . TRP B 1 266 ? 2.57 -30.516 -37.281 1 98 266 TRP B O 1
ATOM 6016 N N . LEU B 1 267 ? 2.092 -29.344 -35.531 1 98.56 267 LEU B N 1
ATOM 6017 C CA . LEU B 1 267 ? 3.467 -29.359 -35.031 1 98.56 267 LEU B CA 1
ATOM 6018 C C . LEU B 1 267 ? 3.979 -30.797 -34.938 1 98.56 267 LEU B C 1
ATOM 6020 O O . LEU B 1 267 ? 5.078 -31.109 -35.406 1 98.56 267 LEU B O 1
ATOM 6024 N N . PRO B 1 268 ? 3.209 -31.766 -34.312 1 98.19 268 PRO B N 1
ATOM 6025 C CA . PRO B 1 268 ? 3.711 -33.125 -34.219 1 98.19 268 PRO B CA 1
ATOM 6026 C C . PRO B 1 268 ? 4.016 -33.75 -35.562 1 98.19 268 PRO B C 1
ATOM 6028 O O . PRO B 1 268 ? 5.008 -34.469 -35.719 1 98.19 268 PRO B O 1
ATOM 6031 N N . ARG B 1 269 ? 3.264 -33.406 -36.562 1 97.44 269 ARG B N 1
ATOM 6032 C CA . ARG B 1 269 ? 3.449 -33.938 -37.906 1 97.44 269 ARG B CA 1
ATOM 6033 C C . ARG B 1 269 ? 4.703 -33.344 -38.562 1 97.44 269 ARG B C 1
ATOM 6035 O O . ARG B 1 269 ? 5.48 -34.094 -39.188 1 97.44 269 ARG B O 1
ATOM 6042 N N . GLU B 1 270 ? 4.809 -32.062 -38.438 1 98.12 270 GLU B N 1
ATOM 6043 C CA . GLU B 1 270 ? 5.965 -31.406 -39.031 1 98.12 270 GLU B CA 1
ATOM 6044 C C . GLU B 1 270 ? 7.262 -31.875 -38.375 1 98.12 270 GLU B C 1
ATOM 6046 O O . GLU B 1 270 ? 8.297 -31.984 -39.031 1 98.12 270 GLU B O 1
ATOM 6051 N N . LEU B 1 271 ? 7.254 -32.125 -37.062 1 98.38 271 LEU B N 1
ATOM 6052 C CA . LEU B 1 271 ? 8.414 -32.625 -36.344 1 98.38 271 LEU B CA 1
ATOM 6053 C C . LEU B 1 271 ? 8.758 -34.031 -36.844 1 98.38 271 LEU B C 1
ATOM 6055 O O . LEU B 1 271 ? 9.922 -34.375 -37.031 1 98.38 271 LEU B O 1
ATOM 6059 N N . ASN B 1 272 ? 7.734 -34.844 -36.969 1 97 272 ASN B N 1
ATOM 6060 C CA . ASN B 1 272 ? 7.934 -36.219 -37.469 1 97 272 ASN B CA 1
ATOM 6061 C C . ASN B 1 272 ? 8.578 -36.25 -38.844 1 97 272 ASN B C 1
ATOM 6063 O O . ASN B 1 272 ? 9.445 -37.062 -39.125 1 97 272 ASN B O 1
ATOM 6067 N N . LYS B 1 273 ? 8.203 -35.344 -39.719 1 96.88 273 LYS B N 1
ATOM 6068 C CA . LYS B 1 273 ? 8.766 -35.25 -41.062 1 96.88 273 LYS B CA 1
ATOM 6069 C C . LYS B 1 273 ? 10.266 -35 -41.031 1 96.88 273 LYS B C 1
ATOM 6071 O O . LYS B 1 273 ? 10.992 -35.375 -41.938 1 96.88 273 LYS B O 1
ATOM 6076 N N . ARG B 1 274 ? 10.703 -34.5 -39.969 1 97.06 274 ARG B N 1
ATOM 6077 C CA . ARG B 1 274 ? 12.109 -34.094 -39.844 1 97.06 274 ARG B CA 1
ATOM 6078 C C . ARG B 1 274 ? 12.875 -35.062 -38.969 1 97.06 274 ARG B C 1
ATOM 6080 O O . ARG B 1 274 ? 14.039 -34.844 -38.625 1 97.06 274 ARG B O 1
ATOM 6087 N N . GLY B 1 275 ? 12.219 -36.062 -38.469 1 95.75 275 GLY B N 1
ATOM 6088 C CA . GLY B 1 275 ? 12.852 -37.125 -37.719 1 95.75 275 GLY B CA 1
ATOM 6089 C C . GLY B 1 275 ? 12.992 -36.781 -36.25 1 95.75 275 GLY B C 1
ATOM 6090 O O . GLY B 1 275 ? 13.789 -37.375 -35.531 1 95.75 275 GLY B O 1
ATOM 6091 N N . VAL B 1 276 ? 12.32 -35.781 -35.781 1 97.81 276 VAL B N 1
ATOM 6092 C CA . VAL B 1 276 ? 12.352 -35.406 -34.375 1 97.81 276 VAL B CA 1
ATOM 6093 C C . VAL B 1 276 ? 11.336 -36.25 -33.594 1 97.81 276 VAL B C 1
ATOM 6095 O O . VAL B 1 276 ? 10.141 -36.219 -33.906 1 97.81 276 VAL B O 1
ATOM 6098 N N . LYS B 1 277 ? 11.781 -36.938 -32.562 1 97.5 277 LYS B N 1
ATOM 6099 C CA . LYS B 1 277 ? 10.922 -37.844 -31.812 1 97.5 277 LYS B CA 1
ATOM 6100 C C . LYS B 1 277 ? 10.445 -37.188 -30.516 1 97.5 277 LYS B C 1
ATOM 6102 O O . LYS B 1 277 ? 11.188 -36.406 -29.891 1 97.5 277 LYS B O 1
ATOM 6107 N N . PHE B 1 278 ? 9.234 -37.5 -30.156 1 98.25 278 PHE B N 1
ATOM 6108 C CA . PHE B 1 278 ? 8.703 -37.062 -28.875 1 98.25 278 PHE B CA 1
ATOM 6109 C C . PHE B 1 278 ? 9.203 -37.938 -27.734 1 98.25 278 PHE B C 1
ATOM 6111 O O . PHE B 1 278 ? 9.344 -39.156 -27.891 1 98.25 278 PHE B O 1
ATOM 6118 N N . ALA B 1 279 ? 9.438 -37.344 -26.641 1 98.06 279 ALA B N 1
ATOM 6119 C CA . ALA B 1 279 ? 9.75 -38.031 -25.391 1 98.06 279 ALA B CA 1
ATOM 6120 C C . ALA B 1 279 ? 9.039 -37.375 -24.203 1 98.06 279 ALA B C 1
ATOM 6122 O O . ALA B 1 279 ? 8.672 -36.219 -24.266 1 98.06 279 ALA B O 1
ATOM 6123 N N . LEU B 1 280 ? 8.742 -38.188 -23.219 1 98.62 280 LEU B N 1
ATOM 6124 C CA . LEU B 1 280 ? 8.297 -37.656 -21.922 1 98.62 280 LEU B CA 1
ATOM 6125 C C . LEU B 1 280 ? 9.484 -37.312 -21.031 1 98.62 280 LEU B C 1
ATOM 6127 O O . LEU B 1 280 ? 10.539 -37.969 -21.125 1 98.62 280 LEU B O 1
ATOM 6131 N N . PRO B 1 281 ? 9.289 -36.312 -20.125 1 98.75 281 PRO B N 1
ATOM 6132 C CA . PRO B 1 281 ? 10.375 -35.969 -19.203 1 98.75 281 PRO B CA 1
ATOM 6133 C C . PRO B 1 281 ? 10.883 -37.188 -18.438 1 98.75 281 PRO B C 1
ATOM 6135 O O . PRO B 1 281 ? 12.094 -37.375 -18.312 1 98.75 281 PRO B O 1
ATOM 6138 N N . ARG B 1 282 ? 10.055 -38.062 -18 1 98.31 282 ARG B N 1
ATOM 6139 C CA . ARG B 1 282 ? 10.453 -39.219 -17.188 1 98.31 282 ARG B CA 1
ATOM 6140 C C . ARG B 1 282 ? 11.328 -40.188 -17.984 1 98.31 282 ARG B C 1
ATOM 6142 O O . ARG B 1 282 ? 12.133 -40.906 -17.406 1 98.31 282 ARG B O 1
ATOM 6149 N N . GLU B 1 283 ? 11.164 -40.156 -19.297 1 98.19 283 GLU B N 1
ATOM 6150 C CA . GLU B 1 283 ? 11.906 -41.094 -20.172 1 98.19 283 GLU B CA 1
ATOM 6151 C C . GLU B 1 283 ? 13.359 -40.625 -20.328 1 98.19 283 GLU B C 1
ATOM 6153 O O . GLU B 1 283 ? 14.195 -41.406 -20.812 1 98.19 283 GLU B O 1
ATOM 6158 N N . LEU B 1 284 ? 13.68 -39.469 -19.922 1 97.94 284 LEU B N 1
ATOM 6159 C CA . LEU B 1 284 ? 15.016 -38.906 -20.125 1 97.94 284 LEU B CA 1
ATOM 6160 C C . LEU B 1 284 ? 15.852 -39.031 -18.859 1 97.94 284 LEU B C 1
ATOM 6162 O O . LEU B 1 284 ? 17.031 -38.688 -18.844 1 97.94 284 LEU B O 1
ATOM 6166 N N . ILE B 1 285 ? 15.336 -39.594 -17.766 1 97.06 285 ILE B N 1
ATOM 6167 C CA . ILE B 1 285 ? 15.984 -39.656 -16.453 1 97.06 285 ILE B CA 1
ATOM 6168 C C . ILE B 1 285 ? 17.25 -40.5 -16.547 1 97.06 285 ILE B C 1
ATOM 6170 O O . ILE B 1 285 ? 18.266 -40.188 -15.914 1 97.06 285 ILE B O 1
ATOM 6174 N N . ASN B 1 286 ? 17.25 -41.531 -17.391 1 91.94 286 ASN B N 1
ATOM 6175 C CA . ASN B 1 286 ? 18.391 -42.438 -17.438 1 91.94 286 ASN B CA 1
ATOM 6176 C C . ASN B 1 286 ? 19.188 -42.25 -18.734 1 91.94 286 ASN B C 1
ATOM 6178 O O . ASN B 1 286 ? 19.984 -43.125 -19.109 1 91.94 286 ASN B O 1
ATOM 6182 N N . GLU B 1 287 ? 19.031 -41.188 -19.406 1 93.06 287 GLU B N 1
ATOM 6183 C CA . GLU B 1 287 ? 19.766 -40.875 -20.625 1 93.06 287 GLU B CA 1
ATOM 6184 C C . GLU B 1 287 ? 21.172 -40.375 -20.328 1 93.06 287 GLU B C 1
ATOM 6186 O O . GLU B 1 287 ? 21.469 -40 -19.188 1 93.06 287 GLU B O 1
ATOM 6191 N N . SER B 1 288 ? 22.047 -40.438 -21.359 1 91.94 288 SER B N 1
ATOM 6192 C CA . SER B 1 288 ? 23.344 -39.781 -21.234 1 91.94 288 SER B CA 1
ATOM 6193 C C . SER B 1 288 ? 23.203 -38.312 -20.828 1 91.94 288 SER B C 1
ATOM 6195 O O . SER B 1 288 ? 22.312 -37.625 -21.328 1 91.94 288 SER B O 1
ATOM 6197 N N . TYR B 1 289 ? 24.094 -37.906 -19.891 1 93.12 289 TYR B N 1
ATOM 6198 C CA . TYR B 1 289 ? 23.906 -36.594 -19.312 1 93.12 289 TYR B CA 1
ATOM 6199 C C . TYR B 1 289 ? 25.234 -35.844 -19.172 1 93.12 289 TYR B C 1
ATOM 6201 O O . TYR B 1 289 ? 26.297 -36.469 -19.281 1 93.12 289 TYR B O 1
ATOM 6209 N N . TYR B 1 290 ? 25.078 -34.594 -19 1 96.12 290 TYR B N 1
ATOM 6210 C CA . TYR B 1 290 ? 26.203 -33.719 -18.609 1 96.12 290 TYR B CA 1
ATOM 6211 C C . TYR B 1 290 ? 26.016 -33.219 -17.188 1 96.12 290 TYR B C 1
ATOM 6213 O O . TYR B 1 290 ? 24.906 -32.906 -16.766 1 96.12 290 TYR B O 1
ATOM 6221 N N . ASP B 1 291 ? 27.141 -33.125 -16.531 1 96.19 291 ASP B N 1
ATOM 6222 C CA . ASP B 1 291 ? 27.078 -32.594 -15.172 1 96.19 291 ASP B CA 1
ATOM 6223 C C . ASP B 1 291 ? 26.922 -31.078 -15.195 1 96.19 291 ASP B C 1
ATOM 6225 O O . ASP B 1 291 ? 27.484 -30.406 -16.062 1 96.19 291 ASP B O 1
ATOM 6229 N N . ILE B 1 292 ? 26.188 -30.594 -14.242 1 96.25 292 ILE B N 1
ATOM 6230 C CA . ILE B 1 292 ? 26.031 -29.141 -14.156 1 96.25 292 ILE B CA 1
ATOM 6231 C C . ILE B 1 292 ? 25.953 -28.719 -12.688 1 96.25 292 ILE B C 1
ATOM 6233 O O . ILE B 1 292 ? 25.438 -29.453 -11.852 1 96.25 292 ILE B O 1
ATOM 6237 N N . ASP B 1 293 ? 26.531 -27.562 -12.43 1 93.38 293 ASP B N 1
ATOM 6238 C CA . ASP B 1 293 ? 26.406 -26.922 -11.125 1 93.38 293 ASP B CA 1
ATOM 6239 C C . ASP B 1 293 ? 25.469 -25.719 -11.18 1 93.38 293 ASP B C 1
ATOM 6241 O O . ASP B 1 293 ? 25.484 -24.953 -12.148 1 93.38 293 ASP B O 1
ATOM 6245 N N . ILE B 1 294 ? 24.562 -25.688 -10.328 1 94.56 294 ILE B N 1
ATOM 6246 C CA . ILE B 1 294 ? 23.594 -24.594 -10.266 1 94.56 294 ILE B CA 1
ATOM 6247 C C . ILE B 1 294 ? 23.906 -23.688 -9.086 1 94.56 294 ILE B C 1
ATOM 6249 O O . ILE B 1 294 ? 24 -24.156 -7.945 1 94.56 294 ILE B O 1
ATOM 6253 N N . GLN B 1 295 ? 24.188 -22.406 -9.555 1 90.38 295 GLN B N 1
ATOM 6254 C CA . GLN B 1 295 ? 24.422 -21.391 -8.531 1 90.38 295 GLN B CA 1
ATOM 6255 C C . GLN B 1 295 ? 23.328 -20.312 -8.539 1 90.38 295 GLN B C 1
ATOM 6257 O O . GLN B 1 295 ? 22.734 -20.047 -9.586 1 90.38 295 GLN B O 1
ATOM 6262 N N . GLY B 1 296 ? 22.719 -19.906 -7.457 1 91.38 296 GLY B N 1
ATOM 6263 C CA . GLY B 1 296 ? 21.781 -18.812 -7.344 1 91.38 296 GLY B CA 1
ATOM 6264 C C . GLY B 1 296 ? 20.344 -19.203 -7.645 1 91.38 296 GLY B C 1
ATOM 6265 O O . GLY B 1 296 ? 20.062 -20.391 -7.828 1 91.38 296 GLY B O 1
ATOM 6266 N N . THR B 1 297 ? 19.469 -18.219 -7.789 1 94.94 297 THR B N 1
ATOM 6267 C CA . THR B 1 297 ? 18.047 -18.453 -8.031 1 94.94 297 THR B CA 1
ATOM 6268 C C . THR B 1 297 ? 17.703 -18.25 -9.5 1 94.94 297 THR B C 1
ATOM 6270 O O . THR B 1 297 ? 18.25 -17.359 -10.156 1 94.94 297 THR B O 1
ATOM 6273 N N . SER B 1 298 ? 16.875 -19.125 -10.008 1 96.06 298 SER B N 1
ATOM 6274 C CA . SER B 1 298 ? 16.406 -19.062 -11.391 1 96.06 298 SER B CA 1
ATOM 6275 C C . SER B 1 298 ? 14.883 -19.141 -11.445 1 96.06 298 SER B C 1
ATOM 6277 O O . SER B 1 298 ? 14.25 -19.766 -10.594 1 96.06 298 SER B O 1
ATOM 6279 N N . SER B 1 299 ? 14.266 -18.438 -12.344 1 96.94 299 SER B N 1
ATOM 6280 C CA . SER B 1 299 ? 12.844 -18.5 -12.672 1 96.94 299 SER B CA 1
ATOM 6281 C C . SER B 1 299 ? 12.602 -18.172 -14.141 1 96.94 299 SER B C 1
ATOM 6283 O O . SER B 1 299 ? 13.5 -17.688 -14.828 1 96.94 299 SER B O 1
ATOM 6285 N N . TRP B 1 300 ? 11.438 -18.422 -14.625 1 95.19 300 TRP B N 1
ATOM 6286 C CA . TRP B 1 300 ? 11.195 -18.125 -16.031 1 95.19 300 TRP B CA 1
ATOM 6287 C C . TRP B 1 300 ? 10.531 -16.766 -16.188 1 95.19 300 TRP B C 1
ATOM 6289 O O . TRP B 1 300 ? 10.109 -16.391 -17.281 1 95.19 300 TRP B O 1
ATOM 6299 N N . ALA B 1 301 ? 10.492 -16.062 -15.078 1 90.25 301 ALA B N 1
ATOM 6300 C CA . ALA B 1 301 ? 9.711 -14.828 -15.125 1 90.25 301 ALA B CA 1
ATOM 6301 C C . ALA B 1 301 ? 10.609 -13.617 -15.359 1 90.25 301 ALA B C 1
ATOM 6303 O O . ALA B 1 301 ? 11.68 -13.5 -14.75 1 90.25 301 ALA B O 1
ATOM 6304 N N . ASP B 1 302 ? 10.242 -12.734 -16.266 1 85.69 302 ASP B N 1
ATOM 6305 C CA . ASP B 1 302 ? 10.719 -11.367 -16.453 1 85.69 302 ASP B CA 1
ATOM 6306 C C . ASP B 1 302 ? 12.211 -11.352 -16.781 1 85.69 302 ASP B C 1
ATOM 6308 O O . ASP B 1 302 ? 12.781 -12.367 -17.188 1 85.69 302 ASP B O 1
ATOM 6312 N N . ILE B 1 303 ? 12.82 -10.227 -16.672 1 82.12 303 ILE B N 1
ATOM 6313 C CA . ILE B 1 303 ? 14.156 -10 -17.219 1 82.12 303 ILE B CA 1
ATOM 6314 C C . ILE B 1 303 ? 15.203 -10.594 -16.281 1 82.12 303 ILE B C 1
ATOM 6316 O O . ILE B 1 303 ? 16.188 -11.188 -16.719 1 82.12 303 ILE B O 1
ATOM 6320 N N . ASN B 1 304 ? 14.93 -10.508 -15.031 1 85.44 304 ASN B N 1
ATOM 6321 C CA . ASN B 1 304 ? 15.922 -10.969 -14.07 1 85.44 304 ASN B CA 1
ATOM 6322 C C . ASN B 1 304 ? 15.898 -12.484 -13.922 1 85.44 304 ASN B C 1
ATOM 6324 O O . ASN B 1 304 ? 16.906 -13.094 -13.555 1 85.44 304 ASN B O 1
ATOM 6328 N N . LYS B 1 305 ? 14.734 -13.078 -14.211 1 93.31 305 LYS B N 1
ATOM 6329 C CA . LYS B 1 305 ? 14.555 -14.531 -14.141 1 93.31 305 LYS B CA 1
ATOM 6330 C C . LYS B 1 305 ? 14.969 -15.07 -12.773 1 93.31 305 LYS B C 1
ATOM 6332 O O . LYS B 1 305 ? 15.719 -16.047 -12.695 1 93.31 305 LYS B O 1
ATOM 6337 N N . ASP B 1 306 ? 14.625 -14.297 -11.773 1 93.75 306 ASP B N 1
ATOM 6338 C CA . ASP B 1 306 ? 14.891 -14.703 -10.398 1 93.75 306 ASP B CA 1
ATOM 6339 C C . ASP B 1 306 ? 13.695 -14.398 -9.492 1 93.75 306 ASP B C 1
ATOM 6341 O O . ASP B 1 306 ? 12.562 -14.297 -9.969 1 93.75 306 ASP B O 1
ATOM 6345 N N . GLU B 1 307 ? 13.898 -14.375 -8.219 1 95.44 307 GLU B N 1
ATOM 6346 C CA . GLU B 1 307 ? 12.812 -14.281 -7.25 1 95.44 307 GLU B CA 1
ATOM 6347 C C . GLU B 1 307 ? 12.25 -12.859 -7.188 1 95.44 307 GLU B C 1
ATOM 6349 O O . GLU B 1 307 ? 11.211 -12.617 -6.57 1 95.44 307 GLU B O 1
ATOM 6354 N N . SER B 1 308 ? 12.82 -11.852 -7.863 1 94.12 308 SER B N 1
ATOM 6355 C CA . SER B 1 308 ? 12.477 -10.438 -7.711 1 94.12 308 SER B CA 1
ATOM 6356 C C . SER B 1 308 ? 11.062 -10.156 -8.203 1 94.12 308 SER B C 1
ATOM 6358 O O . SER B 1 308 ? 10.43 -9.195 -7.766 1 94.12 308 SER B O 1
ATOM 6360 N N . SER B 1 309 ? 10.531 -11.031 -9.086 1 94.5 309 SER B N 1
ATOM 6361 C CA . SER B 1 309 ? 9.188 -10.844 -9.617 1 94.5 309 SER B CA 1
ATOM 6362 C C . SER B 1 309 ? 8.133 -11.102 -8.539 1 94.5 309 SER B C 1
ATOM 6364 O O . SER B 1 309 ? 6.98 -10.688 -8.68 1 94.5 309 SER B O 1
ATOM 6366 N N . TRP B 1 310 ? 8.508 -11.766 -7.418 1 96.5 310 TRP B N 1
ATOM 6367 C CA . TRP B 1 310 ? 7.555 -12.133 -6.375 1 96.5 310 TRP B CA 1
ATOM 6368 C C . TRP B 1 310 ? 7.98 -11.562 -5.023 1 96.5 310 TRP B C 1
ATOM 6370 O O . TRP B 1 310 ? 7.152 -11.375 -4.133 1 96.5 310 TRP B O 1
ATOM 6380 N N . LEU B 1 311 ? 9.266 -11.406 -4.828 1 96.12 311 LEU B N 1
ATOM 6381 C CA . LEU B 1 311 ? 9.805 -10.883 -3.58 1 96.12 311 LEU B CA 1
ATOM 6382 C C . LEU B 1 311 ? 10.922 -9.883 -3.85 1 96.12 311 LEU B C 1
ATOM 6384 O O . LEU B 1 311 ? 12 -9.984 -3.262 1 96.12 311 LEU B O 1
ATOM 6388 N N . GLY B 1 312 ? 10.617 -8.938 -4.754 1 93.88 312 GLY B N 1
ATOM 6389 C CA . GLY B 1 312 ? 11.664 -8.016 -5.18 1 93.88 312 GLY B CA 1
ATOM 6390 C C . GLY B 1 312 ? 11.422 -6.594 -4.711 1 93.88 312 GLY B C 1
ATOM 6391 O O . GLY B 1 312 ? 12.25 -5.711 -4.949 1 93.88 312 GLY B O 1
ATOM 6392 N N . ASN B 1 313 ? 10.289 -6.293 -4.062 1 92.88 313 ASN B N 1
ATOM 6393 C CA . ASN B 1 313 ? 9.992 -4.938 -3.607 1 92.88 313 ASN B CA 1
ATOM 6394 C C . ASN B 1 313 ? 9.242 -4.941 -2.277 1 92.88 313 ASN B C 1
ATOM 6396 O O . ASN B 1 313 ? 8.828 -6 -1.8 1 92.88 313 ASN B O 1
ATOM 6400 N N . ILE B 1 314 ? 9.094 -3.85 -1.693 1 94.31 314 ILE B N 1
ATOM 6401 C CA . ILE B 1 314 ? 8.648 -3.736 -0.31 1 94.31 314 ILE B CA 1
ATOM 6402 C C . ILE B 1 314 ? 7.168 -4.102 -0.218 1 94.31 314 ILE B C 1
ATOM 6404 O O . ILE B 1 314 ? 6.711 -4.625 0.802 1 94.31 314 ILE B O 1
ATOM 6408 N N . MET B 1 315 ? 6.371 -3.82 -1.232 1 95.88 315 MET B N 1
ATOM 6409 C CA . MET B 1 315 ? 4.965 -4.219 -1.227 1 95.88 315 MET B CA 1
ATOM 6410 C C . MET B 1 315 ? 4.832 -5.738 -1.18 1 95.88 315 MET B C 1
ATOM 6412 O O . MET B 1 315 ? 4.035 -6.27 -0.406 1 95.88 315 MET B O 1
ATOM 6416 N N . GLN B 1 316 ? 5.637 -6.426 -1.997 1 97.38 316 GLN B N 1
ATOM 6417 C CA . GLN B 1 316 ? 5.652 -7.883 -2.018 1 97.38 316 GLN B CA 1
ATOM 6418 C C . GLN B 1 316 ? 6.105 -8.453 -0.675 1 97.38 316 GLN B C 1
ATOM 6420 O O . GLN B 1 316 ? 5.535 -9.422 -0.178 1 97.38 316 GLN B O 1
ATOM 6425 N N . TRP B 1 317 ? 7.086 -7.84 -0.075 1 97.12 317 TRP B N 1
ATOM 6426 C CA . TRP B 1 317 ? 7.578 -8.281 1.226 1 97.12 317 TRP B CA 1
ATOM 6427 C C . TRP B 1 317 ? 6.504 -8.125 2.297 1 97.12 317 TRP B C 1
ATOM 6429 O O . TRP B 1 317 ? 6.328 -9.008 3.143 1 97.12 317 TRP B O 1
ATOM 6439 N N . ALA B 1 318 ? 5.832 -6.977 2.283 1 97.81 318 ALA B N 1
ATOM 6440 C CA . ALA B 1 318 ? 4.781 -6.727 3.264 1 97.81 318 ALA B CA 1
ATOM 6441 C C . ALA B 1 318 ? 3.639 -7.727 3.109 1 97.81 318 ALA B C 1
ATOM 6443 O O . ALA B 1 318 ? 3.145 -8.273 4.098 1 97.81 318 ALA B O 1
ATOM 6444 N N . TYR B 1 319 ? 3.213 -7.957 1.871 1 98.31 319 TYR B N 1
ATOM 6445 C CA . TYR B 1 319 ? 2.174 -8.945 1.608 1 98.31 319 TYR B CA 1
ATOM 6446 C C . TYR B 1 319 ? 2.598 -10.328 2.1 1 98.31 319 TYR B C 1
ATOM 6448 O O . TYR B 1 319 ? 1.827 -11.016 2.773 1 98.31 319 TYR B O 1
ATOM 6456 N N . ASP B 1 320 ? 3.799 -10.695 1.767 1 98.19 320 ASP B N 1
ATOM 6457 C CA . ASP B 1 320 ? 4.328 -11.992 2.164 1 98.19 320 ASP B CA 1
ATOM 6458 C C . ASP B 1 320 ? 4.344 -12.141 3.684 1 98.19 320 ASP B C 1
ATOM 6460 O O . ASP B 1 320 ? 3.994 -13.195 4.215 1 98.19 320 ASP B O 1
ATOM 6464 N N . GLU B 1 321 ? 4.797 -11.117 4.379 1 97.69 321 GLU B N 1
ATOM 6465 C CA . GLU B 1 321 ? 4.809 -11.117 5.84 1 97.69 321 GLU B CA 1
ATOM 6466 C C . GLU B 1 321 ? 3.412 -11.359 6.406 1 97.69 321 GLU B C 1
ATOM 6468 O O . GLU B 1 321 ? 3.238 -12.141 7.336 1 97.69 321 GLU B O 1
ATOM 6473 N N . ALA B 1 322 ? 2.439 -10.664 5.844 1 98.56 322 ALA B N 1
ATOM 6474 C CA . ALA B 1 322 ? 1.062 -10.812 6.305 1 98.56 322 ALA B CA 1
ATOM 6475 C C . ALA B 1 322 ? 0.559 -12.234 6.062 1 98.56 322 ALA B C 1
ATOM 6477 O O . ALA B 1 322 ? -0.13 -12.812 6.91 1 98.56 322 ALA B O 1
ATOM 6478 N N . VAL B 1 323 ? 0.896 -12.789 4.898 1 98.75 323 VAL B N 1
ATOM 6479 C CA . VAL B 1 323 ? 0.498 -14.156 4.578 1 98.75 323 VAL B CA 1
ATOM 6480 C C . VAL B 1 323 ? 1.112 -15.125 5.586 1 98.75 323 VAL B C 1
ATOM 6482 O O . VAL B 1 323 ? 0.422 -16 6.113 1 98.75 323 VAL B O 1
ATOM 6485 N N . ARG B 1 324 ? 2.354 -14.977 5.887 1 98 324 ARG B N 1
ATOM 6486 C CA . ARG B 1 324 ? 3.033 -15.852 6.832 1 98 324 ARG B CA 1
ATOM 6487 C C . ARG B 1 324 ? 2.434 -15.719 8.227 1 98 324 ARG B C 1
ATOM 6489 O O . ARG B 1 324 ? 2.307 -16.703 8.953 1 98 324 ARG B O 1
ATOM 6496 N N . ARG B 1 325 ? 2.023 -14.523 8.602 1 98.06 325 ARG B N 1
ATOM 6497 C CA . ARG B 1 325 ? 1.403 -14.289 9.898 1 98.06 325 ARG B CA 1
ATOM 6498 C C . ARG B 1 325 ? 0.099 -15.062 10.039 1 98.06 325 ARG B C 1
ATOM 6500 O O . ARG B 1 325 ? -0.29 -15.445 11.141 1 98.06 325 ARG B O 1
ATOM 6507 N N . ALA B 1 326 ? -0.534 -15.336 8.961 1 98.62 326 ALA B N 1
ATOM 6508 C CA . ALA B 1 326 ? -1.859 -15.953 9 1 98.62 326 ALA B CA 1
ATOM 6509 C C . ALA B 1 326 ? -1.761 -17.469 8.961 1 98.62 326 ALA B C 1
ATOM 6511 O O . ALA B 1 326 ? -2.764 -18.172 9.125 1 98.62 326 ALA B O 1
ATOM 6512 N N . GLU B 1 327 ? -0.529 -18.031 8.75 1 98.62 327 GLU B N 1
ATOM 6513 C CA . GLU B 1 327 ? -0.355 -19.469 8.578 1 98.62 327 GLU B CA 1
ATOM 6514 C C . GLU B 1 327 ? -0.883 -20.234 9.789 1 98.62 327 GLU B C 1
ATOM 6516 O O . GLU B 1 327 ? -1.779 -21.062 9.656 1 98.62 327 GLU B O 1
ATOM 6521 N N . MET B 1 328 ? -0.364 -19.938 11.008 1 98.38 328 MET B N 1
ATOM 6522 C CA . MET B 1 328 ? -0.63 -20.766 12.188 1 98.38 328 MET B CA 1
ATOM 6523 C C . MET B 1 328 ? -2.076 -20.609 12.641 1 98.38 328 MET B C 1
ATOM 6525 O O . MET B 1 328 ? -2.736 -21.594 12.977 1 98.38 328 MET B O 1
ATOM 6529 N N . PRO B 1 329 ? -2.615 -19.312 12.656 1 98.62 329 PRO B N 1
ATOM 6530 C CA . PRO B 1 329 ? -4.043 -19.203 12.977 1 98.62 329 PRO B CA 1
ATOM 6531 C C . PRO B 1 329 ? -4.926 -20 12.016 1 98.62 329 PRO B C 1
ATOM 6533 O O . PRO B 1 329 ? -5.902 -20.609 12.438 1 98.62 329 PRO B O 1
ATOM 6536 N N . SER B 1 330 ? -4.641 -20 10.734 1 98.75 330 SER B N 1
ATOM 6537 C CA . SER B 1 330 ? -5.418 -20.734 9.742 1 98.75 330 SER B CA 1
ATOM 6538 C C . SER B 1 330 ? -5.352 -22.234 9.992 1 98.75 330 SER B C 1
ATOM 6540 O O . SER B 1 330 ? -6.363 -22.938 9.875 1 98.75 330 SER B O 1
ATOM 6542 N N . LYS B 1 331 ? -4.176 -22.688 10.266 1 98.25 331 LYS B N 1
ATOM 6543 C CA . LYS B 1 331 ? -4.004 -24.125 10.539 1 98.25 331 LYS B CA 1
ATOM 6544 C C . LYS B 1 331 ? -4.754 -24.531 11.805 1 98.25 331 LYS B C 1
ATOM 6546 O O . LYS B 1 331 ? -5.277 -25.641 11.891 1 98.25 331 LYS B O 1
ATOM 6551 N N . GLU B 1 332 ? -4.742 -23.656 12.789 1 98 332 GLU B N 1
ATOM 6552 C CA . GLU B 1 332 ? -5.473 -23.922 14.023 1 98 332 GLU B CA 1
ATOM 6553 C C . GLU B 1 332 ? -6.977 -23.938 13.781 1 98 332 GLU B C 1
ATOM 6555 O O . GLU B 1 332 ? -7.688 -24.781 14.328 1 98 332 GLU B O 1
ATOM 6560 N N . LEU B 1 333 ? -7.508 -23.031 13.008 1 98.31 333 LEU B N 1
ATOM 6561 C CA . LEU B 1 333 ? -8.938 -22.953 12.734 1 98.31 333 LEU B CA 1
ATOM 6562 C C . LEU B 1 333 ? -9.367 -24.078 11.781 1 98.31 333 LEU B C 1
ATOM 6564 O O . LEU B 1 333 ? -10.445 -24.641 11.938 1 98.31 333 LEU B O 1
ATOM 6568 N N . GLY B 1 334 ? -8.57 -24.406 10.758 1 98.12 334 GLY B N 1
ATOM 6569 C CA . GLY B 1 334 ? -8.859 -25.453 9.781 1 98.12 334 GLY B CA 1
ATOM 6570 C C . GLY B 1 334 ? -9.984 -25.094 8.836 1 98.12 334 GLY B C 1
ATOM 6571 O O . GLY B 1 334 ? -10.305 -23.922 8.664 1 98.12 334 GLY B O 1
ATOM 6572 N N . GLY B 1 335 ? -10.422 -26.062 8.062 1 97.75 335 GLY B N 1
ATOM 6573 C CA . GLY B 1 335 ? -11.57 -25.906 7.184 1 97.75 335 GLY B CA 1
ATOM 6574 C C . GLY B 1 335 ? -11.391 -24.812 6.141 1 97.75 335 GLY B C 1
ATOM 6575 O O . GLY B 1 335 ? -10.359 -24.766 5.469 1 97.75 335 GLY B O 1
ATOM 6576 N N . ASP B 1 336 ? -12.445 -23.969 6.051 1 98.19 336 ASP B N 1
ATOM 6577 C CA . ASP B 1 336 ? -12.461 -22.938 5.016 1 98.19 336 ASP B CA 1
ATOM 6578 C C . ASP B 1 336 ? -11.406 -21.875 5.285 1 98.19 336 ASP B C 1
ATOM 6580 O O . ASP B 1 336 ? -10.891 -21.25 4.352 1 98.19 336 ASP B O 1
ATOM 6584 N N . TYR B 1 337 ? -11.07 -21.672 6.539 1 98.62 337 TYR B N 1
ATOM 6585 C CA . TYR B 1 337 ? -10.031 -20.703 6.859 1 98.62 337 TYR B CA 1
ATOM 6586 C C . TYR B 1 337 ? -8.672 -21.172 6.363 1 98.62 337 TYR B C 1
ATOM 6588 O O . TYR B 1 337 ? -7.902 -20.391 5.797 1 98.62 337 TYR B O 1
ATOM 6596 N N . LEU B 1 338 ? -8.398 -22.469 6.617 1 98.81 338 LEU B N 1
ATOM 6597 C CA . LEU B 1 338 ? -7.148 -23.031 6.117 1 98.81 338 LEU B CA 1
ATOM 6598 C C . LEU B 1 338 ? -7.102 -22.969 4.594 1 98.81 338 LEU B C 1
ATOM 6600 O O . LEU B 1 338 ? -6.082 -22.594 4.012 1 98.81 338 LEU B O 1
ATOM 6604 N N . LYS B 1 339 ? -8.188 -23.344 3.973 1 98.5 339 LYS B N 1
ATOM 6605 C CA . LYS B 1 339 ? -8.266 -23.312 2.516 1 98.5 339 LYS B CA 1
ATOM 6606 C C . LYS B 1 339 ? -8.055 -21.891 1.989 1 98.5 339 LYS B C 1
ATOM 6608 O O . LYS B 1 339 ? -7.301 -21.672 1.041 1 98.5 339 LYS B O 1
ATOM 6613 N N . ALA B 1 340 ? -8.773 -20.906 2.598 1 98.81 340 ALA B N 1
ATOM 6614 C CA . ALA B 1 340 ? -8.617 -19.516 2.205 1 98.81 340 ALA B CA 1
ATOM 6615 C C . ALA B 1 340 ? -7.16 -19.062 2.32 1 98.81 340 ALA B C 1
ATOM 6617 O O . ALA B 1 340 ? -6.625 -18.438 1.409 1 98.81 340 ALA B O 1
ATOM 6618 N N . TRP B 1 341 ? -6.5 -19.406 3.416 1 98.88 341 TRP B N 1
ATOM 6619 C CA . TRP B 1 341 ? -5.105 -19.031 3.627 1 98.88 341 TRP B CA 1
ATOM 6620 C C . TRP B 1 341 ? -4.215 -19.594 2.531 1 98.88 341 TRP B C 1
ATOM 6622 O O . TRP B 1 341 ? -3.324 -18.922 2.025 1 98.88 341 TRP B O 1
ATOM 6632 N N . LYS B 1 342 ? -4.457 -20.844 2.182 1 98.88 342 LYS B N 1
ATOM 6633 C CA . LYS B 1 342 ? -3.678 -21.484 1.125 1 98.88 342 LYS B CA 1
ATOM 6634 C C . LYS B 1 342 ? -3.834 -20.734 -0.198 1 98.88 342 LYS B C 1
ATOM 6636 O O . LYS B 1 342 ? -2.867 -20.594 -0.948 1 98.88 342 LYS B O 1
ATOM 6641 N N . TYR B 1 343 ? -5.039 -20.219 -0.49 1 98.88 343 TYR B N 1
ATOM 6642 C CA . TYR B 1 343 ? -5.258 -19.422 -1.693 1 98.88 343 TYR B CA 1
ATOM 6643 C C . TYR B 1 343 ? -4.434 -18.141 -1.658 1 98.88 343 TYR B C 1
ATOM 6645 O O . TYR B 1 343 ? -3.955 -17.672 -2.695 1 98.88 343 TYR B O 1
ATOM 6653 N N . PHE B 1 344 ? -4.195 -17.547 -0.491 1 98.88 344 PHE B N 1
ATOM 6654 C CA . PHE B 1 344 ? -3.426 -16.312 -0.36 1 98.88 344 PHE B CA 1
ATOM 6655 C C . PHE B 1 344 ? -1.96 -16.547 -0.703 1 98.88 344 PHE B C 1
ATOM 6657 O O . PHE B 1 344 ? -1.232 -15.602 -1.025 1 98.88 344 PHE B O 1
ATOM 6664 N N . THR B 1 345 ? -1.479 -17.828 -0.694 1 98.88 345 THR B N 1
ATOM 6665 C CA . THR B 1 345 ? -0.068 -18.125 -0.905 1 98.88 345 THR B CA 1
ATOM 6666 C C . THR B 1 345 ? 0.249 -18.219 -2.395 1 98.88 345 THR B C 1
ATOM 6668 O O . THR B 1 345 ? 1.415 -18.328 -2.781 1 98.88 345 THR B O 1
ATOM 6671 N N . THR B 1 346 ? -0.779 -18.109 -3.258 1 98.75 346 THR B N 1
ATOM 6672 C CA . THR B 1 346 ? -0.65 -18.328 -4.695 1 98.75 346 THR B CA 1
ATOM 6673 C C . THR B 1 346 ? 0.281 -17.297 -5.316 1 98.75 346 THR B C 1
ATOM 6675 O O . THR B 1 346 ? 0.212 -16.109 -4.98 1 98.75 346 THR B O 1
ATOM 6678 N N . SER B 1 347 ? 1.127 -17.688 -6.266 1 98.38 347 SER B N 1
ATOM 6679 C CA . SER B 1 347 ? 2.174 -16.859 -6.859 1 98.38 347 SER B CA 1
ATOM 6680 C C . SER B 1 347 ? 1.583 -15.648 -7.566 1 98.38 347 SER B C 1
ATOM 6682 O O . SER B 1 347 ? 2.18 -14.562 -7.562 1 98.38 347 SER B O 1
ATOM 6684 N N . ASP B 1 348 ? 0.38 -15.758 -8.109 1 97.38 348 ASP B N 1
ATOM 6685 C CA . ASP B 1 348 ? -0.271 -14.695 -8.867 1 97.38 348 ASP B CA 1
ATOM 6686 C C . ASP B 1 348 ? -0.46 -13.445 -8.008 1 97.38 348 ASP B C 1
ATOM 6688 O O . ASP B 1 348 ? -0.255 -12.32 -8.477 1 97.38 348 ASP B O 1
ATOM 6692 N N . ASN B 1 349 ? -0.85 -13.641 -6.773 1 97.94 349 ASN B N 1
ATOM 6693 C CA . ASN B 1 349 ? -1.084 -12.531 -5.855 1 97.94 349 ASN B CA 1
ATOM 6694 C C . ASN B 1 349 ? 0.175 -11.695 -5.66 1 97.94 349 ASN B C 1
ATOM 6696 O O . ASN B 1 349 ? 0.103 -10.461 -5.594 1 97.94 349 ASN B O 1
ATOM 6700 N N . TYR B 1 350 ? 1.316 -12.375 -5.57 1 97.5 350 TYR B N 1
ATOM 6701 C CA . TYR B 1 350 ? 2.604 -11.703 -5.414 1 97.5 350 TYR B CA 1
ATOM 6702 C C . TYR B 1 350 ? 3.006 -10.992 -6.699 1 97.5 350 TYR B C 1
ATOM 6704 O O . TYR B 1 350 ? 3.545 -9.883 -6.664 1 97.5 350 TYR B O 1
ATOM 6712 N N . TYR B 1 351 ? 2.734 -11.656 -7.793 1 95.62 351 TYR B N 1
ATOM 6713 C CA . TYR B 1 351 ? 3.145 -11.133 -9.086 1 95.62 351 TYR B CA 1
ATOM 6714 C C . TYR B 1 351 ? 2.404 -9.836 -9.414 1 95.62 351 TYR B C 1
ATOM 6716 O O . TYR B 1 351 ? 2.965 -8.93 -10.031 1 95.62 351 TYR B O 1
ATOM 6724 N N . TYR B 1 352 ? 1.143 -9.695 -9.008 1 95.31 352 TYR B N 1
ATOM 6725 C CA . TYR B 1 352 ? 0.34 -8.5 -9.242 1 95.31 352 TYR B CA 1
ATOM 6726 C C . TYR B 1 352 ? 0.97 -7.281 -8.578 1 95.31 352 TYR B C 1
ATOM 6728 O O . TYR B 1 352 ? 0.667 -6.145 -8.945 1 95.31 352 TYR B O 1
ATOM 6736 N N . LEU B 1 353 ? 1.895 -7.469 -7.672 1 95.81 353 LEU B N 1
ATOM 6737 C CA . LEU B 1 353 ? 2.508 -6.395 -6.895 1 95.81 353 LEU B CA 1
ATOM 6738 C C . LEU B 1 353 ? 3.873 -6.023 -7.461 1 95.81 353 LEU B C 1
ATOM 6740 O O . LEU B 1 353 ? 4.555 -5.145 -6.93 1 95.81 353 LEU B O 1
ATOM 6744 N N . PHE B 1 354 ? 4.273 -6.664 -8.516 1 92.75 354 PHE B N 1
ATOM 6745 C CA . PHE B 1 354 ? 5.582 -6.441 -9.117 1 92.75 354 PHE B CA 1
ATOM 6746 C C . PHE B 1 354 ? 5.648 -5.07 -9.781 1 92.75 354 PHE B C 1
ATOM 6748 O O . PHE B 1 354 ? 4.754 -4.699 -10.547 1 92.75 354 PHE B O 1
ATOM 6755 N N . THR B 1 355 ? 6.738 -4.117 -9.422 1 84.69 355 THR B N 1
ATOM 6756 C CA . THR B 1 355 ? 6.871 -2.762 -9.938 1 84.69 355 THR B CA 1
ATOM 6757 C C . THR B 1 355 ? 8.055 -2.664 -10.898 1 84.69 355 THR B C 1
ATOM 6759 O O . THR B 1 355 ? 8.398 -1.572 -11.359 1 84.69 355 THR B O 1
ATOM 6762 N N . GLY B 1 356 ? 8.93 -3.486 -11.273 1 69.56 356 GLY B N 1
ATOM 6763 C CA . GLY B 1 356 ? 10.148 -3.402 -12.055 1 69.56 356 GLY B CA 1
ATOM 6764 C C . GLY B 1 356 ? 9.945 -2.785 -13.43 1 69.56 356 GLY B C 1
ATOM 6765 O O . GLY B 1 356 ? 8.828 -2.791 -13.953 1 69.56 356 GLY B O 1
ATOM 6766 N N . GLY B 1 357 ? 10.703 -1.612 -13.812 1 55.41 357 GLY B N 1
ATOM 6767 C CA . GLY B 1 357 ? 10.883 -0.804 -15.008 1 55.41 357 GLY B CA 1
ATOM 6768 C C . GLY B 1 357 ? 11.273 -1.617 -16.234 1 55.41 357 GLY B C 1
ATOM 6769 O O . GLY B 1 357 ? 11.68 -2.773 -16.109 1 55.41 357 GLY B O 1
ATOM 6770 N N . GLY B 1 358 ? 10.812 -1.483 -17.656 1 45.69 358 GLY B N 1
ATOM 6771 C CA . GLY B 1 358 ? 11.133 -1.846 -19.031 1 45.69 358 GLY B CA 1
ATOM 6772 C C . GLY B 1 358 ? 10.016 -2.605 -19.719 1 45.69 358 GLY B C 1
ATOM 6773 O O . GLY B 1 358 ? 8.859 -2.52 -19.328 1 45.69 358 GLY B O 1
ATOM 6774 N N . GLY B 1 359 ? 10.5 -3.557 -20.672 1 39.12 359 GLY B N 1
ATOM 6775 C CA . GLY B 1 359 ? 9.703 -4.445 -21.484 1 39.12 359 GLY B CA 1
ATOM 6776 C C . GLY B 1 359 ? 8.57 -5.109 -20.734 1 39.12 359 GLY B C 1
ATOM 6777 O O . GLY B 1 359 ? 7.52 -5.406 -21.297 1 39.12 359 GLY B O 1
ATOM 6778 N N . PRO B 1 360 ? 8.719 -5.637 -19.609 1 40.56 360 PRO B N 1
ATOM 6779 C CA . PRO B 1 360 ? 7.91 -6.566 -18.812 1 40.56 360 PRO B CA 1
ATOM 6780 C C . PRO B 1 360 ? 6.695 -5.895 -18.172 1 40.56 360 PRO B C 1
ATOM 6782 O O . PRO B 1 360 ? 5.797 -6.578 -17.688 1 40.56 360 PRO B O 1
ATOM 6785 N N . ALA B 1 361 ? 6.742 -4.578 -17.875 1 43.84 361 ALA B N 1
ATOM 6786 C CA . ALA B 1 361 ? 5.547 -3.881 -17.406 1 43.84 361 ALA B CA 1
ATOM 6787 C C . ALA B 1 361 ? 4.355 -4.156 -18.312 1 43.84 361 ALA B C 1
ATOM 6789 O O . ALA B 1 361 ? 3.219 -4.27 -17.859 1 43.84 361 ALA B O 1
ATOM 6790 N N . GLU B 1 362 ? 4.66 -4.234 -19.547 1 38.84 362 GLU B N 1
ATOM 6791 C CA . GLU B 1 362 ? 3.621 -4.582 -20.5 1 38.84 362 GLU B CA 1
ATOM 6792 C C . GLU B 1 362 ? 3.062 -5.977 -20.234 1 38.84 362 GLU B C 1
ATOM 6794 O O . GLU B 1 362 ? 1.854 -6.199 -20.344 1 38.84 362 GLU B O 1
ATOM 6799 N N . VAL B 1 363 ? 3.939 -6.859 -20 1 40.12 363 VAL B N 1
ATOM 6800 C CA . VAL B 1 363 ? 3.484 -8.211 -19.703 1 40.12 363 VAL B CA 1
ATOM 6801 C C . VAL B 1 363 ? 2.699 -8.219 -18.391 1 40.12 363 VAL B C 1
ATOM 6803 O O . VAL B 1 363 ? 1.669 -8.883 -18.281 1 40.12 363 VAL B O 1
ATOM 6806 N N . HIS B 1 364 ? 3.223 -7.336 -17.453 1 43.56 364 HIS B N 1
ATOM 6807 C CA . HIS B 1 364 ? 2.566 -7.262 -16.156 1 43.56 364 HIS B CA 1
ATOM 6808 C C . HIS B 1 364 ? 1.189 -6.617 -16.281 1 43.56 364 HIS B C 1
ATOM 6810 O O . HIS B 1 364 ? 0.235 -7.062 -15.633 1 43.56 364 HIS B O 1
ATOM 6816 N N . ASN B 1 365 ? 1.156 -5.641 -17.141 1 43.84 365 ASN B N 1
ATOM 6817 C CA . ASN B 1 365 ? -0.13 -4.98 -17.344 1 43.84 365 ASN B CA 1
ATOM 6818 C C . ASN B 1 365 ? -1.144 -5.918 -17.984 1 43.84 365 ASN B C 1
ATOM 6820 O O . ASN B 1 365 ? -2.346 -5.805 -17.75 1 43.84 365 ASN B O 1
ATOM 6824 N N . TYR B 1 366 ? -0.536 -6.875 -18.781 1 38.25 366 TYR B N 1
ATOM 6825 C CA . TYR B 1 366 ? -1.392 -7.844 -19.453 1 38.25 366 TYR B CA 1
ATOM 6826 C C . TYR B 1 366 ? -1.999 -8.82 -18.453 1 38.25 366 TYR B C 1
ATOM 6828 O O . TYR B 1 366 ? -3.154 -9.234 -18.594 1 38.25 366 TYR B O 1
ATOM 6836 N N . PHE B 1 367 ? -1.254 -9.148 -17.406 1 40.78 367 PHE B N 1
ATOM 6837 C CA . PHE B 1 367 ? -1.679 -10.203 -16.484 1 40.78 367 PHE B CA 1
ATOM 6838 C C . PHE B 1 367 ? -2.242 -9.609 -15.203 1 40.78 367 PHE B C 1
ATOM 6840 O O . PHE B 1 367 ? -2.672 -10.344 -14.305 1 40.78 367 PHE B O 1
ATOM 6847 N N . ASN B 1 368 ? -2.25 -8.25 -15.094 1 42.75 368 ASN B N 1
ATOM 6848 C CA . ASN B 1 368 ? -2.623 -7.648 -13.812 1 42.75 368 ASN B CA 1
ATOM 6849 C C . ASN B 1 368 ? -4.137 -7.477 -13.703 1 42.75 368 ASN B C 1
ATOM 6851 O O . ASN B 1 368 ? -4.75 -6.797 -14.523 1 42.75 368 ASN B O 1
ATOM 6855 N N . ALA B 1 369 ? -4.633 -8.297 -12.742 1 48.78 369 ALA B N 1
ATOM 6856 C CA . ALA B 1 369 ? -6.055 -8.203 -12.414 1 48.78 369 ALA B CA 1
ATOM 6857 C C . ALA B 1 369 ? -6.418 -6.793 -11.961 1 48.78 369 ALA B C 1
ATOM 6859 O O . ALA B 1 369 ? -7.602 -6.445 -11.867 1 48.78 369 ALA B O 1
ATOM 6860 N N . TYR B 1 370 ? -5.332 -6.027 -11.688 1 65.75 370 TYR B N 1
ATOM 6861 C CA . TYR B 1 370 ? -5.543 -4.691 -11.141 1 65.75 370 TYR B CA 1
ATOM 6862 C C . TYR B 1 370 ? -5.035 -3.621 -12.102 1 65.75 370 TYR B C 1
ATOM 6864 O O . TYR B 1 370 ? -4.266 -3.916 -13.016 1 65.75 370 TYR B O 1
ATOM 6872 N N . SER B 1 371 ? -5.453 -2.453 -11.977 1 72.56 371 SER B N 1
ATOM 6873 C CA . SER B 1 371 ? -5.047 -1.349 -12.844 1 72.56 371 SER B CA 1
ATOM 6874 C C . SER B 1 371 ? -3.58 -0.994 -12.633 1 72.56 371 SER B C 1
ATOM 6876 O O . SER B 1 371 ? -2.861 -0.699 -13.586 1 72.56 371 SER B O 1
ATOM 6878 N N . THR B 1 372 ? -3.096 -1.088 -11.453 1 88.44 372 THR B N 1
ATOM 6879 C CA . THR B 1 372 ? -1.705 -0.817 -11.102 1 88.44 372 THR B CA 1
ATOM 6880 C C . THR B 1 372 ? -1.257 -1.704 -9.945 1 88.44 372 THR B C 1
ATOM 6882 O O . THR B 1 372 ? -2.086 -2.207 -9.188 1 88.44 372 THR B O 1
ATOM 6885 N N . PRO B 1 373 ? 0.044 -1.942 -9.875 1 92.75 373 PRO B N 1
ATOM 6886 C CA . PRO B 1 373 ? 0.536 -2.715 -8.727 1 92.75 373 PRO B CA 1
ATOM 6887 C C . PRO B 1 373 ? 0.106 -2.123 -7.391 1 92.75 373 PRO B C 1
ATOM 6889 O O . PRO B 1 373 ? -0.171 -2.865 -6.445 1 92.75 373 PRO B O 1
ATOM 6892 N N . VAL B 1 374 ? -0.048 -0.813 -7.336 1 92.69 374 VAL B N 1
ATOM 6893 C CA . VAL B 1 374 ? -0.446 -0.17 -6.09 1 92.69 374 VAL B CA 1
ATOM 6894 C C . VAL B 1 374 ? -1.911 -0.481 -5.793 1 92.69 374 VAL B C 1
ATOM 6896 O O . VAL B 1 374 ? -2.273 -0.751 -4.645 1 92.69 374 VAL B O 1
ATOM 6899 N N . ASP B 1 375 ? -2.689 -0.442 -6.809 1 94.38 375 ASP B N 1
ATOM 6900 C CA . ASP B 1 375 ? -4.094 -0.799 -6.637 1 94.38 375 ASP B CA 1
ATOM 6901 C C . ASP B 1 375 ? -4.242 -2.244 -6.164 1 94.38 375 ASP B C 1
ATOM 6903 O O . ASP B 1 375 ? -5.043 -2.533 -5.273 1 94.38 375 ASP B O 1
ATOM 6907 N N . ALA B 1 376 ? -3.49 -3.129 -6.805 1 96.69 376 ALA B N 1
ATOM 6908 C CA . ALA B 1 376 ? -3.467 -4.52 -6.35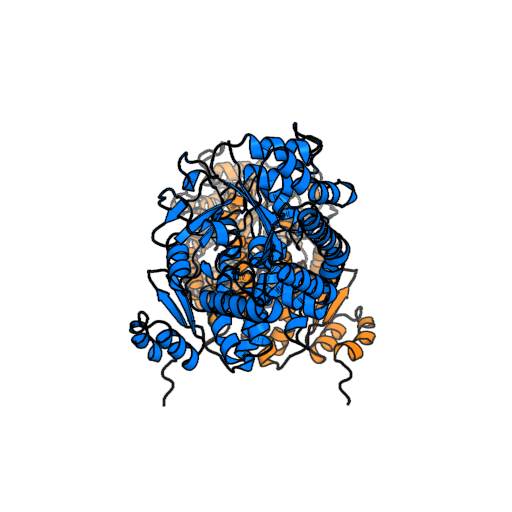9 1 96.69 376 ALA B CA 1
ATOM 6909 C C . ALA B 1 376 ? -3.053 -4.621 -4.895 1 96.69 376 ALA B C 1
ATOM 6911 O O . ALA B 1 376 ? -3.676 -5.344 -4.113 1 96.69 376 ALA B O 1
ATOM 6912 N N . PHE B 1 377 ? -2.041 -3.832 -4.531 1 97.31 377 PHE B N 1
ATOM 6913 C CA . PHE B 1 377 ? -1.506 -3.871 -3.176 1 97.31 377 PHE B CA 1
ATOM 6914 C C . PHE B 1 377 ? -2.555 -3.42 -2.168 1 97.31 377 PHE B C 1
ATOM 6916 O O . PHE B 1 377 ? -2.734 -4.051 -1.125 1 97.31 377 PHE B O 1
ATOM 6923 N N . ILE B 1 378 ? -3.258 -2.385 -2.408 1 97.94 378 ILE B N 1
ATOM 6924 C CA . ILE B 1 378 ? -4.273 -1.843 -1.51 1 97.94 378 ILE B CA 1
ATOM 6925 C C . ILE B 1 378 ? -5.305 -2.922 -1.186 1 97.94 378 ILE B C 1
ATOM 6927 O O . ILE B 1 378 ? -5.613 -3.16 -0.017 1 97.94 378 ILE B O 1
ATOM 6931 N N . ASN B 1 379 ? -5.746 -3.617 -2.15 1 98.19 379 ASN B N 1
ATOM 6932 C CA . ASN B 1 379 ? -6.824 -4.586 -1.962 1 98.19 379 ASN B CA 1
ATOM 6933 C C . ASN B 1 379 ? -6.305 -5.895 -1.372 1 98.19 379 ASN B C 1
ATOM 6935 O O . ASN B 1 379 ? -6.895 -6.43 -0.432 1 98.19 379 ASN B O 1
ATOM 6939 N N . GLU B 1 380 ? -5.203 -6.414 -1.876 1 98.44 380 GLU B N 1
ATOM 6940 C CA . GLU B 1 380 ? -4.676 -7.684 -1.386 1 98.44 380 GLU B CA 1
ATOM 6941 C C . GLU B 1 380 ? -4.145 -7.547 0.039 1 98.44 380 GLU B C 1
ATOM 6943 O O . GLU B 1 380 ? -4.348 -8.438 0.87 1 98.44 380 GLU B O 1
ATOM 6948 N N . PHE B 1 381 ? -3.41 -6.434 0.292 1 98.5 381 PHE B N 1
ATOM 6949 C CA . PHE B 1 381 ? -2.859 -6.168 1.615 1 98.5 381 PHE B CA 1
ATOM 6950 C C . PHE B 1 381 ? -3.973 -5.984 2.639 1 98.5 381 PHE B C 1
ATOM 6952 O O . PHE B 1 381 ? -3.881 -6.488 3.762 1 98.5 381 PHE B O 1
ATOM 6959 N N . TYR B 1 382 ? -5.043 -5.254 2.262 1 98.56 382 TYR B N 1
ATOM 6960 C CA . TYR B 1 382 ? -6.207 -5.125 3.129 1 98.56 382 TYR B CA 1
ATOM 6961 C C . TYR B 1 382 ? -6.848 -6.484 3.385 1 98.56 382 TYR B C 1
ATOM 6963 O O . TYR B 1 382 ? -7.164 -6.82 4.527 1 98.56 382 TYR B O 1
ATOM 6971 N N . ALA B 1 383 ? -7.055 -7.297 2.324 1 98.75 383 ALA B N 1
ATOM 6972 C CA . ALA B 1 383 ? -7.75 -8.578 2.412 1 98.75 383 ALA B CA 1
ATOM 6973 C C . ALA B 1 383 ? -7.039 -9.523 3.375 1 98.75 383 ALA B C 1
ATOM 6975 O O . ALA B 1 383 ? -7.664 -10.086 4.273 1 98.75 383 ALA B O 1
ATOM 6976 N N . ILE B 1 384 ? -5.73 -9.68 3.213 1 98.81 384 ILE B N 1
ATOM 6977 C CA . ILE B 1 384 ? -5 -10.648 4.02 1 98.81 384 ILE B CA 1
ATOM 6978 C C . ILE B 1 384 ? -4.945 -10.18 5.469 1 98.81 384 ILE B C 1
ATOM 6980 O O . ILE B 1 384 ? -5.016 -10.992 6.395 1 98.81 384 ILE B O 1
ATOM 6984 N N . ASN B 1 385 ? -4.812 -8.867 5.727 1 98.56 385 ASN B N 1
ATOM 6985 C CA . ASN B 1 385 ? -4.789 -8.383 7.102 1 98.56 385 ASN B CA 1
ATOM 6986 C C . ASN B 1 385 ? -6.168 -8.469 7.75 1 98.56 385 ASN B C 1
ATOM 6988 O O . ASN B 1 385 ? -6.281 -8.758 8.945 1 98.56 385 ASN B O 1
ATOM 6992 N N . ALA B 1 386 ? -7.227 -8.109 6.977 1 97.81 386 ALA B N 1
ATOM 6993 C CA . ALA B 1 386 ? -8.586 -8.297 7.488 1 97.81 386 ALA B CA 1
ATOM 6994 C C . ALA B 1 386 ? -8.844 -9.758 7.832 1 97.81 386 ALA B C 1
ATOM 6996 O O . ALA B 1 386 ? -9.469 -10.062 8.852 1 97.81 386 ALA B O 1
ATOM 6997 N N . PHE B 1 387 ? -8.414 -10.711 6.926 1 98.44 387 PHE B N 1
ATOM 6998 C CA . PHE B 1 387 ? -8.523 -12.148 7.137 1 98.44 387 PHE B CA 1
ATOM 6999 C C . PHE B 1 387 ? -7.832 -12.562 8.43 1 98.44 387 PHE B C 1
ATOM 7001 O O . PHE B 1 387 ? -8.422 -13.258 9.258 1 98.44 387 PHE B O 1
ATOM 7008 N N . LEU B 1 388 ? -6.57 -12.125 8.625 1 98.31 388 LEU B N 1
ATOM 7009 C CA . LEU B 1 388 ? -5.805 -12.445 9.828 1 98.31 388 LEU B CA 1
ATOM 7010 C C . LEU B 1 388 ? -6.512 -11.93 11.078 1 98.31 388 LEU B C 1
ATOM 7012 O O . LEU B 1 388 ? -6.613 -12.641 12.078 1 98.31 388 LEU B O 1
ATOM 7016 N N . ASN B 1 389 ? -6.988 -10.68 11.047 1 96.88 389 ASN B N 1
ATOM 7017 C CA . ASN B 1 389 ? -7.684 -10.109 12.203 1 96.88 389 ASN B CA 1
ATOM 7018 C C . ASN B 1 389 ? -8.906 -10.938 12.578 1 96.88 389 ASN B C 1
ATOM 7020 O O . ASN B 1 389 ? -9.18 -11.141 13.766 1 96.88 389 ASN B O 1
ATOM 7024 N N . GLU B 1 390 ? -9.633 -11.344 11.594 1 96.19 390 GLU B N 1
ATOM 7025 C CA . GLU B 1 390 ? -10.789 -12.203 11.844 1 96.19 390 GLU B CA 1
ATOM 7026 C C . GLU B 1 390 ? -10.375 -13.508 12.516 1 96.19 390 GLU B C 1
ATOM 7028 O O . GLU B 1 390 ? -11.039 -13.961 13.453 1 96.19 390 GLU B O 1
ATOM 7033 N N . GLU B 1 391 ? -9.305 -14.109 12.031 1 97.88 391 GLU B N 1
ATOM 7034 C CA . GLU B 1 391 ? -8.82 -15.344 12.625 1 97.88 391 GLU B CA 1
ATOM 7035 C C . GLU B 1 391 ? -8.445 -15.148 14.086 1 97.88 391 GLU B C 1
ATOM 7037 O O . GLU B 1 391 ? -8.781 -15.969 14.938 1 97.88 391 GLU B O 1
ATOM 7042 N N . LEU B 1 392 ? -7.719 -14.094 14.336 1 97.31 392 LEU B N 1
ATOM 7043 C CA . LEU B 1 392 ? -7.285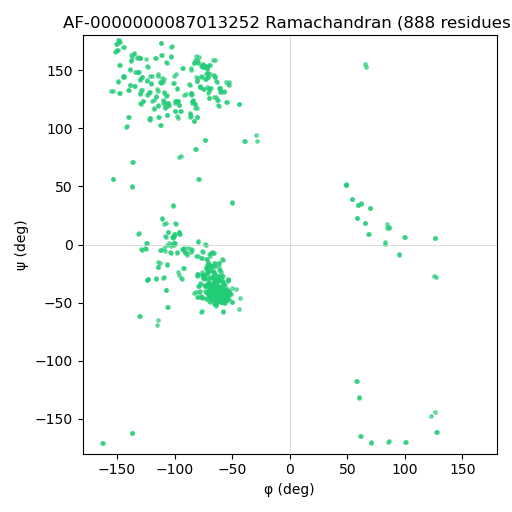 -13.812 15.703 1 97.31 392 LEU B CA 1
ATOM 7044 C C . LEU B 1 392 ? -8.484 -13.609 16.625 1 97.31 392 LEU B C 1
ATOM 7046 O O . LEU B 1 392 ? -8.484 -14.102 17.75 1 97.31 392 LEU B O 1
ATOM 7050 N N . HIS B 1 393 ? -9.469 -12.938 16.109 1 95.31 393 HIS B N 1
ATOM 7051 C CA . HIS B 1 393 ? -10.68 -12.742 16.891 1 95.31 393 HIS B CA 1
ATOM 7052 C C . HIS B 1 393 ? -11.367 -14.078 17.188 1 95.31 393 HIS B C 1
ATOM 7054 O O . HIS B 1 393 ? -11.781 -14.328 18.328 1 95.31 393 HIS B O 1
ATOM 7060 N N . LYS B 1 394 ? -11.477 -14.891 16.203 1 96 394 LYS B N 1
ATOM 7061 C CA . LYS B 1 394 ? -12.133 -16.188 16.359 1 96 394 LYS B CA 1
ATOM 7062 C C . LYS B 1 394 ? -11.383 -17.062 17.359 1 96 394 LYS B C 1
ATOM 7064 O O . LYS B 1 394 ? -12 -17.859 18.078 1 96 394 LYS B O 1
ATOM 7069 N N . LEU B 1 395 ? -10.07 -16.828 17.406 1 97.44 395 LEU B N 1
ATOM 7070 C CA . LEU B 1 395 ? -9.25 -17.656 18.281 1 97.44 395 LEU B CA 1
ATOM 7071 C C . LEU B 1 395 ? -9.078 -17 19.641 1 97.44 395 LEU B C 1
ATOM 7073 O O . LEU B 1 395 ? -8.438 -17.562 20.531 1 97.44 395 LEU B O 1
ATOM 7077 N N . GLY B 1 396 ? -9.602 -15.797 19.781 1 95.31 396 GLY B N 1
ATOM 7078 C CA . GLY B 1 396 ? -9.492 -15.07 21.047 1 95.31 396 GLY B CA 1
ATOM 7079 C C . GLY B 1 396 ? -8.086 -14.602 21.344 1 95.31 396 GLY B C 1
ATOM 7080 O O . GLY B 1 396 ? -7.68 -14.531 22.5 1 95.31 396 GLY B O 1
ATOM 7081 N N . ILE B 1 397 ? -7.359 -14.312 20.312 1 94.56 397 ILE B N 1
ATOM 7082 C CA . ILE B 1 397 ? -5.973 -13.883 20.469 1 94.56 397 ILE B CA 1
ATOM 7083 C C . ILE B 1 397 ? -5.91 -12.367 20.562 1 94.56 397 ILE B C 1
ATOM 7085 O O . ILE B 1 397 ? -6.422 -11.648 19.703 1 94.56 397 ILE B O 1
ATOM 7089 N N . ASN B 1 398 ? -5.227 -11.836 21.594 1 88.94 398 ASN B N 1
ATOM 7090 C CA . ASN B 1 398 ? -5.168 -10.398 21.828 1 88.94 398 ASN B CA 1
ATOM 7091 C C . ASN B 1 398 ? -3.738 -9.922 22.062 1 88.94 398 ASN B C 1
ATOM 7093 O O . ASN B 1 398 ? -3.521 -8.82 22.578 1 88.94 398 ASN B O 1
ATOM 7097 N N . ASN B 1 399 ? -2.812 -10.75 21.828 1 90.75 399 ASN B N 1
ATOM 7098 C CA . ASN B 1 399 ? -1.415 -10.375 22.016 1 90.75 399 ASN B CA 1
ATOM 7099 C C . ASN B 1 399 ? -0.696 -10.195 20.688 1 90.75 399 ASN B C 1
ATOM 7101 O O . ASN B 1 399 ? -1.146 -10.711 19.656 1 90.75 399 ASN B O 1
ATOM 7105 N N . GLU B 1 400 ? 0.427 -9.391 20.688 1 94.12 400 GLU B N 1
ATOM 7106 C CA . GLU B 1 400 ? 1.25 -9.227 19.484 1 94.12 400 GLU B CA 1
ATOM 7107 C C . GLU B 1 400 ? 1.94 -10.531 19.109 1 94.12 400 GLU B C 1
ATOM 7109 O O . GLU B 1 400 ? 2.105 -11.422 19.953 1 94.12 400 GLU B O 1
ATOM 7114 N N . PRO B 1 401 ? 2.348 -10.703 17.938 1 96.25 401 PRO B N 1
ATOM 7115 C CA . PRO B 1 401 ? 2.947 -11.961 17.484 1 96.25 401 PRO B CA 1
ATOM 7116 C C . PRO B 1 401 ? 4.375 -12.148 18 1 96.25 401 PRO B C 1
ATOM 7118 O O . PRO B 1 401 ? 5.043 -11.172 18.344 1 96.25 401 PRO B O 1
ATOM 7121 N N . PHE B 1 402 ? 4.75 -13.375 18.125 1 96.69 402 PHE B N 1
ATOM 7122 C CA . PHE B 1 402 ? 6.148 -13.727 18.328 1 96.69 402 PHE B CA 1
ATOM 7123 C C . PHE B 1 402 ? 6.82 -14.094 17.016 1 96.69 402 PHE B C 1
ATOM 7125 O O . PHE B 1 402 ? 6.375 -15.008 16.312 1 96.69 402 PHE B O 1
ATOM 7132 N N . PHE B 1 403 ? 7.848 -13.398 16.609 1 95.81 403 PHE B N 1
ATOM 7133 C CA . PHE B 1 403 ? 8.57 -13.633 15.359 1 95.81 403 PHE B CA 1
ATOM 7134 C C . PHE B 1 403 ? 9.781 -14.523 15.602 1 95.81 403 PHE B C 1
ATOM 7136 O O . PHE B 1 403 ? 10.695 -14.148 16.344 1 95.81 403 PHE B O 1
ATOM 7143 N N . PHE B 1 404 ? 9.734 -15.68 15.031 1 96.19 404 PHE B N 1
ATOM 7144 C CA . PHE B 1 404 ? 10.922 -16.531 15.07 1 96.19 404 PHE B CA 1
ATOM 7145 C C . PHE B 1 404 ? 11.953 -16.078 14.047 1 96.19 404 PHE B C 1
ATOM 7147 O O . PHE B 1 404 ? 11.602 -15.703 12.93 1 96.19 404 PHE B O 1
ATOM 7154 N N . VAL B 1 405 ? 13.156 -16.031 14.438 1 91.75 405 VAL B N 1
ATOM 7155 C CA . VAL B 1 405 ? 14.242 -15.648 13.539 1 91.75 405 VAL B CA 1
ATOM 7156 C C . VAL B 1 405 ? 15.203 -16.828 13.359 1 91.75 405 VAL B C 1
ATOM 7158 O O . VAL B 1 405 ? 15.586 -17.469 14.336 1 91.75 405 VAL B O 1
ATOM 7161 N N . LYS B 1 406 ? 15.461 -17.172 12.125 1 87.75 406 LYS B N 1
ATOM 7162 C CA . LYS B 1 406 ? 16.422 -18.203 11.734 1 87.75 406 LYS B CA 1
ATOM 7163 C C . LYS B 1 406 ? 17.422 -17.672 10.703 1 87.75 406 LYS B C 1
ATOM 7165 O O . LYS B 1 406 ? 17.016 -17.109 9.68 1 87.75 406 LYS B O 1
ATOM 7170 N N . ASN B 1 407 ? 18.703 -17.75 11 1 82.62 407 ASN B N 1
ATOM 7171 C CA . ASN B 1 407 ? 19.766 -17.281 10.109 1 82.62 407 ASN B CA 1
ATOM 7172 C C . ASN B 1 407 ? 19.625 -15.797 9.805 1 82.62 407 ASN B C 1
ATOM 7174 O O . ASN B 1 407 ? 19.75 -15.383 8.648 1 82.62 407 ASN B O 1
ATOM 7178 N N . GLY B 1 408 ? 19.125 -14.992 10.82 1 82.31 408 GLY B N 1
ATOM 7179 C CA . GLY B 1 408 ? 19.031 -13.547 10.688 1 82.31 408 GLY B CA 1
ATOM 7180 C C . GLY B 1 408 ? 17.781 -13.109 9.953 1 82.31 408 GLY B C 1
ATOM 7181 O O . GLY B 1 408 ? 17.578 -11.914 9.727 1 82.31 408 GLY B O 1
ATOM 7182 N N . LYS B 1 409 ? 16.922 -14.133 9.57 1 86.12 409 LYS B N 1
ATOM 7183 C CA . LYS B 1 409 ? 15.695 -13.812 8.852 1 86.12 409 LYS B CA 1
ATOM 7184 C C . LYS B 1 409 ? 14.461 -14.312 9.602 1 86.12 409 LYS B C 1
ATOM 7186 O O . LYS B 1 409 ? 14.516 -15.344 10.273 1 86.12 409 LYS B O 1
ATOM 7191 N N . ARG B 1 410 ? 13.43 -13.484 9.461 1 89.25 410 ARG B N 1
ATOM 7192 C CA . ARG B 1 410 ? 12.156 -13.938 10.008 1 89.25 410 ARG B CA 1
ATOM 7193 C C . ARG B 1 410 ? 11.703 -15.234 9.336 1 89.25 410 ARG B C 1
ATOM 7195 O O . ARG B 1 410 ? 11.836 -15.383 8.117 1 89.25 410 ARG B O 1
ATOM 7202 N N . SER B 1 411 ? 11.328 -16.203 10.117 1 91.56 411 SER B N 1
ATOM 7203 C CA . SER B 1 411 ? 10.961 -17.516 9.602 1 91.56 411 SER B CA 1
ATOM 7204 C C . SER B 1 411 ? 9.484 -17.812 9.859 1 91.56 411 SER B C 1
ATOM 7206 O O . SER B 1 411 ? 8.664 -17.734 8.938 1 91.56 411 SER B O 1
ATOM 7208 N N . SER B 1 412 ? 9.047 -18.016 11.094 1 95.06 412 SER B N 1
ATOM 7209 C CA . SER B 1 412 ? 7.676 -18.344 11.453 1 95.06 412 SER B CA 1
ATOM 7210 C C . SER B 1 412 ? 7.125 -17.359 12.484 1 95.06 412 SER B C 1
ATOM 7212 O O . SER B 1 412 ? 7.887 -16.625 13.117 1 95.06 412 SER B O 1
ATOM 7214 N N . VAL B 1 413 ? 5.844 -17.312 12.562 1 97.25 413 VAL B N 1
ATOM 7215 C CA . VAL B 1 413 ? 5.18 -16.375 13.469 1 97.25 413 VAL B CA 1
ATOM 7216 C C . VAL B 1 413 ? 4.141 -17.125 14.305 1 97.25 413 VAL B C 1
ATOM 7218 O O . VAL B 1 413 ? 3.365 -17.922 13.773 1 97.25 413 VAL B O 1
ATOM 7221 N N . ALA B 1 414 ? 4.176 -16.938 15.602 1 97.75 414 ALA B N 1
ATOM 7222 C CA . ALA B 1 414 ? 3.199 -17.531 16.516 1 97.75 414 ALA B CA 1
ATOM 7223 C C . ALA B 1 414 ? 2.359 -16.438 17.188 1 97.75 414 ALA B C 1
ATOM 7225 O O . ALA B 1 414 ? 2.846 -15.336 17.438 1 97.75 414 ALA B O 1
ATOM 7226 N N . TRP B 1 415 ? 1.095 -16.781 17.453 1 97.62 415 TRP B N 1
ATOM 7227 C CA . TRP B 1 415 ? 0.194 -15.812 18.062 1 97.62 415 TRP B CA 1
ATOM 7228 C C . TRP B 1 415 ? -0.215 -16.266 19.469 1 97.62 415 TRP B C 1
ATOM 7230 O O . TRP B 1 415 ? -0.77 -15.484 20.234 1 97.62 415 TRP B O 1
ATOM 7240 N N . ASN B 1 416 ? 0.006 -17.484 19.812 1 96.75 416 ASN B N 1
ATOM 7241 C CA . ASN B 1 416 ? -0.258 -18.047 21.141 1 96.75 416 ASN B CA 1
ATOM 7242 C C . ASN B 1 416 ? 0.723 -19.156 21.484 1 96.75 416 ASN B C 1
ATOM 7244 O O . ASN B 1 416 ? 1.597 -19.5 20.688 1 96.75 416 ASN B O 1
ATOM 7248 N N . LYS B 1 417 ? 0.592 -19.641 22.688 1 96.25 417 LYS B N 1
ATOM 7249 C CA . LYS B 1 417 ? 1.526 -20.641 23.188 1 96.25 417 LYS B CA 1
ATOM 7250 C C . LYS B 1 417 ? 1.462 -21.922 22.359 1 96.25 417 LYS B C 1
ATOM 7252 O O . LYS B 1 417 ? 2.494 -22.516 22.031 1 96.25 417 LYS B O 1
ATOM 7257 N N . LYS B 1 418 ? 0.32 -22.312 22.016 1 96.94 418 LYS B N 1
ATOM 7258 C CA . LYS B 1 418 ? 0.137 -23.531 21.219 1 96.94 418 LYS B CA 1
ATOM 7259 C C . LYS B 1 418 ? 0.875 -23.438 19.891 1 96.94 418 LYS B C 1
ATOM 7261 O O . LYS B 1 418 ? 1.574 -24.375 19.5 1 96.94 418 LYS B O 1
ATOM 7266 N N . GLU B 1 419 ? 0.72 -22.375 19.172 1 97.38 419 GLU B N 1
ATOM 7267 C CA . GLU B 1 419 ? 1.395 -22.141 17.891 1 97.38 419 GLU B CA 1
ATOM 7268 C C . GLU B 1 419 ? 2.908 -22.094 18.078 1 97.38 419 GLU B C 1
ATOM 7270 O O . GLU B 1 419 ? 3.654 -22.641 17.25 1 97.38 419 GLU B O 1
ATOM 7275 N N . PHE B 1 420 ? 3.305 -21.422 19.156 1 97 420 PHE B N 1
ATOM 7276 C CA . PHE B 1 420 ? 4.723 -21.328 19.484 1 97 420 PHE B CA 1
ATOM 7277 C C . PHE B 1 420 ? 5.34 -22.719 19.625 1 97 420 PHE B C 1
ATOM 7279 O O . PHE B 1 420 ? 6.375 -23 19.031 1 97 420 PHE B O 1
ATOM 7286 N N . GLU B 1 421 ? 4.66 -23.531 20.344 1 96.88 421 GLU B N 1
ATOM 7287 C CA . GLU B 1 421 ? 5.152 -24.875 20.594 1 96.88 421 GLU B CA 1
ATOM 7288 C C . GLU B 1 421 ? 5.129 -25.719 19.312 1 96.88 421 GLU B C 1
ATOM 7290 O O . GLU B 1 421 ? 6.027 -26.531 19.094 1 96.88 421 GLU B O 1
ATOM 7295 N N . GLU B 1 422 ? 4.16 -25.562 18.547 1 96.69 422 GLU B N 1
ATOM 7296 C CA . GLU B 1 422 ? 4.074 -26.281 17.281 1 96.69 422 GLU B CA 1
ATOM 7297 C C . GLU B 1 422 ? 5.23 -25.922 16.344 1 96.69 422 GLU B C 1
ATOM 7299 O O . GLU B 1 422 ? 5.777 -26.781 15.656 1 96.69 422 GLU B O 1
ATOM 7304 N N . ILE B 1 423 ? 5.594 -24.672 16.281 1 96.88 423 ILE B N 1
ATOM 7305 C CA . ILE B 1 423 ? 6.676 -24.203 15.43 1 96.88 423 ILE B CA 1
ATOM 7306 C C . ILE B 1 423 ? 8 -24.797 15.891 1 96.88 423 ILE B C 1
ATOM 7308 O O . ILE B 1 423 ? 8.82 -25.219 15.07 1 96.88 423 ILE B O 1
ATOM 7312 N N . ILE B 1 424 ? 8.156 -24.875 17.203 1 96.19 424 ILE B N 1
ATOM 7313 C CA . ILE B 1 424 ? 9.375 -25.453 17.75 1 96.19 424 ILE B CA 1
ATOM 7314 C C . ILE B 1 424 ? 9.422 -26.953 17.438 1 96.19 424 ILE B C 1
ATOM 7316 O O . ILE B 1 424 ? 10.484 -27.484 17.125 1 96.19 424 ILE B O 1
ATOM 7320 N N . LYS B 1 425 ? 8.289 -27.562 17.469 1 94.94 425 LYS B N 1
ATOM 7321 C CA . LYS B 1 425 ? 8.211 -28.984 17.141 1 94.94 425 LYS B CA 1
ATOM 7322 C C . LYS B 1 425 ? 8.57 -29.234 15.688 1 94.94 425 LYS B C 1
ATOM 7324 O O . LYS B 1 425 ? 9.234 -30.234 15.367 1 94.94 425 LYS B O 1
ATOM 7329 N N . ARG B 1 426 ? 8.211 -28.359 14.805 1 93.5 426 ARG B N 1
ATOM 7330 C CA . ARG B 1 426 ? 8.453 -28.516 13.375 1 93.5 426 ARG B CA 1
ATOM 7331 C C . ARG B 1 426 ? 9.922 -28.266 13.039 1 93.5 426 ARG B C 1
ATOM 7333 O O . ARG B 1 426 ? 10.43 -28.766 12.039 1 93.5 426 ARG B O 1
ATOM 7340 N N . ASP B 1 427 ? 10.539 -27.438 13.836 1 93.81 427 ASP B N 1
ATOM 7341 C CA . ASP B 1 427 ? 11.938 -27.078 13.617 1 93.81 427 ASP B CA 1
ATOM 7342 C C . ASP B 1 427 ? 12.688 -26.953 14.945 1 93.81 427 ASP B C 1
ATOM 7344 O O . ASP B 1 427 ? 12.758 -25.859 15.523 1 93.81 427 ASP B O 1
ATOM 7348 N N . GLU B 1 428 ? 13.383 -27.891 15.258 1 92.12 428 GLU B N 1
ATOM 7349 C CA . GLU B 1 428 ? 14.039 -27.984 16.562 1 92.12 428 GLU B CA 1
ATOM 7350 C C . GLU B 1 428 ? 15.18 -26.969 16.672 1 92.12 428 GLU B C 1
ATOM 7352 O O . GLU B 1 428 ? 15.625 -26.656 17.766 1 92.12 428 GLU B O 1
ATOM 7357 N N . SER B 1 429 ? 15.594 -26.531 15.57 1 93.19 429 SER B N 1
ATOM 7358 C CA . SER B 1 429 ? 16.688 -25.547 15.609 1 93.19 429 SER B CA 1
ATOM 7359 C C . SER B 1 429 ? 16.219 -24.234 16.219 1 93.19 429 SER B C 1
ATOM 7361 O O . SER B 1 429 ? 17.047 -23.391 16.578 1 93.19 429 SER B O 1
ATOM 7363 N N . LEU B 1 430 ? 14.922 -24.094 16.5 1 95.56 430 LEU B N 1
ATOM 7364 C CA . LEU B 1 430 ? 14.352 -22.875 17.047 1 95.56 430 LEU B CA 1
ATOM 7365 C C . LEU B 1 430 ? 14.141 -23 18.562 1 95.56 430 LEU B C 1
ATOM 7367 O O . LEU B 1 430 ? 13.562 -22.109 19.188 1 95.56 430 LEU B O 1
ATOM 7371 N N . LYS B 1 431 ? 14.609 -23.984 19.156 1 95.38 431 LYS B N 1
ATOM 7372 C CA . LYS B 1 431 ? 14.359 -24.312 20.562 1 95.38 431 LYS B CA 1
ATOM 7373 C C . LYS B 1 431 ? 14.891 -23.203 21.469 1 95.38 431 LYS B C 1
ATOM 7375 O O . LYS B 1 431 ? 14.352 -22.984 22.562 1 95.38 431 LYS B O 1
ATOM 7380 N N . ASP B 1 432 ? 15.922 -22.562 21.047 1 94.12 432 ASP B N 1
ATOM 7381 C CA . ASP B 1 432 ? 16.516 -21.5 21.859 1 94.12 432 ASP B CA 1
ATOM 7382 C C . ASP B 1 432 ? 15.539 -20.359 22.109 1 94.12 432 ASP B C 1
ATOM 7384 O O . ASP B 1 432 ? 15.695 -19.594 23.047 1 94.12 432 ASP B O 1
ATOM 7388 N N . HIS B 1 433 ? 14.523 -20.25 21.312 1 95 433 HIS B N 1
ATOM 7389 C CA . HIS B 1 433 ? 13.531 -19.188 21.469 1 95 433 HIS B CA 1
ATOM 7390 C C . HIS B 1 433 ? 12.641 -19.422 22.672 1 95 433 HIS B C 1
ATOM 7392 O O . HIS B 1 433 ? 11.93 -18.531 23.125 1 95 433 HIS B O 1
ATOM 7398 N N . LEU B 1 434 ? 12.68 -20.609 23.266 1 95 434 LEU B N 1
ATOM 7399 C CA . LEU B 1 434 ? 11.867 -20.953 24.422 1 95 434 LEU B CA 1
ATOM 7400 C C . LEU B 1 434 ? 12.164 -20.016 25.594 1 95 434 LEU B C 1
ATOM 7402 O O . LEU B 1 434 ? 11.281 -19.734 26.406 1 95 434 LEU B O 1
ATOM 7406 N N . LYS B 1 435 ? 13.328 -19.469 25.625 1 94.31 435 LYS B N 1
ATOM 7407 C CA . LYS B 1 435 ? 13.742 -18.594 26.719 1 94.31 435 LYS B CA 1
ATOM 7408 C C . LYS B 1 435 ? 12.945 -17.297 26.703 1 94.31 435 LYS B C 1
ATOM 7410 O O . LYS B 1 435 ? 12.875 -16.609 27.734 1 94.31 435 LYS B O 1
ATOM 7415 N N . TYR B 1 436 ? 12.32 -16.969 25.562 1 93.88 436 TYR B N 1
ATOM 7416 C CA . TYR B 1 436 ? 11.602 -15.703 25.438 1 93.88 436 TYR B CA 1
ATOM 7417 C C . TYR B 1 436 ? 10.109 -15.898 25.672 1 93.88 436 TYR B C 1
ATOM 7419 O O . TYR B 1 436 ? 9.344 -14.93 25.703 1 93.88 436 TYR B O 1
ATOM 7427 N N . LEU B 1 437 ? 9.688 -17.156 25.797 1 94.5 437 LEU B N 1
ATOM 7428 C CA . LEU B 1 437 ? 8.266 -17.484 25.828 1 94.5 437 LEU B CA 1
ATOM 7429 C C . LEU B 1 437 ? 7.574 -16.812 27 1 94.5 437 LEU B C 1
ATOM 7431 O O . LEU B 1 437 ? 6.516 -16.203 26.844 1 94.5 437 LEU B O 1
ATOM 7435 N N . LYS B 1 438 ? 8.133 -16.891 28.188 1 91.62 438 LYS B N 1
ATOM 7436 C CA . LYS B 1 438 ? 7.539 -16.328 29.391 1 91.62 438 LYS B CA 1
ATOM 7437 C C . LYS B 1 438 ? 7.414 -14.805 29.281 1 91.62 438 LYS B C 1
ATOM 7439 O O . LYS B 1 438 ? 6.383 -14.234 29.641 1 91.62 438 LYS B O 1
ATOM 7444 N N . GLU B 1 439 ? 8.438 -14.234 28.844 1 91.75 439 GLU B N 1
ATOM 7445 C CA . GLU B 1 439 ? 8.43 -12.781 28.688 1 91.75 439 GLU B CA 1
ATOM 7446 C C . GLU B 1 439 ? 7.379 -12.352 27.656 1 91.75 439 GLU B C 1
ATOM 7448 O O . GLU B 1 439 ? 6.691 -11.344 27.859 1 91.75 439 GLU B O 1
ATOM 7453 N N . TRP B 1 440 ? 7.277 -13.062 26.531 1 93.12 440 TRP B N 1
ATOM 7454 C CA . TRP B 1 440 ? 6.344 -12.742 25.453 1 93.12 440 TRP B CA 1
ATOM 7455 C C . TRP B 1 440 ? 4.902 -12.867 25.922 1 93.12 440 TRP B C 1
ATOM 7457 O O . TRP B 1 440 ? 4.078 -11.984 25.656 1 93.12 440 TRP B O 1
ATOM 7467 N N . LEU B 1 441 ? 4.566 -13.891 26.625 1 89.94 441 LEU B N 1
ATOM 7468 C CA . LEU B 1 441 ? 3.193 -14.125 27.062 1 89.94 441 LEU B CA 1
ATOM 7469 C C . LEU B 1 441 ? 2.859 -13.266 28.281 1 89.94 441 LEU B C 1
ATOM 7471 O O . LEU B 1 441 ? 1.686 -13.047 28.578 1 89.94 441 LEU B O 1
ATOM 7475 N N . GLY B 1 442 ? 3.834 -12.492 28.641 1 76.75 442 GLY B N 1
ATOM 7476 C CA . GLY B 1 442 ? 3.619 -11.734 29.875 1 76.75 442 GLY B CA 1
ATOM 7477 C C . GLY B 1 442 ? 3.52 -12.602 31.109 1 76.75 442 GLY B C 1
ATOM 7478 O O . GLY B 1 442 ? 3.434 -13.828 31 1 76.75 442 GLY B O 1
ATOM 7479 N N . ASN B 1 443 ? 3.854 -12.156 32.344 1 53.38 443 ASN B N 1
ATOM 7480 C CA . ASN B 1 443 ? 3.672 -12.852 33.594 1 53.38 443 ASN B CA 1
ATOM 7481 C C . ASN B 1 443 ? 2.252 -13.391 33.75 1 53.38 443 ASN B C 1
ATOM 7483 O O . ASN B 1 443 ? 1.371 -12.703 34.281 1 53.38 443 ASN B O 1
ATOM 7487 N N . GLU B 1 444 ? 1.651 -13.836 32.75 1 42.16 444 GLU B N 1
ATOM 7488 C CA . GLU B 1 444 ? 0.433 -14.477 33.25 1 42.16 444 GLU B CA 1
ATOM 7489 C C . GLU B 1 444 ? 0.693 -15.242 34.531 1 42.16 444 GLU B C 1
ATOM 7491 O O . GLU B 1 444 ? 1.536 -16.141 34.562 1 42.16 444 GLU B O 1
ATOM 7496 N N . LYS B 1 445 ? 0.584 -14.633 35.75 1 32 445 LYS B N 1
ATOM 7497 C CA . LYS B 1 445 ? 0.329 -15.336 37 1 32 445 LYS B CA 1
ATOM 7498 C C . LYS B 1 445 ? -0.46 -16.625 36.75 1 32 445 LYS B C 1
ATOM 7500 O O . LYS B 1 445 ? -1.518 -16.594 36.125 1 32 445 LYS B O 1
ATOM 7505 N N . ASP B 1 446 ? 0.249 -17.766 36.5 1 25.77 446 ASP B N 1
ATOM 7506 C CA . ASP B 1 446 ? -0.353 -19 37 1 25.77 446 ASP B CA 1
ATOM 7507 C C . ASP B 1 446 ? -1.104 -18.75 38.312 1 25.77 446 ASP B C 1
ATOM 7509 O O . ASP B 1 446 ? -0.595 -18.062 39.188 1 25.77 446 ASP B O 1
#

InterPro domains:
  IPR004300 Glycoside hydrolase family 57, N-terminal domain [PF03065] (6-288)
  IPR011330 Glycoside hydrolase/deacetylase, beta/alpha-barrel [SSF88713] (9-346)
  IPR052046 Glycosyl hydrolase family 57 [PTHR36306] (5-395)